Protein AF-A0A8H7BJ37-F1 (afdb_monomer_lite)

Sequence (1275 aa):
MDYSQSKDTKDAKVHDKENDGGEDIAIGSQEEVIDYDFLRSWKWSTLYRSVLFQMVMFGALSLVGPAMGDAISNLGGGGLSTPWLANLANSLSYAMGFISTILGGPIINRIGIKWACFIAALTMPLQGSAYYVNAKFGIDWYLIASNVINGLAGGFLYVSETTAMLCYPRPEEKGLYLGIWSAMRSSGSLIGGAINFSTNSDRASAGGIAWSTYLVFVAFECTGVLWALLLSPTPRVRRRDGSKVAMSGRITWKQEFVALWSYLQSNKVWLIFLPSFYSFFYGGTMGTYLSLHFSVRARALSSFLIPAITIPSVVVFGKLLDSQRWSQRPKAWAAFLLWILPQTGCFIWVAFEYHYLGDKAALDYGSEPGRWARAYVPYLIVFVSGYWTQLTLYWILGTFSNDMGDSSRVGGLFRAFETAGQAVSYGLSSASGIAPVVPIYVNCGLLVLTVPSMVIFNLTRTESEGSGGHLKPDPLSRAASVLETHGRAVAEHVATFEARQVDAIKDLVRREHCDCDFEETRVTDVCFYEAGRDRIRADIAKIAKADISTAKGIKFTSGSEAEEVSGVWGAKSCHTYSAARLWPYRLVAHLLEKVVSMGVNLQTNTPVSSVSAADESTKDRWVVNTSRGSVETSTLIYATNGYTSALVPEMKEKVVPVRGIVARLAGENAPKMTDSYMMRFSDYEYDYMIPRPDGSIVVGGGRRDYYKDLDEWFDVSDDSRLMDGARNYFDGYMQRHFRGWENSDVRTEDVWTGIICYSQFLNMVLPTANPTKSYWIEAANSPLRNFRSSEALPEETDVAIIGGGYAGASTAYWINKYTENASRQPHVTLLEAREICGAATGRNGGQLRPHAYSRYVKWSNRFGPNGAMELIEHEMAHLPAFKNLTEEEGIAEEVCLKFGETFDAAMTDEAWTRLKGALDAMRRDHGDHHEIVKVCRVIEDAHKAEEFTQMKGAFAAVVHPAGQIWPYKLVHALLRIVLQKGNLNLQAHTPVTDVSARDAEGWITVKTERGTIRARSVVHTTNRWASHLLPEFSNLILPDRGTIAALKAPPGFIKHTGAQHWDSVVNNYHLQLPPPYNTIIIGGARQLLVHKPEDCFPSDKNDQQIAGAAAFYESWGPSDVIGSPDAVPAELSKEANEGGCWTGIQTESADDFPFVGTVPQRPGHFIAAGFAGHGMPRVLGSAAHVTPLVLESLGVEYSQPLVAASFPPLPQPFRTTAERIERLQDTNLSALAEEYKQSCGESAKKPFCNTTRVMSVLANPCSWDGGDQQIMVQP

Organism: NCBI:txid1187904

Foldseek 3Di:
DDDDDDDDDDDDDDDDDDDDDDDDFDDDDDDQDFDVVLVVDDPVLVLLQELVNLLVLLLLLLLLAVLLVVLLLLLFLSLALANQLSLLLLLLLLVLLLVQLLCQLLVCLPPPLLVLLLQLLVLRLLQLVQSLCCRPPVDRVSSNVSSNSNSNSVNSSQLSSLLSLLARDDLLQSLLSLLQSQLSSLVSLQVLLVLQLVQCVPFLARGGGDSVSSVVSSVSSNCSNVSSVSNDGQQSHAYPSRTHGAAGDDDDSVVLVVVLVVVVVDPLLVLCLLLLLLQCLCSQLLSNVCNFAAASSLSSNSSNVLSVVLNVLSNVLSVLCSDPPDFNLVSLVVLCCQLLVLLLVLLVQLLVVCVVRDGGHHDDCVPCVPNSCSNVVSSSSNSSSSSSSVSSSSSLLSVVDNYSSVSSSSSSSSSSSNSNSSSVSSVLSNDPPDRSSVSSVVSNVSSVVSVVSSVCSSVQDDDDADDQFWLDQDLWDQLLVCCVVPNLVVSLCRNVVSVCVQVVVVVVCVVLVQPWQKDKFKEKEFEQDDVVLVVRVVRLVRCVVSPRPQSVFKDKDADPVQCVVVQWPRTRIIMMGITIGTRPCSSVSSVVVVVVVVVDDDDPPWDFQEKDQPDPVPSQKIWTQTPVGIDIDSDDDDPPALCVCRHPVVCVQFKKKWKWKKFKKDAPPADDDRHKYWYHHDPPFIKTWDQGPVRIIMIIGQCVQQVVVCVQTISDPDFSDDRPSCPCVCACVCLNIGHPCVPTRMGTNDMGMYIHIDGPPLPLLAADAFFFAACLVLVDDAPQFQDFLDPADDQEFAEEEEALFPQSLLLLLLLCAFCVVFPDRTQYEYEHQATRNPAQLSHAFQWLDAPLFLCQVVQCVVPNNVLSVLRNQQLVLLVVLVVVVCVVLVCCVVFLKDKDKEKEFELDPQSVCSRVVRLVVNCVVPNCPPPSSVQKDKDQAQVVSCVQQLWPNRRMMIMHIIMGTSRRSVSSSSVVVSVVVPSYGYHHNWDFQEWAFQDPVQWIWTDTPSGIYTYNFYEYEPALSSCRHVVLCVLFKFKFKWKKFKFAFDACPRVHWYKYDHHPQAMKTWDAGHPPRRIIIIIGPLLQCLVVLVPTPRDSRRSDFDQLVLVLQLCCQVPIGPPPPPGTHSDFPDPCSNNRMGMHIHIAGLVQEAEAEAAPPGQRYTYTYRNNSNCSSNSNLSSSQRNVVNCVSSVTRTDRDPSNVSRRDDRPRRYNDPVNSVVSSPRDRVVVSVVSSVVSVVSCPDVSSVDPSSVVSVVCSPPPPPDDDDDDDDD

Structure (mmCIF, N/CA/C/O backbone):
data_AF-A0A8H7BJ37-F1
#
_entry.id   AF-A0A8H7BJ37-F1
#
loop_
_atom_site.group_PDB
_atom_site.id
_atom_site.type_symbol
_atom_site.label_atom_id
_atom_site.label_alt_id
_atom_site.label_comp_id
_atom_site.label_asym_id
_atom_site.label_entity_id
_atom_site.label_seq_id
_atom_site.pdbx_PDB_ins_code
_atom_site.Cartn_x
_atom_site.Cartn_y
_atom_site.Cartn_z
_atom_site.occupancy
_atom_site.B_iso_or_equiv
_atom_site.auth_seq_id
_atom_site.auth_comp_id
_atom_site.auth_asym_id
_atom_site.auth_atom_id
_atom_site.pdbx_PDB_model_num
ATOM 1 N N . MET A 1 1 ? -11.839 -57.962 -9.006 1.00 33.66 1 MET A N 1
ATOM 2 C CA . MET A 1 1 ? -13.245 -58.404 -8.975 1.00 33.66 1 MET A CA 1
ATOM 3 C C . MET A 1 1 ? -14.044 -57.210 -9.461 1.00 33.66 1 MET A C 1
ATOM 5 O O . MET A 1 1 ? -14.022 -56.194 -8.788 1.00 33.66 1 MET A O 1
ATOM 9 N N . ASP A 1 2 ? -14.309 -57.159 -10.766 1.00 25.23 2 ASP A N 1
ATOM 10 C CA . ASP A 1 2 ? -15.567 -57.638 -11.385 1.00 25.23 2 ASP A CA 1
ATOM 11 C C . ASP A 1 2 ? -16.682 -56.597 -11.155 1.00 25.23 2 ASP A C 1
ATOM 13 O O . ASP A 1 2 ? -16.888 -56.189 -10.024 1.00 25.23 2 ASP A O 1
ATOM 17 N N . TYR A 1 3 ? -17.439 -56.089 -12.130 1.00 25.72 3 TYR A N 1
ATOM 18 C CA . TYR A 1 3 ? -17.741 -56.573 -13.476 1.00 25.72 3 TYR A CA 1
ATOM 19 C C . TYR A 1 3 ? -18.471 -55.468 -14.281 1.00 25.72 3 TYR A C 1
ATOM 21 O O . TYR A 1 3 ? -19.135 -54.616 -13.699 1.00 25.72 3 TYR A O 1
ATOM 29 N N . SER A 1 4 ? -18.389 -55.588 -15.616 1.00 25.05 4 SER A N 1
ATOM 30 C CA . SER A 1 4 ? -19.385 -55.272 -16.679 1.00 25.05 4 SER A CA 1
ATOM 31 C C . SER A 1 4 ? -20.042 -53.885 -16.754 1.00 25.05 4 SER A C 1
ATOM 33 O O . SER A 1 4 ? -20.732 -53.465 -15.838 1.00 25.05 4 SER A O 1
ATOM 35 N N . GLN A 1 5 ? -19.901 -53.119 -17.845 1.00 32.72 5 GLN A N 1
ATOM 36 C CA . GLN A 1 5 ? -20.402 -53.335 -19.228 1.00 32.72 5 GLN A CA 1
ATOM 37 C C . GLN A 1 5 ? -21.928 -53.504 -19.389 1.00 32.72 5 GLN A C 1
ATOM 39 O O . GLN A 1 5 ? -22.477 -54.535 -19.024 1.00 32.72 5 GLN A O 1
ATOM 44 N N . SER A 1 6 ? -22.567 -52.564 -20.097 1.00 24.59 6 SER A N 1
ATOM 45 C CA . SER A 1 6 ? -23.421 -52.753 -21.305 1.00 24.59 6 SER A CA 1
ATOM 46 C C . SER A 1 6 ? -24.062 -51.388 -21.668 1.00 24.59 6 SER A C 1
ATOM 48 O O . SER A 1 6 ? -24.361 -50.619 -20.763 1.00 24.59 6 SER A O 1
ATOM 50 N N . LYS A 1 7 ? -24.043 -50.868 -22.915 1.00 26.69 7 LYS A N 1
ATOM 51 C CA . LYS A 1 7 ? -24.770 -51.283 -24.150 1.00 26.69 7 LYS A CA 1
ATOM 52 C C . LYS A 1 7 ? -26.271 -51.431 -23.885 1.00 26.69 7 LYS A C 1
ATOM 54 O O . LYS A 1 7 ? -26.622 -52.126 -22.952 1.00 26.69 7 LYS A O 1
ATOM 59 N N . ASP A 1 8 ? -27.238 -50.880 -24.605 1.00 26.38 8 ASP A N 1
ATOM 60 C CA . ASP A 1 8 ? -27.422 -50.154 -25.870 1.00 26.38 8 ASP A CA 1
ATOM 61 C C . ASP A 1 8 ? -28.586 -49.145 -25.590 1.00 26.38 8 ASP A C 1
ATOM 63 O O . ASP A 1 8 ? -29.138 -49.158 -24.496 1.00 26.38 8 ASP A O 1
ATOM 67 N N . THR A 1 9 ? -28.995 -48.149 -26.381 1.00 24.84 9 THR A N 1
ATOM 68 C CA . THR A 1 9 ? -29.673 -48.141 -27.697 1.00 24.84 9 THR A CA 1
ATOM 69 C C . THR A 1 9 ? -30.097 -46.671 -27.911 1.00 24.84 9 THR A C 1
ATOM 71 O O . THR A 1 9 ? -30.590 -46.047 -26.979 1.00 24.84 9 THR A O 1
ATOM 74 N N . LYS A 1 10 ? -29.724 -46.024 -29.019 1.00 24.17 10 LYS A N 1
ATOM 75 C CA . LYS A 1 10 ? -30.546 -45.754 -30.220 1.00 24.17 10 LYS A CA 1
ATOM 76 C C . LYS A 1 10 ? -31.772 -44.832 -30.061 1.00 24.17 10 LYS A C 1
ATOM 78 O O . LYS A 1 10 ? -32.746 -45.176 -29.410 1.00 24.17 10 LYS A O 1
ATOM 83 N N . ASP A 1 11 ? -31.700 -43.773 -30.873 1.00 27.36 11 ASP A N 1
ATOM 84 C CA . ASP A 1 11 ? -32.762 -43.103 -31.633 1.00 27.36 11 ASP A CA 1
ATOM 85 C C . ASP A 1 11 ? -33.813 -42.255 -30.897 1.00 27.36 11 ASP A C 1
ATOM 87 O O . ASP A 1 11 ? -34.812 -42.761 -30.404 1.00 27.36 11 ASP A O 1
ATOM 91 N N . ALA A 1 12 ? -33.692 -40.929 -31.047 1.00 23.98 12 ALA A N 1
ATOM 92 C CA . ALA A 1 12 ? -34.815 -40.096 -31.486 1.00 23.98 12 ALA A CA 1
ATOM 93 C C . ALA A 1 12 ? -34.319 -38.785 -32.119 1.00 23.98 12 ALA A C 1
ATOM 95 O O . ALA A 1 12 ? -33.579 -38.009 -31.517 1.00 23.98 12 ALA A O 1
ATOM 96 N N . LYS A 1 13 ? -34.730 -38.569 -33.372 1.00 21.95 13 LYS A N 1
ATOM 97 C CA . LYS A 1 13 ? -34.500 -37.364 -34.169 1.00 21.95 13 LYS A CA 1
ATOM 98 C C . LYS A 1 13 ? -35.399 -36.208 -33.717 1.00 21.95 13 LYS A C 1
ATOM 100 O O . LYS A 1 13 ? -36.590 -36.385 -33.495 1.00 21.95 13 LYS A O 1
ATOM 105 N N . VAL A 1 14 ? -34.759 -35.045 -33.714 1.00 30.72 14 VAL A N 1
ATOM 106 C CA . VAL A 1 14 ? -35.217 -33.651 -33.808 1.00 30.72 14 VAL A CA 1
ATOM 107 C C . VAL A 1 14 ? -36.574 -33.429 -34.491 1.00 30.72 14 VAL A C 1
ATOM 109 O O . VAL A 1 14 ? -36.816 -33.951 -35.580 1.00 30.72 14 VAL A O 1
ATOM 112 N N . HIS A 1 15 ? -37.361 -32.507 -33.926 1.00 21.56 15 HIS A N 1
ATOM 113 C CA . HIS A 1 15 ? -38.122 -31.541 -34.718 1.00 21.56 15 HIS A CA 1
ATOM 114 C C . HIS A 1 15 ? -38.040 -30.141 -34.090 1.00 21.56 15 HIS A C 1
ATOM 116 O O . HIS A 1 15 ? -38.580 -29.901 -33.013 1.00 21.56 15 HIS A O 1
ATOM 122 N N . ASP A 1 16 ? -37.350 -29.248 -34.802 1.00 30.09 16 ASP A N 1
ATOM 123 C CA . ASP A 1 16 ? -37.298 -27.801 -34.595 1.00 30.09 16 ASP A CA 1
ATOM 124 C C . ASP A 1 16 ? -38.666 -27.144 -34.810 1.00 30.09 16 ASP A C 1
ATOM 126 O O . ASP A 1 16 ? -39.404 -27.522 -35.728 1.00 30.09 16 ASP A O 1
ATOM 130 N N . LYS A 1 17 ? -38.925 -26.070 -34.056 1.00 22.39 17 LYS A N 1
ATOM 131 C CA . LYS A 1 17 ? -39.581 -24.866 -34.579 1.00 22.39 17 LYS A CA 1
ATOM 132 C C . LYS A 1 17 ? -38.996 -23.615 -33.922 1.00 22.39 17 LYS A C 1
ATOM 134 O O . LYS A 1 17 ? -39.071 -23.447 -32.710 1.00 22.39 17 LYS A O 1
ATOM 139 N N . GLU A 1 18 ? -38.430 -22.777 -34.783 1.00 28.83 18 GLU A N 1
ATOM 140 C CA . GLU A 1 18 ? -37.929 -21.425 -34.547 1.00 28.83 18 GLU A CA 1
ATOM 141 C C . GLU A 1 18 ? -39.016 -20.501 -33.976 1.00 28.83 18 GLU A C 1
ATOM 143 O O . GLU A 1 18 ? -40.165 -20.540 -34.426 1.00 28.83 18 GLU A O 1
ATOM 148 N N . ASN A 1 19 ? -38.629 -19.598 -33.069 1.00 22.67 19 ASN A N 1
ATOM 149 C CA . ASN A 1 19 ? -38.967 -18.192 -33.263 1.00 22.67 19 ASN A CA 1
ATOM 150 C C . ASN A 1 19 ? -37.951 -17.258 -32.589 1.00 22.67 19 ASN A C 1
ATOM 152 O O . ASN A 1 19 ? -37.599 -17.427 -31.425 1.00 22.67 19 ASN A O 1
ATOM 156 N N . ASP A 1 20 ? -37.520 -16.305 -33.408 1.00 28.14 20 ASP A N 1
ATOM 157 C CA . ASP A 1 20 ? -36.682 -15.128 -33.205 1.00 28.14 20 ASP A CA 1
ATOM 158 C C . ASP A 1 20 ? -36.657 -14.471 -31.815 1.00 28.14 20 ASP A C 1
ATOM 160 O O . ASP A 1 20 ? -37.696 -14.197 -31.214 1.00 28.14 20 ASP A O 1
ATOM 164 N N . GLY A 1 21 ? -35.458 -13.995 -31.454 1.00 25.95 21 GLY A N 1
ATOM 165 C CA . GLY A 1 21 ? -35.311 -12.645 -30.904 1.00 25.95 21 GLY A CA 1
ATOM 166 C C . GLY A 1 21 ? -34.392 -12.495 -29.692 1.00 25.95 21 GLY A C 1
ATOM 167 O O . GLY A 1 21 ? -34.866 -12.540 -28.566 1.00 25.95 21 GLY A O 1
ATOM 168 N N . GLY A 1 22 ? -33.119 -12.162 -29.945 1.00 25.64 22 GLY A N 1
ATOM 169 C CA . GLY A 1 22 ? -32.245 -11.462 -28.990 1.00 25.64 22 GLY A CA 1
ATOM 170 C C . GLY A 1 22 ? -31.221 -12.344 -28.279 1.00 25.64 22 GLY A C 1
ATOM 171 O O . GLY A 1 22 ? -31.396 -12.665 -27.113 1.00 25.64 22 GLY A O 1
ATOM 172 N N . GLU A 1 23 ? -30.140 -12.716 -28.970 1.00 25.70 23 GLU A N 1
ATOM 173 C CA . GLU A 1 23 ? -29.032 -13.461 -28.359 1.00 25.70 23 GLU A CA 1
ATOM 174 C C . GLU A 1 23 ? -28.083 -12.536 -27.582 1.00 25.70 23 GLU A C 1
ATOM 176 O O . GLU A 1 23 ? -27.374 -11.697 -28.153 1.00 25.70 23 GLU A O 1
ATOM 181 N N . ASP A 1 24 ? -28.077 -12.755 -26.267 1.00 25.27 24 ASP A N 1
ATOM 182 C CA . ASP A 1 24 ? -26.986 -12.485 -25.337 1.00 25.27 24 ASP A CA 1
ATOM 183 C C . ASP A 1 24 ? -25.675 -13.108 -25.839 1.00 25.27 24 ASP A C 1
ATOM 185 O O . ASP A 1 24 ? -25.631 -14.267 -26.254 1.00 25.27 24 ASP A O 1
ATOM 189 N N . ILE A 1 25 ? -24.575 -12.353 -25.781 1.00 26.23 25 ILE A N 1
ATOM 190 C CA . ILE A 1 25 ? -23.247 -12.870 -26.125 1.00 26.23 25 ILE A CA 1
ATOM 191 C C . ILE A 1 25 ? -22.457 -13.069 -24.839 1.00 26.23 25 ILE A C 1
ATOM 193 O O . ILE A 1 25 ? -21.869 -12.139 -24.286 1.00 26.23 25 ILE A O 1
ATOM 197 N N . ALA A 1 26 ? -22.440 -14.326 -24.408 1.00 24.34 26 ALA A N 1
ATOM 198 C CA . ALA A 1 26 ? -21.468 -14.885 -23.488 1.00 24.34 26 ALA A CA 1
ATOM 199 C C . ALA A 1 26 ? -20.043 -14.759 -24.063 1.00 24.34 26 ALA A C 1
ATOM 201 O O . ALA A 1 26 ? -19.781 -15.172 -25.195 1.00 24.34 26 ALA A O 1
ATOM 202 N N . ILE A 1 27 ? -19.109 -14.237 -23.265 1.00 25.58 27 ILE A N 1
ATOM 203 C CA . ILE A 1 27 ? -17.664 -14.401 -23.479 1.00 25.58 27 ILE A CA 1
ATOM 204 C C . ILE A 1 27 ? -17.120 -15.062 -22.210 1.00 25.58 27 ILE A C 1
ATOM 206 O O . ILE A 1 27 ? -16.717 -14.398 -21.261 1.00 25.58 27 ILE A O 1
ATOM 210 N N . GLY A 1 28 ? -17.202 -16.391 -22.189 1.00 26.69 28 GLY A N 1
ATOM 211 C CA . GLY A 1 28 ? -16.664 -17.279 -21.164 1.00 26.69 28 GLY A CA 1
ATOM 212 C C . GLY A 1 28 ? -16.033 -18.494 -21.842 1.00 26.69 28 GLY A C 1
ATOM 213 O O . GLY A 1 28 ? -16.511 -18.955 -22.881 1.00 26.69 28 GLY A O 1
ATOM 214 N N . SER A 1 29 ? -14.917 -18.963 -21.291 1.00 32.00 29 SER A N 1
ATOM 215 C CA . SER A 1 29 ? -14.150 -20.119 -21.754 1.00 32.00 29 SER A CA 1
ATOM 216 C C . SER A 1 29 ? -15.035 -21.358 -21.909 1.00 32.00 29 SER A C 1
ATOM 218 O O . SER A 1 29 ? -15.531 -21.886 -20.918 1.00 32.00 29 SER A O 1
ATOM 220 N N . GLN A 1 30 ? -15.205 -21.842 -23.140 1.00 35.31 30 GLN A N 1
ATOM 221 C CA . GLN A 1 30 ? -15.869 -23.120 -23.394 1.00 35.31 30 GLN A CA 1
ATOM 222 C C . GLN A 1 30 ? -15.085 -24.269 -22.748 1.00 35.31 30 GLN A C 1
ATOM 224 O O . GLN A 1 30 ? -13.896 -24.434 -23.026 1.00 35.31 30 GLN A O 1
ATOM 229 N N . GLU A 1 31 ? -15.769 -25.073 -21.930 1.00 37.41 31 GLU A N 1
ATOM 230 C CA . GLU A 1 31 ? -15.297 -26.378 -21.458 1.00 37.41 31 GLU A CA 1
ATOM 231 C C . GLU A 1 31 ? -14.783 -27.230 -22.634 1.00 37.41 31 GLU A C 1
ATOM 233 O O . GLU A 1 31 ? -15.384 -27.266 -23.716 1.00 37.41 31 GLU A O 1
ATOM 238 N N . GLU A 1 32 ? -13.679 -27.959 -22.435 1.00 46.53 32 GLU A N 1
ATOM 239 C CA . GLU A 1 32 ? -13.182 -28.934 -23.411 1.00 46.53 32 GLU A CA 1
ATOM 240 C C . GLU A 1 32 ? -14.129 -30.143 -23.483 1.00 46.53 32 GLU A C 1
ATOM 242 O O . GLU A 1 32 ? -13.902 -31.196 -22.893 1.00 46.53 32 GLU A O 1
ATOM 247 N N . VAL A 1 33 ? -15.219 -30.010 -24.239 1.00 54.22 33 VAL A N 1
ATOM 248 C CA . VAL A 1 33 ? -16.157 -31.109 -24.488 1.00 54.22 33 VAL A CA 1
ATOM 249 C C . VAL A 1 33 ? -15.453 -32.202 -25.300 1.00 54.22 33 VAL A C 1
ATOM 251 O O . VAL A 1 33 ? -15.178 -32.024 -26.493 1.00 54.22 33 VAL A O 1
ATOM 254 N N . ILE A 1 34 ? -15.182 -33.347 -24.669 1.00 68.56 34 ILE A N 1
ATOM 255 C CA . ILE A 1 34 ? -14.573 -34.520 -25.312 1.00 68.56 34 ILE A CA 1
ATOM 256 C C . ILE A 1 34 ? -15.614 -35.233 -26.186 1.00 68.56 34 ILE A C 1
ATOM 258 O O . ILE A 1 34 ? -16.654 -35.698 -25.718 1.00 68.56 34 ILE A O 1
ATOM 262 N N . ASP A 1 35 ? -15.330 -35.342 -27.483 1.00 73.75 35 ASP A N 1
ATOM 263 C CA . ASP A 1 35 ? -16.161 -36.050 -28.455 1.00 73.75 35 ASP A CA 1
ATOM 264 C C . ASP A 1 35 ? -15.832 -37.555 -28.434 1.00 73.75 35 ASP A C 1
ATOM 266 O O . ASP A 1 35 ? -14.995 -38.059 -29.188 1.00 73.75 35 ASP A O 1
ATOM 270 N N . TYR A 1 36 ? -16.480 -38.290 -27.526 1.00 73.56 36 TYR A N 1
ATOM 271 C CA . TYR A 1 36 ? -16.284 -39.737 -27.385 1.00 73.56 36 TYR A CA 1
ATOM 272 C C . TYR A 1 36 ? -16.694 -40.532 -28.637 1.00 73.56 36 TYR A C 1
ATOM 274 O O . TYR A 1 36 ? -16.149 -41.611 -28.879 1.00 73.56 36 TYR A O 1
ATOM 282 N N . ASP A 1 37 ? -17.601 -40.004 -29.464 1.00 71.06 37 ASP A N 1
ATOM 283 C CA . ASP A 1 37 ? -18.001 -40.632 -30.728 1.00 71.06 37 ASP A CA 1
ATOM 284 C C . ASP A 1 37 ? -16.892 -40.528 -31.780 1.00 71.06 37 ASP A C 1
ATOM 286 O O . ASP A 1 37 ? -16.632 -41.484 -32.516 1.00 71.06 37 ASP A O 1
ATOM 290 N N . PHE A 1 38 ? -16.165 -39.407 -31.813 1.00 76.62 38 PHE A N 1
ATOM 291 C CA . PHE A 1 38 ? -14.961 -39.259 -32.629 1.00 76.62 38 PHE A CA 1
ATOM 292 C C . PHE A 1 38 ? -13.885 -40.295 -32.266 1.00 76.62 38 PHE A C 1
ATOM 294 O O . PHE A 1 38 ? -13.327 -40.928 -33.172 1.00 76.62 38 PHE A O 1
ATOM 301 N N . LEU A 1 39 ? -13.647 -40.531 -30.969 1.00 77.50 39 LEU A N 1
ATOM 302 C CA . LEU A 1 39 ? -12.686 -41.533 -30.480 1.00 77.50 39 LEU A CA 1
ATOM 303 C C . LEU A 1 39 ? -13.091 -42.978 -30.824 1.00 77.50 39 LEU A C 1
ATOM 305 O O . LEU A 1 39 ? -12.229 -43.847 -30.944 1.00 77.50 39 LEU A O 1
ATOM 309 N N . ARG A 1 40 ? -14.391 -43.237 -31.015 1.00 74.88 40 ARG A N 1
ATOM 310 C CA . ARG A 1 40 ? -14.949 -44.551 -31.390 1.00 74.88 40 ARG A CA 1
ATOM 311 C C . ARG A 1 40 ? -15.095 -44.752 -32.907 1.00 74.88 40 ARG A C 1
ATOM 313 O O . ARG A 1 40 ? -15.435 -45.852 -33.341 1.00 74.88 40 ARG A O 1
ATOM 320 N N . SER A 1 41 ? -14.869 -43.711 -33.713 1.00 73.75 41 SER A N 1
ATOM 321 C CA . SER A 1 41 ? -15.086 -43.727 -35.167 1.00 73.75 41 SER A CA 1
ATOM 322 C C . SER A 1 41 ? -13.976 -44.445 -35.960 1.00 73.75 41 SER A C 1
ATOM 324 O O . SER A 1 41 ? -12.912 -44.780 -35.441 1.00 73.75 41 SER A O 1
ATOM 326 N N . TRP A 1 42 ? -14.231 -44.731 -37.244 1.00 69.88 42 TRP A N 1
ATOM 327 C CA . TRP A 1 42 ? -13.289 -45.431 -38.127 1.00 69.88 42 TRP A CA 1
ATOM 328 C C . TRP A 1 42 ? -12.004 -44.614 -38.357 1.00 69.88 42 TRP A C 1
ATOM 330 O O . TRP A 1 42 ? -12.049 -43.394 -38.492 1.00 69.88 42 TRP A O 1
ATOM 340 N N . LYS A 1 43 ? -10.848 -45.285 -38.479 1.00 74.88 43 LYS A N 1
ATOM 341 C CA . LYS A 1 43 ? -9.512 -44.646 -38.506 1.00 74.88 43 LYS A CA 1
ATOM 342 C C . LYS A 1 43 ? -9.388 -43.472 -39.490 1.00 74.88 43 LYS A C 1
ATOM 344 O O . LYS A 1 43 ? -8.707 -42.496 -39.186 1.00 74.88 43 LYS A O 1
ATOM 349 N N . TRP A 1 44 ? -10.060 -43.538 -40.643 1.00 80.69 44 TRP A N 1
ATOM 350 C CA . TRP A 1 44 ? -10.042 -42.465 -41.641 1.00 80.69 44 TRP A CA 1
ATOM 351 C C . TRP A 1 44 ? -10.799 -41.203 -41.215 1.00 80.69 44 TRP A C 1
ATOM 353 O O . TRP A 1 44 ? -10.299 -40.107 -41.458 1.00 80.69 44 TRP A O 1
ATOM 363 N N . SER A 1 45 ? -11.962 -41.312 -40.560 1.00 78.00 45 SER A N 1
ATOM 364 C CA . SER A 1 45 ? -12.687 -40.130 -40.064 1.00 78.00 45 SER A CA 1
ATOM 365 C C . SER A 1 45 ? -11.947 -39.456 -38.914 1.00 78.00 45 SER A C 1
ATOM 367 O O . SER A 1 45 ? -11.940 -38.225 -38.835 1.00 78.00 45 SER A O 1
ATOM 369 N N . THR A 1 46 ? -11.281 -40.253 -38.073 1.00 81.31 46 THR A N 1
ATOM 370 C CA . THR A 1 46 ? -10.433 -39.764 -36.982 1.00 81.31 46 THR A CA 1
ATOM 371 C C . THR A 1 46 ? -9.211 -39.020 -37.520 1.00 81.31 46 THR A C 1
ATOM 373 O O . THR A 1 46 ? -8.923 -37.912 -37.076 1.00 81.31 46 THR A O 1
ATOM 376 N N . LEU A 1 47 ? -8.536 -39.579 -38.534 1.00 84.19 47 LEU A N 1
ATOM 377 C CA . LEU A 1 47 ? -7.401 -38.928 -39.190 1.00 84.19 47 LEU A CA 1
ATOM 378 C C . LEU A 1 47 ? -7.830 -37.637 -39.893 1.00 84.19 47 LEU A C 1
ATOM 380 O O . LEU A 1 47 ? -7.252 -36.589 -39.629 1.00 84.19 47 LEU A O 1
ATOM 384 N N . TYR A 1 48 ? -8.870 -37.694 -40.730 1.00 87.94 48 TYR A N 1
ATOM 385 C CA . TYR A 1 48 ? -9.340 -36.556 -41.523 1.00 87.94 48 TYR A CA 1
ATOM 386 C C . TYR A 1 48 ? -9.700 -35.341 -40.660 1.00 87.94 48 TYR A C 1
ATOM 388 O O . TYR A 1 48 ? -9.372 -34.214 -41.012 1.00 87.94 48 TYR A O 1
ATOM 396 N N . ARG A 1 49 ? -10.348 -35.549 -39.508 1.00 89.62 49 ARG A N 1
ATOM 397 C CA . ARG A 1 49 ? -10.760 -34.458 -38.607 1.00 89.62 49 ARG A CA 1
ATOM 398 C C . ARG A 1 49 ? -9.699 -34.073 -37.568 1.00 89.62 49 ARG A C 1
ATOM 400 O O . ARG A 1 49 ? -9.943 -33.150 -36.795 1.00 89.62 49 ARG A O 1
ATOM 407 N N . SER A 1 50 ? -8.549 -34.747 -37.541 1.00 88.69 50 SER A N 1
ATOM 408 C CA . SER A 1 50 ? -7.477 -34.453 -36.585 1.00 88.69 50 SER A CA 1
ATOM 409 C C . SER A 1 50 ? -6.799 -33.110 -36.867 1.00 88.69 50 SER A C 1
ATOM 411 O O . SER A 1 50 ? -6.607 -32.739 -38.026 1.00 88.69 50 SER A O 1
ATOM 413 N N . VAL A 1 51 ? -6.364 -32.416 -35.810 1.00 88.50 51 VAL A N 1
ATOM 414 C CA . VAL A 1 51 ? -5.554 -31.187 -35.921 1.00 88.50 51 VAL A CA 1
ATOM 415 C C . VAL A 1 51 ? -4.334 -31.397 -36.818 1.00 88.50 51 VAL A C 1
ATOM 417 O O . VAL A 1 51 ? -4.101 -30.590 -37.710 1.00 88.50 51 VAL A O 1
ATOM 420 N N . LEU A 1 52 ? -3.607 -32.508 -36.657 1.00 85.81 52 LEU A N 1
ATOM 421 C CA . LEU A 1 52 ? -2.428 -32.812 -37.470 1.00 85.81 52 LEU A CA 1
ATOM 422 C C . LEU A 1 52 ? -2.752 -32.867 -38.969 1.00 85.81 52 LEU A C 1
ATOM 424 O O . LEU A 1 52 ? -2.058 -32.239 -39.762 1.00 85.81 52 LEU A O 1
ATOM 428 N N . PHE A 1 53 ? -3.816 -33.573 -39.367 1.00 88.44 53 PHE A N 1
ATOM 429 C CA . PHE A 1 53 ? -4.209 -33.639 -40.776 1.00 88.44 53 PHE A CA 1
ATOM 430 C C . PHE A 1 53 ? -4.627 -32.266 -41.309 1.00 88.44 53 PHE A C 1
ATOM 432 O O . PHE A 1 53 ? -4.235 -31.899 -42.413 1.00 88.44 53 PHE A O 1
ATOM 439 N N . GLN A 1 54 ? -5.366 -31.480 -40.519 1.00 90.62 54 GLN A N 1
ATOM 440 C CA . GLN A 1 54 ? -5.733 -30.118 -40.910 1.00 90.62 54 GLN A CA 1
ATOM 441 C C . GLN A 1 54 ? -4.496 -29.228 -41.088 1.00 90.62 54 GLN A C 1
ATOM 443 O O . GLN A 1 54 ? -4.398 -28.544 -42.100 1.00 90.62 54 GLN A O 1
ATOM 448 N N . MET A 1 55 ? -3.515 -29.294 -40.181 1.00 87.12 55 MET A N 1
ATOM 449 C CA . MET A 1 55 ? -2.248 -28.557 -40.304 1.00 87.12 55 MET A CA 1
ATOM 450 C C . MET A 1 55 ? -1.456 -28.969 -41.547 1.00 87.12 55 MET A C 1
ATOM 452 O O . MET A 1 55 ? -0.911 -28.111 -42.237 1.00 87.12 55 MET A O 1
ATOM 456 N N . VAL A 1 56 ? -1.447 -30.261 -41.889 1.00 85.94 56 VAL A N 1
ATOM 457 C CA . VAL A 1 56 ? -0.835 -30.756 -43.132 1.00 85.94 56 VAL A CA 1
ATOM 458 C C . VAL A 1 56 ? -1.568 -30.215 -44.366 1.00 85.94 56 VAL A C 1
ATOM 460 O O . VAL A 1 56 ? -0.923 -29.827 -45.336 1.00 85.94 56 VAL A O 1
ATOM 463 N N . MET A 1 57 ? -2.901 -30.127 -44.345 1.00 89.44 57 MET A N 1
ATOM 464 C CA . MET A 1 57 ? -3.671 -29.534 -45.450 1.00 89.44 57 MET A CA 1
ATOM 465 C C . MET A 1 57 ? -3.444 -28.021 -45.583 1.00 89.44 57 MET A C 1
ATOM 467 O O . MET A 1 57 ? -3.291 -27.541 -46.705 1.00 89.44 57 MET A O 1
ATOM 471 N N . PHE A 1 58 ? -3.347 -27.276 -44.474 1.00 88.19 58 PHE A N 1
ATOM 472 C CA . PHE A 1 58 ? -2.918 -25.872 -44.511 1.00 88.19 58 PHE A CA 1
ATOM 473 C C . PHE A 1 58 ? -1.507 -25.743 -45.077 1.00 88.19 58 PHE A C 1
ATOM 475 O O . PHE A 1 58 ? -1.294 -24.943 -45.976 1.00 88.19 58 PHE A O 1
ATOM 482 N N . GLY A 1 59 ? -0.565 -26.585 -44.645 1.00 85.75 59 GLY A N 1
ATOM 483 C CA . GLY A 1 59 ? 0.784 -26.610 -45.206 1.00 85.75 59 GLY A CA 1
ATOM 484 C C . GLY A 1 59 ? 0.810 -26.924 -46.708 1.00 85.75 59 GLY A C 1
ATOM 485 O O . GLY A 1 59 ? 1.581 -26.310 -47.437 1.00 85.75 59 GLY A O 1
ATOM 486 N N . ALA A 1 60 ? -0.052 -27.824 -47.195 1.00 86.56 60 ALA A N 1
ATOM 487 C CA . ALA A 1 60 ? -0.188 -28.126 -48.623 1.00 86.56 60 ALA A CA 1
ATOM 488 C C . ALA A 1 60 ? -0.762 -26.942 -49.423 1.00 86.56 60 ALA A C 1
ATOM 490 O O . ALA A 1 60 ? -0.294 -26.665 -50.525 1.00 86.56 60 ALA A O 1
ATOM 491 N N . LEU A 1 61 ? -1.724 -26.204 -48.859 1.00 89.12 61 LEU A N 1
ATOM 492 C CA . LEU A 1 61 ? -2.216 -24.948 -49.435 1.00 89.12 61 LEU A CA 1
ATOM 493 C C . LEU A 1 61 ? -1.137 -23.863 -49.457 1.00 89.12 61 LEU A C 1
ATOM 495 O O . LEU A 1 61 ? -0.930 -23.226 -50.491 1.00 89.12 61 LEU A O 1
ATOM 499 N N . SER A 1 62 ? -0.414 -23.690 -48.346 1.00 88.75 62 SER A N 1
ATOM 500 C CA . SER A 1 62 ? 0.712 -22.761 -48.263 1.00 88.75 62 SER A CA 1
ATOM 501 C C . SER A 1 6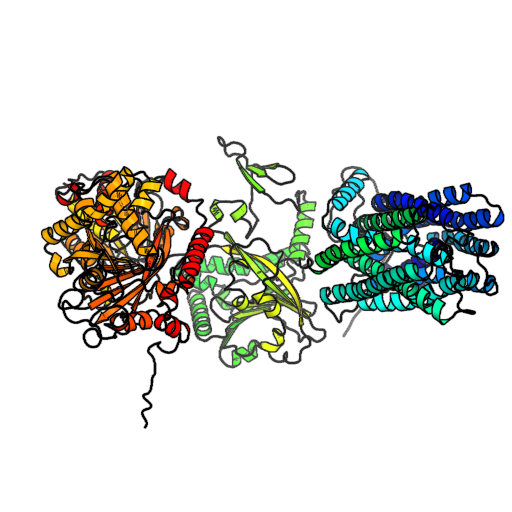2 ? 1.800 -23.111 -49.288 1.00 88.75 62 SER A C 1
ATOM 503 O O . SER A 1 62 ? 2.410 -22.209 -49.855 1.00 88.75 62 SER A O 1
ATOM 505 N N . LEU A 1 63 ? 2.026 -24.407 -49.544 1.00 86.38 63 LEU A N 1
ATOM 506 C CA . LEU A 1 63 ? 3.016 -24.924 -50.494 1.00 86.38 63 LEU A CA 1
ATOM 507 C C . LEU A 1 63 ? 2.702 -24.534 -51.942 1.00 86.38 63 LEU A C 1
ATOM 509 O O . LEU A 1 63 ? 3.622 -24.216 -52.691 1.00 86.38 63 LEU A O 1
ATOM 513 N N . VAL A 1 64 ? 1.434 -24.570 -52.353 1.00 87.88 64 VAL A N 1
ATOM 514 C CA . VAL A 1 64 ? 1.055 -24.324 -53.756 1.00 87.88 64 VAL A CA 1
ATOM 515 C C . VAL A 1 64 ? 0.658 -22.882 -54.053 1.00 87.88 64 VAL A C 1
ATOM 517 O O . VAL A 1 64 ? 0.594 -22.518 -55.219 1.00 87.88 64 VAL A O 1
ATOM 520 N N . GLY A 1 65 ? 0.406 -22.062 -53.030 1.00 87.50 65 GLY A N 1
ATOM 521 C CA . GLY A 1 65 ? 0.150 -20.630 -53.189 1.00 87.50 65 GLY A CA 1
ATOM 522 C C . GLY A 1 65 ? 1.319 -19.787 -52.673 1.00 87.50 65 GLY A C 1
ATOM 523 O O . GLY A 1 65 ? 2.262 -19.532 -53.422 1.00 87.50 65 GLY A O 1
ATOM 524 N N . PRO A 1 66 ? 1.302 -19.365 -51.394 1.00 87.31 66 PRO A N 1
ATOM 525 C CA . PRO A 1 66 ? 2.312 -18.470 -50.833 1.00 87.31 66 PRO A CA 1
ATOM 526 C C . PRO A 1 66 ? 3.767 -18.893 -51.071 1.00 87.31 66 PRO A C 1
ATOM 528 O O . PRO A 1 66 ? 4.595 -18.045 -51.383 1.00 87.31 66 PRO A O 1
ATOM 531 N N . ALA A 1 67 ? 4.086 -20.185 -50.985 1.00 85.69 67 ALA A N 1
ATOM 532 C CA . ALA A 1 67 ? 5.441 -20.673 -51.217 1.00 85.69 67 ALA A CA 1
ATOM 533 C C . ALA A 1 67 ? 5.877 -20.605 -52.687 1.00 85.69 67 ALA A C 1
ATOM 535 O O . ALA A 1 67 ? 7.057 -20.410 -52.957 1.00 85.69 67 ALA A O 1
ATOM 536 N N . MET A 1 68 ? 4.952 -20.720 -53.646 1.00 85.31 68 MET A N 1
ATOM 537 C CA . MET A 1 68 ? 5.258 -20.455 -55.059 1.00 85.31 68 MET A CA 1
ATOM 538 C C . MET A 1 68 ? 5.553 -18.965 -55.266 1.00 85.31 68 MET A C 1
ATOM 540 O O . MET A 1 68 ? 6.520 -18.613 -55.941 1.00 85.31 68 MET A O 1
ATOM 544 N N . GLY A 1 69 ? 4.802 -18.086 -54.598 1.00 83.50 69 GLY A N 1
ATOM 545 C CA . GLY A 1 69 ? 5.098 -16.653 -54.551 1.00 83.50 69 GLY A CA 1
ATOM 546 C C . GLY A 1 69 ? 6.461 -16.332 -53.922 1.00 83.50 69 GLY A C 1
ATOM 547 O O . GLY A 1 69 ? 7.217 -15.519 -54.463 1.00 83.50 69 GLY A O 1
ATOM 548 N N . ASP A 1 70 ? 6.811 -17.006 -52.824 1.00 81.62 70 ASP A N 1
ATOM 549 C CA . ASP A 1 70 ? 8.120 -16.893 -52.173 1.00 81.62 70 ASP A CA 1
ATOM 550 C C . ASP A 1 70 ? 9.231 -17.424 -53.100 1.00 81.62 70 ASP A C 1
ATOM 552 O O . ASP A 1 70 ? 10.278 -16.791 -53.236 1.00 81.62 70 ASP A O 1
ATOM 556 N N . ALA A 1 71 ? 8.995 -18.539 -53.803 1.00 80.44 71 ALA A N 1
ATOM 557 C CA . ALA A 1 71 ? 9.921 -19.101 -54.786 1.00 80.44 71 ALA A CA 1
ATOM 558 C C . ALA A 1 71 ? 10.206 -18.113 -55.922 1.00 80.44 71 ALA A C 1
ATOM 560 O O . ALA A 1 71 ? 11.371 -17.889 -56.237 1.00 80.44 71 ALA A O 1
ATOM 561 N N . ILE A 1 72 ? 9.163 -17.490 -56.488 1.00 81.88 72 ILE A N 1
ATOM 562 C CA . ILE A 1 72 ? 9.272 -16.457 -57.528 1.00 81.88 72 ILE A CA 1
ATOM 563 C C . ILE A 1 72 ? 10.029 -15.234 -56.998 1.00 81.88 72 ILE A C 1
ATOM 565 O O . ILE A 1 72 ? 10.899 -14.696 -57.681 1.00 81.88 72 ILE A O 1
ATOM 569 N N . SER A 1 73 ? 9.743 -14.802 -55.771 1.00 80.38 73 SER A N 1
ATOM 570 C CA . SER A 1 73 ? 10.398 -13.636 -55.165 1.00 80.38 73 SER A CA 1
ATOM 571 C C . SER A 1 73 ? 11.887 -13.889 -54.892 1.00 80.38 73 SER A C 1
ATOM 573 O O . SER A 1 73 ? 12.724 -13.031 -55.189 1.00 80.38 73 SER A O 1
ATOM 575 N N . ASN A 1 74 ? 12.241 -15.095 -54.434 1.00 76.12 74 ASN A N 1
ATOM 576 C CA . ASN A 1 74 ? 13.620 -15.529 -54.170 1.00 76.12 74 ASN A CA 1
ATOM 577 C C . ASN A 1 74 ? 14.481 -15.670 -55.435 1.00 76.12 74 ASN A C 1
ATOM 579 O O . ASN A 1 74 ? 15.696 -15.826 -55.342 1.00 76.12 74 ASN A O 1
ATOM 583 N N . LEU A 1 75 ? 13.887 -15.559 -56.624 1.00 75.12 75 LEU A N 1
ATOM 584 C CA . LEU A 1 75 ? 14.629 -15.427 -57.877 1.00 75.12 75 LEU A CA 1
ATOM 585 C C . LEU A 1 75 ? 15.364 -14.079 -57.997 1.00 75.12 75 LEU A C 1
ATOM 587 O O . LEU A 1 75 ? 16.223 -13.918 -58.867 1.00 75.12 75 LEU A O 1
ATOM 591 N N . GLY A 1 76 ? 15.026 -13.102 -57.149 1.00 70.00 76 GLY A N 1
ATOM 592 C CA . GLY A 1 76 ? 15.470 -11.714 -57.253 1.00 70.00 76 GLY A CA 1
ATOM 593 C C . GLY A 1 76 ? 14.700 -10.986 -58.355 1.00 70.00 76 GLY A C 1
ATOM 594 O O . GLY A 1 76 ? 14.752 -11.377 -59.523 1.00 70.00 76 GLY A O 1
ATOM 595 N N . GLY A 1 77 ? 13.940 -9.951 -57.986 1.00 72.19 77 GLY A N 1
ATOM 596 C CA . GLY A 1 77 ? 13.115 -9.204 -58.940 1.00 72.19 77 GLY A CA 1
ATOM 597 C C . GLY A 1 77 ? 12.056 -10.053 -59.655 1.00 72.19 77 GLY A C 1
ATOM 598 O O . GLY A 1 77 ? 11.761 -9.808 -60.821 1.00 72.19 77 GLY A O 1
ATOM 599 N N . GLY A 1 78 ? 11.553 -11.113 -59.010 1.00 74.56 78 GLY A N 1
ATOM 600 C CA . GLY A 1 78 ? 10.594 -12.044 -59.615 1.00 74.56 78 GLY A CA 1
ATOM 601 C C . GLY A 1 78 ? 11.164 -12.906 -60.748 1.00 74.56 78 GLY A C 1
ATOM 602 O O . GLY A 1 78 ? 10.399 -13.558 -61.454 1.00 74.56 78 GLY A O 1
ATOM 603 N N . GLY A 1 79 ? 12.485 -12.890 -60.971 1.00 73.19 79 GLY A N 1
ATOM 604 C CA . GLY A 1 79 ? 13.141 -13.535 -62.114 1.00 73.19 79 GLY A CA 1
ATOM 605 C C . GLY A 1 79 ? 13.122 -12.705 -63.404 1.00 73.19 79 GLY A C 1
ATOM 606 O O . GLY A 1 79 ? 13.599 -13.177 -64.439 1.00 73.19 79 GLY A O 1
ATOM 607 N N . LEU A 1 80 ? 12.621 -11.466 -63.344 1.00 80.88 80 LEU A N 1
ATOM 608 C CA . LEU A 1 80 ? 12.654 -10.510 -64.449 1.00 80.88 80 LEU A CA 1
ATOM 609 C C . LEU A 1 80 ? 14.060 -9.911 -64.628 1.00 80.88 80 LEU A C 1
ATOM 611 O O . LEU A 1 80 ? 14.959 -10.090 -63.804 1.00 80.88 80 LEU A O 1
ATOM 615 N N . SER A 1 81 ? 14.267 -9.186 -65.730 1.00 70.12 81 SER A N 1
ATOM 616 C CA . SER A 1 81 ? 15.550 -8.537 -66.032 1.00 70.12 81 SER A CA 1
ATOM 617 C C . SER A 1 81 ? 15.897 -7.383 -65.085 1.00 70.12 81 SER A C 1
ATOM 619 O O . SER A 1 81 ? 17.070 -7.044 -64.946 1.00 70.12 81 SER A O 1
ATOM 621 N N . THR A 1 82 ? 14.899 -6.762 -64.453 1.00 80.12 82 THR A N 1
ATOM 622 C CA . THR A 1 82 ? 15.072 -5.714 -63.439 1.00 80.12 82 THR A CA 1
ATOM 623 C C . THR A 1 82 ? 14.083 -5.928 -62.287 1.00 80.12 82 THR A C 1
ATOM 625 O O . THR A 1 82 ? 13.001 -6.474 -62.508 1.00 80.12 82 THR A O 1
ATOM 628 N N . PRO A 1 83 ? 14.417 -5.502 -61.053 1.00 82.56 83 PRO A N 1
ATOM 629 C CA . PRO A 1 83 ? 13.584 -5.793 -59.886 1.00 82.56 83 PRO A CA 1
ATOM 630 C C . PRO A 1 83 ? 12.371 -4.865 -59.726 1.00 82.56 83 PRO A C 1
ATOM 632 O O . PRO A 1 83 ? 11.441 -5.195 -58.997 1.00 82.56 83 PRO A O 1
ATOM 635 N N . TRP A 1 84 ? 12.353 -3.722 -60.411 1.00 89.19 84 TRP A N 1
ATOM 636 C CA . TRP A 1 84 ? 11.431 -2.613 -60.139 1.00 89.19 84 TRP A CA 1
ATOM 637 C C . TRP A 1 84 ? 9.957 -2.963 -60.360 1.00 89.19 84 TRP A C 1
ATOM 639 O O . TRP A 1 84 ? 9.133 -2.736 -59.476 1.00 89.19 84 TRP A O 1
ATOM 649 N N . LEU A 1 85 ? 9.628 -3.560 -61.511 1.00 89.00 85 LEU A N 1
ATOM 650 C CA . LEU A 1 85 ? 8.248 -3.922 -61.848 1.00 89.00 85 LEU A CA 1
ATOM 651 C C . LEU A 1 85 ? 7.713 -5.027 -60.925 1.00 89.00 85 LEU A C 1
ATOM 653 O O . LEU A 1 85 ? 6.574 -4.951 -60.469 1.00 89.00 85 LEU A O 1
ATOM 657 N N . ALA A 1 86 ? 8.544 -6.023 -60.604 1.00 87.19 86 ALA A N 1
ATOM 658 C CA . ALA A 1 86 ? 8.181 -7.090 -59.673 1.00 87.19 86 ALA A CA 1
ATOM 659 C C . ALA A 1 86 ? 7.981 -6.557 -58.245 1.00 87.19 86 ALA A C 1
ATOM 661 O O . ALA A 1 86 ? 7.018 -6.928 -57.579 1.00 87.19 86 ALA A O 1
ATOM 662 N N . ASN A 1 87 ? 8.838 -5.636 -57.793 1.00 90.50 87 ASN A N 1
ATOM 663 C CA . ASN A 1 87 ? 8.691 -4.973 -56.498 1.00 90.50 87 ASN A CA 1
ATOM 664 C C . ASN A 1 87 ? 7.415 -4.119 -56.439 1.00 90.50 87 ASN A C 1
ATOM 666 O O . ASN A 1 87 ? 6.701 -4.171 -55.442 1.00 90.50 87 ASN A O 1
ATOM 670 N N . LEU A 1 88 ? 7.073 -3.396 -57.512 1.00 90.88 88 LEU A N 1
ATOM 671 C CA . LEU A 1 88 ? 5.809 -2.658 -57.596 1.00 90.88 88 LEU A CA 1
ATOM 672 C C . LEU A 1 88 ? 4.602 -3.603 -57.518 1.00 90.88 88 LEU A C 1
ATOM 674 O O . LEU A 1 88 ? 3.676 -3.364 -56.744 1.00 90.88 88 LEU A O 1
ATOM 678 N N . ALA A 1 89 ? 4.624 -4.695 -58.285 1.00 91.00 89 ALA A N 1
ATOM 679 C CA . ALA A 1 89 ? 3.554 -5.686 -58.282 1.00 91.00 89 ALA A CA 1
ATOM 680 C C . ALA A 1 89 ? 3.377 -6.334 -56.894 1.00 91.00 89 ALA A C 1
ATOM 682 O O . ALA A 1 89 ? 2.257 -6.411 -56.390 1.00 91.00 89 ALA A O 1
ATOM 683 N N . ASN A 1 90 ? 4.475 -6.715 -56.232 1.00 90.75 90 ASN A N 1
ATOM 684 C CA . ASN A 1 90 ? 4.449 -7.257 -54.872 1.00 90.75 90 ASN A CA 1
ATOM 685 C C . ASN A 1 90 ? 3.964 -6.221 -53.845 1.00 90.75 90 ASN A C 1
ATOM 687 O O . ASN A 1 90 ? 3.150 -6.555 -52.989 1.00 90.75 90 ASN A O 1
ATOM 691 N N . SER A 1 91 ? 4.400 -4.960 -53.943 1.00 93.00 91 SER A N 1
ATOM 692 C CA . SER A 1 91 ? 3.940 -3.877 -53.061 1.00 93.00 91 SER A CA 1
ATOM 693 C C . SER A 1 91 ? 2.420 -3.702 -53.130 1.00 93.00 91 SER A C 1
ATOM 695 O O . SER A 1 91 ? 1.758 -3.665 -52.093 1.00 93.00 91 SER A O 1
ATOM 697 N N . LEU A 1 92 ? 1.852 -3.697 -54.343 1.00 92.50 92 LEU A N 1
ATOM 698 C CA . LEU A 1 92 ? 0.404 -3.634 -54.551 1.00 92.50 92 LEU A CA 1
ATOM 699 C C . LEU A 1 92 ? -0.314 -4.874 -54.007 1.00 92.50 92 LEU A C 1
ATOM 701 O O . LEU A 1 92 ? -1.355 -4.737 -53.368 1.00 92.50 92 LEU A O 1
ATOM 705 N N . SER A 1 93 ? 0.250 -6.069 -54.203 1.00 92.56 93 SER A N 1
ATOM 706 C CA . SER A 1 93 ? -0.292 -7.310 -53.634 1.00 92.56 93 SER A CA 1
ATOM 707 C C . SER A 1 93 ? -0.391 -7.235 -52.109 1.00 92.56 93 SER A C 1
ATOM 709 O O . SER A 1 93 ? -1.458 -7.469 -51.542 1.00 92.56 93 SER A O 1
ATOM 711 N N . TYR A 1 94 ? 0.680 -6.822 -51.427 1.00 93.94 94 TYR A N 1
ATOM 712 C CA . TYR A 1 94 ? 0.680 -6.695 -49.969 1.00 93.94 94 TYR A CA 1
ATOM 713 C C . TYR A 1 94 ? -0.205 -5.547 -49.462 1.00 93.94 94 TYR A C 1
ATOM 715 O O . TYR A 1 94 ? -0.849 -5.704 -48.428 1.00 93.94 94 TYR A O 1
ATOM 723 N N . ALA A 1 95 ? -0.320 -4.436 -50.199 1.00 94.38 95 ALA A N 1
ATOM 724 C CA . ALA A 1 95 ? -1.242 -3.348 -49.861 1.00 94.38 95 ALA A CA 1
ATOM 725 C C . ALA A 1 95 ? -2.711 -3.802 -49.924 1.00 94.38 95 ALA A C 1
ATOM 727 O O . ALA A 1 95 ? -3.507 -3.490 -49.037 1.00 94.38 95 ALA A O 1
ATOM 728 N N . MET A 1 96 ? -3.069 -4.597 -50.935 1.00 94.19 96 MET A N 1
ATOM 729 C CA . MET A 1 96 ? -4.388 -5.227 -50.998 1.00 94.19 96 MET A CA 1
ATOM 730 C C . MET A 1 96 ? -4.563 -6.317 -49.933 1.00 94.19 96 MET A C 1
ATOM 732 O O . MET A 1 96 ? -5.651 -6.467 -49.374 1.00 94.19 96 MET A O 1
ATOM 736 N N . GLY A 1 97 ? -3.481 -7.032 -49.616 1.00 92.88 97 GLY A N 1
ATOM 737 C CA . GLY A 1 97 ? -3.402 -7.979 -48.509 1.00 92.88 97 GLY A CA 1
ATOM 738 C C . GLY A 1 97 ? -3.776 -7.330 -47.182 1.00 92.88 97 GLY A C 1
ATOM 739 O O . GLY A 1 97 ? -4.653 -7.854 -46.508 1.00 92.88 97 GLY A O 1
ATOM 740 N N . PHE A 1 98 ? -3.219 -6.155 -46.870 1.00 94.00 98 PHE A N 1
ATOM 741 C CA . PHE A 1 98 ? -3.542 -5.380 -45.668 1.00 94.00 98 PHE A CA 1
ATOM 742 C C . PHE A 1 98 ? -5.049 -5.135 -45.518 1.00 94.00 98 PHE A C 1
ATOM 744 O O . PHE A 1 98 ? -5.620 -5.431 -44.465 1.00 94.00 98 PHE A O 1
ATOM 751 N N . ILE A 1 99 ? -5.705 -4.666 -46.588 1.00 91.31 99 ILE A N 1
ATOM 752 C CA . ILE A 1 99 ? -7.154 -4.396 -46.610 1.00 91.31 99 ILE A CA 1
ATOM 753 C C . ILE A 1 99 ? -7.954 -5.679 -46.354 1.00 91.31 99 ILE A C 1
ATOM 755 O O . ILE A 1 99 ? -8.951 -5.670 -45.633 1.00 91.31 99 ILE A O 1
ATOM 759 N N . SER A 1 100 ? -7.520 -6.796 -46.931 1.00 91.50 100 SER A N 1
ATOM 760 C CA . SER A 1 100 ? -8.186 -8.085 -46.754 1.00 91.50 100 SER A CA 1
ATOM 761 C C . SER A 1 100 ? -7.967 -8.659 -45.349 1.00 91.50 100 SER A C 1
ATOM 763 O O . SER A 1 100 ? -8.910 -9.127 -44.715 1.00 91.50 100 SER A O 1
ATOM 765 N N . THR A 1 101 ? -6.751 -8.567 -44.806 1.00 92.94 101 THR A N 1
ATOM 766 C CA . THR A 1 101 ? -6.398 -9.130 -43.496 1.00 92.94 101 THR A CA 1
ATOM 767 C C . THR A 1 101 ? -6.965 -8.332 -42.327 1.00 92.94 101 THR A C 1
ATOM 769 O O . THR A 1 101 ? -7.402 -8.941 -41.352 1.00 92.94 101 THR A O 1
ATOM 772 N N . ILE A 1 102 ? -7.048 -6.996 -42.430 1.00 90.81 102 ILE A N 1
ATOM 773 C CA . ILE A 1 102 ? -7.644 -6.162 -41.372 1.00 90.81 102 ILE A CA 1
ATOM 774 C C . ILE A 1 102 ? -9.143 -6.454 -41.215 1.00 90.81 102 ILE A C 1
ATOM 776 O O . ILE A 1 102 ? -9.658 -6.482 -40.102 1.00 90.81 102 ILE A O 1
ATOM 780 N N . LEU A 1 103 ? -9.832 -6.760 -42.319 1.00 88.94 103 LEU A N 1
ATOM 781 C CA . LEU A 1 103 ? -11.236 -7.184 -42.338 1.00 88.94 103 LEU A CA 1
ATOM 782 C C . LEU A 1 103 ? -11.402 -8.707 -42.188 1.00 88.94 103 LEU A C 1
ATOM 784 O O . LEU A 1 103 ? -12.525 -9.212 -42.123 1.00 88.94 103 LEU A O 1
ATOM 788 N N . GLY A 1 104 ? -10.293 -9.449 -42.139 1.00 83.31 104 GLY A N 1
ATOM 789 C CA . GLY A 1 104 ? -10.277 -10.901 -42.258 1.00 83.31 104 GLY A CA 1
ATOM 790 C C . GLY A 1 104 ? -10.943 -11.609 -41.085 1.00 83.31 104 GLY A C 1
ATOM 791 O O . GLY A 1 104 ? -11.662 -12.576 -41.316 1.00 83.31 104 GLY A O 1
ATOM 792 N N . GLY A 1 105 ? -10.779 -11.102 -39.858 1.00 85.69 105 GLY A N 1
ATOM 793 C CA . GLY A 1 105 ? -11.430 -11.648 -38.658 1.00 85.69 105 GLY A CA 1
ATOM 794 C C . GLY A 1 105 ? -12.960 -11.680 -38.786 1.00 85.69 105 GLY A C 1
ATOM 795 O O . GLY A 1 105 ? -13.532 -12.772 -38.853 1.00 85.69 105 GLY A O 1
ATOM 796 N N . PRO A 1 106 ? -13.627 -10.514 -38.939 1.00 87.81 106 PRO A N 1
ATOM 797 C CA . PRO A 1 106 ? -15.071 -10.438 -39.176 1.00 87.81 106 PRO A CA 1
ATOM 798 C C . PRO A 1 106 ? -15.568 -11.326 -40.324 1.00 87.81 106 PRO A C 1
ATOM 800 O O . PRO A 1 106 ? -16.587 -12.007 -40.197 1.00 87.81 106 PRO A O 1
ATOM 803 N N . ILE A 1 107 ? -14.847 -11.351 -41.452 1.00 87.12 107 ILE A N 1
ATOM 804 C CA . ILE A 1 107 ? -15.278 -12.114 -42.627 1.00 87.12 107 ILE A CA 1
ATOM 805 C C . ILE A 1 107 ? -15.149 -13.624 -42.385 1.00 87.12 107 ILE A C 1
ATOM 807 O O . ILE A 1 107 ? -16.095 -14.368 -42.656 1.00 87.12 107 ILE A O 1
ATOM 811 N N . ILE A 1 108 ? -14.022 -14.092 -41.842 1.00 87.88 108 ILE A N 1
ATOM 812 C CA . ILE A 1 108 ? -13.759 -15.519 -41.596 1.00 87.88 108 ILE A CA 1
ATOM 813 C C . ILE A 1 108 ? -14.657 -16.079 -40.501 1.00 87.88 108 ILE A C 1
ATOM 815 O O . ILE A 1 108 ? -15.120 -17.214 -40.639 1.00 87.88 108 ILE A O 1
ATOM 819 N N . ASN A 1 109 ? -14.974 -15.293 -39.472 1.00 86.31 109 ASN A N 1
ATOM 820 C CA . ASN A 1 109 ? -15.941 -15.694 -38.449 1.00 86.31 109 ASN A CA 1
ATOM 821 C C . ASN A 1 109 ? -17.325 -15.980 -39.057 1.00 86.31 109 ASN A C 1
ATOM 823 O O . ASN A 1 109 ? -18.064 -16.828 -38.551 1.00 86.31 109 ASN A O 1
ATOM 827 N N . ARG A 1 110 ? -17.661 -15.340 -40.189 1.00 84.06 110 ARG A N 1
ATOM 828 C CA . ARG A 1 110 ? -18.932 -15.546 -40.892 1.00 84.06 110 ARG A CA 1
ATOM 829 C C . ARG A 1 110 ? -18.899 -16.669 -41.927 1.00 84.06 110 ARG A C 1
ATOM 831 O O . ARG A 1 110 ? -19.799 -17.508 -41.927 1.00 84.06 110 ARG A O 1
ATOM 838 N N . ILE A 1 111 ? -17.914 -16.673 -42.829 1.00 87.31 111 ILE A N 1
ATOM 839 C CA . ILE A 1 111 ? -17.855 -17.632 -43.953 1.00 87.31 111 ILE A CA 1
ATOM 840 C C . ILE A 1 111 ? -17.161 -18.949 -43.580 1.00 87.31 111 ILE A C 1
ATOM 842 O O . ILE A 1 111 ? -17.385 -19.974 -44.223 1.00 87.31 111 ILE A O 1
ATOM 846 N N . GLY A 1 112 ? -16.349 -18.941 -42.521 1.00 87.56 112 GLY A N 1
ATOM 847 C CA . GLY A 1 112 ? -15.564 -20.073 -42.047 1.00 87.56 112 GLY A CA 1
ATOM 848 C C . GLY A 1 112 ? -14.236 -20.265 -42.787 1.00 87.56 112 GLY A C 1
ATOM 849 O O . GLY A 1 112 ? -14.114 -20.021 -43.988 1.00 87.56 112 GLY A O 1
ATOM 850 N N . ILE A 1 113 ? -13.249 -20.794 -42.056 1.00 91.50 113 ILE A N 1
ATOM 851 C CA . ILE A 1 113 ? -11.859 -21.006 -42.501 1.00 91.50 113 ILE A CA 1
ATOM 852 C C . ILE A 1 113 ? -11.779 -21.790 -43.827 1.00 91.50 113 ILE A C 1
ATOM 854 O O . ILE A 1 113 ? -11.090 -21.382 -44.755 1.00 91.50 113 ILE A O 1
ATOM 858 N N . LYS A 1 114 ? -12.548 -22.881 -43.970 1.00 92.50 114 LYS A N 1
ATOM 859 C CA . LYS A 1 114 ? -12.561 -23.708 -45.193 1.00 92.50 114 LYS A CA 1
ATOM 860 C C . LYS A 1 114 ? -12.885 -22.899 -46.456 1.00 92.50 114 LYS A C 1
ATOM 862 O O . LYS A 1 114 ? -12.203 -23.031 -47.471 1.00 92.50 114 LYS A O 1
ATOM 867 N N . TRP A 1 115 ? -13.953 -22.106 -46.414 1.00 92.44 115 TRP A N 1
ATOM 868 C CA . TRP A 1 115 ? -14.440 -21.382 -47.589 1.00 92.44 115 TRP A CA 1
ATOM 869 C C . TRP A 1 115 ? -13.587 -20.152 -47.892 1.00 92.44 115 TRP A C 1
ATOM 871 O O . TRP A 1 115 ? -13.369 -19.843 -49.060 1.00 92.44 115 TRP A O 1
ATOM 881 N N . ALA A 1 116 ? -13.024 -19.520 -46.863 1.00 92.50 116 ALA A N 1
ATOM 882 C CA . ALA A 1 116 ? -12.010 -18.484 -47.019 1.00 92.50 116 ALA A CA 1
ATOM 883 C C . ALA A 1 116 ? -10.766 -19.013 -47.769 1.00 92.50 116 ALA A C 1
ATOM 885 O O . ALA A 1 116 ? -10.332 -18.407 -48.749 1.00 92.50 116 ALA A O 1
ATOM 886 N N . CYS A 1 117 ? -10.255 -20.195 -47.398 1.00 93.56 117 CYS A N 1
ATOM 887 C CA . CYS A 1 117 ? -9.164 -20.856 -48.125 1.00 93.56 117 CYS A CA 1
ATOM 888 C C . CYS A 1 117 ? -9.533 -21.220 -49.570 1.00 93.56 117 CYS A C 1
ATOM 890 O O . CYS A 1 117 ? -8.689 -21.126 -50.457 1.00 93.56 117 CYS A O 1
ATOM 892 N N . PHE A 1 118 ? -10.782 -21.618 -49.828 1.00 94.12 118 PHE A N 1
ATOM 893 C CA . PHE A 1 118 ? -11.254 -21.915 -51.184 1.00 94.12 118 PHE A CA 1
ATOM 894 C C . PHE A 1 118 ? -11.246 -20.670 -52.082 1.00 94.12 118 PHE A C 1
ATOM 896 O O . PHE A 1 118 ? -10.779 -20.746 -53.215 1.00 94.12 118 PHE A O 1
ATOM 903 N N . ILE A 1 119 ? -11.706 -19.521 -51.571 1.00 91.94 119 ILE A N 1
ATOM 904 C CA . ILE A 1 119 ? -11.681 -18.245 -52.305 1.00 91.94 119 ILE A CA 1
ATOM 905 C C . ILE A 1 119 ? -10.242 -17.867 -52.673 1.00 91.94 119 ILE A C 1
ATOM 907 O O . ILE A 1 119 ? -9.980 -17.532 -53.825 1.00 91.94 119 ILE A O 1
ATOM 911 N N . ALA A 1 120 ? -9.308 -17.981 -51.726 1.00 92.50 120 ALA A N 1
ATOM 912 C CA . ALA A 1 120 ? -7.894 -17.720 -51.986 1.00 92.50 120 ALA A CA 1
ATOM 913 C C . ALA A 1 120 ? -7.299 -18.684 -53.027 1.00 92.50 120 ALA A C 1
ATOM 915 O O . ALA A 1 120 ? -6.547 -18.276 -53.906 1.00 92.50 120 ALA A O 1
ATOM 916 N N . ALA A 1 121 ? -7.664 -19.967 -52.967 1.00 93.50 121 ALA A N 1
ATOM 917 C CA . ALA A 1 121 ? -7.163 -20.979 -53.891 1.00 93.50 121 ALA A CA 1
ATOM 918 C C . ALA A 1 121 ? -7.574 -20.739 -55.356 1.00 93.50 121 ALA A C 1
ATOM 920 O O . ALA A 1 121 ? -6.829 -21.107 -56.262 1.00 93.50 121 ALA A O 1
ATOM 921 N N . LEU A 1 122 ? -8.724 -20.100 -55.606 1.00 93.50 122 LEU A N 1
ATOM 922 C CA . LEU A 1 122 ? -9.184 -19.777 -56.965 1.00 93.50 122 LEU A CA 1
ATOM 923 C C . LEU A 1 122 ? -8.280 -18.767 -57.682 1.00 93.50 122 LEU A C 1
ATOM 925 O O . LEU A 1 122 ? -8.224 -18.770 -58.911 1.00 93.50 122 LEU A O 1
ATOM 929 N N . THR A 1 123 ? -7.585 -17.903 -56.939 1.00 93.31 123 THR A N 1
ATOM 930 C CA . THR A 1 123 ? -6.749 -16.844 -57.519 1.00 93.31 123 THR A CA 1
ATOM 931 C C . THR A 1 123 ? -5.276 -17.219 -57.617 1.00 93.31 123 THR A C 1
ATOM 933 O O . THR A 1 123 ? -4.548 -16.538 -58.334 1.00 93.31 123 THR A O 1
ATOM 936 N N . MET A 1 124 ? -4.831 -18.298 -56.956 1.00 92.19 124 MET A N 1
ATOM 937 C CA . MET A 1 124 ? -3.420 -18.718 -56.942 1.00 92.19 124 MET A CA 1
ATOM 938 C C . MET A 1 124 ? -2.802 -18.840 -58.349 1.00 92.19 124 MET A C 1
ATOM 940 O O . MET A 1 124 ? -1.733 -18.266 -58.544 1.00 92.19 124 MET A O 1
ATOM 944 N N . PRO A 1 125 ? -3.457 -19.456 -59.363 1.00 93.38 125 PRO A N 1
ATOM 945 C CA . PRO A 1 125 ? -2.864 -19.624 -60.702 1.00 93.38 125 PRO A CA 1
ATOM 946 C C . PRO A 1 125 ? -2.585 -18.316 -61.454 1.00 93.38 125 PRO A C 1
ATOM 948 O O . PRO A 1 125 ? -1.875 -18.292 -62.468 1.00 93.38 125 PRO A O 1
ATOM 951 N N . LEU A 1 126 ? -3.183 -17.209 -61.006 1.00 92.50 126 LEU A N 1
ATOM 952 C CA . LEU A 1 126 ? -2.954 -15.900 -61.605 1.00 92.50 126 LEU A CA 1
ATOM 953 C C . LEU A 1 126 ? -1.520 -15.422 -61.340 1.00 92.50 126 LEU A C 1
ATOM 955 O O . LEU A 1 126 ? -0.971 -14.686 -62.162 1.00 92.50 126 LEU A O 1
ATOM 959 N N . GLN A 1 127 ? -0.890 -15.846 -60.241 1.00 87.75 127 GLN A N 1
ATOM 960 C CA . GLN A 1 127 ? 0.437 -15.375 -59.852 1.00 87.75 127 GLN A CA 1
ATOM 961 C C . GLN A 1 127 ? 1.518 -15.873 -60.818 1.00 87.75 127 GLN A C 1
ATOM 963 O O . GLN A 1 127 ? 2.148 -15.057 -61.498 1.00 87.75 127 GLN A O 1
ATOM 968 N N . GLY A 1 128 ? 1.700 -17.189 -60.957 1.00 88.56 128 GLY A N 1
ATOM 969 C CA . GLY A 1 128 ? 2.681 -17.760 -61.877 1.00 88.56 128 GLY A CA 1
ATOM 970 C C . GLY A 1 128 ? 2.399 -17.405 -63.339 1.00 88.56 128 GLY A C 1
ATOM 971 O O . GLY A 1 128 ? 3.322 -17.103 -64.102 1.00 88.56 128 GLY A O 1
ATOM 972 N N . SER A 1 129 ? 1.122 -17.364 -63.738 1.00 92.69 129 SER A N 1
ATOM 973 C CA . SER A 1 129 ? 0.753 -17.066 -65.128 1.00 92.69 129 SER A CA 1
ATOM 974 C C . SER A 1 129 ? 1.064 -15.621 -65.506 1.00 92.69 129 SER A C 1
ATOM 976 O O . SER A 1 129 ? 1.429 -15.359 -66.653 1.00 92.69 129 SER A O 1
ATOM 978 N N . ALA A 1 130 ? 0.985 -14.684 -64.559 1.00 91.69 130 ALA A N 1
ATOM 979 C CA . ALA A 1 130 ? 1.289 -13.288 -64.828 1.00 91.69 130 ALA A CA 1
ATOM 980 C C . ALA A 1 130 ? 2.785 -13.024 -64.998 1.00 91.69 130 ALA A C 1
ATOM 982 O O . ALA A 1 130 ? 3.172 -12.313 -65.927 1.00 91.69 130 ALA A O 1
ATOM 983 N N . TYR A 1 131 ? 3.632 -13.680 -64.201 1.00 89.94 131 TYR A N 1
ATOM 984 C CA . TYR A 1 131 ? 5.078 -13.657 -64.425 1.00 89.94 131 TYR A CA 1
ATOM 985 C C . TYR A 1 131 ? 5.478 -14.370 -65.725 1.00 89.94 131 TYR A C 1
ATOM 987 O O . TYR A 1 131 ? 6.323 -13.860 -66.458 1.00 89.94 131 TYR A O 1
ATOM 995 N N . TYR A 1 132 ? 4.830 -15.486 -66.080 1.00 90.56 132 TYR A N 1
ATOM 996 C CA . TYR A 1 132 ? 5.032 -16.149 -67.376 1.00 90.56 132 TYR A CA 1
ATOM 997 C C . TYR A 1 132 ? 4.712 -15.222 -68.555 1.00 90.56 132 TYR A C 1
ATOM 999 O O . TYR A 1 132 ? 5.516 -15.077 -69.479 1.00 90.56 132 TYR A O 1
ATOM 1007 N N . VAL A 1 133 ? 3.534 -14.593 -68.529 1.00 91.38 133 VAL A N 1
ATOM 1008 C CA . VAL A 1 133 ? 3.067 -13.712 -69.603 1.00 91.38 133 VAL A CA 1
ATOM 1009 C C . VAL A 1 133 ? 3.960 -12.476 -69.723 1.00 91.38 133 VAL A C 1
ATOM 1011 O O . VAL A 1 133 ? 4.297 -12.082 -70.840 1.00 91.38 133 VAL A O 1
ATOM 1014 N N . ASN A 1 134 ? 4.413 -11.913 -68.601 1.00 91.25 134 ASN A N 1
ATOM 1015 C CA . ASN A 1 134 ? 5.374 -10.817 -68.610 1.00 91.25 134 ASN A CA 1
ATOM 1016 C C . ASN A 1 134 ? 6.731 -11.251 -69.190 1.00 91.25 134 ASN A C 1
ATOM 1018 O O . ASN A 1 134 ? 7.211 -10.650 -70.146 1.00 91.25 134 ASN A O 1
ATOM 1022 N N . ALA A 1 135 ? 7.306 -12.349 -68.696 1.00 85.31 135 ALA A N 1
ATOM 1023 C CA . ALA A 1 135 ? 8.622 -12.819 -69.123 1.00 85.31 135 ALA A CA 1
ATOM 1024 C C . ALA A 1 135 ? 8.667 -13.279 -70.592 1.00 85.31 135 ALA A C 1
ATOM 1026 O O . ALA A 1 135 ? 9.707 -13.165 -71.241 1.00 85.31 135 ALA A O 1
ATOM 1027 N N . LYS A 1 136 ? 7.563 -13.819 -71.127 1.00 87.06 136 LYS A N 1
ATOM 1028 C CA . LYS A 1 136 ? 7.493 -14.322 -72.509 1.00 87.06 136 LYS A CA 1
ATOM 1029 C C . LYS A 1 136 ? 7.003 -13.285 -73.518 1.00 87.06 136 LYS A C 1
ATOM 1031 O O . LYS A 1 136 ? 7.492 -13.277 -74.645 1.00 87.06 136 LYS A O 1
ATOM 1036 N N . PHE A 1 137 ? 6.021 -12.464 -73.145 1.00 88.00 137 PHE A N 1
ATOM 1037 C CA . PHE A 1 137 ? 5.324 -11.556 -74.064 1.00 88.00 137 PHE A CA 1
ATOM 1038 C C . PHE A 1 137 ? 5.490 -10.069 -73.715 1.00 88.00 137 PHE A C 1
ATOM 1040 O O . PHE A 1 137 ? 5.015 -9.231 -74.475 1.00 88.00 137 PHE A O 1
ATOM 1047 N N . GLY A 1 138 ? 6.142 -9.724 -72.599 1.00 85.38 138 GLY A N 1
ATOM 1048 C CA . GLY A 1 138 ? 6.388 -8.334 -72.194 1.00 85.38 138 GLY A CA 1
ATOM 1049 C C . GLY A 1 138 ? 5.132 -7.566 -71.769 1.00 85.38 138 GLY A C 1
ATOM 1050 O O . GLY A 1 138 ? 5.069 -6.354 -71.940 1.00 85.38 138 GLY A O 1
ATOM 1051 N N . ILE A 1 139 ? 4.094 -8.257 -71.284 1.00 90.31 139 ILE A N 1
ATOM 1052 C CA . ILE A 1 139 ? 2.819 -7.629 -70.902 1.00 90.31 139 ILE A CA 1
ATOM 1053 C C . ILE A 1 139 ? 2.836 -7.271 -69.408 1.00 90.31 139 ILE A C 1
ATOM 1055 O O . ILE A 1 139 ? 2.752 -8.150 -68.550 1.00 90.31 139 ILE A O 1
ATOM 1059 N N . ASP A 1 140 ? 2.906 -5.976 -69.095 1.00 91.31 140 ASP A N 1
ATOM 1060 C CA . ASP A 1 140 ? 3.033 -5.478 -67.713 1.00 91.31 140 ASP A CA 1
ATOM 1061 C C . ASP A 1 140 ? 1.693 -5.376 -66.966 1.00 91.31 140 ASP A C 1
ATOM 1063 O O . ASP A 1 140 ? 1.611 -5.690 -65.778 1.00 91.31 140 ASP A O 1
ATOM 1067 N N . TRP A 1 141 ? 0.612 -4.977 -67.649 1.00 92.00 141 TRP A N 1
ATOM 1068 C CA . TRP A 1 141 ? -0.680 -4.721 -66.993 1.00 92.00 141 TRP A CA 1
ATOM 1069 C C . TRP A 1 141 ? -1.262 -5.975 -66.328 1.00 92.00 141 TRP A C 1
ATOM 1071 O O . TRP A 1 141 ? -1.871 -5.879 -65.263 1.00 92.00 141 TRP A O 1
ATOM 1081 N N . TYR A 1 142 ? -1.054 -7.152 -66.931 1.00 94.06 142 TYR A N 1
ATOM 1082 C CA . TYR A 1 142 ? -1.550 -8.416 -66.392 1.00 94.06 142 TYR A CA 1
ATOM 1083 C C . TYR A 1 142 ? -0.820 -8.792 -65.098 1.00 94.06 142 TYR A C 1
ATOM 1085 O O . TYR A 1 142 ? -1.459 -9.256 -64.156 1.00 94.06 142 TYR A O 1
ATOM 1093 N N . LEU A 1 143 ? 0.486 -8.508 -65.006 1.00 91.69 143 LEU A N 1
ATOM 1094 C CA . LEU A 1 143 ? 1.272 -8.687 -63.783 1.00 91.69 143 LEU A CA 1
ATOM 1095 C C . LEU A 1 143 ? 0.741 -7.825 -62.638 1.00 91.69 143 LEU A C 1
ATOM 1097 O O . LEU A 1 143 ? 0.553 -8.331 -61.532 1.00 91.69 143 LEU A O 1
ATOM 1101 N N . ILE A 1 144 ? 0.433 -6.559 -62.910 1.00 93.06 144 ILE A N 1
ATOM 1102 C CA . ILE A 1 144 ? -0.119 -5.635 -61.913 1.00 93.06 144 ILE A CA 1
ATOM 1103 C C . ILE A 1 144 ? -1.529 -6.069 -61.485 1.00 93.06 144 ILE A C 1
ATOM 1105 O O . ILE A 1 144 ? -1.787 -6.238 -60.294 1.00 93.06 144 ILE A O 1
ATOM 1109 N N . ALA A 1 145 ? -2.433 -6.297 -62.444 1.00 93.50 145 ALA A N 1
ATOM 1110 C CA . ALA A 1 145 ? -3.821 -6.664 -62.164 1.00 93.50 145 ALA A CA 1
ATOM 1111 C C . ALA A 1 145 ? -3.932 -7.998 -61.408 1.00 93.50 145 ALA A C 1
ATOM 1113 O O . ALA A 1 145 ? -4.680 -8.099 -60.436 1.00 93.50 145 ALA A O 1
ATOM 1114 N N . SER A 1 146 ? -3.151 -9.004 -61.814 1.00 93.19 146 SER A N 1
ATOM 1115 C CA . SER A 1 146 ? -3.092 -10.303 -61.139 1.00 93.19 146 SER A CA 1
ATOM 1116 C C . SER A 1 146 ? -2.647 -10.169 -59.680 1.00 93.19 146 SER A C 1
ATOM 1118 O O . SER A 1 146 ? -3.291 -10.718 -58.789 1.00 93.19 146 SER A O 1
ATOM 1120 N N . ASN A 1 147 ? -1.602 -9.380 -59.408 1.00 91.50 147 ASN A N 1
ATOM 1121 C CA . ASN A 1 147 ? -1.100 -9.185 -58.047 1.00 91.50 147 ASN A CA 1
ATOM 1122 C C . ASN A 1 147 ? -2.094 -8.442 -57.141 1.00 91.50 147 ASN A C 1
ATOM 1124 O O . ASN A 1 147 ? -2.216 -8.793 -55.972 1.00 91.50 147 ASN A O 1
ATOM 1128 N N . VAL A 1 148 ? -2.861 -7.481 -57.667 1.00 93.69 148 VAL A N 1
ATOM 1129 C CA . VAL A 1 148 ? -3.948 -6.815 -56.920 1.00 93.69 148 VAL A CA 1
ATOM 1130 C C . VAL A 1 148 ? -5.038 -7.817 -56.521 1.00 93.69 148 VAL A C 1
ATOM 1132 O O . VAL A 1 148 ? -5.451 -7.858 -55.360 1.00 93.69 148 VAL A O 1
ATOM 1135 N N . ILE A 1 149 ? -5.480 -8.656 -57.465 1.00 93.56 149 ILE A N 1
ATOM 1136 C CA . ILE A 1 149 ? -6.511 -9.680 -57.222 1.00 93.56 149 ILE A CA 1
ATOM 1137 C C . ILE A 1 149 ? -6.003 -10.726 -56.225 1.00 93.56 149 ILE A C 1
ATOM 1139 O O . ILE A 1 149 ? -6.704 -11.071 -55.272 1.00 93.56 149 ILE A O 1
ATOM 1143 N N . ASN A 1 150 ? -4.773 -11.205 -56.415 1.00 89.94 150 ASN A N 1
ATOM 1144 C CA . ASN A 1 150 ? -4.166 -12.203 -55.544 1.00 89.94 150 ASN A CA 1
ATOM 1145 C C . ASN A 1 150 ? -3.900 -11.653 -54.135 1.00 89.94 150 ASN A C 1
ATOM 1147 O O . ASN A 1 150 ? -4.065 -12.381 -53.165 1.00 89.94 150 ASN A O 1
ATOM 1151 N N . GLY A 1 151 ? -3.562 -10.369 -53.996 1.00 90.31 151 GLY A N 1
ATOM 1152 C CA . GLY A 1 151 ? -3.412 -9.711 -52.698 1.00 90.31 151 GLY A CA 1
ATOM 1153 C C . GLY A 1 151 ? -4.716 -9.684 -51.899 1.00 90.31 151 GLY A C 1
ATOM 1154 O O . GLY A 1 151 ? -4.747 -10.097 -50.739 1.00 90.31 151 GLY A O 1
ATOM 1155 N N . LEU A 1 152 ? -5.820 -9.283 -52.544 1.00 90.62 152 LEU A N 1
ATOM 1156 C CA . LEU A 1 152 ? -7.155 -9.296 -51.931 1.00 90.62 152 LEU A CA 1
ATOM 1157 C C . LEU A 1 152 ? -7.570 -10.703 -51.487 1.00 90.62 152 LEU A C 1
ATOM 1159 O O . LEU A 1 152 ? -8.036 -10.894 -50.364 1.00 90.62 152 LEU A O 1
ATOM 1163 N N . ALA A 1 153 ? -7.412 -11.691 -52.365 1.00 91.00 153 ALA A N 1
ATOM 1164 C CA . ALA A 1 153 ? -7.838 -13.057 -52.087 1.00 91.00 153 ALA A CA 1
ATOM 1165 C C . ALA A 1 153 ? -6.891 -13.783 -51.112 1.00 91.00 153 ALA A C 1
ATOM 1167 O O . ALA A 1 153 ? -7.343 -14.534 -50.249 1.00 91.00 153 ALA A O 1
ATOM 1168 N N . GLY A 1 154 ? -5.587 -13.516 -51.186 1.00 88.25 154 GLY A N 1
ATOM 1169 C CA . GLY A 1 154 ? -4.557 -14.110 -50.335 1.00 88.25 154 GLY A CA 1
ATOM 1170 C C . GLY A 1 154 ? -4.695 -13.739 -48.859 1.00 88.25 154 GLY A C 1
ATOM 1171 O O . GLY A 1 154 ? -4.377 -14.557 -47.995 1.00 88.25 154 GLY A O 1
ATOM 1172 N N . GLY A 1 155 ? -5.255 -12.564 -48.548 1.00 89.12 155 GLY A N 1
ATOM 1173 C CA . GLY A 1 155 ? -5.576 -12.184 -47.170 1.00 89.12 155 GLY A CA 1
ATOM 1174 C C . GLY A 1 155 ? -6.520 -13.171 -46.471 1.00 89.12 155 GLY A C 1
ATOM 1175 O O . GLY A 1 155 ? -6.324 -13.465 -45.291 1.00 89.12 155 GLY A O 1
ATOM 1176 N N . PHE A 1 156 ? -7.459 -13.788 -47.202 1.00 91.38 156 PHE A N 1
ATOM 1177 C CA . PHE A 1 156 ? -8.331 -14.829 -46.649 1.00 91.38 156 PHE A CA 1
ATOM 1178 C C . PHE A 1 156 ? -7.557 -16.069 -46.219 1.00 91.38 156 PHE A C 1
ATOM 1180 O O . PHE A 1 156 ? -7.845 -16.621 -45.156 1.00 91.38 156 PHE A O 1
ATOM 1187 N N . LEU A 1 157 ? -6.573 -16.500 -47.014 1.00 90.94 157 LEU A N 1
ATOM 1188 C CA . LEU A 1 157 ? -5.714 -17.627 -46.657 1.00 90.94 157 LEU A CA 1
ATOM 1189 C C . LEU A 1 157 ? -4.861 -17.284 -45.440 1.00 90.94 157 LEU A C 1
ATOM 1191 O O . LEU A 1 157 ? -4.816 -18.066 -44.500 1.00 90.94 157 LEU A O 1
ATOM 1195 N N . TYR A 1 158 ? -4.256 -16.098 -45.423 1.00 90.12 158 TYR A N 1
ATOM 1196 C CA . TYR A 1 158 ? -3.397 -15.656 -44.330 1.00 90.12 158 TYR A CA 1
ATOM 1197 C C . TYR A 1 158 ? -4.112 -15.609 -42.986 1.00 90.12 158 TYR A C 1
ATOM 1199 O O . TYR A 1 158 ? -3.626 -16.189 -42.020 1.00 90.12 158 TYR A O 1
ATOM 1207 N N . VAL A 1 159 ? -5.285 -14.979 -42.916 1.00 91.25 159 VAL A N 1
ATOM 1208 C CA . VAL A 1 159 ? -6.028 -14.936 -41.652 1.00 91.25 159 VAL A CA 1
ATOM 1209 C C . VAL A 1 159 ? -6.564 -16.322 -41.288 1.00 91.25 159 VAL A C 1
ATOM 1211 O O . VAL A 1 159 ? -6.554 -16.681 -40.115 1.00 91.25 159 VAL A O 1
ATOM 1214 N N . SER A 1 160 ? -6.955 -17.145 -42.266 1.00 91.31 160 SER A N 1
ATOM 1215 C CA . SER A 1 160 ? -7.412 -18.524 -42.032 1.00 91.31 160 SER A CA 1
ATOM 1216 C C . SER A 1 160 ? -6.320 -19.416 -41.442 1.00 91.31 160 SER A C 1
ATOM 1218 O O . SER A 1 160 ? -6.562 -20.116 -40.458 1.00 91.31 160 SER A O 1
ATOM 1220 N N . GLU A 1 161 ? -5.119 -19.360 -42.016 1.00 88.62 161 GLU A N 1
ATOM 1221 C CA . GLU A 1 161 ? -3.927 -20.076 -41.560 1.00 88.62 161 GLU A CA 1
ATOM 1222 C C . GLU A 1 161 ? -3.544 -19.640 -40.146 1.00 88.62 161 GLU A C 1
ATOM 1224 O O . GLU A 1 161 ? -3.465 -20.479 -39.248 1.00 88.62 161 GLU A O 1
ATOM 1229 N N . THR A 1 162 ? -3.396 -18.330 -39.922 1.00 87.94 162 THR A N 1
ATOM 1230 C CA . THR A 1 162 ? -3.078 -17.790 -38.597 1.00 87.94 162 THR A CA 1
ATOM 1231 C C . THR A 1 162 ? -4.131 -18.194 -37.567 1.00 87.94 162 THR A C 1
ATOM 1233 O O . THR A 1 162 ? -3.780 -18.708 -36.510 1.00 87.94 162 THR A O 1
ATOM 1236 N N . THR A 1 163 ? -5.423 -18.051 -37.876 1.00 89.00 163 THR A N 1
ATOM 1237 C CA . THR A 1 163 ? -6.507 -18.433 -36.955 1.00 89.00 163 THR A CA 1
ATOM 1238 C C . THR A 1 163 ? -6.405 -19.906 -36.571 1.00 89.00 163 THR A C 1
ATOM 1240 O O . THR A 1 163 ? -6.441 -20.235 -35.388 1.00 89.00 163 THR A O 1
ATOM 1243 N N . ALA A 1 164 ? -6.249 -20.797 -37.556 1.00 88.38 164 ALA A N 1
ATOM 1244 C CA . ALA A 1 164 ? -6.169 -22.232 -37.312 1.00 88.38 164 ALA A CA 1
ATOM 1245 C C . ALA A 1 164 ? -4.951 -22.605 -36.452 1.00 88.38 164 ALA A C 1
ATOM 1247 O O . ALA A 1 164 ? -5.073 -23.437 -35.557 1.00 88.38 164 ALA A O 1
ATOM 1248 N N . MET A 1 165 ? -3.793 -21.977 -36.673 1.00 85.38 165 MET A N 1
ATOM 1249 C CA . MET A 1 165 ? -2.575 -22.239 -35.891 1.00 85.38 165 MET A CA 1
ATOM 1250 C C . MET A 1 165 ? -2.687 -21.804 -34.436 1.00 85.38 165 MET A C 1
ATOM 1252 O O . MET A 1 165 ? -2.110 -22.446 -33.561 1.00 85.38 165 MET A O 1
ATOM 1256 N N . LEU A 1 166 ? -3.419 -20.721 -34.174 1.00 83.06 166 LEU A N 1
ATOM 1257 C CA . LEU A 1 166 ? -3.573 -20.183 -32.827 1.00 83.06 166 LEU A CA 1
ATOM 1258 C C . LEU A 1 166 ? -4.585 -20.980 -31.995 1.00 83.06 166 LEU A C 1
ATOM 1260 O O . LEU A 1 166 ? -4.380 -21.102 -30.787 1.00 83.06 166 LEU A O 1
ATOM 1264 N N . CYS A 1 167 ? -5.635 -21.540 -32.615 1.00 83.62 167 CYS A N 1
ATOM 1265 C CA . CYS A 1 167 ? -6.737 -22.180 -31.883 1.00 83.62 167 CYS A CA 1
ATOM 1266 C C . CYS A 1 167 ? -6.823 -23.714 -32.010 1.00 83.62 167 CYS A C 1
ATOM 1268 O O . CYS A 1 167 ? -7.349 -24.369 -31.103 1.00 83.62 167 CYS A O 1
ATOM 1270 N N . TYR A 1 168 ? -6.322 -24.330 -33.091 1.00 87.50 168 TYR A N 1
ATOM 1271 C CA . TYR A 1 168 ? -6.463 -25.784 -33.273 1.00 87.50 168 TYR A CA 1
ATOM 1272 C C . TYR A 1 168 ? -5.545 -26.577 -32.326 1.00 87.50 168 TYR A C 1
ATOM 1274 O O . TYR A 1 168 ? -6.061 -27.469 -31.638 1.00 87.50 168 TYR A O 1
ATOM 1282 N N . PRO A 1 169 ? -4.224 -26.301 -32.252 1.00 85.69 169 PRO A N 1
ATOM 1283 C CA . PRO A 1 169 ? -3.329 -26.989 -31.328 1.00 85.69 169 PRO A CA 1
ATOM 1284 C C . PRO A 1 169 ? -3.543 -26.540 -29.882 1.00 85.69 169 PRO A C 1
ATOM 1286 O O . PRO A 1 169 ? -4.032 -25.440 -29.616 1.00 85.69 169 PRO A O 1
ATOM 1289 N N . ARG A 1 170 ? -3.138 -27.386 -28.936 1.00 77.50 170 ARG A N 1
ATOM 1290 C CA . ARG A 1 170 ? -3.106 -27.017 -27.518 1.00 77.50 170 ARG A CA 1
ATOM 1291 C C . ARG A 1 170 ? -1.934 -26.078 -27.216 1.00 77.50 170 ARG A C 1
ATOM 1293 O O . ARG A 1 170 ? -0.926 -26.181 -27.917 1.00 77.50 170 ARG A O 1
ATOM 1300 N N . PRO A 1 171 ? -2.032 -25.207 -26.190 1.00 71.75 171 PRO A N 1
ATOM 1301 C CA . PRO A 1 171 ? -0.972 -24.270 -25.802 1.00 71.75 171 PRO A CA 1
ATOM 1302 C C . PRO A 1 171 ? 0.431 -24.883 -25.711 1.00 71.75 171 PRO A C 1
ATOM 1304 O O . PRO A 1 171 ? 1.383 -24.264 -26.179 1.00 71.75 171 PRO A O 1
ATOM 1307 N N . GLU A 1 172 ? 0.553 -26.099 -25.181 1.00 74.94 172 GLU A N 1
ATOM 1308 C CA . GLU A 1 172 ? 1.823 -26.802 -24.979 1.00 74.94 172 GLU A CA 1
ATOM 1309 C C . GLU A 1 172 ? 2.449 -27.410 -26.249 1.00 74.94 172 GLU A C 1
ATOM 1311 O O . GLU A 1 172 ? 3.618 -27.788 -26.222 1.00 74.94 172 GLU A O 1
ATOM 1316 N N . GLU A 1 173 ? 1.704 -27.483 -27.358 1.00 80.44 173 GLU A N 1
ATOM 1317 C CA . GLU A 1 173 ? 2.175 -28.027 -28.644 1.00 80.44 173 GLU A CA 1
ATOM 1318 C C . GLU A 1 173 ? 2.237 -26.955 -29.758 1.00 80.44 173 GLU A C 1
ATOM 1320 O O . GLU A 1 173 ? 2.549 -27.269 -30.914 1.00 80.44 173 GLU A O 1
ATOM 1325 N N . LYS A 1 174 ? 1.890 -25.689 -29.460 1.00 83.25 174 LYS A N 1
ATOM 1326 C CA . LYS A 1 174 ? 1.726 -24.637 -30.485 1.00 83.25 174 LYS A CA 1
ATOM 1327 C C . LYS A 1 174 ? 3.017 -24.381 -31.268 1.00 83.25 174 LYS A C 1
ATOM 1329 O O . LYS A 1 174 ? 2.957 -24.245 -32.488 1.00 83.25 174 LYS A O 1
ATOM 1334 N N . GLY A 1 175 ? 4.174 -24.328 -30.614 1.00 84.31 175 GLY A N 1
ATOM 1335 C CA . GLY A 1 175 ? 5.470 -24.064 -31.241 1.00 84.31 175 GLY A CA 1
ATOM 1336 C C . GLY A 1 175 ? 5.876 -25.124 -32.268 1.00 84.31 175 GLY A C 1
ATOM 1337 O O . GLY A 1 175 ? 6.353 -24.783 -33.351 1.00 84.31 175 GLY A O 1
ATOM 1338 N N . LEU A 1 176 ? 5.634 -26.404 -31.992 1.00 85.12 176 LEU A N 1
ATOM 1339 C CA . LEU A 1 176 ? 5.909 -27.522 -32.887 1.00 85.12 176 LEU A CA 1
ATOM 1340 C C . LEU A 1 176 ? 4.994 -27.478 -34.111 1.00 85.12 176 LEU A C 1
ATOM 1342 O O . LEU A 1 176 ? 5.486 -27.629 -35.229 1.00 85.12 176 LEU A O 1
ATOM 1346 N N . TYR A 1 177 ? 3.689 -27.242 -33.933 1.00 85.38 177 TYR A N 1
ATOM 1347 C CA . TYR A 1 177 ? 2.763 -27.121 -35.066 1.00 85.38 177 TYR A CA 1
ATOM 1348 C C . TYR A 1 177 ? 3.047 -25.876 -35.920 1.00 85.38 177 TYR A C 1
ATOM 1350 O O . TYR A 1 177 ? 3.012 -25.976 -37.148 1.00 85.38 177 TYR A O 1
ATOM 1358 N N . LEU A 1 178 ? 3.420 -24.745 -35.306 1.00 86.12 178 LEU A N 1
ATOM 1359 C CA . LEU A 1 178 ? 3.905 -23.554 -36.018 1.00 86.12 178 LEU A CA 1
ATOM 1360 C C . LEU A 1 178 ? 5.181 -23.857 -36.822 1.00 86.12 178 LEU A C 1
ATOM 1362 O O . LEU A 1 178 ? 5.295 -23.466 -37.986 1.00 86.12 178 LEU A O 1
ATOM 1366 N N . GLY A 1 179 ? 6.121 -24.604 -36.236 1.00 86.75 179 GLY A N 1
ATOM 1367 C CA . GLY A 1 179 ? 7.337 -25.060 -36.912 1.00 86.75 179 GLY A CA 1
ATOM 1368 C C . GLY A 1 179 ? 7.057 -25.997 -38.090 1.00 86.75 179 GLY A C 1
ATOM 1369 O O . GLY A 1 179 ? 7.627 -25.813 -39.164 1.00 86.75 179 GLY A O 1
ATOM 1370 N N . ILE A 1 180 ? 6.147 -26.964 -37.926 1.00 84.56 180 ILE A N 1
ATOM 1371 C CA . ILE A 1 180 ? 5.720 -27.879 -38.998 1.00 84.56 180 ILE A CA 1
ATOM 1372 C C . ILE A 1 180 ? 5.087 -27.095 -40.147 1.00 84.56 180 ILE A C 1
ATOM 1374 O O . ILE A 1 180 ? 5.456 -27.307 -41.301 1.00 84.56 180 ILE A O 1
ATOM 1378 N N . TRP A 1 181 ? 4.174 -26.169 -39.853 1.00 84.75 181 TRP A N 1
ATOM 1379 C CA . TRP A 1 181 ? 3.563 -25.336 -40.883 1.00 84.75 181 TRP A CA 1
ATOM 1380 C C . TRP A 1 181 ? 4.610 -24.527 -41.660 1.00 84.75 181 TRP A C 1
ATOM 1382 O O . TRP A 1 181 ? 4.633 -24.567 -42.890 1.00 84.75 181 TRP A O 1
ATOM 1392 N N . SER A 1 182 ? 5.511 -23.843 -40.953 1.00 86.44 182 SER A N 1
ATOM 1393 C CA . SER A 1 182 ? 6.553 -23.022 -41.579 1.00 86.44 182 SER A CA 1
ATOM 1394 C C . SER A 1 182 ? 7.506 -23.858 -42.445 1.00 86.44 182 SER A C 1
ATOM 1396 O O . SER A 1 182 ? 7.872 -23.459 -43.557 1.00 86.44 182 SER A O 1
ATOM 1398 N N . ALA A 1 183 ? 7.834 -25.076 -42.003 1.00 87.38 183 ALA A N 1
ATOM 1399 C CA . ALA A 1 183 ? 8.589 -26.048 -42.788 1.00 87.38 183 ALA A CA 1
ATOM 1400 C C . ALA A 1 183 ? 7.832 -26.496 -44.051 1.00 87.38 183 ALA A C 1
ATOM 1402 O O . ALA A 1 183 ? 8.415 -26.568 -45.137 1.00 87.38 183 ALA A O 1
ATOM 1403 N N . MET A 1 184 ? 6.529 -26.763 -43.946 1.00 82.81 184 MET A N 1
ATOM 1404 C CA . MET A 1 184 ? 5.702 -27.155 -45.091 1.00 82.81 184 MET A CA 1
ATOM 1405 C C . MET A 1 184 ? 5.562 -26.029 -46.114 1.00 82.81 184 MET A C 1
ATOM 1407 O O . MET A 1 184 ? 5.750 -26.272 -47.306 1.00 82.81 184 MET A O 1
ATOM 1411 N N . ARG A 1 185 ? 5.335 -24.790 -45.660 1.00 82.44 185 ARG A N 1
ATOM 1412 C CA . ARG A 1 185 ? 5.380 -23.605 -46.523 1.00 82.44 185 ARG A CA 1
ATOM 1413 C C . ARG A 1 185 ? 6.734 -23.515 -47.230 1.00 82.44 185 ARG A C 1
ATOM 1415 O O . ARG A 1 185 ? 6.792 -23.442 -48.449 1.00 82.44 185 ARG A O 1
ATOM 1422 N N . SER A 1 186 ? 7.835 -23.627 -46.495 1.00 85.25 186 SER A N 1
ATOM 1423 C CA . SER A 1 186 ? 9.185 -23.535 -47.072 1.00 85.25 186 SER A CA 1
ATOM 1424 C C . SER A 1 186 ? 9.513 -24.662 -48.067 1.00 85.25 186 SER A C 1
ATOM 1426 O O . SER A 1 186 ? 10.363 -24.490 -48.941 1.00 85.25 186 SER A O 1
ATOM 1428 N N . SER A 1 187 ? 8.828 -25.806 -47.986 1.00 84.06 187 SER A N 1
ATOM 1429 C CA . SER A 1 187 ? 9.044 -26.950 -48.884 1.00 84.06 187 SER A CA 1
ATOM 1430 C C . SER A 1 187 ? 8.634 -26.654 -50.332 1.00 84.06 187 SER A C 1
ATOM 1432 O O . SER A 1 187 ? 9.291 -27.131 -51.257 1.00 84.06 187 SER A O 1
ATOM 1434 N N . GLY A 1 188 ? 7.609 -25.820 -50.549 1.00 76.81 188 GLY A N 1
ATOM 1435 C CA . GLY A 1 188 ? 7.243 -25.357 -51.894 1.00 76.81 188 GLY A CA 1
ATOM 1436 C C . GLY A 1 188 ? 8.355 -24.532 -52.534 1.00 76.81 188 GLY A C 1
ATOM 1437 O O . GLY A 1 188 ? 8.747 -24.788 -53.674 1.00 76.81 188 GLY A O 1
ATOM 1438 N N . SER A 1 189 ? 8.947 -23.628 -51.754 1.00 82.31 189 SER A N 1
ATOM 1439 C CA . SER A 1 189 ? 10.102 -22.833 -52.170 1.00 82.31 189 SER A CA 1
ATOM 1440 C C . SER A 1 189 ? 11.326 -23.698 -52.473 1.00 82.31 189 SER A C 1
ATOM 1442 O O . SER A 1 189 ? 12.050 -23.396 -53.415 1.00 82.31 189 SER A O 1
ATOM 1444 N N . LEU A 1 190 ? 11.541 -24.799 -51.739 1.00 86.38 190 LEU A N 1
ATOM 1445 C CA . LEU A 1 190 ? 12.630 -25.747 -52.014 1.00 86.38 190 LEU A CA 1
ATOM 1446 C C . LEU A 1 190 ? 12.462 -26.439 -53.372 1.00 86.38 190 LEU A C 1
ATOM 1448 O O . LEU A 1 190 ? 13.417 -26.513 -54.144 1.00 86.38 190 LEU A O 1
ATOM 1452 N N . ILE A 1 191 ? 11.253 -26.927 -53.669 1.00 82.69 191 ILE A N 1
ATOM 1453 C CA . ILE A 1 191 ? 10.935 -27.570 -54.952 1.00 82.69 191 ILE A CA 1
ATOM 1454 C C . ILE A 1 191 ? 11.093 -26.556 -56.087 1.00 82.69 191 ILE A C 1
ATOM 1456 O O . ILE A 1 191 ? 11.782 -26.833 -57.069 1.00 82.69 191 ILE A O 1
ATOM 1460 N N . GLY A 1 192 ? 10.518 -25.360 -55.937 1.00 77.31 192 GLY A N 1
ATOM 1461 C CA . GLY A 1 192 ? 10.639 -24.301 -56.936 1.00 77.31 192 GLY A CA 1
ATOM 1462 C C . GLY A 1 192 ? 12.084 -23.850 -57.157 1.00 77.31 192 GLY A C 1
ATOM 1463 O O . GLY A 1 192 ? 12.512 -23.683 -58.300 1.00 77.31 192 GLY A O 1
ATOM 1464 N N . GLY A 1 193 ? 12.865 -23.744 -56.081 1.00 82.25 193 GLY A N 1
ATOM 1465 C CA . GLY A 1 193 ? 14.290 -23.433 -56.122 1.00 82.25 193 GLY A CA 1
ATOM 1466 C C . GLY A 1 193 ? 15.125 -24.513 -56.806 1.00 82.25 193 GLY A C 1
ATOM 1467 O O . GLY A 1 193 ? 15.976 -24.190 -57.630 1.00 82.25 193 GLY A O 1
ATOM 1468 N N . ALA A 1 194 ? 14.850 -25.796 -56.545 1.00 84.88 194 ALA A N 1
ATOM 1469 C CA . ALA A 1 194 ? 15.526 -26.915 -57.206 1.00 84.88 194 ALA A CA 1
ATOM 1470 C C . ALA A 1 194 ? 15.268 -26.929 -58.723 1.00 84.88 194 ALA A C 1
ATOM 1472 O O . ALA A 1 194 ? 16.193 -27.111 -59.517 1.00 84.88 194 ALA A O 1
ATOM 1473 N N . ILE A 1 195 ? 14.021 -26.679 -59.135 1.00 78.38 195 ILE A N 1
ATOM 1474 C CA . ILE A 1 195 ? 13.624 -26.603 -60.549 1.00 78.38 195 ILE A CA 1
ATOM 1475 C C . ILE A 1 195 ? 14.285 -25.403 -61.229 1.00 78.38 195 ILE A C 1
ATOM 1477 O O . ILE A 1 195 ? 14.829 -25.516 -62.332 1.00 78.38 195 ILE A O 1
ATOM 1481 N N . ASN A 1 196 ? 14.285 -24.250 -60.562 1.00 77.88 196 ASN A N 1
ATOM 1482 C CA . ASN A 1 196 ? 14.935 -23.052 -61.066 1.00 77.88 196 ASN A CA 1
ATOM 1483 C C . ASN A 1 196 ? 16.458 -23.228 -61.203 1.00 77.88 196 ASN A C 1
ATOM 1485 O O . ASN A 1 196 ? 17.029 -22.879 -62.238 1.00 77.88 196 ASN A O 1
ATOM 1489 N N . PHE A 1 197 ? 17.107 -23.823 -60.200 1.00 82.50 197 PHE A N 1
ATOM 1490 C CA . PHE A 1 197 ? 18.528 -24.156 -60.237 1.00 82.50 197 PHE A CA 1
ATOM 1491 C C . PHE A 1 197 ? 18.855 -25.113 -61.387 1.00 82.50 197 PHE A C 1
ATOM 1493 O O . PHE A 1 197 ? 19.770 -24.841 -62.160 1.00 82.50 197 PHE A O 1
ATOM 1500 N N . SER A 1 198 ? 18.053 -26.164 -61.580 1.00 80.81 198 SER A N 1
ATOM 1501 C CA . SER A 1 198 ? 18.237 -27.125 -62.675 1.00 80.81 198 SER A CA 1
ATOM 1502 C C . SER A 1 198 ? 18.080 -26.513 -64.070 1.00 80.81 198 SER A C 1
ATOM 1504 O O . SER A 1 198 ? 18.689 -27.007 -65.012 1.00 80.81 198 SER A O 1
ATOM 1506 N N . THR A 1 199 ? 17.242 -25.489 -64.237 1.00 79.12 199 THR A N 1
ATOM 1507 C CA . THR A 1 199 ? 16.964 -24.876 -65.550 1.00 79.12 199 THR A CA 1
ATOM 1508 C C . THR A 1 199 ? 17.889 -23.702 -65.879 1.00 79.12 199 THR A C 1
ATOM 1510 O O . THR A 1 199 ? 17.933 -23.262 -67.029 1.00 79.12 199 THR A O 1
ATOM 1513 N N . ASN A 1 200 ? 18.640 -23.193 -64.893 1.00 78.88 200 ASN A N 1
ATOM 1514 C CA . ASN A 1 200 ? 19.489 -22.004 -65.031 1.00 78.88 200 ASN A CA 1
ATOM 1515 C C . ASN A 1 200 ? 20.934 -22.206 -64.534 1.00 78.88 200 ASN A C 1
ATOM 1517 O O . ASN A 1 200 ? 21.677 -21.227 -64.447 1.00 78.88 200 ASN A O 1
ATOM 1521 N N . SER A 1 201 ? 21.359 -23.444 -64.253 1.00 75.94 201 SER A N 1
ATOM 1522 C CA . SER A 1 201 ? 22.713 -23.774 -63.769 1.00 75.94 201 SER A CA 1
ATOM 1523 C C . SER A 1 201 ? 23.834 -23.278 -64.690 1.00 75.94 201 SER A C 1
ATOM 1525 O O . SER A 1 201 ? 24.907 -22.900 -64.218 1.00 75.94 201 SER A O 1
ATOM 1527 N N . ASP A 1 202 ? 23.565 -23.216 -65.996 1.00 73.62 202 ASP A N 1
ATOM 1528 C CA . ASP A 1 202 ? 24.580 -22.967 -67.026 1.00 73.62 202 ASP A CA 1
ATOM 1529 C C . ASP A 1 202 ? 24.691 -21.481 -67.428 1.00 73.62 202 ASP A C 1
ATOM 1531 O O . ASP A 1 202 ? 25.516 -21.113 -68.266 1.00 73.62 202 ASP A O 1
ATOM 1535 N N . ARG A 1 203 ? 23.879 -20.588 -66.837 1.00 69.25 203 ARG A N 1
ATOM 1536 C CA . ARG A 1 203 ? 23.835 -19.152 -67.179 1.00 69.25 203 ARG A CA 1
ATOM 1537 C C . ARG A 1 203 ? 24.616 -18.302 -66.171 1.00 69.25 203 ARG A C 1
ATOM 1539 O O . ARG A 1 203 ? 24.107 -17.944 -65.111 1.00 69.25 203 ARG A O 1
ATOM 1546 N N . ALA A 1 204 ? 25.848 -17.938 -66.531 1.00 61.03 204 ALA A N 1
ATOM 1547 C CA . ALA A 1 204 ? 26.759 -17.155 -65.683 1.00 61.03 204 ALA A CA 1
ATOM 1548 C C . ALA A 1 204 ? 26.663 -15.618 -65.856 1.00 61.03 204 ALA A C 1
ATOM 1550 O O . ALA A 1 204 ? 27.372 -14.885 -65.174 1.00 61.03 204 ALA A O 1
ATOM 1551 N N . SER A 1 205 ? 25.816 -15.108 -66.758 1.00 56.53 205 SER A N 1
ATOM 1552 C CA . SER A 1 205 ? 25.650 -13.668 -67.030 1.00 56.53 205 SER A CA 1
ATOM 1553 C C . SER A 1 205 ? 24.431 -13.056 -66.319 1.00 56.53 205 SER A C 1
ATOM 1555 O O . SER A 1 205 ? 23.545 -13.769 -65.848 1.00 56.53 205 SER A O 1
ATOM 1557 N N . ALA A 1 206 ? 24.376 -11.721 -66.227 1.00 55.22 206 ALA A N 1
ATOM 1558 C CA . ALA A 1 206 ? 23.211 -10.989 -65.719 1.00 55.22 206 ALA A CA 1
ATOM 1559 C C . ALA A 1 206 ? 22.045 -11.017 -66.734 1.00 55.22 206 ALA A C 1
ATOM 1561 O O . ALA A 1 206 ? 22.266 -10.839 -67.932 1.00 55.22 206 ALA A O 1
ATOM 1562 N N . GLY A 1 207 ? 20.805 -11.231 -66.272 1.00 60.56 207 GLY A N 1
ATOM 1563 C CA . GLY A 1 207 ? 19.613 -11.333 -67.129 1.00 60.56 207 GLY A CA 1
ATOM 1564 C C . GLY A 1 207 ? 18.398 -11.965 -66.431 1.00 60.56 207 GLY A C 1
ATOM 1565 O O . GLY A 1 207 ? 18.466 -12.306 -65.251 1.00 60.56 207 GLY A O 1
ATOM 1566 N N . GLY A 1 208 ? 17.279 -12.099 -67.151 1.00 65.88 208 GLY A N 1
ATOM 1567 C CA . GLY A 1 208 ? 16.064 -12.770 -66.663 1.00 65.88 208 GLY A CA 1
ATOM 1568 C C . GLY A 1 208 ? 16.149 -14.304 -66.715 1.00 65.88 208 GLY A C 1
ATOM 1569 O O . GLY A 1 208 ? 16.973 -14.879 -67.432 1.00 65.88 208 GLY A O 1
ATOM 1570 N N . ILE A 1 209 ? 15.285 -14.970 -65.954 1.00 76.19 209 ILE A N 1
ATOM 1571 C CA . ILE A 1 209 ? 15.195 -16.435 -65.861 1.00 76.19 209 ILE A CA 1
ATOM 1572 C C . ILE A 1 209 ? 14.385 -17.013 -67.032 1.00 76.19 209 ILE A C 1
ATOM 1574 O O . ILE A 1 209 ? 13.626 -16.311 -67.698 1.00 76.19 209 ILE A O 1
ATOM 1578 N N . ALA A 1 210 ? 14.570 -18.302 -67.336 1.00 78.50 210 ALA A N 1
ATOM 1579 C CA . ALA A 1 210 ? 13.790 -18.993 -68.363 1.00 78.50 210 ALA A CA 1
ATOM 1580 C C . ALA A 1 210 ? 12.270 -18.932 -68.089 1.00 78.50 210 ALA A C 1
ATOM 1582 O O . ALA A 1 210 ? 11.800 -19.346 -67.032 1.00 78.50 210 ALA A O 1
ATOM 1583 N N . TRP A 1 211 ? 11.477 -18.492 -69.077 1.00 81.12 211 TRP A N 1
ATOM 1584 C CA . TRP A 1 211 ? 10.016 -18.375 -68.937 1.00 81.12 211 TRP A CA 1
ATOM 1585 C C . TRP A 1 211 ? 9.319 -19.716 -68.653 1.00 81.12 211 TRP A C 1
ATOM 1587 O O . TRP A 1 211 ? 8.224 -19.739 -68.094 1.00 81.12 211 TRP A O 1
ATOM 1597 N N . SER A 1 212 ? 9.940 -20.842 -69.023 1.00 78.50 212 SER A N 1
ATOM 1598 C CA . SER A 1 212 ? 9.428 -22.195 -68.772 1.00 78.50 212 SER A CA 1
ATOM 1599 C C . SER A 1 212 ? 9.322 -22.519 -67.282 1.00 78.50 212 SER A C 1
ATOM 1601 O O . SER A 1 212 ? 8.471 -23.318 -66.901 1.00 78.50 212 SER A O 1
ATOM 1603 N N . THR A 1 213 ? 10.131 -21.871 -66.439 1.00 80.56 213 THR A N 1
ATOM 1604 C CA . THR A 1 213 ? 10.106 -22.039 -64.981 1.00 80.56 213 THR A CA 1
ATOM 1605 C C . THR A 1 213 ? 8.747 -21.639 -64.394 1.00 80.56 213 THR A C 1
ATOM 1607 O O . THR A 1 213 ? 8.225 -22.336 -63.529 1.00 80.56 213 THR A O 1
ATOM 1610 N N . TYR A 1 214 ? 8.103 -20.595 -64.928 1.00 86.31 214 TYR A N 1
ATOM 1611 C CA . TYR A 1 214 ? 6.799 -20.128 -64.442 1.00 86.31 214 TYR A CA 1
ATOM 1612 C C . TYR A 1 214 ? 5.635 -21.072 -64.779 1.00 86.31 214 TYR A C 1
ATOM 1614 O O . TYR A 1 214 ? 4.680 -21.155 -64.013 1.00 86.31 214 TYR A O 1
ATOM 1622 N N . LEU A 1 215 ? 5.707 -21.825 -65.886 1.00 85.19 215 LEU A N 1
ATOM 1623 C CA . LEU A 1 215 ? 4.661 -22.799 -66.243 1.00 85.19 215 LEU A CA 1
ATOM 1624 C C . LEU A 1 215 ? 4.552 -23.929 -65.215 1.00 85.19 215 LEU A C 1
ATOM 1626 O O . LEU A 1 215 ? 3.466 -24.461 -64.990 1.00 85.19 215 LEU A O 1
ATOM 1630 N N . VAL A 1 216 ? 5.669 -24.274 -64.576 1.00 82.31 216 VAL A N 1
ATOM 1631 C CA . VAL A 1 216 ? 5.693 -25.272 -63.507 1.00 82.31 216 VAL A CA 1
ATOM 1632 C C . VAL A 1 216 ? 5.001 -24.737 -62.253 1.00 82.31 216 VAL A C 1
ATOM 1634 O O . VAL A 1 216 ? 4.206 -25.458 -61.656 1.00 82.31 216 VAL A O 1
ATOM 1637 N N . PHE A 1 217 ? 5.225 -23.468 -61.894 1.00 85.12 217 PHE A N 1
ATOM 1638 C CA . PHE A 1 217 ? 4.533 -22.830 -60.766 1.00 85.12 217 PHE A CA 1
ATOM 1639 C C . PHE A 1 217 ? 3.018 -22.788 -60.982 1.00 85.12 217 PHE A C 1
ATOM 1641 O O . PHE A 1 217 ? 2.275 -23.211 -60.101 1.00 85.12 217 PHE A O 1
ATOM 1648 N N . VAL A 1 218 ? 2.565 -22.429 -62.189 1.00 90.88 218 VAL A N 1
ATOM 1649 C CA . VAL A 1 218 ? 1.134 -22.443 -62.546 1.00 90.88 218 VAL A CA 1
ATOM 1650 C C . VAL A 1 218 ? 0.512 -23.830 -62.363 1.00 90.88 218 VAL A C 1
ATOM 1652 O O . VAL A 1 218 ? -0.607 -23.948 -61.868 1.00 90.88 218 VAL A O 1
ATOM 1655 N N . ALA A 1 219 ? 1.225 -24.898 -62.736 1.00 88.81 219 ALA A N 1
ATOM 1656 C CA . ALA A 1 219 ? 0.721 -26.260 -62.572 1.00 88.81 219 ALA A CA 1
ATOM 1657 C C . ALA A 1 219 ? 0.493 -26.623 -61.093 1.00 88.81 219 ALA A C 1
ATOM 1659 O O . ALA A 1 219 ? -0.525 -27.236 -60.771 1.00 88.81 219 ALA A O 1
ATOM 1660 N N . PHE A 1 220 ? 1.399 -26.215 -60.197 1.00 87.81 220 PHE A N 1
ATOM 1661 C CA . PHE A 1 220 ? 1.225 -26.400 -58.754 1.00 87.81 220 PHE A CA 1
ATOM 1662 C C . PHE A 1 220 ? 0.087 -25.536 -58.205 1.00 87.81 220 PHE A C 1
ATOM 1664 O O . PHE A 1 220 ? -0.791 -26.071 -57.525 1.00 87.81 220 PHE A O 1
ATOM 1671 N N . GLU A 1 221 ? 0.052 -24.248 -58.552 1.00 91.00 221 GLU A N 1
ATOM 1672 C CA . GLU A 1 221 ? -0.976 -23.289 -58.121 1.00 91.00 221 GLU A CA 1
ATOM 1673 C C . GLU A 1 221 ? -2.399 -23.778 -58.459 1.00 91.00 221 GLU A C 1
ATOM 1675 O O . GLU A 1 221 ? -3.306 -23.683 -57.631 1.00 91.00 221 GLU A O 1
ATOM 1680 N N . CYS A 1 222 ? -2.596 -24.408 -59.626 1.00 92.44 222 CYS A N 1
ATOM 1681 C CA . CYS A 1 222 ? -3.880 -24.995 -60.038 1.00 92.44 222 CYS A CA 1
ATOM 1682 C C . CYS A 1 222 ? -4.397 -26.103 -59.104 1.00 92.44 222 CYS A C 1
ATOM 1684 O O . CYS A 1 222 ? -5.599 -26.371 -59.072 1.00 92.44 222 CYS A O 1
ATOM 1686 N N . THR A 1 223 ? -3.525 -26.752 -58.328 1.00 92.25 223 THR A N 1
ATOM 1687 C CA . THR A 1 223 ? -3.941 -27.794 -57.376 1.00 92.25 223 THR A CA 1
ATOM 1688 C C . THR A 1 223 ? -4.493 -27.228 -56.065 1.00 92.25 223 THR A C 1
ATOM 1690 O O . THR A 1 223 ? -5.124 -27.971 -55.314 1.00 92.25 223 THR A O 1
ATOM 1693 N N . GLY A 1 224 ? -4.342 -25.921 -55.799 1.00 90.38 224 GLY A N 1
ATOM 1694 C CA . GLY A 1 224 ? -4.792 -25.262 -54.564 1.00 90.38 224 GLY A CA 1
ATOM 1695 C C . GLY A 1 224 ? -6.252 -25.536 -54.209 1.00 90.38 224 GLY A C 1
ATOM 1696 O O . GLY A 1 224 ? -6.577 -25.822 -53.056 1.00 90.38 224 GLY A O 1
ATOM 1697 N N . VAL A 1 225 ? -7.138 -25.537 -55.208 1.00 92.56 225 VAL A N 1
ATOM 1698 C CA . VAL A 1 225 ? -8.575 -25.778 -55.007 1.00 92.56 225 VAL A CA 1
ATOM 1699 C C . VAL A 1 225 ? -8.838 -27.177 -54.438 1.00 92.56 225 VAL A C 1
ATOM 1701 O O . VAL A 1 225 ? -9.704 -27.341 -53.577 1.00 92.56 225 VAL A O 1
ATOM 1704 N N . LEU A 1 226 ? -8.064 -28.181 -54.865 1.00 92.38 226 LEU A N 1
ATOM 1705 C CA . LEU A 1 226 ? -8.187 -29.553 -54.367 1.00 92.38 226 LEU A CA 1
ATOM 1706 C C . LEU A 1 226 ? -7.851 -29.620 -52.874 1.00 92.38 226 LEU A C 1
ATOM 1708 O O . LEU A 1 226 ? -8.604 -30.208 -52.098 1.00 92.38 226 LEU A O 1
ATOM 1712 N N . TRP A 1 227 ? -6.768 -28.961 -52.457 1.00 90.62 227 TRP A N 1
ATOM 1713 C CA . TRP A 1 227 ? -6.335 -28.938 -51.059 1.00 90.62 227 TRP A CA 1
ATOM 1714 C C . TRP A 1 227 ? -7.314 -28.166 -50.161 1.00 90.62 227 TRP A C 1
ATOM 1716 O O . TRP A 1 227 ? -7.636 -28.628 -49.067 1.00 90.62 227 TRP A O 1
ATOM 1726 N N . ALA A 1 228 ? -7.884 -27.055 -50.642 1.00 91.56 228 ALA A N 1
ATOM 1727 C CA . ALA A 1 228 ? -8.891 -26.287 -49.901 1.00 91.56 228 ALA A CA 1
ATOM 1728 C C . ALA A 1 228 ? -10.178 -27.087 -49.654 1.00 91.56 228 ALA A C 1
ATOM 1730 O O . ALA A 1 228 ? -10.774 -27.011 -48.577 1.00 91.56 228 ALA A O 1
ATOM 1731 N N . LEU A 1 229 ? -10.600 -27.905 -50.622 1.00 91.94 229 LEU A N 1
ATOM 1732 C CA . LEU A 1 229 ? -11.781 -28.757 -50.472 1.00 91.94 229 LEU A CA 1
ATOM 1733 C C . LEU A 1 229 ? -11.580 -29.883 -49.448 1.00 91.94 229 LEU A C 1
ATOM 1735 O O . LEU A 1 229 ? -12.560 -30.307 -48.821 1.00 91.94 229 LEU A O 1
ATOM 1739 N N . LEU A 1 230 ? -10.335 -30.319 -49.234 1.00 92.06 230 LEU A N 1
ATOM 1740 C CA . LEU A 1 230 ? -9.973 -31.331 -48.242 1.00 92.06 230 LEU A CA 1
ATOM 1741 C C . LEU A 1 230 ? -9.958 -30.795 -46.803 1.00 92.06 230 LEU A C 1
ATOM 1743 O O . LEU A 1 230 ? -10.019 -31.598 -45.874 1.00 92.06 230 LEU A O 1
ATOM 1747 N N . LEU A 1 231 ? -9.986 -29.478 -46.578 1.00 92.38 231 LEU A N 1
ATOM 1748 C CA . LEU A 1 231 ? -10.136 -28.928 -45.228 1.00 92.38 231 LEU A CA 1
ATOM 1749 C C . LEU A 1 231 ? -11.493 -29.304 -44.617 1.00 92.38 231 LEU A C 1
ATOM 1751 O O . LEU A 1 231 ? -12.544 -29.279 -45.272 1.00 92.38 231 LEU A O 1
ATOM 1755 N N . SER A 1 232 ? -11.479 -29.640 -43.331 1.00 91.19 232 SER A N 1
ATOM 1756 C CA . SER A 1 232 ? -12.690 -29.871 -42.552 1.00 91.19 232 SER A CA 1
ATOM 1757 C C . SER A 1 232 ? -13.234 -28.532 -42.040 1.00 91.19 232 SER A C 1
ATOM 1759 O O . SER A 1 232 ? -12.457 -27.663 -41.654 1.00 91.19 232 SER A O 1
ATOM 1761 N N . PRO A 1 233 ? -14.564 -28.340 -41.966 1.00 89.50 233 PRO A N 1
ATOM 1762 C CA . PRO A 1 233 ? -15.130 -27.216 -41.226 1.00 89.50 233 PRO A CA 1
ATOM 1763 C C . PRO A 1 233 ? -14.631 -27.214 -39.772 1.00 89.50 233 PRO A C 1
ATOM 1765 O O . PRO A 1 233 ? -14.686 -28.261 -39.120 1.00 89.50 233 PRO A O 1
ATOM 1768 N N . THR A 1 234 ? -14.208 -26.051 -39.257 1.00 87.19 234 THR A N 1
ATOM 1769 C CA . THR A 1 234 ? -13.632 -25.889 -37.906 1.00 87.19 234 THR A CA 1
ATOM 1770 C C . THR A 1 234 ? -14.429 -26.580 -36.791 1.00 87.19 234 THR A C 1
ATOM 1772 O O . THR A 1 234 ? -13.821 -27.320 -36.021 1.00 87.19 234 THR A O 1
ATOM 1775 N N . PRO A 1 235 ? -15.777 -26.488 -36.733 1.00 85.00 235 PRO A N 1
ATOM 1776 C CA . PRO A 1 235 ? -16.552 -27.133 -35.665 1.00 85.00 235 PRO A CA 1
ATOM 1777 C C . PRO A 1 235 ? -16.453 -28.666 -35.637 1.00 85.00 235 PRO A C 1
ATOM 1779 O O . PRO A 1 235 ? -16.870 -29.307 -34.672 1.00 85.00 235 PRO A O 1
ATOM 1782 N N . ARG A 1 236 ? -15.944 -29.286 -36.709 1.00 86.38 236 ARG A N 1
ATOM 1783 C CA . ARG A 1 236 ? -15.740 -30.738 -36.827 1.00 86.38 236 ARG A CA 1
ATOM 1784 C C . ARG A 1 236 ? -14.298 -31.166 -36.565 1.00 86.38 236 ARG A C 1
ATOM 1786 O O . ARG A 1 236 ? -14.053 -32.367 -36.536 1.00 86.38 236 ARG A O 1
ATOM 1793 N N . VAL A 1 237 ? -13.372 -30.223 -36.402 1.00 89.31 237 VAL A N 1
ATOM 1794 C CA . VAL A 1 237 ? -11.969 -30.512 -36.092 1.00 89.31 237 VAL A CA 1
ATOM 1795 C C . VAL A 1 237 ? -11.860 -30.958 -34.635 1.00 89.31 237 VAL A C 1
ATOM 1797 O O . VAL A 1 237 ? -12.575 -30.453 -33.763 1.00 89.31 237 VAL A O 1
ATOM 1800 N N . ARG A 1 238 ? -11.015 -31.957 -34.385 1.00 88.00 238 ARG A N 1
ATOM 1801 C CA . ARG A 1 238 ? -10.804 -32.560 -33.066 1.00 88.00 238 ARG A CA 1
ATOM 1802 C C . ARG A 1 238 ? -9.319 -32.697 -32.772 1.00 88.00 238 ARG A C 1
ATOM 1804 O O . ARG A 1 238 ? -8.529 -33.042 -33.657 1.00 88.00 238 ARG A O 1
ATOM 1811 N N . ARG A 1 239 ? -8.954 -32.440 -31.519 1.00 87.50 239 ARG A N 1
ATOM 1812 C CA . ARG A 1 239 ? -7.619 -32.694 -30.972 1.00 87.50 239 ARG A CA 1
ATOM 1813 C C . ARG A 1 239 ? -7.425 -34.196 -30.728 1.00 87.50 239 ARG A C 1
ATOM 1815 O O . ARG A 1 239 ? -8.347 -34.997 -30.892 1.00 87.50 239 ARG A O 1
ATOM 1822 N N . ARG A 1 240 ? -6.189 -34.604 -30.423 1.00 79.06 240 ARG A N 1
ATOM 1823 C CA . ARG A 1 240 ? -5.781 -36.023 -30.343 1.00 79.06 240 ARG A CA 1
ATOM 1824 C C . ARG A 1 240 ? -6.527 -36.812 -29.258 1.00 79.06 240 ARG A C 1
ATOM 1826 O O . ARG A 1 240 ? -6.775 -38.000 -29.424 1.00 79.06 240 ARG A O 1
ATOM 1833 N N . ASP A 1 241 ? -6.872 -36.137 -28.179 1.00 75.75 241 ASP A N 1
ATOM 1834 C CA . ASP A 1 241 ? -7.681 -36.581 -27.041 1.00 75.75 241 ASP A CA 1
ATOM 1835 C C . ASP A 1 241 ? -9.198 -36.571 -27.313 1.00 75.75 241 ASP A C 1
ATOM 1837 O O . ASP A 1 241 ? -9.971 -37.019 -26.475 1.00 75.75 241 ASP A O 1
ATOM 1841 N N . GLY A 1 242 ? -9.637 -36.063 -28.469 1.00 75.31 242 GLY A N 1
ATOM 1842 C CA . GLY A 1 242 ? -11.047 -35.920 -28.822 1.00 75.31 242 GLY A CA 1
ATOM 1843 C C . GLY A 1 242 ? -11.689 -34.601 -28.387 1.00 75.31 242 GLY A C 1
ATOM 1844 O O . GLY A 1 242 ? -12.872 -34.411 -28.676 1.00 75.31 242 GLY A O 1
ATOM 1845 N N . SER A 1 243 ? -10.954 -33.672 -27.763 1.00 80.06 243 SER A N 1
ATOM 1846 C CA . SER A 1 243 ? -11.498 -32.350 -27.428 1.00 80.06 243 SER A CA 1
ATOM 1847 C C . SER A 1 243 ? -11.774 -31.516 -28.686 1.00 80.06 243 SER A C 1
ATOM 1849 O O . SER A 1 243 ? -11.137 -31.663 -29.743 1.00 80.06 243 SER A O 1
ATOM 1851 N N . LYS A 1 244 ? -12.798 -30.665 -28.597 1.00 81.06 244 LYS A N 1
ATOM 1852 C CA . LYS A 1 244 ? -13.197 -29.742 -29.667 1.00 81.06 244 LYS A CA 1
ATOM 1853 C C . LYS A 1 244 ? -12.319 -28.491 -29.657 1.00 81.06 244 LYS A C 1
ATOM 1855 O O . LYS A 1 244 ? -11.824 -28.072 -28.619 1.00 81.06 244 LYS A O 1
ATOM 1860 N N . VAL A 1 245 ? -12.162 -27.877 -30.827 1.00 80.12 245 VAL A N 1
ATOM 1861 C CA . VAL A 1 245 ? -11.614 -26.517 -30.927 1.00 80.12 245 VAL A CA 1
ATOM 1862 C C . VAL A 1 245 ? -12.649 -25.543 -30.361 1.00 80.12 245 VAL A C 1
ATOM 1864 O O . VAL A 1 245 ? -13.816 -25.621 -30.750 1.00 80.12 245 VAL A O 1
ATOM 1867 N N . ALA A 1 246 ? -12.230 -24.651 -29.463 1.00 68.56 246 ALA A N 1
ATOM 1868 C CA . ALA A 1 246 ? -13.104 -23.656 -28.849 1.00 68.56 246 ALA A CA 1
ATOM 1869 C C . ALA A 1 246 ? -13.661 -22.684 -29.905 1.00 68.56 246 ALA A C 1
ATOM 1871 O O . ALA A 1 246 ? -12.919 -22.124 -30.719 1.00 68.56 246 ALA A O 1
ATOM 1872 N N . MET A 1 247 ? -14.979 -22.495 -29.898 1.00 73.56 247 MET A N 1
ATOM 1873 C CA . MET A 1 247 ? -15.709 -21.665 -30.856 1.00 73.56 247 MET A CA 1
ATOM 1874 C C . MET A 1 247 ? -16.368 -20.496 -30.127 1.00 73.56 247 MET A C 1
ATOM 1876 O O . MET A 1 247 ? -17.133 -20.713 -29.195 1.00 73.56 247 MET A O 1
ATOM 1880 N N . SER A 1 248 ? -16.157 -19.263 -30.578 1.00 65.38 248 SER A N 1
ATOM 1881 C CA . SER A 1 248 ? -16.935 -18.126 -30.078 1.00 65.38 248 SER A CA 1
ATOM 1882 C C . SER A 1 248 ? -18.402 -18.222 -30.527 1.00 65.38 248 SER A C 1
ATOM 1884 O O . SER A 1 248 ? -18.708 -18.805 -31.575 1.00 65.38 248 SER A O 1
ATOM 1886 N N . GLY A 1 249 ? -19.319 -17.624 -29.759 1.00 62.69 249 GLY A N 1
ATOM 1887 C CA . GLY A 1 249 ? -20.715 -17.449 -30.177 1.00 62.69 249 GLY A CA 1
ATOM 1888 C C . GLY A 1 249 ? -20.821 -16.666 -31.494 1.00 62.69 249 GLY A C 1
ATOM 1889 O O . GLY A 1 249 ? -19.931 -15.884 -31.842 1.00 62.69 249 GLY A O 1
ATOM 1890 N N . ARG A 1 250 ? -21.895 -16.888 -32.265 1.00 67.31 250 ARG A N 1
ATOM 1891 C CA . ARG A 1 250 ? -22.138 -16.134 -33.505 1.00 67.31 250 ARG A CA 1
ATOM 1892 C C . ARG A 1 250 ? -22.636 -14.737 -33.151 1.00 67.31 250 ARG A C 1
ATOM 1894 O O . ARG A 1 250 ? -23.717 -14.601 -32.603 1.00 67.31 250 ARG A O 1
ATOM 1901 N N . ILE A 1 251 ? -21.878 -13.710 -33.520 1.00 79.50 251 ILE A N 1
ATOM 1902 C CA . ILE A 1 251 ? -22.252 -12.309 -33.287 1.00 79.50 251 ILE A CA 1
ATOM 1903 C C . ILE A 1 251 ? -22.633 -11.620 -34.607 1.00 79.50 251 ILE A C 1
ATOM 1905 O O . ILE A 1 251 ? -22.321 -12.103 -35.701 1.00 79.50 251 ILE A O 1
ATOM 1909 N N . THR A 1 252 ? -23.343 -10.493 -34.531 1.00 84.38 252 THR A N 1
ATOM 1910 C CA . THR A 1 252 ? -23.759 -9.728 -35.721 1.00 84.38 252 THR A CA 1
ATOM 1911 C C . THR A 1 252 ? -22.575 -9.023 -36.396 1.00 84.38 252 THR A C 1
ATOM 1913 O O . THR A 1 252 ? -21.569 -8.722 -35.758 1.00 84.38 252 THR A O 1
ATOM 1916 N N . TRP A 1 253 ? -22.708 -8.661 -37.681 1.00 82.38 253 TRP A N 1
ATOM 1917 C CA . TRP A 1 253 ? -21.678 -7.894 -38.406 1.00 82.38 253 TRP A CA 1
ATOM 1918 C C . TRP A 1 253 ? -21.295 -6.589 -37.703 1.00 82.38 253 TRP A C 1
ATOM 1920 O O . TRP A 1 253 ? -20.118 -6.257 -37.615 1.00 82.38 253 TRP A O 1
ATOM 1930 N N . LYS A 1 254 ? -22.281 -5.859 -37.167 1.00 79.19 254 LYS A N 1
ATOM 1931 C CA . LYS A 1 254 ? -22.025 -4.625 -36.415 1.00 79.19 254 LYS A CA 1
ATOM 1932 C C . LYS A 1 254 ? -21.170 -4.908 -35.177 1.00 79.19 254 LYS A C 1
ATOM 1934 O O . LYS A 1 254 ? -20.237 -4.161 -34.909 1.00 79.19 254 LYS A O 1
ATOM 1939 N N . GLN A 1 255 ? -21.463 -5.989 -34.456 1.00 81.31 255 GLN A N 1
ATOM 1940 C CA . GLN A 1 255 ? -20.699 -6.395 -33.276 1.00 81.31 255 GLN A CA 1
ATOM 1941 C C . GLN A 1 255 ? -19.290 -6.883 -33.635 1.00 81.31 255 GLN A C 1
ATOM 1943 O O . GLN A 1 255 ? -18.362 -6.544 -32.915 1.00 81.31 255 GLN A O 1
ATOM 1948 N N . GLU A 1 256 ? -19.098 -7.583 -34.759 1.00 82.81 256 GLU A N 1
ATOM 1949 C CA . GLU A 1 256 ? -17.759 -7.949 -35.255 1.00 82.81 256 GLU A CA 1
ATOM 1950 C C . GLU A 1 256 ? -16.884 -6.715 -35.517 1.00 82.81 256 GLU A C 1
ATOM 1952 O O . GLU A 1 256 ? -15.728 -6.672 -35.100 1.00 82.81 256 GLU A O 1
ATOM 1957 N N . PHE A 1 257 ? -17.431 -5.680 -36.164 1.00 84.81 257 PHE A N 1
ATOM 1958 C CA . PHE A 1 257 ? -16.689 -4.441 -36.416 1.00 84.81 257 PHE A CA 1
ATOM 1959 C C . PHE A 1 257 ? -16.398 -3.651 -35.139 1.00 84.81 257 PHE A C 1
ATOM 1961 O O . PHE A 1 257 ? -15.306 -3.104 -34.999 1.00 84.81 257 PHE A O 1
ATOM 1968 N N . VAL A 1 258 ? -17.344 -3.614 -34.196 1.00 83.94 258 VAL A N 1
ATOM 1969 C CA . VAL A 1 258 ? -17.123 -2.996 -32.881 1.00 83.94 258 VAL A CA 1
ATOM 1970 C C . VAL A 1 258 ? -16.045 -3.756 -32.107 1.00 83.94 258 VAL A C 1
ATOM 1972 O O . VAL A 1 258 ? -15.130 -3.125 -31.591 1.00 83.94 258 VAL A O 1
ATOM 1975 N N . ALA A 1 259 ? -16.090 -5.090 -32.090 1.00 79.12 259 ALA A N 1
ATOM 1976 C CA . ALA A 1 259 ? -15.078 -5.918 -31.441 1.00 79.12 259 ALA A CA 1
ATOM 1977 C C . ALA A 1 259 ? -13.694 -5.694 -32.064 1.00 79.12 259 ALA A C 1
ATOM 1979 O O . ALA A 1 259 ? -12.728 -5.450 -31.345 1.00 79.12 259 ALA A O 1
ATOM 1980 N N . LEU A 1 260 ? -13.596 -5.694 -33.399 1.00 84.06 260 LEU A N 1
ATOM 1981 C CA . LEU A 1 260 ? -12.355 -5.387 -34.113 1.00 84.06 260 LEU A CA 1
ATOM 1982 C C . LEU A 1 260 ? -11.813 -3.992 -33.751 1.00 84.06 260 LEU A C 1
ATOM 1984 O O . LEU A 1 260 ? -10.613 -3.845 -33.520 1.00 84.06 260 LEU A O 1
ATOM 1988 N N . TRP A 1 261 ? -12.683 -2.981 -33.664 1.00 83.31 261 TRP A N 1
ATOM 1989 C CA . TRP A 1 261 ? -12.301 -1.628 -33.254 1.00 83.31 261 TRP A CA 1
ATOM 1990 C C . TRP A 1 261 ? -11.791 -1.583 -31.810 1.00 83.31 261 TRP A C 1
ATOM 1992 O O . TRP A 1 261 ? -10.753 -0.983 -31.541 1.00 83.31 261 TRP A O 1
ATOM 2002 N N . SER A 1 262 ? -12.456 -2.277 -30.888 1.00 77.00 262 SER A N 1
ATOM 2003 C CA . SER A 1 262 ? -11.998 -2.397 -29.503 1.00 77.00 262 SER A CA 1
ATOM 2004 C C . SER A 1 262 ? -10.633 -3.088 -29.401 1.00 77.00 262 SER A C 1
ATOM 2006 O O . SER A 1 262 ? -9.781 -2.639 -28.637 1.00 77.00 262 SER A O 1
ATOM 2008 N N . TYR A 1 263 ? -10.370 -4.123 -30.210 1.00 77.56 263 TYR A N 1
ATOM 2009 C CA . TYR A 1 263 ? -9.044 -4.748 -30.282 1.00 77.56 263 TYR A CA 1
ATOM 2010 C C . TYR A 1 263 ? -7.977 -3.790 -30.824 1.00 77.56 263 TYR A C 1
ATOM 2012 O O . TYR A 1 263 ? -6.880 -3.735 -30.272 1.00 77.56 263 TYR A O 1
ATOM 2020 N N . LEU A 1 264 ? -8.294 -2.990 -31.847 1.00 81.31 264 LEU A N 1
ATOM 2021 C CA . LEU A 1 264 ? -7.394 -1.951 -32.366 1.00 81.31 264 LEU A CA 1
ATOM 2022 C C . LEU A 1 264 ? -7.052 -0.872 -31.329 1.00 81.31 264 LEU A C 1
ATOM 2024 O O . LEU A 1 264 ? -5.992 -0.260 -31.418 1.00 81.31 264 LEU A O 1
ATOM 2028 N N . GLN A 1 265 ? -7.917 -0.636 -30.344 1.00 78.62 265 GLN A N 1
ATOM 2029 C CA . GLN A 1 265 ? -7.663 0.299 -29.243 1.00 78.62 265 GLN A CA 1
ATOM 2030 C C . GLN A 1 265 ? -6.853 -0.326 -28.093 1.00 78.62 265 GLN A C 1
ATOM 2032 O O . GLN A 1 265 ? -6.468 0.377 -27.162 1.00 78.62 265 GLN A O 1
ATOM 2037 N N . SER A 1 266 ? -6.571 -1.632 -28.137 1.00 75.12 266 SER A N 1
ATOM 2038 C CA . SER A 1 266 ? -5.856 -2.327 -27.068 1.00 75.12 266 SER A CA 1
ATOM 2039 C C . SER A 1 266 ? -4.356 -2.032 -27.082 1.00 75.12 266 SER A C 1
ATOM 2041 O O . SER A 1 266 ? -3.670 -2.235 -28.087 1.00 75.12 266 SER A O 1
ATOM 2043 N N . ASN A 1 267 ? -3.810 -1.685 -25.914 1.00 74.69 267 ASN A N 1
ATOM 2044 C CA . ASN A 1 267 ? -2.367 -1.518 -25.717 1.00 74.69 267 ASN A CA 1
ATOM 2045 C C . ASN A 1 267 ? -1.578 -2.788 -26.097 1.00 74.69 267 ASN A C 1
ATOM 2047 O O . ASN A 1 267 ? -0.481 -2.689 -26.640 1.00 74.69 267 ASN A O 1
ATOM 2051 N N . LYS A 1 268 ? -2.152 -3.987 -25.889 1.00 70.25 268 LYS A N 1
ATOM 2052 C CA . LYS A 1 268 ? -1.514 -5.275 -26.232 1.00 70.25 268 LYS A CA 1
ATOM 2053 C C . LYS A 1 268 ? -1.297 -5.428 -27.747 1.00 70.25 268 LYS A C 1
ATOM 2055 O O . LYS A 1 268 ? -0.277 -5.967 -28.168 1.00 70.25 268 LYS A O 1
ATOM 2060 N N . VAL A 1 269 ? -2.217 -4.909 -28.565 1.00 79.62 269 VAL A N 1
ATOM 2061 C CA . VAL A 1 269 ? -2.119 -4.925 -30.036 1.00 79.62 269 VAL A CA 1
ATOM 2062 C C . VAL A 1 269 ? -1.077 -3.919 -30.530 1.00 79.62 269 VAL A C 1
ATOM 2064 O O . VAL A 1 269 ? -0.284 -4.235 -31.415 1.00 79.62 269 VAL A O 1
ATOM 2067 N N . TRP A 1 270 ? -1.001 -2.736 -29.922 1.00 83.38 270 TRP A N 1
ATOM 2068 C CA . TRP A 1 270 ? 0.020 -1.745 -30.277 1.00 83.38 270 TRP A CA 1
ATOM 2069 C C . TRP A 1 270 ? 1.436 -2.145 -29.847 1.00 83.38 270 TRP A C 1
ATOM 2071 O O . TRP A 1 270 ? 2.399 -1.793 -30.524 1.00 83.38 270 TRP A O 1
ATOM 2081 N N . LEU A 1 271 ? 1.582 -2.951 -28.791 1.00 79.56 271 LEU A N 1
ATOM 2082 C CA . LEU A 1 271 ? 2.877 -3.528 -28.416 1.00 79.56 271 LEU A CA 1
ATOM 2083 C C . LEU A 1 271 ? 3.416 -4.503 -29.474 1.00 79.56 271 LEU A C 1
ATOM 2085 O O . LEU A 1 271 ? 4.623 -4.530 -29.703 1.00 79.56 271 LEU A O 1
ATOM 2089 N N . ILE A 1 272 ? 2.548 -5.265 -30.152 1.00 83.62 272 ILE A N 1
ATOM 2090 C CA . ILE A 1 272 ? 2.967 -6.194 -31.213 1.00 83.62 272 ILE A CA 1
ATOM 2091 C C . ILE A 1 272 ? 3.009 -5.540 -32.604 1.00 83.62 272 ILE A C 1
ATOM 2093 O O . ILE A 1 272 ? 3.558 -6.136 -33.530 1.00 83.62 272 ILE A O 1
ATOM 2097 N N . PHE A 1 273 ? 2.505 -4.310 -32.762 1.00 90.19 273 PHE A N 1
ATOM 2098 C CA . PHE A 1 273 ? 2.490 -3.580 -34.035 1.00 90.19 273 PHE A CA 1
ATOM 2099 C C . PHE A 1 273 ? 3.881 -3.467 -34.669 1.00 90.19 273 PHE A C 1
ATOM 2101 O O . PHE A 1 273 ? 4.073 -3.953 -35.780 1.00 90.19 273 PHE A O 1
ATOM 2108 N N . LEU A 1 274 ? 4.857 -2.879 -33.966 1.00 91.12 274 LEU A N 1
ATOM 2109 C CA . LEU A 1 274 ? 6.207 -2.660 -34.504 1.00 91.12 274 LEU A CA 1
ATOM 2110 C C . LEU A 1 274 ? 6.928 -3.976 -34.858 1.00 91.12 274 LEU A C 1
ATOM 2112 O O . LEU A 1 274 ? 7.398 -4.086 -35.990 1.00 91.12 274 LEU A O 1
ATOM 2116 N N . PRO A 1 275 ? 6.958 -5.004 -33.982 1.00 91.19 275 PRO A N 1
ATOM 2117 C CA . PRO A 1 275 ? 7.520 -6.305 -34.344 1.00 91.19 275 PRO A CA 1
ATOM 2118 C C . PRO A 1 275 ? 6.826 -6.978 -35.536 1.00 91.19 275 PRO A C 1
ATOM 2120 O O . PRO A 1 275 ? 7.496 -7.554 -36.391 1.00 91.19 275 PRO A O 1
ATOM 2123 N N . SER A 1 276 ? 5.496 -6.885 -35.628 1.00 91.19 276 SER A N 1
ATOM 2124 C CA . SER A 1 276 ? 4.732 -7.462 -36.744 1.00 91.19 276 SER A CA 1
ATOM 2125 C C . SER A 1 276 ? 4.984 -6.710 -38.046 1.00 91.19 276 SER A C 1
ATOM 2127 O O . SER A 1 276 ? 5.179 -7.334 -39.079 1.00 91.19 276 SER A O 1
ATOM 2129 N N . PHE A 1 277 ? 5.043 -5.379 -37.995 1.00 93.25 277 PHE A N 1
ATOM 2130 C CA . PHE A 1 277 ? 5.370 -4.525 -39.137 1.00 93.25 277 PHE A CA 1
ATOM 2131 C C . PHE A 1 277 ? 6.802 -4.752 -39.633 1.00 93.25 277 PHE A C 1
ATOM 2133 O O . PHE A 1 277 ? 7.078 -4.665 -40.828 1.00 93.25 277 PHE A O 1
ATOM 2140 N N . TYR A 1 278 ? 7.720 -5.067 -38.719 1.00 91.94 278 TYR A N 1
ATOM 2141 C CA . TYR A 1 278 ? 9.089 -5.447 -39.045 1.00 91.94 278 TYR A CA 1
ATOM 2142 C C . TYR A 1 278 ? 9.196 -6.866 -39.638 1.00 91.94 278 TYR A C 1
ATOM 2144 O O . TYR A 1 278 ? 10.071 -7.110 -40.475 1.00 91.94 278 TYR A O 1
ATOM 2152 N N . SER A 1 279 ? 8.314 -7.796 -39.250 1.00 88.44 279 SER A N 1
ATOM 2153 C CA . SER A 1 279 ? 8.288 -9.165 -39.786 1.00 88.44 279 SER A CA 1
ATOM 2154 C C . SER A 1 279 ? 8.267 -9.155 -41.320 1.00 88.44 279 SER A C 1
ATOM 2156 O O . SER A 1 279 ? 7.367 -8.609 -41.949 1.00 88.44 279 SER A O 1
ATOM 2158 N N . PHE A 1 280 ? 9.303 -9.727 -41.941 1.00 86.06 280 PHE A N 1
ATOM 2159 C CA . PHE A 1 280 ? 9.519 -9.736 -43.397 1.00 86.06 280 PHE A CA 1
ATOM 2160 C C . PHE A 1 280 ? 9.633 -8.365 -44.095 1.00 86.06 280 PHE A C 1
ATOM 2162 O O . PHE A 1 280 ? 9.676 -8.315 -45.329 1.00 86.06 280 PHE A O 1
ATOM 2169 N N . PHE A 1 281 ? 9.808 -7.261 -43.361 1.00 89.50 281 PHE A N 1
ATOM 2170 C CA . PHE A 1 281 ? 10.108 -5.945 -43.943 1.00 89.50 281 PHE A CA 1
ATOM 2171 C C . PHE A 1 281 ? 11.425 -5.946 -44.739 1.00 89.50 281 PHE A C 1
ATOM 2173 O O . PHE A 1 281 ? 11.627 -5.146 -45.647 1.00 89.50 281 PHE A O 1
ATOM 2180 N N . TYR A 1 282 ? 12.335 -6.878 -44.480 1.00 87.88 282 TYR A N 1
ATOM 2181 C CA . TYR A 1 282 ? 13.585 -6.994 -45.233 1.00 87.88 282 TYR A CA 1
ATOM 2182 C C . TYR A 1 282 ? 13.417 -7.600 -46.637 1.00 87.88 282 TYR A C 1
ATOM 2184 O O . TYR A 1 282 ? 14.360 -7.545 -47.428 1.00 87.88 282 TYR A O 1
ATOM 2192 N N . GLY A 1 283 ? 12.246 -8.159 -46.971 1.00 85.44 283 GLY A N 1
ATOM 2193 C CA . GLY A 1 283 ? 12.019 -8.918 -48.206 1.00 85.44 283 GLY A CA 1
ATOM 2194 C C . GLY A 1 283 ? 12.318 -8.137 -49.490 1.00 85.44 283 GLY A C 1
ATOM 2195 O O . GLY A 1 283 ? 13.107 -8.601 -50.313 1.00 85.44 283 GLY A O 1
ATOM 2196 N N . GLY A 1 284 ? 11.761 -6.929 -49.644 1.00 84.81 284 GLY A N 1
ATOM 2197 C CA . GLY A 1 284 ? 11.984 -6.092 -50.832 1.00 84.81 284 GLY A CA 1
ATOM 2198 C C . GLY A 1 284 ? 13.437 -5.639 -50.979 1.00 84.81 284 GLY A C 1
ATOM 2199 O O . GLY A 1 284 ? 14.033 -5.752 -52.055 1.00 84.81 284 GLY A O 1
ATOM 2200 N N . THR A 1 285 ? 14.038 -5.212 -49.869 1.00 87.38 285 THR A N 1
ATOM 2201 C CA . THR A 1 285 ? 15.435 -4.769 -49.807 1.00 87.38 285 THR A CA 1
ATOM 2202 C C . THR A 1 285 ? 16.398 -5.891 -50.184 1.00 87.38 285 THR A C 1
ATOM 2204 O O . THR A 1 285 ? 17.252 -5.728 -51.057 1.00 87.38 285 THR A O 1
ATOM 2207 N N . MET A 1 286 ? 16.251 -7.056 -49.551 1.00 87.25 286 MET A N 1
ATOM 2208 C CA . MET A 1 286 ? 17.153 -8.182 -49.762 1.00 87.25 286 MET A CA 1
ATOM 2209 C C . MET A 1 286 ? 16.921 -8.846 -51.124 1.00 87.25 286 MET A C 1
ATOM 2211 O O . MET A 1 286 ? 17.882 -9.243 -51.778 1.00 87.25 286 MET A O 1
ATOM 2215 N N . GLY A 1 287 ? 15.679 -8.907 -51.615 1.00 86.00 287 GLY A N 1
ATOM 2216 C CA . GLY A 1 287 ? 15.387 -9.366 -52.977 1.00 86.00 287 GLY A CA 1
ATOM 2217 C C . GLY A 1 287 ? 16.036 -8.482 -54.050 1.00 86.00 287 GLY A C 1
ATOM 2218 O O . GLY A 1 287 ? 16.546 -8.987 -55.054 1.00 86.00 287 GLY A O 1
ATOM 2219 N N . THR A 1 288 ? 16.085 -7.169 -53.813 1.00 86.75 288 THR A N 1
ATOM 2220 C CA . THR A 1 288 ? 16.771 -6.205 -54.687 1.00 86.75 288 THR A CA 1
ATOM 2221 C C . THR A 1 288 ? 18.289 -6.357 -54.604 1.00 86.75 288 THR A C 1
ATOM 2223 O O . THR A 1 288 ? 18.940 -6.428 -55.645 1.00 86.75 288 THR A O 1
ATOM 2226 N N . TYR A 1 289 ? 18.844 -6.513 -53.395 1.00 87.19 289 TYR A N 1
ATOM 2227 C CA . TYR A 1 289 ? 20.265 -6.820 -53.185 1.00 87.19 289 TYR A CA 1
ATOM 2228 C C . TYR A 1 289 ? 20.695 -8.070 -53.961 1.00 87.19 289 TYR A C 1
ATOM 2230 O O . TYR A 1 289 ? 21.659 -8.041 -54.728 1.00 87.19 289 TYR A O 1
ATOM 2238 N N . LEU A 1 290 ? 19.920 -9.151 -53.838 1.00 86.94 290 LEU A N 1
ATOM 2239 C CA . LEU A 1 290 ? 20.175 -10.389 -54.560 1.00 86.94 290 LEU A CA 1
ATOM 2240 C C . LEU A 1 290 ? 20.117 -10.170 -56.086 1.00 86.94 290 LEU A C 1
ATOM 2242 O O . LEU A 1 290 ? 20.970 -10.674 -56.810 1.00 86.94 290 LEU A O 1
ATOM 2246 N N . SER A 1 291 ? 19.151 -9.388 -56.583 1.00 85.44 291 SER A N 1
ATOM 2247 C CA . SER A 1 291 ? 18.982 -9.110 -58.018 1.00 85.44 291 SER A CA 1
ATOM 2248 C C . SER A 1 291 ? 20.073 -8.228 -58.635 1.00 85.44 291 SER A C 1
ATOM 2250 O O . SER A 1 291 ? 20.336 -8.374 -59.829 1.00 85.44 291 SER A O 1
ATOM 2252 N N . LEU A 1 292 ? 20.646 -7.281 -57.885 1.00 84.62 292 LEU A N 1
ATOM 2253 C CA . LEU A 1 292 ? 21.612 -6.301 -58.404 1.00 84.62 292 LEU A CA 1
ATOM 2254 C C . LEU A 1 292 ? 23.068 -6.776 -58.333 1.00 84.62 292 LEU A C 1
ATOM 2256 O O . LEU A 1 292 ? 23.880 -6.334 -59.149 1.00 84.62 292 LEU A O 1
ATOM 2260 N N . HIS A 1 293 ? 23.394 -7.644 -57.368 1.00 86.69 293 HIS A N 1
ATOM 2261 C CA . HIS A 1 293 ? 24.783 -7.989 -57.046 1.00 86.69 293 HIS A CA 1
ATOM 2262 C C . HIS A 1 293 ? 25.176 -9.447 -57.336 1.00 86.69 293 HIS A C 1
ATOM 2264 O O . HIS A 1 293 ? 26.353 -9.780 -57.202 1.00 86.69 293 HIS A O 1
ATOM 2270 N N . PHE A 1 294 ? 24.250 -10.310 -57.772 1.00 88.19 294 PHE A N 1
ATOM 2271 C CA . PHE A 1 294 ? 24.519 -11.736 -58.002 1.00 88.19 294 PHE A CA 1
ATOM 2272 C C . PHE A 1 294 ? 24.133 -12.212 -59.410 1.00 88.19 294 PHE A C 1
ATOM 2274 O O . PHE A 1 294 ? 23.154 -11.756 -60.007 1.00 88.19 294 PHE A O 1
ATOM 2281 N N . SER A 1 295 ? 24.898 -13.173 -59.940 1.00 86.44 295 SER A N 1
ATOM 2282 C CA . SER A 1 295 ? 24.640 -13.808 -61.240 1.00 86.44 295 SER A CA 1
ATOM 2283 C C . SER A 1 295 ? 23.332 -14.616 -61.251 1.00 86.44 295 SER A C 1
ATOM 2285 O O . SER A 1 295 ? 22.814 -15.013 -60.206 1.00 86.44 295 SER A O 1
ATOM 2287 N N . VAL A 1 296 ? 22.788 -14.914 -62.439 1.00 82.12 296 VAL A N 1
ATOM 2288 C CA . VAL A 1 296 ? 21.556 -15.721 -62.576 1.00 82.12 296 VAL A CA 1
ATOM 2289 C C . VAL A 1 296 ? 21.699 -17.090 -61.901 1.00 82.12 296 VAL A C 1
ATOM 2291 O O . VAL A 1 296 ? 20.821 -17.472 -61.125 1.00 82.12 296 VAL A O 1
ATOM 2294 N N . ARG A 1 297 ? 22.818 -17.797 -62.114 1.00 84.12 297 ARG A N 1
ATOM 2295 C CA . ARG A 1 297 ? 23.064 -19.084 -61.445 1.00 84.12 297 ARG A CA 1
ATOM 2296 C C . ARG A 1 297 ? 23.225 -18.956 -59.925 1.00 84.12 297 ARG A C 1
ATOM 2298 O O . ARG A 1 297 ? 22.735 -19.816 -59.197 1.00 84.12 297 ARG A O 1
ATOM 2305 N N . ALA A 1 298 ? 23.830 -17.876 -59.420 1.00 86.12 298 ALA A N 1
ATOM 2306 C CA . ALA A 1 298 ? 23.952 -17.625 -57.980 1.00 86.12 298 ALA A CA 1
ATOM 2307 C C . ALA A 1 298 ? 22.593 -17.356 -57.311 1.00 86.12 298 ALA A C 1
ATOM 2309 O O . ALA A 1 298 ? 22.316 -17.897 -56.239 1.00 86.12 298 ALA A O 1
ATOM 2310 N N . ARG A 1 299 ? 21.711 -16.589 -57.964 1.00 86.50 299 ARG A N 1
ATOM 2311 C CA . ARG A 1 299 ? 20.325 -16.386 -57.504 1.00 86.50 299 ARG A CA 1
ATOM 2312 C C . ARG A 1 299 ? 19.527 -17.686 -57.522 1.00 86.50 299 ARG A C 1
ATOM 2314 O O . ARG A 1 299 ? 18.788 -17.976 -56.586 1.00 86.50 299 ARG A O 1
ATOM 2321 N N . ALA A 1 300 ? 19.732 -18.511 -58.547 1.00 82.75 300 ALA A N 1
ATOM 2322 C CA . ALA A 1 300 ? 19.090 -19.813 -58.627 1.00 82.75 300 ALA A CA 1
ATOM 2323 C C . ALA A 1 300 ? 19.540 -20.760 -57.502 1.00 82.75 300 ALA A C 1
ATOM 2325 O O . ALA A 1 300 ? 18.699 -21.390 -56.862 1.00 82.75 300 ALA A O 1
ATOM 2326 N N . LEU A 1 301 ? 20.836 -20.783 -57.176 1.00 87.06 301 LEU A N 1
ATOM 2327 C CA . LEU A 1 301 ? 21.350 -21.515 -56.016 1.00 87.06 301 LEU A CA 1
ATOM 2328 C C . LEU A 1 301 ? 20.744 -20.993 -54.703 1.00 87.06 301 LEU A C 1
ATOM 2330 O O . LEU A 1 301 ? 20.377 -21.780 -53.830 1.00 87.06 301 LEU A O 1
ATOM 2334 N N . SER A 1 302 ? 20.589 -19.675 -54.572 1.00 87.25 302 SER A N 1
ATOM 2335 C CA . SER A 1 302 ? 19.990 -19.068 -53.385 1.00 87.25 302 SER A CA 1
ATOM 2336 C C . SER A 1 302 ? 18.553 -19.525 -53.137 1.00 87.25 302 SER A C 1
ATOM 2338 O O . SER A 1 302 ? 18.216 -19.916 -52.015 1.00 87.25 302 SER A O 1
ATOM 2340 N N . SER A 1 303 ? 17.746 -19.577 -54.203 1.00 83.69 303 SER A N 1
ATOM 2341 C CA . SER A 1 303 ? 16.359 -20.050 -54.145 1.00 83.69 303 SER A CA 1
ATOM 2342 C C . SER A 1 303 ? 16.223 -21.498 -53.649 1.00 83.69 303 SER A C 1
ATOM 2344 O O . SER A 1 303 ? 15.171 -21.866 -53.134 1.00 83.69 303 SER A O 1
ATOM 2346 N N . PHE A 1 304 ? 17.291 -22.301 -53.733 1.00 87.12 304 PHE A N 1
ATOM 2347 C CA . PHE A 1 304 ? 17.368 -23.649 -53.166 1.00 87.12 304 PHE A CA 1
ATOM 2348 C C . PHE A 1 304 ? 17.931 -23.670 -51.731 1.00 87.12 304 PHE A C 1
ATOM 2350 O O . PHE A 1 304 ? 17.382 -24.343 -50.858 1.00 87.12 304 PHE A O 1
ATOM 2357 N N . LEU A 1 305 ? 19.016 -22.931 -51.464 1.00 89.19 305 LEU A N 1
ATOM 2358 C CA . LEU A 1 305 ? 19.734 -22.990 -50.183 1.00 89.19 305 LEU A CA 1
ATOM 2359 C C . LEU A 1 305 ? 18.938 -22.438 -48.996 1.00 89.19 305 LEU A C 1
ATOM 2361 O O . LEU A 1 305 ? 18.994 -23.029 -47.918 1.00 89.19 305 LEU A O 1
ATOM 2365 N N . ILE A 1 306 ? 18.207 -21.329 -49.173 1.00 88.44 306 ILE A N 1
ATOM 2366 C CA . ILE A 1 306 ? 17.400 -20.741 -48.090 1.00 88.44 306 ILE A CA 1
ATOM 2367 C C . ILE A 1 306 ? 16.409 -21.770 -47.525 1.00 88.44 306 ILE A C 1
ATOM 2369 O O . ILE A 1 306 ? 16.519 -22.104 -46.344 1.00 88.44 306 ILE A O 1
ATOM 2373 N N . PRO A 1 307 ? 15.472 -22.330 -48.317 1.00 88.44 307 PRO A N 1
ATOM 2374 C CA . PRO A 1 307 ? 14.484 -23.250 -47.768 1.00 88.44 307 PRO A CA 1
ATOM 2375 C C . PRO A 1 307 ? 15.105 -24.557 -47.252 1.00 88.44 307 PRO A C 1
ATOM 2377 O O . PRO A 1 307 ? 14.619 -25.088 -46.254 1.00 88.44 307 PRO A O 1
ATOM 2380 N N . ALA A 1 308 ? 16.207 -25.042 -47.841 1.00 90.19 308 ALA A N 1
ATOM 2381 C CA . ALA A 1 308 ? 16.909 -26.238 -47.362 1.00 90.19 308 ALA A CA 1
ATOM 2382 C C . ALA A 1 308 ? 17.410 -26.100 -45.909 1.00 90.19 308 ALA A C 1
ATOM 2384 O O . ALA A 1 308 ? 17.416 -27.080 -45.164 1.00 90.19 308 ALA A O 1
ATOM 2385 N N . ILE A 1 309 ? 17.795 -24.887 -45.497 1.00 91.94 309 ILE A N 1
ATOM 2386 C CA . ILE A 1 309 ? 18.253 -24.578 -44.133 1.00 91.94 309 ILE A CA 1
ATOM 2387 C C . ILE A 1 309 ? 17.083 -24.150 -43.236 1.00 91.94 309 ILE A C 1
ATOM 2389 O O . ILE A 1 309 ? 17.022 -24.524 -42.060 1.00 91.94 309 ILE A O 1
ATOM 2393 N N . THR A 1 310 ? 16.120 -23.400 -43.775 1.00 90.75 310 THR A N 1
ATOM 2394 C CA . THR A 1 310 ? 14.949 -22.941 -43.018 1.00 90.75 310 THR A CA 1
ATOM 2395 C C . THR A 1 310 ? 14.118 -24.115 -42.502 1.00 90.75 310 THR A C 1
ATOM 2397 O O . THR A 1 310 ? 13.804 -24.137 -41.317 1.00 90.75 310 THR A O 1
ATOM 2400 N N . ILE A 1 311 ? 13.829 -25.125 -43.331 1.00 91.12 311 ILE A N 1
ATOM 2401 C CA . ILE A 1 311 ? 12.965 -26.269 -42.977 1.00 91.12 311 ILE A CA 1
ATOM 2402 C C . ILE A 1 311 ? 13.387 -26.973 -41.672 1.00 91.12 311 ILE A C 1
ATOM 2404 O O . ILE A 1 311 ? 12.567 -27.052 -40.755 1.00 91.12 311 ILE A O 1
ATOM 2408 N N . PRO A 1 312 ? 14.630 -27.475 -41.520 1.00 92.88 312 PRO A N 1
ATOM 2409 C CA . PRO A 1 312 ? 15.037 -28.107 -40.269 1.00 92.88 312 PRO A CA 1
ATOM 2410 C C . PRO A 1 312 ? 15.135 -27.100 -39.115 1.00 92.88 312 PRO A C 1
ATOM 2412 O O . PRO A 1 312 ? 14.816 -27.447 -37.977 1.00 92.88 312 PRO A O 1
ATOM 2415 N N . SER A 1 313 ? 15.538 -25.853 -39.386 1.00 93.19 313 SER A N 1
ATOM 2416 C CA . SER A 1 313 ? 15.760 -24.867 -38.324 1.00 93.19 313 SER A CA 1
ATOM 2417 C C . SER A 1 313 ? 14.464 -24.415 -37.646 1.00 93.19 313 SER A C 1
ATOM 2419 O O . SER A 1 313 ? 14.430 -24.342 -36.421 1.00 93.19 313 SER A O 1
ATOM 2421 N N . VAL A 1 314 ? 13.376 -24.193 -38.393 1.00 92.38 314 VAL A N 1
ATOM 2422 C CA . VAL A 1 314 ? 12.084 -23.769 -37.818 1.00 92.38 314 VAL A CA 1
ATOM 2423 C C . VAL A 1 314 ? 11.412 -24.874 -37.002 1.00 92.38 314 VAL A C 1
ATOM 2425 O O . VAL A 1 314 ? 10.742 -24.580 -36.017 1.00 92.38 314 VAL A O 1
ATOM 2428 N N . VAL A 1 315 ? 11.638 -26.149 -37.337 1.00 91.00 315 VAL A N 1
ATOM 2429 C CA . VAL A 1 315 ? 11.146 -27.283 -36.535 1.00 91.00 315 VAL A CA 1
ATOM 2430 C C . VAL A 1 315 ? 11.911 -27.388 -35.214 1.00 91.00 315 VAL A C 1
ATOM 2432 O O . VAL A 1 315 ? 11.305 -27.605 -34.165 1.00 91.00 315 VAL A O 1
ATOM 2435 N N . VAL A 1 316 ? 13.237 -27.214 -35.242 1.00 92.25 316 VAL A N 1
ATOM 2436 C CA . VAL A 1 316 ? 14.064 -27.186 -34.022 1.00 92.25 316 VAL A CA 1
ATOM 2437 C C . VAL A 1 316 ? 13.701 -25.983 -33.150 1.00 92.25 316 VAL A C 1
ATOM 2439 O O . VAL A 1 316 ? 13.523 -26.137 -31.944 1.00 92.25 316 VAL A O 1
ATOM 2442 N N . PHE A 1 317 ? 13.527 -24.809 -33.756 1.00 92.12 317 PHE A N 1
ATOM 2443 C CA . PHE A 1 317 ? 13.127 -23.592 -33.053 1.00 92.12 317 PHE A CA 1
ATOM 2444 C C . PHE A 1 317 ? 11.713 -23.711 -32.462 1.00 92.12 317 PHE A C 1
ATOM 2446 O O . PHE A 1 317 ? 11.497 -23.354 -31.310 1.00 92.12 317 PHE A O 1
ATOM 2453 N N . GLY A 1 318 ? 10.764 -24.312 -33.185 1.00 88.81 318 GLY A N 1
ATOM 2454 C CA . GLY A 1 318 ? 9.429 -24.618 -32.664 1.00 88.81 318 GLY A CA 1
ATOM 2455 C C . GLY A 1 318 ? 9.460 -25.532 -31.434 1.00 88.81 318 GLY A C 1
ATOM 2456 O O . GLY A 1 318 ? 8.800 -25.252 -30.438 1.00 88.81 318 GLY A O 1
ATOM 2457 N N . LYS A 1 319 ? 10.306 -26.574 -31.444 1.00 88.25 319 LYS A N 1
ATOM 2458 C CA . LYS A 1 319 ? 10.530 -27.432 -30.264 1.00 88.25 319 LYS A CA 1
ATOM 2459 C C . LYS A 1 319 ? 11.169 -26.689 -29.091 1.00 88.25 319 LYS A C 1
ATOM 2461 O O . LYS A 1 319 ? 10.897 -27.033 -27.946 1.00 88.25 319 LYS A O 1
ATOM 2466 N N . LEU A 1 320 ? 12.023 -25.699 -29.358 1.00 87.88 320 LEU A N 1
ATOM 2467 C CA . LEU A 1 320 ? 12.575 -24.835 -28.314 1.00 87.88 320 LEU A CA 1
ATOM 2468 C C . LEU A 1 320 ? 11.463 -24.005 -27.651 1.00 87.88 320 LEU A C 1
ATOM 2470 O O . LEU A 1 320 ? 11.435 -23.911 -26.426 1.00 87.88 320 LEU A O 1
ATOM 2474 N N . LEU A 1 321 ? 10.532 -23.458 -28.439 1.00 85.62 321 LEU A N 1
ATOM 2475 C CA . LEU A 1 321 ? 9.385 -22.685 -27.943 1.00 85.62 321 LEU A CA 1
ATOM 2476 C C . LEU A 1 321 ? 8.384 -23.537 -27.135 1.00 85.62 321 LEU A C 1
ATOM 2478 O O . LEU A 1 321 ? 7.789 -23.044 -26.173 1.00 85.62 321 LEU A O 1
ATOM 2482 N N . ASP A 1 322 ? 8.273 -24.827 -27.447 1.00 84.88 322 ASP A N 1
ATOM 2483 C CA . ASP A 1 322 ? 7.461 -25.795 -26.689 1.00 84.88 322 ASP A CA 1
ATOM 2484 C C . ASP A 1 322 ? 8.225 -26.497 -25.560 1.00 84.88 322 ASP A C 1
ATOM 2486 O O . ASP A 1 322 ? 7.670 -27.335 -24.847 1.00 84.88 322 ASP A O 1
ATOM 2490 N N . SER A 1 323 ? 9.504 -26.167 -25.365 1.00 79.06 323 SER A N 1
ATOM 2491 C CA . SER A 1 323 ? 10.299 -26.755 -24.293 1.00 79.06 323 SER A CA 1
ATOM 2492 C C . SER A 1 323 ? 9.680 -26.418 -22.938 1.00 79.06 323 SER A C 1
ATOM 2494 O O . SER A 1 323 ? 9.598 -25.249 -22.554 1.00 79.06 323 SER A O 1
ATOM 2496 N N . GLN A 1 324 ? 9.297 -27.464 -22.207 1.00 72.19 324 GLN A N 1
ATOM 2497 C CA . GLN A 1 324 ? 8.817 -27.385 -20.824 1.00 72.19 324 GLN A CA 1
ATOM 2498 C C . GLN A 1 324 ? 9.975 -27.303 -19.816 1.00 72.19 324 GLN A C 1
ATOM 2500 O O . GLN A 1 324 ? 9.765 -27.116 -18.627 1.00 72.19 324 GLN A O 1
ATOM 2505 N N . ARG A 1 325 ? 11.230 -27.425 -20.281 1.00 70.12 325 ARG A N 1
ATOM 2506 C CA . ARG A 1 325 ? 12.410 -27.362 -19.403 1.00 70.12 325 ARG A CA 1
ATOM 2507 C C . ARG A 1 325 ? 12.656 -25.965 -18.838 1.00 70.12 325 ARG A C 1
ATOM 2509 O O . ARG A 1 325 ? 13.340 -25.848 -17.825 1.00 70.12 325 ARG A O 1
ATOM 2516 N N . TRP A 1 326 ? 12.198 -24.922 -19.532 1.00 63.16 326 TRP A N 1
ATOM 2517 C CA . TRP A 1 326 ? 12.410 -23.520 -19.171 1.00 63.16 326 TRP A CA 1
ATOM 2518 C C . TRP A 1 326 ? 11.063 -22.840 -18.946 1.00 63.16 326 TRP A C 1
ATOM 2520 O O . TRP A 1 326 ? 10.140 -23.023 -19.741 1.00 63.16 326 TRP A O 1
ATOM 2530 N N . SER A 1 327 ? 10.982 -22.001 -17.913 1.00 58.78 327 SER A N 1
ATOM 2531 C CA . SER A 1 327 ? 9.827 -21.131 -17.702 1.00 58.78 327 SER A CA 1
ATOM 2532 C C . SER A 1 327 ? 9.651 -20.155 -18.875 1.00 58.78 327 SER A C 1
ATOM 2534 O O . SER A 1 327 ? 10.566 -19.903 -19.672 1.00 58.78 327 SER A O 1
ATOM 2536 N N . GLN A 1 328 ? 8.442 -19.610 -19.021 1.00 61.44 328 GLN A N 1
ATOM 2537 C CA . GLN A 1 328 ? 8.036 -18.853 -20.212 1.00 61.44 328 GLN A CA 1
ATOM 2538 C C . GLN A 1 328 ? 8.924 -17.628 -20.493 1.00 61.44 328 GLN A C 1
ATOM 2540 O O . GLN A 1 328 ? 9.232 -17.340 -21.650 1.00 61.44 328 GLN A O 1
ATOM 2545 N N . ARG A 1 329 ? 9.393 -16.931 -19.451 1.00 69.38 329 ARG A N 1
ATOM 2546 C CA . ARG A 1 329 ? 10.154 -15.678 -19.584 1.00 69.38 329 ARG A CA 1
ATOM 2547 C C . ARG A 1 329 ? 11.597 -15.878 -20.085 1.00 69.38 329 ARG A C 1
ATOM 2549 O O . ARG A 1 329 ? 11.936 -15.253 -21.089 1.00 69.38 329 ARG A O 1
ATOM 2556 N N . PRO A 1 330 ? 12.446 -16.750 -19.500 1.00 77.69 330 PRO A N 1
ATOM 2557 C CA . PRO A 1 330 ? 13.757 -17.080 -20.074 1.00 77.69 330 PRO A CA 1
ATOM 2558 C C . PRO A 1 330 ? 13.667 -17.611 -21.506 1.00 77.69 330 PRO A C 1
ATOM 2560 O O . PRO A 1 330 ? 14.506 -17.287 -22.342 1.00 77.69 330 PRO A O 1
ATOM 2563 N N . LYS A 1 331 ? 12.619 -18.382 -21.809 1.00 80.62 331 LYS A N 1
ATOM 2564 C CA . LYS A 1 331 ? 12.352 -18.905 -23.150 1.00 80.62 331 LYS A CA 1
ATOM 2565 C C . LYS A 1 331 ? 12.018 -17.802 -24.157 1.00 80.62 331 LYS A C 1
ATOM 2567 O O . LYS A 1 331 ? 12.596 -17.792 -25.240 1.00 80.62 331 LYS A O 1
ATOM 2572 N N . ALA A 1 332 ? 11.162 -16.846 -23.790 1.00 82.12 332 ALA A N 1
ATOM 2573 C CA . ALA A 1 332 ? 10.848 -15.682 -24.620 1.00 82.12 332 ALA A CA 1
ATOM 2574 C C . ALA A 1 332 ? 12.083 -14.794 -24.865 1.00 82.12 332 ALA A C 1
ATOM 2576 O O . ALA A 1 332 ? 12.325 -14.363 -25.993 1.00 82.12 332 ALA A O 1
ATOM 2577 N N . TRP A 1 333 ? 12.919 -14.588 -23.840 1.00 86.94 333 TRP A N 1
ATOM 2578 C CA . TRP A 1 333 ? 14.194 -13.875 -23.977 1.00 86.94 333 TRP A CA 1
ATOM 2579 C C . TRP A 1 333 ? 15.191 -14.611 -24.866 1.00 86.94 333 TRP A C 1
ATOM 2581 O O . TRP A 1 333 ? 15.804 -13.994 -25.733 1.00 86.94 333 TRP A O 1
ATOM 2591 N N . ALA A 1 334 ? 15.337 -15.924 -24.695 1.00 87.44 334 ALA A N 1
ATOM 2592 C CA . ALA A 1 334 ? 16.209 -16.728 -25.538 1.00 87.44 334 ALA A CA 1
ATOM 2593 C C . ALA A 1 334 ? 15.743 -16.715 -26.999 1.00 87.44 334 ALA A C 1
ATOM 2595 O O . ALA A 1 334 ? 16.556 -16.478 -27.889 1.00 87.44 334 ALA A O 1
ATOM 2596 N N . ALA A 1 335 ? 14.442 -16.893 -27.248 1.00 89.00 335 ALA A N 1
ATOM 2597 C CA . ALA A 1 335 ? 13.864 -16.794 -28.584 1.00 89.00 335 ALA A CA 1
ATOM 2598 C C . ALA A 1 335 ? 14.142 -15.421 -29.212 1.00 89.00 335 ALA A C 1
ATOM 2600 O O . ALA A 1 335 ? 14.612 -15.362 -30.345 1.00 89.00 335 ALA A O 1
ATOM 2601 N N . PHE A 1 336 ? 13.937 -14.333 -28.459 1.00 91.88 336 PHE A N 1
ATOM 2602 C CA . PHE A 1 336 ? 14.229 -12.973 -28.910 1.00 91.88 336 PHE A CA 1
ATOM 2603 C C . PHE A 1 336 ? 15.710 -12.776 -29.264 1.00 91.88 336 PHE A C 1
ATOM 2605 O O . PHE A 1 336 ? 16.022 -12.343 -30.373 1.00 91.88 336 PHE A O 1
ATOM 2612 N N . LEU A 1 337 ? 16.626 -13.152 -28.364 1.00 92.06 337 LEU A N 1
ATOM 2613 C CA . LEU A 1 337 ? 18.073 -13.015 -28.562 1.00 92.06 337 LEU A CA 1
ATOM 2614 C C . LEU A 1 337 ? 18.585 -13.820 -29.765 1.00 92.06 337 LEU A C 1
ATOM 2616 O O . LEU A 1 337 ? 19.455 -13.343 -30.499 1.00 92.06 337 LEU A O 1
ATOM 2620 N N . LEU A 1 338 ? 18.024 -15.012 -29.992 1.00 92.00 338 LEU A N 1
ATOM 2621 C CA . LEU A 1 338 ? 18.423 -15.909 -31.077 1.00 92.00 338 LEU A CA 1
ATOM 2622 C C . LEU A 1 338 ? 18.157 -15.342 -32.474 1.00 92.00 338 LEU A C 1
ATOM 2624 O O . LEU A 1 338 ? 18.885 -15.702 -33.396 1.00 92.00 338 LEU A O 1
ATOM 2628 N N . TRP A 1 339 ? 17.163 -14.467 -32.655 1.00 91.88 339 TRP A N 1
ATOM 2629 C CA . TRP A 1 339 ? 16.913 -13.839 -33.957 1.00 91.88 339 TRP A CA 1
ATOM 2630 C C . TRP A 1 339 ? 17.393 -12.383 -34.034 1.00 91.88 339 TRP A C 1
ATOM 2632 O O . TRP A 1 339 ? 17.883 -11.977 -35.088 1.00 91.88 339 TRP A O 1
ATOM 2642 N N . ILE A 1 340 ? 17.345 -11.607 -32.944 1.00 92.69 340 ILE A N 1
ATOM 2643 C CA . ILE A 1 340 ? 17.723 -10.182 -32.975 1.00 92.69 340 ILE A CA 1
ATOM 2644 C C . ILE A 1 340 ? 19.234 -9.970 -33.146 1.00 92.69 340 ILE A C 1
ATOM 2646 O O . ILE A 1 340 ? 19.651 -9.088 -33.902 1.00 92.69 340 ILE A O 1
ATOM 2650 N N . LEU A 1 341 ? 20.069 -10.785 -32.484 1.00 92.69 341 LEU A N 1
ATOM 2651 C CA . LEU A 1 341 ? 21.527 -10.633 -32.538 1.00 92.69 341 LEU A CA 1
ATOM 2652 C C . LEU A 1 341 ? 22.081 -10.966 -33.934 1.00 92.69 341 LEU A C 1
ATOM 2654 O O . LEU A 1 341 ? 22.810 -10.130 -34.482 1.00 92.69 341 LEU A O 1
ATOM 2658 N N . PRO A 1 342 ? 21.718 -12.106 -34.569 1.00 92.38 342 PRO A N 1
ATOM 2659 C CA . PRO A 1 342 ? 22.192 -12.402 -35.917 1.00 92.38 342 PRO A CA 1
ATOM 2660 C C . PRO A 1 342 ? 21.694 -11.394 -36.955 1.00 92.38 342 PRO A C 1
ATOM 2662 O O . PRO A 1 342 ? 22.473 -10.996 -37.819 1.00 92.38 342 PRO A O 1
ATOM 2665 N N . GLN A 1 343 ? 20.438 -10.936 -36.862 1.00 90.88 343 GLN A N 1
ATOM 2666 C CA . GLN A 1 343 ? 19.906 -9.938 -37.798 1.00 90.88 343 GLN A CA 1
ATOM 2667 C C . GLN A 1 343 ? 20.645 -8.611 -37.692 1.00 90.88 343 GLN A C 1
ATOM 2669 O O . GLN A 1 343 ? 21.098 -8.095 -38.711 1.00 90.88 343 GLN A O 1
ATOM 2674 N N . THR A 1 344 ? 20.832 -8.090 -36.477 1.00 90.88 344 THR A N 1
ATOM 2675 C CA . THR A 1 344 ? 21.540 -6.819 -36.259 1.00 90.88 344 THR A CA 1
ATOM 2676 C C . THR A 1 344 ? 22.951 -6.871 -36.847 1.00 90.88 344 THR A C 1
ATOM 2678 O O . THR A 1 344 ? 23.335 -5.989 -37.615 1.00 90.88 344 THR A O 1
ATOM 2681 N N . GLY A 1 345 ? 23.701 -7.944 -36.567 1.00 91.00 345 GLY A N 1
ATOM 2682 C CA . GLY A 1 345 ? 25.040 -8.137 -37.126 1.00 91.00 345 GLY A CA 1
ATOM 2683 C C . GLY A 1 345 ? 25.047 -8.238 -38.656 1.00 91.00 345 GLY A C 1
ATOM 2684 O O . GLY A 1 345 ? 25.896 -7.635 -39.312 1.00 91.00 345 GLY A O 1
ATOM 2685 N N . CYS A 1 346 ? 24.078 -8.945 -39.244 1.00 91.94 346 CYS A N 1
ATOM 2686 C CA . CYS A 1 346 ? 24.006 -9.128 -40.694 1.00 91.94 346 CYS A CA 1
ATOM 2687 C C . CYS A 1 346 ? 23.555 -7.869 -41.442 1.00 91.94 346 CYS A C 1
ATOM 2689 O O . CYS A 1 346 ? 24.074 -7.615 -42.524 1.00 91.94 346 CYS A O 1
ATOM 2691 N N . PHE A 1 347 ? 22.654 -7.048 -40.893 1.00 88.62 347 PHE A N 1
ATOM 2692 C CA . PHE A 1 347 ? 22.300 -5.767 -41.519 1.00 88.62 347 PHE A CA 1
ATOM 2693 C C . PHE A 1 347 ? 23.484 -4.803 -41.551 1.00 88.62 347 PHE A C 1
ATOM 2695 O O . PHE A 1 347 ? 23.718 -4.166 -42.578 1.00 88.62 347 PHE A O 1
ATOM 2702 N N . ILE A 1 348 ? 24.263 -4.744 -40.465 1.00 87.25 348 ILE A N 1
ATOM 2703 C CA . ILE A 1 348 ? 25.509 -3.968 -40.423 1.00 87.25 348 ILE A CA 1
ATOM 2704 C C . ILE A 1 348 ? 26.475 -4.487 -41.493 1.00 87.25 348 ILE A C 1
ATOM 2706 O O . ILE A 1 348 ? 27.018 -3.702 -42.267 1.00 87.25 348 ILE A O 1
ATOM 2710 N N . TRP A 1 349 ? 26.643 -5.808 -41.589 1.00 90.44 349 TRP A N 1
ATOM 2711 C CA . TRP A 1 349 ? 27.500 -6.422 -42.602 1.00 90.44 349 TRP A CA 1
ATOM 2712 C C . TRP A 1 349 ? 27.041 -6.077 -44.029 1.00 90.44 349 TRP A C 1
ATOM 2714 O O . TRP A 1 349 ? 27.832 -5.556 -44.812 1.00 90.44 349 TRP A O 1
ATOM 2724 N N . VAL A 1 350 ? 25.767 -6.279 -44.374 1.00 87.25 350 VAL A N 1
ATOM 2725 C CA . VAL A 1 350 ? 25.246 -5.974 -45.721 1.00 87.25 350 VAL A CA 1
ATOM 2726 C C . VAL A 1 350 ? 25.384 -4.485 -46.054 1.00 87.25 350 VAL A C 1
ATOM 2728 O O . VAL A 1 350 ? 25.726 -4.152 -47.188 1.00 87.25 350 VAL A O 1
ATOM 2731 N N . ALA A 1 351 ? 25.188 -3.585 -45.084 1.00 83.81 351 ALA A N 1
ATOM 2732 C CA . ALA A 1 351 ? 25.408 -2.153 -45.287 1.00 83.81 351 ALA A CA 1
ATOM 2733 C C . ALA A 1 351 ? 26.866 -1.840 -45.679 1.00 83.81 351 ALA A C 1
ATOM 2735 O O . ALA A 1 351 ? 27.096 -1.045 -46.591 1.00 83.81 351 ALA A O 1
ATOM 2736 N N . PHE A 1 352 ? 27.848 -2.508 -45.060 1.00 85.00 352 PHE A N 1
ATOM 2737 C CA . PHE A 1 352 ? 29.249 -2.408 -45.476 1.00 85.00 352 PHE A CA 1
ATOM 2738 C C . PHE A 1 352 ? 29.490 -3.011 -46.864 1.00 85.00 352 PHE A C 1
ATOM 2740 O O . PHE A 1 352 ? 30.193 -2.405 -47.668 1.00 85.00 352 PHE A O 1
ATOM 2747 N N . GLU A 1 353 ? 28.904 -4.166 -47.189 1.00 84.75 353 GLU A N 1
ATOM 2748 C CA . GLU A 1 353 ? 29.073 -4.777 -48.517 1.00 84.75 353 GLU A CA 1
ATOM 2749 C C . GLU A 1 353 ? 28.556 -3.875 -49.647 1.00 84.75 353 GLU A C 1
ATOM 2751 O O . GLU A 1 353 ? 29.206 -3.776 -50.685 1.00 84.75 353 GLU A O 1
ATOM 2756 N N . TYR A 1 354 ? 27.459 -3.140 -49.440 1.00 80.00 354 TYR A N 1
ATOM 2757 C CA . TYR A 1 354 ? 26.972 -2.153 -50.414 1.00 80.00 354 TYR A CA 1
ATOM 2758 C C . TYR A 1 354 ? 27.987 -1.043 -50.715 1.00 80.00 354 TYR A C 1
ATOM 2760 O O . TYR A 1 354 ? 28.072 -0.583 -51.852 1.00 80.00 354 TYR A O 1
ATOM 2768 N N . HIS A 1 355 ? 28.787 -0.638 -49.725 1.00 75.94 355 HIS A N 1
ATOM 2769 C CA . HIS A 1 355 ? 29.861 0.332 -49.933 1.00 75.94 355 HIS A CA 1
ATOM 2770 C C . HIS A 1 355 ? 30.996 -0.238 -50.802 1.00 75.94 355 HIS A C 1
ATOM 2772 O O . HIS A 1 355 ? 31.582 0.485 -51.604 1.00 75.94 355 HIS A O 1
ATOM 2778 N N . TYR A 1 356 ? 31.292 -1.537 -50.674 1.00 76.75 356 TYR A N 1
ATOM 2779 C CA . TYR A 1 356 ? 32.389 -2.193 -51.395 1.00 76.75 356 TYR A CA 1
ATOM 2780 C C . TYR A 1 356 ? 32.012 -2.710 -52.795 1.00 76.75 356 TYR A C 1
ATOM 2782 O O . TYR A 1 356 ? 32.896 -2.836 -53.642 1.00 76.75 356 TYR A O 1
ATOM 2790 N N . LEU A 1 357 ? 30.739 -3.039 -53.044 1.00 74.69 357 LEU A N 1
ATOM 2791 C CA . LEU A 1 357 ? 30.284 -3.700 -54.278 1.00 74.69 357 LEU A CA 1
ATOM 2792 C C . LEU A 1 357 ? 29.869 -2.741 -55.413 1.00 74.69 357 LEU A C 1
ATOM 2794 O O . LEU A 1 357 ? 29.828 -3.175 -56.565 1.00 74.69 357 LEU A O 1
ATOM 2798 N N . GLY A 1 358 ? 29.603 -1.459 -55.130 1.00 65.38 358 GLY A N 1
ATOM 2799 C CA . GLY A 1 358 ? 29.129 -0.484 -56.131 1.00 65.38 358 GLY A CA 1
ATOM 2800 C C . GLY A 1 358 ? 27.721 -0.795 -56.671 1.00 65.38 358 GLY A C 1
ATOM 2801 O O . GLY A 1 358 ? 27.021 -1.626 -56.109 1.00 65.38 358 GLY A O 1
ATOM 2802 N N . ASP A 1 359 ? 27.284 -0.144 -57.761 1.00 59.00 359 ASP A N 1
ATOM 2803 C CA . ASP A 1 359 ? 25.870 -0.173 -58.203 1.00 59.00 359 ASP A CA 1
ATOM 2804 C C . ASP A 1 359 ? 25.396 -1.489 -58.855 1.00 59.00 359 ASP A C 1
ATOM 2806 O O . ASP A 1 359 ? 24.199 -1.780 -58.827 1.00 59.00 359 ASP A O 1
ATOM 2810 N N . LYS A 1 360 ? 26.289 -2.293 -59.455 1.00 61.91 360 LYS A N 1
ATOM 2811 C CA . LYS A 1 360 ? 25.965 -3.606 -60.055 1.00 61.91 360 LYS A CA 1
ATOM 2812 C C . LYS A 1 360 ? 27.184 -4.527 -60.047 1.00 61.91 360 LYS A C 1
ATOM 2814 O O . LYS A 1 360 ? 28.204 -4.199 -60.647 1.00 61.91 360 LYS A O 1
ATOM 2819 N N . ALA A 1 361 ? 27.047 -5.706 -59.448 1.00 65.12 361 ALA A N 1
ATOM 2820 C CA . ALA A 1 361 ? 28.034 -6.782 -59.528 1.00 65.12 361 ALA A CA 1
ATOM 2821 C C . ALA A 1 361 ? 27.330 -8.057 -60.016 1.00 65.12 361 ALA A C 1
ATOM 2823 O O . ALA A 1 361 ? 26.171 -8.279 -59.703 1.00 65.12 361 ALA A O 1
ATOM 2824 N N . ALA A 1 362 ? 27.981 -8.899 -60.813 1.00 77.75 362 ALA A N 1
ATOM 2825 C CA . ALA A 1 362 ? 27.435 -10.211 -61.175 1.00 77.75 362 ALA A CA 1
ATOM 2826 C C . ALA A 1 362 ? 28.180 -11.294 -60.387 1.00 77.75 362 ALA A C 1
ATOM 2828 O O . ALA A 1 362 ? 28.798 -12.171 -60.985 1.00 77.75 362 ALA A O 1
ATOM 2829 N N . LEU A 1 363 ? 28.183 -11.185 -59.049 1.00 84.31 363 LEU A N 1
ATOM 2830 C CA . LEU A 1 363 ? 28.957 -12.080 -58.187 1.00 84.31 363 LEU A CA 1
ATOM 2831 C C . LEU A 1 363 ? 28.516 -13.522 -58.370 1.00 84.31 363 LEU A C 1
ATOM 2833 O O . LEU A 1 363 ? 27.321 -13.839 -58.384 1.00 84.31 363 LEU A O 1
ATOM 2837 N N . ASP A 1 364 ? 29.506 -14.397 -58.456 1.00 83.62 364 ASP A N 1
ATOM 2838 C CA . ASP A 1 364 ? 29.290 -15.762 -58.873 1.00 83.62 364 ASP A CA 1
ATOM 2839 C C . ASP A 1 364 ? 30.185 -16.747 -58.112 1.00 83.62 364 ASP A C 1
ATOM 2841 O O . ASP A 1 364 ? 31.392 -16.542 -57.973 1.00 83.62 364 ASP A O 1
ATOM 2845 N N . TYR A 1 365 ? 29.583 -17.839 -57.633 1.00 84.31 365 TYR A N 1
ATOM 2846 C CA . TYR A 1 365 ? 30.259 -18.846 -56.813 1.00 84.31 365 TYR A CA 1
ATOM 2847 C C . TYR A 1 365 ? 31.294 -19.683 -57.581 1.00 84.31 365 TYR A C 1
ATOM 2849 O O . TYR A 1 365 ? 32.164 -20.287 -56.960 1.00 84.31 365 TYR A O 1
ATOM 2857 N N . GLY A 1 366 ? 31.206 -19.747 -58.911 1.00 81.12 366 GLY A N 1
ATOM 2858 C CA . GLY A 1 366 ? 32.137 -20.490 -59.757 1.00 81.12 366 GLY A CA 1
ATOM 2859 C C . GLY A 1 366 ? 33.382 -19.692 -60.147 1.00 81.12 366 GLY A C 1
ATOM 2860 O O . GLY A 1 366 ? 34.439 -20.287 -60.330 1.00 81.12 366 GLY A O 1
ATOM 2861 N N . SER A 1 367 ? 33.278 -18.364 -60.273 1.00 80.19 367 SER A N 1
ATOM 2862 C CA . SER A 1 367 ? 34.412 -17.502 -60.649 1.00 80.19 367 SER A CA 1
ATOM 2863 C C . SER A 1 367 ? 35.048 -16.772 -59.466 1.00 80.19 367 SER A C 1
ATOM 2865 O O . SER A 1 367 ? 36.261 -16.592 -59.453 1.00 80.19 367 SER A O 1
ATOM 2867 N N . GLU A 1 368 ? 34.263 -16.366 -58.463 1.00 83.12 368 GLU A N 1
ATOM 2868 C CA . GLU A 1 368 ? 34.736 -15.595 -57.304 1.00 83.12 368 GLU A CA 1
ATOM 2869 C C . GLU A 1 368 ? 34.181 -16.159 -55.972 1.00 83.12 368 GLU A C 1
ATOM 2871 O O . GLU A 1 368 ? 33.485 -15.449 -55.238 1.00 83.12 368 GLU A O 1
ATOM 2876 N N . PRO A 1 369 ? 34.497 -17.418 -55.596 1.00 83.94 369 PRO A N 1
ATOM 2877 C CA . PRO A 1 369 ? 33.853 -18.113 -54.473 1.00 83.94 369 PRO A CA 1
ATOM 2878 C C . PRO A 1 369 ? 33.978 -17.377 -53.130 1.00 83.94 369 PRO A C 1
ATOM 2880 O O . PRO A 1 369 ? 33.016 -17.318 -52.367 1.00 83.94 369 PRO A O 1
ATOM 2883 N N . GLY A 1 370 ? 35.136 -16.769 -52.845 1.00 84.50 370 GLY A N 1
ATOM 2884 C CA . GLY A 1 370 ? 35.364 -16.037 -51.594 1.00 84.50 370 GLY A CA 1
ATOM 2885 C C . GLY A 1 370 ? 34.556 -14.740 -51.486 1.00 84.50 370 GLY A C 1
ATOM 2886 O O . GLY A 1 370 ? 33.963 -14.467 -50.443 1.00 84.50 370 GLY A O 1
ATOM 2887 N N . ARG A 1 371 ? 34.486 -13.953 -52.570 1.00 84.94 371 ARG A N 1
ATOM 2888 C CA . ARG A 1 371 ? 33.694 -12.708 -52.610 1.00 84.94 371 ARG A CA 1
ATOM 2889 C C . ARG A 1 371 ? 32.199 -12.999 -52.617 1.00 84.94 371 ARG A C 1
ATOM 2891 O O . ARG A 1 371 ? 31.454 -12.334 -51.905 1.00 84.94 371 ARG A O 1
ATOM 2898 N N . TRP A 1 372 ? 31.782 -14.025 -53.358 1.00 88.19 372 TRP A N 1
ATOM 2899 C CA . TRP A 1 372 ? 30.404 -14.497 -53.354 1.00 88.19 372 TRP A CA 1
ATOM 2900 C C . TRP A 1 372 ? 29.963 -14.923 -51.949 1.00 88.19 372 TRP A C 1
ATOM 2902 O O . TRP A 1 372 ? 28.953 -14.426 -51.460 1.00 88.19 372 TRP A O 1
ATOM 2912 N N . ALA A 1 373 ? 30.736 -15.776 -51.265 1.00 88.31 373 ALA A N 1
ATOM 2913 C CA . ALA A 1 373 ? 30.380 -16.255 -49.929 1.00 88.31 373 ALA A CA 1
ATOM 2914 C C . ALA A 1 373 ? 30.292 -15.106 -48.912 1.00 88.31 373 ALA A C 1
ATOM 2916 O O . ALA A 1 373 ? 29.337 -15.038 -48.140 1.00 88.31 373 ALA A O 1
ATOM 2917 N N . ARG A 1 374 ? 31.245 -14.165 -48.956 1.00 89.44 374 ARG A N 1
ATOM 2918 C CA . ARG A 1 374 ? 31.264 -12.977 -48.090 1.00 89.44 374 ARG A CA 1
ATOM 2919 C C . ARG A 1 374 ? 30.008 -12.109 -48.245 1.00 89.44 374 ARG A C 1
ATOM 2921 O O . ARG A 1 374 ? 29.486 -11.639 -47.241 1.00 89.44 374 ARG A O 1
ATOM 2928 N N . ALA A 1 375 ? 29.519 -11.923 -49.470 1.00 88.44 375 ALA A N 1
ATOM 2929 C CA . ALA A 1 375 ? 28.307 -11.151 -49.742 1.00 88.44 375 ALA A CA 1
ATOM 2930 C C . ALA A 1 375 ? 27.013 -11.952 -49.475 1.00 88.44 375 ALA A C 1
ATOM 2932 O O . ALA A 1 375 ? 25.991 -11.392 -49.084 1.00 88.44 375 ALA A O 1
ATOM 2933 N N . TYR A 1 376 ? 27.038 -13.273 -49.673 1.00 90.00 376 TYR A N 1
ATOM 2934 C CA . TYR A 1 376 ? 25.847 -14.125 -49.628 1.00 90.00 376 TYR A CA 1
ATOM 2935 C C . TYR A 1 376 ? 25.469 -14.625 -48.222 1.00 90.00 376 TYR A C 1
ATOM 2937 O O . TYR A 1 376 ? 24.287 -14.735 -47.897 1.00 90.00 376 TYR A O 1
ATOM 2945 N N . VAL A 1 377 ? 26.447 -14.930 -47.363 1.00 92.12 377 VAL A N 1
ATOM 2946 C CA . VAL A 1 377 ? 26.197 -15.453 -46.005 1.00 92.12 377 VAL A CA 1
ATOM 2947 C C . VAL A 1 377 ? 25.297 -14.547 -45.149 1.00 92.12 377 VAL A C 1
ATOM 2949 O O . VAL A 1 377 ? 24.342 -15.073 -44.572 1.00 92.12 377 VAL A O 1
ATOM 2952 N N . PRO A 1 378 ? 25.511 -13.218 -45.053 1.00 91.69 378 PRO A N 1
ATOM 2953 C CA . PRO A 1 378 ? 24.628 -12.381 -44.244 1.00 91.69 378 PRO A CA 1
ATOM 2954 C C . PRO A 1 378 ? 23.202 -12.306 -44.815 1.00 91.69 378 PRO A C 1
ATOM 2956 O O . PRO A 1 378 ? 22.242 -12.278 -44.047 1.00 91.69 378 PRO A O 1
ATOM 2959 N N . TYR A 1 379 ? 23.040 -12.371 -46.143 1.00 89.75 379 TYR A N 1
ATOM 2960 C CA . TYR A 1 379 ? 21.727 -12.498 -46.787 1.00 89.75 379 TYR A CA 1
ATOM 2961 C C . TYR A 1 379 ? 21.014 -13.789 -46.347 1.00 89.75 379 TYR A C 1
ATOM 2963 O O . TYR A 1 379 ? 19.862 -13.744 -45.917 1.00 89.75 379 TYR A O 1
ATOM 2971 N N . LEU A 1 380 ? 21.712 -14.930 -46.360 1.00 90.81 380 LEU A N 1
ATOM 2972 C CA . LEU A 1 380 ? 21.166 -16.215 -45.914 1.00 90.81 380 LEU A CA 1
ATOM 2973 C C . LEU A 1 380 ? 20.704 -16.177 -44.445 1.00 90.81 380 LEU A C 1
ATOM 2975 O O . LEU A 1 380 ? 19.611 -16.650 -44.129 1.00 90.81 380 LEU A O 1
ATOM 2979 N N . ILE A 1 381 ? 21.512 -15.598 -43.550 1.00 92.44 381 ILE A N 1
ATOM 2980 C CA . ILE A 1 381 ? 21.202 -15.523 -42.114 1.00 92.44 381 ILE A CA 1
ATOM 2981 C C . ILE A 1 381 ? 19.971 -14.647 -41.854 1.00 92.44 381 ILE A C 1
ATOM 2983 O O . ILE A 1 381 ? 19.127 -15.029 -41.040 1.00 92.44 381 ILE A O 1
ATOM 2987 N N . VAL A 1 382 ? 19.827 -13.509 -42.545 1.00 91.06 382 VAL A N 1
ATOM 2988 C CA . VAL A 1 382 ? 18.655 -12.621 -42.401 1.00 91.06 382 VAL A CA 1
ATOM 2989 C C . VAL A 1 382 ? 17.358 -13.355 -42.746 1.00 91.06 382 VAL A C 1
ATOM 2991 O O . VAL A 1 382 ? 16.398 -13.269 -41.984 1.00 91.06 382 VAL A O 1
ATOM 2994 N N . PHE A 1 383 ? 17.337 -14.143 -43.826 1.00 88.00 383 PHE A N 1
ATOM 2995 C CA . PHE A 1 383 ? 16.150 -14.929 -44.179 1.00 88.00 383 PHE A CA 1
ATOM 2996 C C . PHE A 1 383 ? 15.845 -16.019 -43.148 1.00 88.00 383 PHE A C 1
ATOM 2998 O O . PHE A 1 383 ? 14.712 -16.103 -42.684 1.00 88.00 383 PHE A O 1
ATOM 3005 N N . VAL A 1 384 ? 16.834 -16.827 -42.746 1.00 90.25 384 VAL A N 1
ATOM 3006 C CA . VAL A 1 384 ? 16.617 -17.921 -41.777 1.00 90.25 384 VAL A CA 1
ATOM 3007 C C . VAL A 1 384 ? 16.134 -17.380 -40.427 1.00 90.25 384 VAL A C 1
ATOM 3009 O O . VAL A 1 384 ? 15.123 -17.838 -39.899 1.00 90.25 384 VAL A O 1
ATOM 3012 N N . SER A 1 385 ? 16.813 -16.361 -39.895 1.00 92.00 385 SER A N 1
ATOM 3013 C CA . SER A 1 385 ? 16.426 -15.718 -38.633 1.00 92.00 385 SER A CA 1
ATOM 3014 C C . SER A 1 385 ? 15.086 -14.987 -38.730 1.00 92.00 385 SER A C 1
ATOM 3016 O O . SER A 1 385 ? 14.362 -14.925 -37.744 1.00 92.00 385 SER A O 1
ATOM 3018 N N . GLY A 1 386 ? 14.707 -14.476 -39.904 1.00 90.38 386 GLY A N 1
ATOM 3019 C CA . GLY A 1 386 ? 13.405 -13.847 -40.106 1.00 90.38 386 GLY A CA 1
ATOM 3020 C C . GLY A 1 386 ? 12.232 -14.822 -39.984 1.00 90.38 386 GLY A C 1
ATOM 3021 O O . GLY A 1 386 ? 11.190 -14.453 -39.444 1.00 90.38 386 GLY A O 1
ATOM 3022 N N . TYR A 1 387 ? 12.411 -16.090 -40.372 1.00 89.94 387 TYR A N 1
ATOM 3023 C CA . TYR A 1 387 ? 11.427 -17.131 -40.052 1.00 89.94 387 TYR A CA 1
ATOM 3024 C C . TYR A 1 387 ? 11.341 -17.391 -38.540 1.00 89.94 387 TYR A C 1
ATOM 3026 O O . TYR A 1 387 ? 10.250 -17.636 -38.029 1.00 89.94 387 TYR A O 1
ATOM 3034 N N . TRP A 1 388 ? 12.448 -17.290 -37.794 1.00 92.88 388 TRP A N 1
ATOM 3035 C CA . TRP A 1 388 ? 12.420 -17.388 -36.326 1.00 92.88 388 TRP A CA 1
ATOM 3036 C C . TRP A 1 388 ? 11.726 -16.189 -35.675 1.00 92.88 388 TRP A C 1
ATOM 3038 O O . TRP A 1 388 ? 10.970 -16.381 -34.720 1.00 92.88 388 TRP A O 1
ATOM 3048 N N . THR A 1 389 ? 11.915 -14.975 -36.208 1.00 91.62 389 THR A N 1
ATOM 3049 C CA . THR A 1 389 ? 11.152 -13.784 -35.804 1.00 91.62 389 THR A CA 1
ATOM 3050 C C . THR A 1 389 ? 9.657 -14.062 -35.938 1.00 91.62 389 THR A C 1
ATOM 3052 O O . THR A 1 389 ? 8.921 -13.940 -34.963 1.00 91.62 389 THR A O 1
ATOM 3055 N N . GLN A 1 390 ? 9.216 -14.536 -37.106 1.00 88.25 390 GLN A N 1
ATOM 3056 C CA . GLN A 1 390 ? 7.807 -14.826 -37.360 1.00 88.25 390 GLN A CA 1
ATOM 3057 C C . GLN A 1 390 ? 7.251 -15.922 -36.433 1.00 88.25 390 GLN A C 1
ATOM 3059 O O . GLN A 1 390 ? 6.176 -15.750 -35.857 1.00 88.25 390 GLN A O 1
ATOM 3064 N N . LEU A 1 391 ? 7.983 -17.026 -36.232 1.00 89.94 391 LEU A N 1
ATOM 3065 C CA . LEU A 1 391 ? 7.588 -18.087 -35.294 1.00 89.94 391 LEU A CA 1
ATOM 3066 C C . LEU A 1 391 ? 7.440 -17.559 -33.865 1.00 89.94 391 LEU A C 1
ATOM 3068 O O . LEU A 1 391 ? 6.477 -17.903 -33.184 1.00 89.94 391 LEU A O 1
ATOM 3072 N N . THR A 1 392 ? 8.373 -16.712 -33.424 1.00 90.25 392 THR A N 1
ATOM 3073 C CA . THR A 1 392 ? 8.333 -16.094 -32.091 1.00 90.25 392 THR A CA 1
ATOM 3074 C C . THR A 1 392 ? 7.084 -15.229 -31.936 1.00 90.25 392 THR A C 1
ATOM 3076 O O . THR A 1 392 ? 6.401 -15.321 -30.920 1.00 90.25 392 THR A O 1
ATOM 3079 N N . LEU A 1 393 ? 6.746 -14.429 -32.952 1.00 89.06 393 LEU A N 1
ATOM 3080 C CA . LEU A 1 393 ? 5.573 -13.556 -32.920 1.00 89.06 393 LEU A CA 1
ATOM 3081 C C . LEU A 1 393 ? 4.255 -14.338 -32.933 1.00 89.06 393 LEU A C 1
ATOM 3083 O O . LEU A 1 393 ? 3.367 -14.020 -32.147 1.00 89.06 393 LEU A O 1
ATOM 3087 N N . TYR A 1 394 ? 4.132 -15.395 -33.742 1.00 86.81 394 TYR A N 1
ATOM 3088 C CA . TYR A 1 394 ? 2.948 -16.264 -33.702 1.00 86.81 394 TYR A CA 1
ATOM 3089 C C . TYR A 1 394 ? 2.812 -17.013 -32.381 1.00 86.81 394 TYR A C 1
ATOM 3091 O O . TYR A 1 394 ? 1.705 -17.167 -31.870 1.00 86.81 394 TYR A O 1
ATOM 3099 N N . TRP A 1 395 ? 3.927 -17.467 -31.815 1.00 85.62 395 TRP A N 1
ATOM 3100 C CA . TRP A 1 395 ? 3.932 -18.128 -30.518 1.00 85.62 395 TRP A CA 1
ATOM 3101 C C . TRP A 1 395 ? 3.477 -17.177 -29.402 1.00 85.62 395 TRP A C 1
ATOM 3103 O O . TRP A 1 395 ? 2.626 -17.543 -28.595 1.00 85.62 395 TRP A O 1
ATOM 3113 N N . ILE A 1 396 ? 3.943 -15.923 -29.430 1.00 82.25 396 ILE A N 1
ATOM 3114 C CA . ILE A 1 396 ? 3.461 -14.841 -28.560 1.00 82.25 396 ILE A CA 1
ATOM 3115 C C . ILE A 1 396 ? 1.960 -14.600 -28.759 1.00 82.25 396 ILE A C 1
ATOM 3117 O O . ILE A 1 396 ? 1.206 -14.548 -27.786 1.00 82.25 396 ILE A O 1
ATOM 3121 N N . LEU A 1 397 ? 1.507 -14.498 -30.008 1.00 79.81 397 LEU A N 1
ATOM 3122 C CA . LEU A 1 397 ? 0.104 -14.262 -30.350 1.00 79.81 397 LEU A CA 1
ATOM 3123 C C . LEU A 1 397 ? -0.806 -15.396 -29.866 1.00 79.81 397 LEU A C 1
ATOM 3125 O O . LEU A 1 397 ? -1.931 -15.157 -29.432 1.00 79.81 397 LEU A O 1
ATOM 3129 N N . GLY A 1 398 ? -0.283 -16.625 -29.855 1.00 71.44 398 GLY A N 1
ATOM 3130 C CA . GLY A 1 398 ? -0.943 -17.816 -29.323 1.00 71.44 398 GLY A CA 1
ATOM 3131 C C . GLY A 1 398 ? -1.232 -17.747 -27.828 1.00 71.44 398 GLY A C 1
ATOM 3132 O O . GLY A 1 398 ? -1.919 -18.624 -27.310 1.00 71.44 398 GLY A O 1
ATOM 3133 N N . THR A 1 399 ? -0.740 -16.717 -27.142 1.00 67.25 399 THR A N 1
ATOM 3134 C CA . THR A 1 399 ? -1.046 -16.451 -25.740 1.00 67.25 399 THR A CA 1
ATOM 3135 C C . THR A 1 399 ? -2.163 -15.425 -25.527 1.00 67.25 399 THR A C 1
ATOM 3137 O O . THR A 1 399 ? -2.567 -15.233 -24.383 1.00 67.25 399 THR A O 1
ATOM 3140 N N . PHE A 1 400 ? -2.648 -14.754 -26.583 1.00 65.69 400 PHE A N 1
ATOM 3141 C CA . PHE A 1 400 ? -3.667 -13.695 -26.485 1.00 65.69 400 PHE A CA 1
ATOM 3142 C C . PHE A 1 400 ? -5.105 -14.222 -26.564 1.00 65.69 400 PHE A C 1
ATOM 3144 O O . PHE A 1 400 ? -6.005 -13.585 -26.027 1.00 65.69 400 PHE A O 1
ATOM 3151 N N . SER A 1 401 ? -5.332 -15.363 -27.221 1.00 61.97 401 SER A N 1
ATOM 3152 C CA . SER A 1 401 ? -6.634 -16.040 -27.299 1.00 61.97 401 SER A CA 1
ATOM 3153 C C . SER A 1 401 ? -6.439 -17.535 -27.581 1.00 61.97 401 SER A C 1
ATOM 3155 O O . SER A 1 401 ? -5.423 -17.951 -28.146 1.00 61.97 401 SER A O 1
ATOM 3157 N N . ASN A 1 402 ? -7.419 -18.342 -27.165 1.00 57.00 402 ASN A N 1
ATOM 3158 C CA . ASN A 1 402 ? -7.506 -19.775 -27.453 1.00 57.00 402 ASN A CA 1
ATOM 3159 C C . ASN A 1 402 ? -8.804 -20.172 -28.187 1.00 57.00 402 ASN A C 1
ATOM 3161 O O . ASN A 1 402 ? -8.936 -21.330 -28.584 1.00 57.00 402 ASN A O 1
ATOM 3165 N N . ASP A 1 403 ? -9.749 -19.249 -28.384 1.00 69.75 403 ASP A N 1
ATOM 3166 C CA . ASP A 1 403 ? -10.992 -19.465 -29.127 1.00 69.75 403 ASP A CA 1
ATOM 3167 C C . ASP A 1 403 ? -10.886 -18.935 -30.565 1.00 69.75 403 ASP A C 1
ATOM 3169 O O . ASP A 1 403 ? -10.097 -18.043 -30.879 1.00 69.75 403 ASP A O 1
ATOM 3173 N N . MET A 1 404 ? -11.684 -19.502 -31.469 1.00 74.94 404 MET A N 1
ATOM 3174 C CA . MET A 1 404 ? -11.604 -19.196 -32.897 1.00 74.94 404 MET A CA 1
ATOM 3175 C C . MET A 1 404 ? -11.941 -17.736 -33.253 1.00 74.94 404 MET A C 1
ATOM 3177 O O . MET A 1 404 ? -11.325 -17.199 -34.176 1.00 74.94 404 MET A O 1
ATOM 3181 N N . GLY A 1 405 ? -12.882 -17.099 -32.548 1.00 74.06 405 GLY A N 1
ATOM 3182 C CA . GLY A 1 405 ? -13.372 -15.763 -32.895 1.00 74.06 405 GLY A CA 1
ATOM 3183 C C . GLY A 1 405 ? -12.393 -14.660 -32.533 1.00 74.06 405 GLY A C 1
ATOM 3184 O O . GLY A 1 405 ? -12.136 -13.773 -33.347 1.00 74.06 405 GLY A O 1
ATOM 3185 N N . ASP A 1 406 ? -11.804 -14.735 -31.343 1.00 77.31 406 ASP A N 1
ATOM 3186 C CA . ASP A 1 406 ? -10.793 -13.770 -30.919 1.00 77.31 406 ASP A CA 1
ATOM 3187 C C . ASP A 1 406 ? -9.450 -14.042 -31.609 1.00 77.31 406 ASP A C 1
ATOM 3189 O O . ASP A 1 406 ? -8.783 -13.102 -32.054 1.00 77.31 406 ASP A O 1
ATOM 3193 N N . SER A 1 407 ? -9.096 -15.317 -31.827 1.00 82.25 407 SER A N 1
ATOM 3194 C CA . SER A 1 407 ? -7.896 -15.698 -32.588 1.00 82.25 407 SER A CA 1
ATOM 3195 C C . SER A 1 407 ? -7.919 -15.170 -34.026 1.00 82.25 407 SER A C 1
ATOM 3197 O O . SER A 1 407 ? -6.865 -14.816 -34.554 1.00 82.25 407 SER A O 1
ATOM 3199 N N . SER A 1 408 ? -9.090 -15.082 -34.671 1.00 86.69 408 SER A N 1
ATOM 3200 C CA . SER A 1 408 ? -9.197 -14.566 -36.043 1.00 86.69 408 SER A CA 1
ATOM 3201 C C . SER A 1 408 ? -9.068 -13.047 -36.133 1.00 86.69 408 SER A C 1
ATOM 3203 O O . SER A 1 408 ? -8.459 -12.542 -37.078 1.00 86.69 408 SER A O 1
ATOM 3205 N N . ARG A 1 409 ? -9.574 -12.303 -35.142 1.00 88.44 409 ARG A N 1
ATOM 3206 C CA . ARG A 1 409 ? -9.425 -10.840 -35.063 1.00 88.44 409 ARG A CA 1
ATOM 3207 C C . ARG A 1 409 ? -7.980 -10.464 -34.764 1.00 88.44 409 ARG A C 1
ATOM 3209 O O . ARG A 1 409 ? -7.382 -9.673 -35.488 1.00 88.44 409 ARG A O 1
ATOM 3216 N N . VAL A 1 410 ? -7.400 -11.089 -33.744 1.00 85.38 410 VAL A N 1
ATOM 3217 C CA . VAL A 1 410 ? -6.017 -10.858 -33.319 1.00 85.38 410 VAL A CA 1
ATOM 3218 C C . VAL A 1 410 ? -5.024 -11.332 -34.391 1.00 85.38 410 VAL A C 1
ATOM 3220 O O . VAL A 1 410 ? -4.108 -10.596 -34.760 1.00 85.38 410 VAL A O 1
ATOM 3223 N N . GLY A 1 411 ? -5.252 -12.516 -34.967 1.00 86.44 411 GLY A N 1
ATOM 3224 C CA . GLY A 1 411 ? -4.498 -13.036 -36.109 1.00 86.44 411 GLY A CA 1
ATOM 3225 C C . GLY A 1 411 ? -4.610 -12.166 -37.361 1.00 86.44 411 GLY A C 1
ATOM 3226 O O . GLY A 1 411 ? -3.612 -11.923 -38.038 1.00 86.44 411 GLY A O 1
ATOM 3227 N N . GLY A 1 412 ? -5.807 -11.647 -37.648 1.00 90.31 412 GLY A N 1
ATOM 3228 C CA . GLY A 1 412 ? -6.058 -10.737 -38.764 1.00 90.31 412 GLY A CA 1
ATOM 3229 C C . GLY A 1 412 ? -5.307 -9.414 -38.638 1.00 90.31 412 GLY A C 1
ATOM 3230 O O . GLY A 1 412 ? -4.651 -8.992 -39.590 1.00 90.31 412 GLY A O 1
ATOM 3231 N N . LEU A 1 413 ? -5.321 -8.803 -37.450 1.00 90.38 413 LEU A N 1
ATOM 3232 C CA . LEU A 1 413 ? -4.571 -7.577 -37.162 1.00 90.38 413 LEU A CA 1
ATOM 3233 C C . LEU A 1 413 ? -3.056 -7.784 -37.261 1.00 90.38 413 LEU A C 1
ATOM 3235 O O . LEU A 1 413 ? -2.371 -6.972 -37.880 1.00 90.38 413 LEU A O 1
ATOM 3239 N N . PHE A 1 414 ? -2.537 -8.897 -36.734 1.00 90.06 414 PHE A N 1
ATOM 3240 C CA . PHE A 1 414 ? -1.127 -9.265 -36.886 1.00 90.06 414 PHE A CA 1
ATOM 3241 C C . PHE A 1 414 ? -0.714 -9.334 -38.367 1.00 90.06 414 PHE A C 1
ATOM 3243 O O . PHE A 1 414 ? 0.245 -8.681 -38.785 1.00 90.06 414 PHE A O 1
ATOM 3250 N N . ARG A 1 415 ? -1.484 -10.066 -39.185 1.00 91.31 415 ARG A N 1
ATOM 3251 C CA . ARG A 1 415 ? -1.234 -10.184 -40.631 1.00 91.31 415 ARG A CA 1
ATOM 3252 C C . ARG A 1 415 ? -1.395 -8.854 -41.361 1.00 91.31 415 ARG A C 1
ATOM 3254 O O . ARG A 1 415 ? -0.680 -8.614 -42.332 1.00 91.31 415 ARG A O 1
ATOM 3261 N N . ALA A 1 416 ? -2.288 -7.981 -40.902 1.00 93.12 416 ALA A N 1
ATOM 3262 C CA . ALA A 1 416 ? -2.420 -6.636 -41.445 1.00 93.12 416 ALA A CA 1
ATOM 3263 C C . ALA A 1 416 ? -1.133 -5.832 -41.225 1.00 93.12 416 ALA A C 1
ATOM 3265 O O . ALA A 1 416 ? -0.586 -5.278 -42.172 1.00 93.12 416 ALA A O 1
ATOM 3266 N N . PHE A 1 417 ? -0.580 -5.827 -40.015 1.00 93.94 417 PHE A N 1
ATOM 3267 C CA . PHE A 1 417 ? 0.663 -5.102 -39.747 1.00 93.94 417 PHE A CA 1
ATOM 3268 C C . PHE A 1 417 ? 1.848 -5.651 -40.549 1.00 93.94 417 PHE A C 1
ATOM 3270 O O . PHE A 1 417 ? 2.593 -4.872 -41.139 1.00 93.94 417 PHE A O 1
ATOM 3277 N N . GLU A 1 418 ? 1.969 -6.974 -40.651 1.00 92.31 418 GLU A N 1
ATOM 3278 C CA . GLU A 1 418 ? 3.006 -7.632 -41.452 1.00 92.31 418 GLU A CA 1
ATOM 3279 C C . GLU A 1 418 ? 2.888 -7.301 -42.949 1.00 92.31 418 GLU A C 1
ATOM 3281 O O . GLU A 1 418 ? 3.857 -6.876 -43.579 1.00 92.31 418 GLU A O 1
ATOM 3286 N N . THR A 1 419 ? 1.687 -7.411 -43.523 1.00 93.00 419 THR A N 1
ATOM 3287 C CA . THR A 1 419 ? 1.457 -7.071 -44.938 1.00 93.00 419 THR A CA 1
ATOM 3288 C C . THR A 1 419 ? 1.634 -5.577 -45.211 1.00 93.00 419 THR A C 1
ATOM 3290 O O . THR A 1 419 ? 2.172 -5.218 -46.257 1.00 93.00 419 THR A O 1
ATOM 3293 N N . ALA A 1 420 ? 1.291 -4.694 -44.269 1.00 94.75 420 ALA A N 1
ATOM 3294 C CA . ALA A 1 420 ? 1.596 -3.268 -44.372 1.00 94.75 420 ALA A CA 1
ATOM 3295 C C . ALA A 1 420 ? 3.113 -3.014 -44.415 1.00 94.75 420 ALA A C 1
ATOM 3297 O O . ALA A 1 420 ? 3.590 -2.261 -45.267 1.00 94.75 420 ALA A O 1
ATOM 3298 N N . GLY A 1 421 ? 3.883 -3.692 -43.558 1.00 93.38 421 GLY A N 1
ATOM 3299 C CA . GLY A 1 421 ? 5.344 -3.633 -43.567 1.00 93.38 421 GLY A CA 1
ATOM 3300 C C . GLY A 1 421 ? 5.942 -4.100 -44.896 1.00 93.38 421 GLY A C 1
ATOM 3301 O O . GLY A 1 421 ? 6.752 -3.399 -45.508 1.00 93.38 421 GLY A O 1
ATOM 3302 N N . GLN A 1 422 ? 5.489 -5.248 -45.404 1.00 92.25 422 GLN A N 1
ATOM 3303 C CA . GLN A 1 422 ? 5.921 -5.775 -46.700 1.00 92.25 422 GLN A CA 1
ATOM 3304 C C . GLN A 1 422 ? 5.547 -4.835 -47.859 1.00 92.25 422 GLN A C 1
ATOM 3306 O O . GLN A 1 422 ? 6.379 -4.585 -48.732 1.00 92.25 422 GLN A O 1
ATOM 3311 N N . ALA A 1 423 ? 4.344 -4.252 -47.854 1.00 93.44 423 ALA A N 1
ATOM 3312 C CA . ALA A 1 423 ? 3.915 -3.294 -48.873 1.00 93.44 423 ALA A CA 1
ATOM 3313 C C . ALA A 1 423 ? 4.858 -2.085 -48.949 1.00 93.44 423 ALA A C 1
ATOM 3315 O O . ALA A 1 423 ? 5.293 -1.711 -50.043 1.00 93.44 423 ALA A O 1
ATOM 3316 N N . VAL A 1 424 ? 5.229 -1.526 -47.792 1.00 93.00 424 VAL A N 1
ATOM 3317 C CA . VAL A 1 424 ? 6.183 -0.412 -47.692 1.00 93.00 424 VAL A CA 1
ATOM 3318 C C . VAL A 1 424 ? 7.579 -0.838 -48.148 1.00 93.00 424 VAL A C 1
ATOM 3320 O O . VAL A 1 424 ? 8.201 -0.132 -48.939 1.00 93.00 424 VAL A O 1
ATOM 3323 N N . SER A 1 425 ? 8.060 -2.006 -47.720 1.00 91.81 425 SER A N 1
ATOM 3324 C CA . SER A 1 425 ? 9.373 -2.541 -48.105 1.00 91.81 425 SER A CA 1
ATOM 3325 C C . SER A 1 425 ? 9.546 -2.690 -49.619 1.00 91.81 425 SER A C 1
ATOM 3327 O O . SER A 1 425 ? 10.490 -2.156 -50.216 1.00 91.81 425 SER A O 1
ATOM 3329 N N . TYR A 1 426 ? 8.610 -3.390 -50.264 1.00 90.06 426 TYR A N 1
ATOM 3330 C CA . TYR A 1 426 ? 8.626 -3.580 -51.711 1.00 90.06 426 TYR A CA 1
ATOM 3331 C C . TYR A 1 426 ? 8.358 -2.263 -52.451 1.00 90.06 426 TYR A C 1
ATOM 3333 O O . TYR A 1 426 ? 8.952 -2.031 -53.501 1.00 90.06 426 TYR A O 1
ATOM 3341 N N . GLY A 1 427 ? 7.550 -1.363 -51.881 1.00 90.50 427 GLY A N 1
ATOM 3342 C CA . GLY A 1 427 ? 7.294 -0.030 -52.429 1.00 90.50 427 GLY A CA 1
ATOM 3343 C C . GLY A 1 427 ? 8.562 0.825 -52.492 1.00 90.50 427 GLY A C 1
ATOM 3344 O O . GLY A 1 427 ? 8.920 1.310 -53.566 1.00 90.50 427 GLY A O 1
ATOM 3345 N N . LEU A 1 428 ? 9.304 0.922 -51.383 1.00 89.50 428 LEU A N 1
ATOM 3346 C CA . LEU A 1 428 ? 10.605 1.603 -51.323 1.00 89.50 428 LEU A CA 1
ATOM 3347 C C . LEU A 1 428 ? 11.610 1.009 -52.317 1.00 89.50 428 LEU A C 1
ATOM 3349 O O . LEU A 1 428 ? 12.384 1.737 -52.931 1.00 89.50 428 LEU A O 1
ATOM 3353 N N . SER A 1 429 ? 11.559 -0.309 -52.507 1.00 87.00 429 SER A N 1
ATOM 3354 C CA . SER A 1 429 ? 12.447 -1.043 -53.412 1.00 87.00 429 SER A CA 1
ATOM 3355 C C . SER A 1 429 ? 11.986 -1.027 -54.879 1.00 87.00 429 SER A C 1
ATOM 3357 O O . SER A 1 429 ? 12.675 -1.561 -55.746 1.00 87.00 429 SER A O 1
ATOM 3359 N N . SER A 1 430 ? 10.822 -0.448 -55.190 1.00 86.25 430 SER A N 1
ATOM 3360 C CA . SER A 1 430 ? 10.286 -0.357 -56.559 1.00 86.25 430 SER A CA 1
ATOM 3361 C C . SER A 1 430 ? 10.705 0.923 -57.289 1.00 86.25 430 SER A C 1
ATOM 3363 O O . SER A 1 430 ? 10.728 0.956 -58.520 1.00 86.25 430 SER A O 1
ATOM 3365 N N . ALA A 1 431 ? 11.080 1.967 -56.546 1.00 80.44 431 ALA A N 1
ATOM 3366 C CA . ALA A 1 431 ? 11.454 3.258 -57.101 1.00 80.44 431 ALA A CA 1
ATOM 3367 C C . ALA A 1 431 ? 12.917 3.254 -57.571 1.00 80.44 431 ALA A C 1
ATOM 3369 O O . ALA A 1 431 ? 13.841 3.360 -56.768 1.00 80.44 431 ALA A O 1
ATOM 3370 N N . SER A 1 432 ? 13.133 3.225 -58.888 1.00 70.69 432 SER A N 1
ATOM 3371 C CA . SER A 1 432 ? 14.477 3.216 -59.491 1.00 70.69 432 SER A CA 1
ATOM 3372 C C . SER A 1 432 ? 15.323 4.466 -59.200 1.00 70.69 432 SER A C 1
ATOM 3374 O O . SER A 1 432 ? 16.515 4.469 -59.491 1.00 70.69 432 SER A O 1
ATOM 3376 N N . GLY A 1 433 ? 14.715 5.538 -58.678 1.00 72.69 433 GLY A N 1
ATOM 3377 C CA . GLY A 1 433 ? 15.392 6.779 -58.284 1.00 72.69 433 GLY A CA 1
ATOM 3378 C C . GLY A 1 433 ? 15.903 6.803 -56.838 1.00 72.69 433 GLY A C 1
ATOM 3379 O O . GLY A 1 433 ? 16.588 7.749 -56.462 1.00 72.69 433 GLY A O 1
ATOM 3380 N N . ILE A 1 434 ? 15.576 5.797 -56.020 1.00 80.75 434 ILE A N 1
ATOM 3381 C CA . ILE A 1 434 ? 16.077 5.675 -54.647 1.00 80.75 434 ILE A CA 1
ATOM 3382 C C . ILE A 1 434 ? 17.353 4.831 -54.669 1.00 80.75 434 ILE A C 1
ATOM 3384 O O . ILE A 1 434 ? 17.378 3.747 -55.250 1.00 80.75 434 ILE A O 1
ATOM 3388 N N . ALA A 1 435 ? 18.415 5.310 -54.014 1.00 82.38 435 ALA A N 1
ATOM 3389 C CA . ALA A 1 435 ? 19.651 4.544 -53.894 1.00 82.38 435 ALA A CA 1
ATOM 3390 C C . ALA A 1 435 ? 19.378 3.205 -53.166 1.00 82.38 435 ALA A C 1
ATOM 3392 O O . ALA A 1 435 ? 18.812 3.237 -52.069 1.00 82.38 435 ALA A O 1
ATOM 3393 N N . PRO A 1 436 ? 19.804 2.042 -53.703 1.00 78.50 436 PRO A N 1
ATOM 3394 C CA . PRO A 1 436 ? 19.488 0.717 -53.143 1.00 78.50 436 PRO A CA 1
ATOM 3395 C C . PRO A 1 436 ? 19.905 0.483 -51.679 1.00 78.50 436 PRO A C 1
ATOM 3397 O O . PRO A 1 436 ? 19.384 -0.416 -51.023 1.00 78.50 436 PRO A O 1
ATOM 3400 N N . VAL A 1 437 ? 20.808 1.311 -51.141 1.00 81.75 437 VAL A N 1
ATOM 3401 C CA . VAL A 1 437 ? 21.218 1.286 -49.728 1.00 81.75 437 VAL A CA 1
ATOM 3402 C C . VAL A 1 437 ? 20.183 1.917 -48.781 1.00 81.75 437 VAL A C 1
ATOM 3404 O O . VAL A 1 437 ? 20.105 1.547 -47.612 1.00 81.75 437 VAL A O 1
ATOM 3407 N N . VAL A 1 438 ? 19.343 2.844 -49.256 1.00 85.25 438 VAL A N 1
ATOM 3408 C CA . VAL A 1 438 ? 18.372 3.570 -48.413 1.00 85.25 438 VAL A CA 1
ATOM 3409 C C . VAL A 1 438 ? 17.350 2.626 -47.760 1.00 85.25 438 VAL A C 1
ATOM 3411 O O . VAL A 1 438 ? 17.166 2.726 -46.544 1.00 85.25 438 VAL A O 1
ATOM 3414 N N . PRO A 1 439 ? 16.737 1.659 -48.476 1.00 86.94 439 PRO A N 1
ATOM 3415 C CA . PRO A 1 439 ? 15.866 0.663 -47.849 1.00 86.94 439 PRO A CA 1
ATOM 3416 C C . PRO A 1 439 ? 16.540 -0.164 -46.737 1.00 86.94 439 PRO A C 1
ATOM 3418 O O . PRO A 1 439 ? 15.852 -0.627 -45.825 1.00 86.94 439 PRO A O 1
ATOM 3421 N N . ILE A 1 440 ? 17.870 -0.329 -46.751 1.00 85.38 440 ILE A N 1
ATOM 3422 C CA . ILE A 1 440 ? 18.614 -1.010 -45.673 1.00 85.38 440 ILE A CA 1
ATOM 3423 C C . ILE A 1 440 ? 18.656 -0.146 -44.416 1.00 85.38 440 ILE A C 1
ATOM 3425 O O . ILE A 1 440 ? 18.397 -0.648 -43.326 1.00 85.38 440 ILE A O 1
ATOM 3429 N N . TYR A 1 441 ? 18.912 1.156 -44.548 1.00 86.62 441 TYR A N 1
ATOM 3430 C CA . TYR A 1 441 ? 18.890 2.062 -43.397 1.00 86.62 441 TYR A CA 1
ATOM 3431 C C . TYR A 1 441 ? 17.507 2.136 -42.750 1.00 86.62 441 TYR A C 1
ATOM 3433 O O . TYR A 1 441 ? 17.405 2.140 -41.523 1.00 86.62 441 TYR A O 1
ATOM 3441 N N . VAL A 1 442 ? 16.441 2.103 -43.557 1.00 88.81 442 VAL A N 1
ATOM 3442 C CA . VAL A 1 442 ? 15.064 2.019 -43.047 1.00 88.81 442 VAL A CA 1
ATOM 3443 C C . VAL A 1 442 ? 14.838 0.710 -42.278 1.00 88.81 442 VAL A C 1
ATOM 3445 O O . VAL A 1 442 ? 14.259 0.738 -41.194 1.00 88.81 442 VAL A O 1
ATOM 3448 N N . ASN A 1 443 ? 15.356 -0.421 -42.776 1.00 88.62 443 ASN A N 1
ATOM 3449 C CA . ASN A 1 443 ? 15.320 -1.704 -42.060 1.00 88.62 443 ASN A CA 1
ATOM 3450 C C . ASN A 1 443 ? 16.035 -1.628 -40.700 1.00 88.62 443 ASN A C 1
ATOM 3452 O O . ASN A 1 443 ? 15.476 -2.066 -39.697 1.00 88.62 443 ASN A O 1
ATOM 3456 N N . CYS A 1 444 ? 17.236 -1.042 -40.648 1.00 87.62 444 CYS A N 1
ATOM 3457 C CA . CYS A 1 444 ? 17.982 -0.860 -39.400 1.00 87.62 444 CYS A CA 1
ATOM 3458 C C . CYS A 1 444 ? 17.229 0.032 -38.402 1.00 87.62 444 CYS A C 1
ATOM 3460 O O . CYS A 1 444 ? 17.161 -0.294 -37.219 1.00 87.62 444 CYS A O 1
ATOM 3462 N N . GLY A 1 445 ? 16.633 1.133 -38.870 1.00 89.00 445 GLY A N 1
ATOM 3463 C CA . GLY A 1 445 ? 15.828 2.022 -38.030 1.00 89.00 445 GLY A CA 1
ATOM 3464 C C . GLY A 1 445 ? 14.606 1.318 -37.434 1.00 89.00 445 GLY A C 1
ATOM 3465 O O . GLY A 1 445 ? 14.366 1.409 -36.232 1.00 89.00 445 GLY A O 1
ATOM 3466 N N . LEU A 1 446 ? 13.871 0.551 -38.245 1.00 90.12 446 LEU A N 1
ATOM 3467 C CA . LEU A 1 446 ? 12.727 -0.239 -37.775 1.00 90.12 446 LEU A CA 1
ATOM 3468 C C . LEU A 1 446 ? 13.134 -1.351 -36.799 1.00 90.12 446 LEU A C 1
ATOM 3470 O O . LEU A 1 446 ? 12.414 -1.611 -35.834 1.00 90.12 446 LEU A O 1
ATOM 3474 N N . LEU A 1 447 ? 14.299 -1.972 -37.004 1.00 89.38 447 LEU A N 1
ATOM 3475 C CA . LEU A 1 447 ? 14.838 -2.973 -36.084 1.00 89.38 447 LEU A CA 1
ATOM 3476 C C . LEU A 1 447 ? 15.097 -2.376 -34.694 1.00 89.38 447 LEU A C 1
ATOM 3478 O O . LEU A 1 447 ? 14.700 -2.968 -33.693 1.00 89.38 447 LEU A O 1
ATOM 3482 N N . VAL A 1 448 ? 15.678 -1.172 -34.624 1.00 89.44 448 VAL A N 1
ATOM 3483 C CA . VAL A 1 448 ? 15.896 -0.449 -33.356 1.00 89.44 448 VAL A CA 1
ATOM 3484 C C . VAL A 1 448 ? 14.573 -0.147 -32.654 1.00 89.44 448 VAL A C 1
ATOM 3486 O O . VAL A 1 448 ? 14.468 -0.345 -31.447 1.00 89.44 448 VAL A O 1
ATOM 3489 N N . LEU A 1 449 ? 13.544 0.268 -33.397 1.00 88.62 449 LEU A N 1
ATOM 3490 C CA . LEU A 1 449 ? 12.213 0.540 -32.839 1.00 88.62 449 LEU A CA 1
ATOM 3491 C C . LEU A 1 449 ? 11.489 -0.730 -32.364 1.00 88.62 449 LEU A C 1
ATOM 3493 O O . LEU A 1 449 ? 10.661 -0.665 -31.460 1.00 88.62 449 LEU A O 1
ATOM 3497 N N . THR A 1 450 ? 11.823 -1.890 -32.929 1.00 89.50 450 THR A N 1
ATOM 3498 C CA . THR A 1 450 ? 11.245 -3.185 -32.541 1.00 89.50 450 THR A CA 1
ATOM 3499 C C . THR A 1 450 ? 11.765 -3.670 -31.182 1.00 89.50 450 THR A C 1
ATOM 3501 O O . THR A 1 450 ? 11.047 -4.366 -30.459 1.00 89.50 450 THR A O 1
ATOM 3504 N N . VAL A 1 451 ? 12.990 -3.288 -30.797 1.00 89.00 451 VAL A N 1
ATOM 3505 C CA . VAL A 1 451 ? 13.622 -3.744 -29.547 1.00 89.00 451 VAL A CA 1
ATOM 3506 C C . VAL A 1 451 ? 12.831 -3.309 -28.303 1.00 89.00 451 VAL A C 1
ATOM 3508 O O . VAL A 1 451 ? 12.474 -4.196 -27.529 1.00 89.00 451 VAL A O 1
ATOM 3511 N N . PRO A 1 452 ? 12.476 -2.022 -28.097 1.00 87.44 452 PRO A N 1
ATOM 3512 C CA . PRO A 1 452 ? 11.670 -1.604 -26.949 1.00 87.44 452 PRO A CA 1
ATOM 3513 C C . PRO A 1 452 ? 10.345 -2.359 -26.826 1.00 87.44 452 PRO A C 1
ATOM 3515 O O . PRO A 1 452 ? 10.007 -2.803 -25.733 1.00 87.44 452 PRO A O 1
ATOM 3518 N N . SER A 1 453 ? 9.626 -2.569 -27.933 1.00 83.81 453 SER A N 1
ATOM 3519 C CA . SER A 1 453 ? 8.368 -3.324 -27.941 1.00 83.81 453 SER A CA 1
ATOM 3520 C C . SER A 1 453 ? 8.550 -4.759 -27.445 1.00 83.81 453 SER A C 1
ATOM 3522 O O . SER A 1 453 ? 7.801 -5.208 -26.579 1.00 83.81 453 SER A O 1
ATOM 3524 N N . MET A 1 454 ? 9.577 -5.464 -27.935 1.00 84.94 454 MET A N 1
ATOM 3525 C CA . MET A 1 454 ? 9.883 -6.835 -27.506 1.00 84.94 454 MET A CA 1
ATOM 3526 C C . MET A 1 454 ? 10.392 -6.897 -26.058 1.00 84.94 454 MET A C 1
ATOM 3528 O O . MET A 1 454 ? 10.060 -7.831 -25.331 1.00 84.94 454 MET A O 1
ATOM 3532 N N . VAL A 1 455 ? 11.157 -5.896 -25.610 1.00 83.19 455 VAL A N 1
ATOM 3533 C CA . VAL A 1 455 ? 11.629 -5.787 -24.221 1.00 83.19 455 VAL A CA 1
ATOM 3534 C C . VAL A 1 455 ? 10.452 -5.556 -23.275 1.00 83.19 455 VAL A C 1
ATOM 3536 O O . VAL A 1 455 ? 10.293 -6.314 -22.325 1.00 83.19 455 VAL A O 1
ATOM 3539 N N . ILE A 1 456 ? 9.594 -4.569 -23.552 1.00 76.19 456 ILE A N 1
ATOM 3540 C CA . ILE A 1 456 ? 8.396 -4.279 -22.750 1.00 76.19 456 ILE A CA 1
ATOM 3541 C C . ILE A 1 456 ? 7.491 -5.511 -22.701 1.00 76.19 456 ILE A C 1
ATOM 3543 O O . ILE A 1 456 ? 7.040 -5.891 -21.622 1.00 76.19 456 ILE A O 1
ATOM 3547 N N . PHE A 1 457 ? 7.284 -6.189 -23.831 1.00 69.50 457 PHE A N 1
ATOM 3548 C CA . PHE A 1 457 ? 6.503 -7.423 -23.881 1.00 69.50 457 PHE A CA 1
ATOM 3549 C C . PHE A 1 457 ? 7.080 -8.520 -22.969 1.00 69.50 457 PHE A C 1
ATOM 3551 O O . PHE A 1 457 ? 6.360 -9.119 -22.172 1.00 69.50 457 PHE A O 1
ATOM 3558 N N . ASN A 1 458 ? 8.398 -8.732 -23.008 1.00 67.00 458 ASN A N 1
ATOM 3559 C CA . ASN A 1 458 ? 9.081 -9.715 -22.163 1.00 67.00 458 ASN A CA 1
ATOM 3560 C C . ASN A 1 458 ? 9.155 -9.317 -20.669 1.00 67.00 458 ASN A C 1
ATOM 3562 O O . ASN A 1 458 ? 9.574 -10.132 -19.837 1.00 67.00 458 ASN A O 1
ATOM 3566 N N . LEU A 1 459 ? 8.790 -8.076 -20.323 1.00 59.62 459 LEU A N 1
ATOM 3567 C CA . LEU A 1 459 ? 8.737 -7.554 -18.953 1.00 59.62 459 LEU A CA 1
ATOM 3568 C C . LEU A 1 459 ? 7.314 -7.523 -18.361 1.00 59.62 459 LEU A C 1
ATOM 3570 O O . LEU A 1 459 ? 7.188 -7.592 -17.145 1.00 59.62 459 LEU A O 1
ATOM 3574 N N . THR A 1 460 ? 6.262 -7.445 -19.183 1.00 49.72 460 THR A N 1
ATOM 3575 C CA . THR A 1 460 ? 4.878 -7.110 -18.768 1.00 49.72 460 THR A CA 1
ATOM 3576 C C . THR A 1 460 ? 3.956 -8.307 -18.488 1.00 49.72 460 THR A C 1
ATOM 3578 O O . THR A 1 460 ? 2.745 -8.133 -18.387 1.00 49.72 460 THR A O 1
ATOM 3581 N N . ARG A 1 461 ? 4.476 -9.534 -18.344 1.00 42.94 461 ARG A N 1
ATOM 3582 C CA . ARG A 1 461 ? 3.637 -10.731 -18.148 1.00 42.94 461 ARG A CA 1
ATOM 3583 C C . ARG A 1 461 ? 3.776 -11.340 -16.747 1.00 42.94 461 ARG A C 1
ATOM 3585 O O . ARG A 1 461 ? 4.619 -12.209 -16.557 1.00 42.94 461 ARG A O 1
ATOM 3592 N N . THR A 1 462 ? 2.889 -10.933 -15.840 1.00 30.19 462 THR A N 1
ATOM 3593 C CA . THR A 1 462 ? 2.426 -11.670 -14.644 1.00 30.19 462 THR A CA 1
ATOM 3594 C C . THR A 1 462 ? 1.080 -11.075 -14.212 1.00 30.19 462 THR A C 1
ATOM 3596 O O . THR A 1 462 ? 1.038 -10.190 -13.371 1.00 30.19 462 THR A O 1
ATOM 3599 N N . GLU A 1 463 ? -0.016 -11.535 -14.812 1.00 28.31 463 GLU A N 1
ATOM 3600 C CA . GLU A 1 463 ? -1.355 -11.438 -14.213 1.00 28.31 463 GLU A CA 1
ATOM 3601 C C . GLU A 1 463 ? -1.876 -12.875 -14.116 1.00 28.31 463 GLU A C 1
ATOM 3603 O O . GLU A 1 463 ? -2.464 -13.414 -15.054 1.00 28.31 463 GLU A O 1
ATOM 3608 N N . SER A 1 464 ? -1.553 -13.541 -13.011 1.00 29.84 464 SER A N 1
ATOM 3609 C CA . SER A 1 464 ? -2.317 -14.686 -12.521 1.00 29.84 464 SER A CA 1
ATOM 3610 C C . SER A 1 464 ? -2.979 -14.242 -11.227 1.00 29.84 464 SER A C 1
ATOM 3612 O O . SER A 1 464 ? -2.339 -13.631 -10.379 1.00 29.84 464 SER A O 1
ATOM 3614 N N . GLU A 1 465 ? -4.280 -14.473 -11.135 1.00 32.34 465 GLU A N 1
ATOM 3615 C CA . GLU A 1 465 ? -5.162 -13.824 -10.171 1.00 32.34 465 GLU A CA 1
ATOM 3616 C C . GLU A 1 465 ? -4.944 -14.296 -8.719 1.00 32.34 465 GLU A C 1
ATOM 3618 O O . GLU A 1 465 ? -4.676 -15.463 -8.417 1.00 32.34 465 GLU A O 1
ATOM 3623 N N . GLY A 1 466 ? -5.076 -13.340 -7.801 1.00 36.25 466 GLY A N 1
ATOM 3624 C CA . GLY A 1 466 ? -4.658 -13.390 -6.403 1.00 36.25 466 GLY A CA 1
ATOM 3625 C C . GLY A 1 466 ? -5.572 -14.097 -5.397 1.00 36.25 466 GLY A C 1
ATOM 3626 O O . GLY A 1 466 ? -5.972 -13.482 -4.412 1.00 36.25 466 GLY A O 1
ATOM 3627 N N . SER A 1 467 ? -5.866 -15.391 -5.559 1.00 43.03 467 SER A N 1
ATOM 3628 C CA . SER A 1 467 ? -6.413 -16.195 -4.448 1.00 43.03 467 SER A CA 1
ATOM 3629 C C . SER A 1 467 ? -5.944 -17.648 -4.485 1.00 43.03 467 SER A C 1
ATOM 3631 O O . SER A 1 467 ? -6.090 -18.334 -5.493 1.00 43.03 467 SER A O 1
ATOM 3633 N N . GLY A 1 468 ? -5.403 -18.140 -3.364 1.00 53.88 468 GLY A N 1
ATOM 3634 C CA . GLY A 1 468 ? -4.840 -19.490 -3.267 1.00 53.88 468 GLY A CA 1
ATOM 3635 C C . GLY A 1 468 ? -5.864 -20.635 -3.251 1.00 53.88 468 GLY A C 1
ATOM 3636 O O . GLY A 1 468 ? -5.484 -21.776 -3.493 1.00 53.88 468 GLY A O 1
ATOM 3637 N N . GLY A 1 469 ? -7.154 -20.362 -2.997 1.00 66.50 469 GLY A N 1
ATOM 3638 C CA . GLY A 1 469 ? -8.212 -21.391 -2.989 1.00 66.50 469 GLY A CA 1
ATOM 3639 C C . GLY A 1 469 ? -8.397 -22.157 -1.670 1.00 66.50 469 GLY A C 1
ATOM 3640 O O . GLY A 1 469 ? -8.970 -23.248 -1.660 1.00 66.50 469 GLY A O 1
ATOM 3641 N N . HIS A 1 470 ? -7.913 -21.608 -0.550 1.00 80.81 470 HIS A N 1
ATOM 3642 C CA . HIS A 1 470 ? -8.045 -22.226 0.773 1.00 80.81 470 HIS A CA 1
ATOM 3643 C C . HIS A 1 470 ? -9.450 -21.983 1.344 1.00 80.81 470 HIS A C 1
ATOM 3645 O O . HIS A 1 470 ? -9.807 -20.831 1.584 1.00 80.81 470 HIS A O 1
ATOM 3651 N N . LEU A 1 471 ? -10.226 -23.035 1.633 1.00 85.75 471 LEU A N 1
ATOM 3652 C CA . LEU A 1 471 ? -11.491 -22.925 2.370 1.00 85.75 471 LEU A CA 1
ATOM 3653 C C . LEU A 1 471 ? -11.303 -23.448 3.797 1.00 85.75 471 LEU A C 1
ATOM 3655 O O . LEU A 1 471 ? -11.661 -24.576 4.142 1.00 85.75 471 LEU A O 1
ATOM 3659 N N . LYS A 1 472 ? -10.677 -22.608 4.618 1.00 85.12 472 LYS A N 1
ATOM 3660 C CA . LYS A 1 472 ? -10.262 -22.929 5.979 1.00 85.12 472 LYS A CA 1
ATOM 3661 C C . LYS A 1 472 ? -11.045 -22.078 6.991 1.00 85.12 472 LYS A C 1
ATOM 3663 O O . LYS A 1 472 ? -10.826 -20.869 7.014 1.00 85.12 472 LYS A O 1
ATOM 3668 N N . PRO A 1 473 ? -11.888 -22.674 7.851 1.00 83.19 473 PRO A N 1
ATOM 3669 C CA . PRO A 1 473 ? -12.433 -21.961 9.005 1.00 83.19 473 PRO A CA 1
ATOM 3670 C C . PRO A 1 473 ? -11.333 -21.716 10.053 1.00 83.19 473 PRO A C 1
ATOM 3672 O O . PRO A 1 473 ? -10.366 -22.480 10.108 1.00 83.19 473 PRO A O 1
ATOM 3675 N N . ASP A 1 474 ? -11.475 -20.706 10.914 1.00 79.56 474 ASP A N 1
ATOM 3676 C CA . ASP A 1 474 ? -10.668 -20.548 12.130 1.00 79.56 474 ASP A CA 1
ATOM 3677 C C . ASP A 1 474 ? -11.456 -21.033 13.363 1.00 79.56 474 ASP A C 1
ATOM 3679 O O . ASP A 1 474 ? -12.067 -20.247 14.095 1.00 79.56 474 ASP A O 1
ATOM 3683 N N . PRO A 1 475 ? -11.445 -22.351 13.649 1.00 76.25 475 PRO A N 1
ATOM 3684 C CA . PRO A 1 475 ? -12.187 -22.909 14.771 1.00 76.25 475 PRO A CA 1
ATOM 3685 C C . PRO A 1 475 ? -11.555 -22.597 16.133 1.00 76.25 475 PRO A C 1
ATOM 3687 O O . PRO A 1 475 ? -12.126 -23.007 17.146 1.00 76.25 475 PRO A O 1
ATOM 3690 N N . LEU A 1 476 ? -10.376 -21.958 16.168 1.00 82.25 476 LEU A N 1
ATOM 3691 C CA . LEU A 1 476 ? -9.530 -21.861 17.351 1.00 82.25 476 LEU A CA 1
ATOM 3692 C C . LEU A 1 476 ? -9.219 -20.421 17.746 1.00 82.25 476 LEU A C 1
ATOM 3694 O O . LEU A 1 476 ? -9.717 -19.947 18.765 1.00 82.25 476 LEU A O 1
ATOM 3698 N N . SER A 1 477 ? -8.341 -19.753 16.999 1.00 74.62 477 SER A N 1
ATOM 3699 C CA . SER A 1 477 ? -7.670 -18.536 17.458 1.00 74.62 477 SER A CA 1
ATOM 3700 C C . SER A 1 477 ? -8.659 -17.381 17.513 1.00 74.62 477 SER A C 1
ATOM 3702 O O . SER A 1 477 ? -8.733 -16.665 18.516 1.00 74.62 477 SER A O 1
ATOM 3704 N N . ARG A 1 478 ? -9.495 -17.246 16.478 1.00 79.31 478 ARG A N 1
ATOM 3705 C CA . ARG A 1 478 ? -10.578 -16.266 16.474 1.00 79.31 478 ARG A CA 1
ATOM 3706 C C . ARG A 1 478 ? -11.647 -16.584 17.512 1.00 79.31 478 ARG A C 1
ATOM 3708 O O . ARG A 1 478 ? -12.050 -15.683 18.241 1.00 79.31 478 ARG A O 1
ATOM 3715 N N . ALA A 1 479 ? -12.051 -17.847 17.640 1.00 83.44 479 ALA A N 1
ATOM 3716 C CA . ALA A 1 479 ? -13.041 -18.271 18.629 1.00 83.44 479 ALA A CA 1
ATOM 3717 C C . ALA A 1 479 ? -12.583 -17.984 20.070 1.00 83.44 479 ALA A C 1
ATOM 3719 O O . ALA A 1 479 ? -13.353 -17.446 20.863 1.00 83.44 479 ALA A O 1
ATOM 3720 N N . ALA A 1 480 ? -11.321 -18.275 20.401 1.00 84.31 480 ALA A N 1
ATOM 3721 C CA . ALA A 1 480 ? -10.737 -17.996 21.710 1.00 84.31 480 ALA A CA 1
ATOM 3722 C C . ALA A 1 480 ? -10.668 -16.489 22.004 1.00 84.31 480 ALA A C 1
ATOM 3724 O O . ALA A 1 480 ? -11.045 -16.063 23.094 1.00 84.31 480 ALA A O 1
ATOM 3725 N N . SER A 1 481 ? -10.258 -15.678 21.025 1.00 77.19 481 SER A N 1
ATOM 3726 C CA . SER A 1 481 ? -10.205 -14.216 21.164 1.00 77.19 481 SER A CA 1
ATOM 3727 C C . SER A 1 481 ? -11.598 -13.587 21.316 1.00 77.19 481 SER A C 1
ATOM 3729 O O . SER A 1 481 ? -11.810 -12.721 22.167 1.00 77.19 481 SER A O 1
ATOM 3731 N N . VAL A 1 482 ? -12.580 -14.039 20.530 1.00 79.44 482 VAL A N 1
ATOM 3732 C CA . VAL A 1 482 ? -13.972 -13.569 20.623 1.00 79.44 482 VAL A CA 1
ATOM 3733 C C . VAL A 1 482 ? -14.615 -14.024 21.934 1.00 79.44 482 VAL A C 1
ATOM 3735 O O . VAL A 1 482 ? -15.389 -13.277 22.523 1.00 79.44 482 VAL A O 1
ATOM 3738 N N . LEU A 1 483 ? -14.268 -15.210 22.434 1.00 84.19 483 LEU A N 1
ATOM 3739 C CA . LEU A 1 483 ? -14.749 -15.711 23.721 1.00 84.19 483 LEU A CA 1
ATOM 3740 C C . LEU A 1 483 ? -14.325 -14.805 24.879 1.00 84.19 483 LEU A C 1
ATOM 3742 O O . LEU A 1 483 ? -15.133 -14.554 25.770 1.00 84.19 483 LEU A O 1
ATOM 3746 N N . GLU A 1 484 ? -13.093 -14.300 24.853 1.00 75.81 484 GLU A N 1
ATOM 3747 C CA . GLU A 1 484 ? -12.602 -13.359 25.864 1.00 75.81 484 GLU A CA 1
ATOM 3748 C C . GLU A 1 484 ? -13.281 -11.995 25.769 1.00 75.81 484 GLU A C 1
ATOM 3750 O O . GLU A 1 484 ? -13.655 -11.419 26.785 1.00 75.81 484 GLU A O 1
ATOM 3755 N N . THR A 1 485 ? -13.455 -11.488 24.551 1.00 63.59 485 THR A N 1
ATOM 3756 C CA . THR A 1 485 ? -13.879 -10.099 24.322 1.00 63.59 485 THR A CA 1
ATOM 3757 C C . THR A 1 485 ? -15.398 -9.918 24.265 1.00 63.59 485 THR A C 1
ATOM 3759 O O . THR A 1 485 ? -15.905 -8.868 24.645 1.00 63.59 485 THR A O 1
ATOM 3762 N N . HIS A 1 486 ? -16.140 -10.929 23.808 1.00 76.25 486 HIS A N 1
ATOM 3763 C CA . HIS A 1 486 ? -17.581 -10.854 23.523 1.00 76.25 486 HIS A CA 1
ATOM 3764 C C . HIS A 1 486 ? -18.388 -12.001 24.159 1.00 76.25 486 HIS A C 1
ATOM 3766 O O . HIS A 1 486 ? -19.609 -12.078 24.001 1.00 76.25 486 HIS A O 1
ATOM 3772 N N . GLY A 1 487 ? -17.725 -12.897 24.895 1.00 83.62 487 GLY A N 1
ATOM 3773 C CA . GLY A 1 487 ? -18.359 -13.998 25.610 1.00 83.62 487 GLY A CA 1
ATOM 3774 C C . GLY A 1 487 ? -18.732 -15.200 24.735 1.00 83.62 487 GLY A C 1
ATOM 3775 O O . GLY A 1 487 ? -18.607 -15.215 23.508 1.00 83.62 487 GLY A O 1
ATOM 3776 N N . ARG A 1 488 ? -19.213 -16.256 25.403 1.00 89.56 488 ARG A N 1
ATOM 3777 C CA . ARG A 1 488 ? -19.433 -17.585 24.804 1.00 89.56 488 ARG A CA 1
ATOM 3778 C C . ARG A 1 488 ? -20.385 -17.580 23.612 1.00 89.56 488 ARG A C 1
ATOM 3780 O O . ARG A 1 488 ? -20.096 -18.230 22.617 1.00 89.56 488 ARG A O 1
ATOM 3787 N N . ALA A 1 489 ? -21.520 -16.891 23.717 1.00 86.56 489 ALA A N 1
ATOM 3788 C CA . ALA A 1 489 ? -22.554 -16.937 22.683 1.00 86.56 489 ALA A CA 1
ATOM 3789 C C . ALA A 1 489 ? -22.048 -16.395 21.336 1.00 86.56 489 ALA A C 1
ATOM 3791 O O . ALA A 1 489 ? -22.316 -16.986 20.292 1.00 86.56 489 ALA A O 1
ATOM 3792 N N . VAL A 1 490 ? -21.276 -15.305 21.367 1.00 84.94 490 VAL A N 1
ATOM 3793 C CA . VAL A 1 490 ? -20.691 -14.706 20.161 1.00 84.94 490 VAL A CA 1
ATOM 3794 C C . VAL A 1 490 ? -19.563 -15.581 19.625 1.00 84.94 490 VAL A C 1
ATOM 3796 O O . VAL A 1 490 ? -19.507 -15.822 18.423 1.00 84.94 490 VAL A O 1
ATOM 3799 N N . ALA A 1 491 ? -18.713 -16.121 20.503 1.00 85.00 491 ALA A N 1
ATOM 3800 C CA . ALA A 1 491 ? -17.644 -17.036 20.106 1.00 85.00 491 ALA A CA 1
ATOM 3801 C C . ALA A 1 491 ? -18.172 -18.296 19.410 1.00 85.00 491 ALA A C 1
ATOM 3803 O O . ALA A 1 491 ? -17.657 -18.677 18.363 1.00 85.00 491 ALA A O 1
ATOM 3804 N N . GLU A 1 492 ? -19.232 -18.900 19.953 1.00 90.50 492 GLU A N 1
ATOM 3805 C CA . GLU A 1 492 ? -19.916 -20.044 19.346 1.00 90.50 492 GLU A CA 1
ATOM 3806 C C . GLU A 1 492 ? -20.490 -19.674 17.977 1.00 90.50 492 GLU A C 1
ATOM 3808 O O . GLU A 1 492 ? -20.328 -20.419 17.011 1.00 90.50 492 GLU A O 1
ATOM 3813 N N . HIS A 1 493 ? -21.130 -18.507 17.863 1.00 86.75 493 HIS A N 1
ATOM 3814 C CA . HIS A 1 493 ? -21.695 -18.058 16.596 1.00 86.75 493 HIS A CA 1
ATOM 3815 C C . HIS A 1 493 ? -20.605 -17.846 15.538 1.00 86.75 493 HIS A C 1
ATOM 3817 O O . HIS A 1 493 ? -20.732 -18.373 14.440 1.00 86.75 493 HIS A O 1
ATOM 3823 N N . VAL A 1 494 ? -19.514 -17.149 15.862 1.00 83.81 494 VAL A N 1
ATOM 3824 C CA . VAL A 1 494 ? -18.403 -16.918 14.921 1.00 83.81 494 VAL A CA 1
ATOM 3825 C C . VAL A 1 494 ? -17.768 -18.242 14.493 1.00 83.81 494 VAL A C 1
ATOM 3827 O O . VAL A 1 494 ? -17.658 -18.512 13.298 1.00 83.81 494 VAL A O 1
ATOM 3830 N N . ALA A 1 495 ? -17.428 -19.103 15.456 1.00 85.62 495 ALA A N 1
ATOM 3831 C CA . ALA A 1 495 ? -16.784 -20.384 15.182 1.00 85.62 495 ALA A CA 1
ATOM 3832 C C . ALA A 1 495 ? -17.663 -21.300 14.312 1.00 85.62 495 ALA A C 1
ATOM 3834 O O . ALA A 1 495 ? -17.188 -21.904 13.348 1.00 85.62 495 ALA A O 1
ATOM 3835 N N . THR A 1 496 ? -18.961 -21.389 14.620 1.00 87.88 496 THR A N 1
ATOM 3836 C CA . THR A 1 496 ? -19.899 -22.208 13.837 1.00 87.88 496 THR A CA 1
ATOM 3837 C C . THR A 1 496 ? -20.235 -21.600 12.487 1.00 87.88 496 THR A C 1
ATOM 3839 O O . THR A 1 496 ? -20.419 -22.350 11.532 1.00 87.88 496 THR A O 1
ATOM 3842 N N . PHE A 1 497 ? -20.316 -20.273 12.380 1.00 87.06 497 PHE A N 1
ATOM 3843 C CA . PHE A 1 497 ? -20.574 -19.590 11.118 1.00 87.06 497 PHE A CA 1
ATOM 3844 C C . PHE A 1 497 ? -19.477 -19.902 10.103 1.00 87.06 497 PHE A C 1
ATOM 3846 O O . PHE A 1 497 ? -19.793 -20.345 9.001 1.00 87.06 497 PHE A O 1
ATOM 3853 N N . GLU A 1 498 ? -18.205 -19.758 10.487 1.00 84.00 498 GLU A N 1
ATOM 3854 C CA . GLU A 1 498 ? -17.076 -20.082 9.612 1.00 84.00 498 GLU A CA 1
ATOM 3855 C C . GLU A 1 498 ? -17.030 -21.572 9.266 1.00 84.00 498 GLU A C 1
ATOM 3857 O O . GLU A 1 498 ? -16.893 -21.930 8.096 1.00 84.00 498 GLU A O 1
ATOM 3862 N N . ALA A 1 499 ? -17.209 -22.457 10.254 1.00 85.69 499 ALA A N 1
ATOM 3863 C CA . ALA A 1 499 ? -17.212 -23.900 10.013 1.00 85.69 499 ALA A CA 1
ATOM 3864 C C . ALA A 1 499 ? -18.318 -24.326 9.027 1.00 85.69 499 ALA A C 1
ATOM 3866 O O . ALA A 1 499 ? -18.068 -25.129 8.130 1.00 85.69 499 ALA A O 1
ATOM 3867 N N . ARG A 1 500 ? -19.520 -23.742 9.136 1.00 88.94 500 ARG A N 1
ATOM 3868 C CA . ARG A 1 500 ? -20.652 -24.019 8.236 1.00 88.94 500 ARG A CA 1
ATOM 3869 C C . ARG A 1 500 ? -20.426 -23.538 6.805 1.00 88.94 500 ARG A C 1
ATOM 3871 O O . ARG A 1 500 ? -21.094 -24.051 5.914 1.00 88.94 500 ARG A O 1
ATOM 3878 N N . GLN A 1 501 ? -19.510 -22.597 6.554 1.00 88.56 501 GLN A N 1
ATOM 3879 C CA . GLN A 1 501 ? -19.203 -22.172 5.181 1.00 88.56 501 GLN A CA 1
ATOM 3880 C C . GLN A 1 501 ? -18.601 -23.309 4.354 1.00 88.56 501 GLN A C 1
ATOM 3882 O O . GLN A 1 501 ? -18.872 -23.399 3.160 1.00 88.56 501 GLN A O 1
ATOM 3887 N N . VAL A 1 502 ? -17.840 -24.214 4.980 1.00 89.06 502 VAL A N 1
ATOM 3888 C CA . VAL A 1 502 ? -17.298 -25.395 4.292 1.00 89.06 502 VAL A CA 1
ATOM 3889 C C . VAL A 1 502 ? -18.436 -26.264 3.752 1.00 89.06 502 VAL A C 1
ATOM 3891 O O . VAL A 1 502 ? -18.449 -26.597 2.567 1.00 89.06 502 VAL A O 1
ATOM 3894 N N . ASP A 1 503 ? -19.430 -26.557 4.593 1.00 89.12 503 ASP A N 1
ATOM 3895 C CA . ASP A 1 503 ? -20.611 -27.332 4.202 1.00 89.12 503 ASP A CA 1
ATOM 3896 C C . ASP A 1 503 ? -21.506 -26.566 3.215 1.00 89.12 503 ASP A C 1
ATOM 3898 O O . ASP A 1 503 ? -21.991 -27.143 2.246 1.00 89.12 503 ASP A O 1
ATOM 3902 N N . ALA A 1 504 ? -21.680 -25.254 3.394 1.00 91.81 504 ALA A N 1
ATOM 3903 C CA . ALA A 1 504 ? -22.491 -24.435 2.496 1.00 91.81 504 ALA A CA 1
ATOM 3904 C C . ALA A 1 504 ? -21.911 -24.381 1.075 1.00 91.81 504 ALA A C 1
ATOM 3906 O O . ALA A 1 504 ? -22.654 -24.504 0.100 1.00 91.81 504 ALA A O 1
ATOM 3907 N N . ILE A 1 505 ? -20.588 -24.237 0.941 1.00 91.88 505 ILE A N 1
ATOM 3908 C CA . ILE A 1 505 ? -19.912 -24.273 -0.360 1.00 91.88 505 ILE A CA 1
ATOM 3909 C C . ILE A 1 505 ? -19.954 -25.680 -0.950 1.00 91.88 505 ILE A C 1
ATOM 3911 O O . ILE A 1 505 ? -20.222 -25.823 -2.138 1.00 91.88 505 ILE A O 1
ATOM 3915 N N . LYS A 1 506 ? -19.765 -26.725 -0.144 1.00 92.19 506 LYS A N 1
ATOM 3916 C CA . LYS A 1 506 ? -19.923 -28.118 -0.583 1.00 92.19 506 LYS A CA 1
ATOM 3917 C C . LYS A 1 506 ? -21.315 -28.381 -1.158 1.00 92.19 506 LYS A C 1
ATOM 3919 O O . LYS A 1 506 ? -21.437 -28.958 -2.239 1.00 92.19 506 LYS A O 1
ATOM 3924 N N . ASP A 1 507 ? -22.357 -27.948 -0.459 1.00 93.62 507 ASP A N 1
ATOM 3925 C CA . ASP A 1 507 ? -23.741 -28.097 -0.901 1.00 93.62 507 ASP A CA 1
ATOM 3926 C C . ASP A 1 507 ? -24.024 -27.259 -2.147 1.00 93.62 507 ASP A C 1
ATOM 3928 O O . ASP A 1 507 ? -24.693 -27.740 -3.060 1.00 93.62 507 ASP A O 1
ATOM 3932 N N . LEU A 1 508 ? -23.474 -26.043 -2.228 1.00 92.31 508 LEU A N 1
ATOM 3933 C CA . LEU A 1 508 ? -23.549 -25.201 -3.420 1.00 92.31 508 LEU A CA 1
ATOM 3934 C C . LEU A 1 508 ? -22.892 -25.888 -4.621 1.00 92.31 508 LEU A C 1
ATOM 3936 O O . LEU A 1 508 ? -23.535 -26.041 -5.650 1.00 92.31 508 LEU A O 1
ATOM 3940 N N . VAL A 1 509 ? -21.653 -26.359 -4.484 1.00 91.81 509 VAL A N 1
ATOM 3941 C CA . VAL A 1 509 ? -20.911 -27.051 -5.548 1.00 91.81 509 VAL A CA 1
ATOM 3942 C C . VAL A 1 509 ? -21.666 -28.291 -6.021 1.00 91.81 509 VAL A C 1
ATOM 3944 O O . VAL A 1 509 ? -21.763 -28.530 -7.222 1.00 91.81 509 VAL A O 1
ATOM 3947 N N . ARG A 1 510 ? -22.257 -29.062 -5.101 1.00 91.94 510 ARG A N 1
ATOM 3948 C CA . ARG A 1 510 ? -23.058 -30.248 -5.438 1.00 91.94 510 ARG A CA 1
ATOM 3949 C C . ARG A 1 510 ? -24.370 -29.903 -6.125 1.00 91.94 510 ARG A C 1
ATOM 3951 O O . ARG A 1 510 ? -24.711 -30.551 -7.109 1.00 91.94 510 ARG A O 1
ATOM 3958 N N . ARG A 1 511 ? -25.107 -28.923 -5.597 1.00 91.94 511 ARG A N 1
ATOM 3959 C CA . ARG A 1 511 ? -26.410 -28.499 -6.126 1.00 91.94 511 ARG A CA 1
ATOM 3960 C C . ARG A 1 511 ? -26.265 -27.860 -7.497 1.00 91.94 511 ARG A C 1
ATOM 3962 O O . ARG A 1 511 ? -27.074 -28.110 -8.381 1.00 91.94 511 ARG A O 1
ATOM 3969 N N . GLU A 1 512 ? -25.243 -27.030 -7.652 1.00 87.81 512 GLU A N 1
ATOM 3970 C CA . GLU A 1 512 ? -25.006 -26.276 -8.872 1.00 87.81 512 GLU A CA 1
ATOM 3971 C C . GLU A 1 512 ? -24.118 -27.025 -9.870 1.00 87.81 512 GLU A C 1
ATOM 3973 O O . GLU A 1 512 ? -24.028 -26.587 -11.011 1.00 87.81 512 GLU A O 1
ATOM 3978 N N . HIS A 1 513 ? -23.532 -28.162 -9.486 1.00 85.75 513 HIS A N 1
ATOM 3979 C CA . HIS A 1 513 ? -22.589 -28.930 -10.302 1.00 85.75 513 HIS A CA 1
ATOM 3980 C C . HIS A 1 513 ? -21.366 -28.107 -10.748 1.00 85.75 513 HIS A C 1
ATOM 3982 O O . HIS A 1 513 ? -20.933 -28.194 -11.895 1.00 85.75 513 HIS A O 1
ATOM 3988 N N . CYS A 1 514 ? -20.798 -27.313 -9.834 1.00 82.44 514 CYS A N 1
ATOM 3989 C CA . CYS A 1 514 ? -19.633 -26.479 -10.128 1.00 82.44 514 CYS A CA 1
ATOM 3990 C C . CYS A 1 514 ? -18.365 -27.332 -10.316 1.00 82.44 514 CYS A C 1
ATOM 3992 O O . CYS A 1 514 ? -17.915 -27.992 -9.377 1.00 82.44 514 CYS A O 1
ATOM 3994 N N . ASP A 1 515 ? -17.728 -27.253 -11.485 1.00 83.31 515 ASP A N 1
ATOM 3995 C CA . ASP A 1 515 ? -16.411 -27.859 -11.732 1.00 83.31 515 ASP A CA 1
ATOM 3996 C C . ASP A 1 515 ? -15.280 -26.959 -11.205 1.00 83.31 515 ASP A C 1
ATOM 3998 O O . ASP A 1 515 ? -14.654 -26.199 -11.943 1.00 83.31 515 ASP A O 1
ATOM 4002 N N . CYS A 1 516 ? -15.055 -26.982 -9.890 1.00 83.31 516 CYS A N 1
ATOM 4003 C CA . CYS A 1 516 ? -14.089 -26.106 -9.225 1.00 83.31 516 CYS A CA 1
ATOM 4004 C C . CYS A 1 516 ? -13.062 -26.851 -8.365 1.00 83.31 516 CYS A C 1
ATOM 4006 O O . CYS A 1 516 ? -12.626 -26.305 -7.357 1.00 83.31 516 CYS A O 1
ATOM 4008 N N . ASP A 1 517 ? -12.690 -28.086 -8.712 1.00 87.94 517 ASP A N 1
ATOM 4009 C CA . ASP A 1 517 ? -11.728 -28.906 -7.949 1.00 87.94 517 ASP A CA 1
ATOM 4010 C C . ASP A 1 517 ? -12.030 -28.974 -6.440 1.00 87.94 517 ASP A C 1
ATOM 4012 O O . ASP A 1 517 ? -11.119 -28.946 -5.610 1.00 87.94 517 ASP A O 1
ATOM 4016 N N . PHE A 1 518 ? -13.311 -28.982 -6.063 1.00 89.69 518 PHE A N 1
ATOM 4017 C CA . PHE A 1 518 ? -13.684 -28.986 -4.654 1.00 89.69 518 PHE A CA 1
ATOM 4018 C C . PHE A 1 518 ? -13.289 -30.314 -4.004 1.00 89.69 518 PHE A C 1
ATOM 4020 O O . PHE A 1 518 ? -13.774 -31.378 -4.394 1.00 89.69 518 PHE A O 1
ATOM 4027 N N . GLU A 1 519 ? -12.457 -30.242 -2.972 1.00 89.94 519 GLU A N 1
ATOM 4028 C CA . GLU A 1 519 ? -12.017 -31.397 -2.201 1.00 89.94 519 GLU A CA 1
ATOM 4029 C C . GLU A 1 519 ? -12.090 -31.089 -0.705 1.00 89.94 519 GLU A C 1
ATOM 4031 O O . GLU A 1 519 ? -11.519 -30.111 -0.213 1.00 89.94 519 GLU A O 1
ATOM 4036 N N . GLU A 1 520 ? -12.794 -31.944 0.032 1.00 90.56 520 GLU A N 1
ATOM 4037 C CA . GLU A 1 520 ? -12.772 -31.922 1.492 1.00 90.56 520 GLU A CA 1
ATOM 4038 C C . GLU A 1 520 ? -11.426 -32.459 1.973 1.00 90.56 520 GLU A C 1
ATOM 4040 O O . GLU A 1 520 ? -10.974 -33.518 1.543 1.00 90.56 520 GLU A O 1
ATOM 4045 N N . THR A 1 521 ? -10.785 -31.736 2.882 1.00 91.06 521 THR A N 1
ATOM 4046 C CA . THR A 1 521 ? -9.461 -32.093 3.388 1.00 91.06 521 THR A CA 1
ATOM 4047 C C . THR A 1 521 ? -9.341 -31.739 4.871 1.00 91.06 521 THR A C 1
ATOM 4049 O O . THR A 1 521 ? -10.305 -31.357 5.543 1.00 91.06 521 THR A O 1
ATOM 4052 N N . ARG A 1 522 ? -8.145 -31.900 5.424 1.00 90.94 522 ARG A N 1
ATOM 4053 C CA . ARG A 1 522 ? -7.767 -31.363 6.724 1.00 90.94 522 ARG A CA 1
ATOM 4054 C C . ARG A 1 522 ? -6.717 -30.287 6.532 1.00 90.94 522 ARG A C 1
ATOM 4056 O O . ARG A 1 522 ? -5.945 -30.312 5.578 1.00 90.94 522 ARG A O 1
ATOM 4063 N N . VAL A 1 523 ? -6.696 -29.340 7.457 1.00 91.56 523 VAL A N 1
ATOM 4064 C CA . VAL A 1 523 ? -5.565 -28.430 7.606 1.00 91.56 523 VAL A CA 1
ATOM 4065 C C . VAL A 1 523 ? -4.671 -28.957 8.707 1.00 91.56 523 VAL A C 1
ATOM 4067 O O . VAL A 1 523 ? -5.167 -29.258 9.790 1.00 91.56 523 VAL A O 1
ATOM 4070 N N . THR A 1 524 ? -3.371 -29.011 8.441 1.00 93.62 524 THR A N 1
ATOM 4071 C CA . THR A 1 524 ? -2.318 -29.202 9.433 1.00 93.62 524 THR A CA 1
ATOM 4072 C C . THR A 1 524 ? -1.627 -27.864 9.689 1.00 93.62 524 THR A C 1
ATOM 4074 O O . THR A 1 524 ? -0.889 -27.343 8.857 1.00 93.62 524 THR A O 1
ATOM 4077 N N . ASP A 1 525 ? -1.909 -27.270 10.846 1.00 92.94 525 ASP A N 1
ATOM 4078 C CA . ASP A 1 525 ? -1.395 -25.963 11.255 1.00 92.94 525 ASP A CA 1
ATOM 4079 C C . ASP A 1 525 ? -0.211 -26.165 12.218 1.00 92.94 525 ASP A C 1
ATOM 4081 O O . ASP A 1 525 ? -0.372 -26.677 13.330 1.00 92.94 525 ASP A O 1
ATOM 4085 N N . VAL A 1 526 ? 0.991 -25.844 11.738 1.00 95.06 526 VAL A N 1
ATOM 4086 C CA . VAL A 1 526 ? 2.296 -26.146 12.337 1.00 95.06 526 VAL A CA 1
ATOM 4087 C C . VAL A 1 526 ? 2.887 -24.888 12.965 1.00 95.06 526 VAL A C 1
ATOM 4089 O O . VAL A 1 526 ? 2.957 -23.841 12.329 1.00 95.06 526 VAL A O 1
ATOM 4092 N N . CYS A 1 527 ? 3.365 -24.994 14.202 1.00 94.19 527 CYS A N 1
ATOM 4093 C CA . CYS A 1 527 ? 3.981 -23.898 14.946 1.00 94.19 527 CYS A CA 1
ATOM 4094 C C . CYS A 1 527 ? 5.462 -24.186 15.235 1.00 94.19 527 CYS A C 1
ATOM 4096 O O . CYS A 1 527 ? 5.799 -25.248 15.769 1.00 94.19 527 CYS A O 1
ATOM 4098 N N . PHE A 1 528 ? 6.336 -23.224 14.920 1.00 93.69 528 PHE A N 1
ATOM 4099 C CA . PHE A 1 528 ? 7.797 -23.353 15.044 1.00 93.69 528 PHE A CA 1
ATOM 4100 C C . PHE A 1 528 ? 8.394 -22.751 16.325 1.00 93.69 528 PHE A C 1
ATOM 4102 O O . PHE A 1 528 ? 9.589 -22.910 16.575 1.00 93.69 528 PHE A O 1
ATOM 4109 N N . TYR A 1 529 ? 7.591 -22.089 17.162 1.00 92.06 529 TYR A N 1
ATOM 4110 C CA . TYR A 1 529 ? 8.064 -21.360 18.343 1.00 92.06 529 TYR A CA 1
ATOM 4111 C C . TYR A 1 529 ? 7.294 -21.745 19.611 1.00 92.06 529 TYR A C 1
ATOM 4113 O O . TYR A 1 529 ? 6.122 -22.118 19.588 1.00 92.06 529 TYR A O 1
ATOM 4121 N N . GLU A 1 530 ? 7.986 -21.683 20.747 1.00 90.75 530 GLU A N 1
ATOM 4122 C CA . GLU A 1 530 ? 7.502 -22.218 22.023 1.00 90.75 530 GLU A CA 1
ATOM 4123 C C . GLU A 1 530 ? 6.318 -21.441 22.596 1.00 90.75 530 GLU A C 1
ATOM 4125 O O . GLU A 1 530 ? 5.312 -22.043 22.967 1.00 90.75 530 GLU A O 1
ATOM 4130 N N . ALA A 1 531 ? 6.401 -20.108 22.584 1.00 84.75 531 ALA A N 1
ATOM 4131 C CA . ALA A 1 531 ? 5.315 -19.253 23.053 1.00 84.75 531 ALA A CA 1
ATOM 4132 C C . ALA A 1 531 ? 4.010 -19.503 22.271 1.00 84.75 531 ALA A C 1
ATOM 4134 O O . ALA A 1 531 ? 2.934 -19.561 22.863 1.00 84.75 531 ALA A O 1
ATOM 4135 N N . GLY A 1 532 ? 4.108 -19.727 20.956 1.00 85.00 532 GLY A N 1
ATOM 4136 C CA . GLY A 1 532 ? 2.968 -20.039 20.094 1.00 85.00 532 GLY A CA 1
ATOM 4137 C C . GLY A 1 532 ? 2.342 -21.388 20.423 1.00 85.00 532 GLY A C 1
ATOM 4138 O O . GLY A 1 532 ? 1.126 -21.472 20.572 1.00 85.00 532 GLY A O 1
ATOM 4139 N N . ARG A 1 533 ? 3.159 -22.431 20.624 1.00 91.06 533 ARG A N 1
ATOM 4140 C CA . ARG A 1 533 ? 2.696 -23.751 21.096 1.00 91.06 533 ARG A CA 1
ATOM 4141 C C . ARG A 1 533 ? 1.884 -23.620 22.382 1.00 91.06 533 ARG A C 1
ATOM 4143 O O . ARG A 1 533 ? 0.800 -24.196 22.485 1.00 91.06 533 ARG A O 1
ATOM 4150 N N . ASP A 1 534 ? 2.427 -22.908 23.364 1.00 90.62 534 ASP A N 1
ATOM 4151 C CA . ASP A 1 534 ? 1.823 -22.818 24.693 1.00 90.62 534 ASP A CA 1
ATOM 4152 C C . ASP A 1 534 ? 0.522 -22.002 24.648 1.00 90.62 534 ASP A C 1
ATOM 4154 O O . ASP A 1 534 ? -0.478 -22.403 25.248 1.00 90.62 534 ASP A O 1
ATOM 4158 N N . ARG A 1 535 ? 0.488 -20.944 23.829 1.00 88.25 535 ARG A N 1
ATOM 4159 C CA . ARG A 1 535 ? -0.721 -20.169 23.526 1.00 88.25 535 ARG A CA 1
ATOM 4160 C C . ARG A 1 535 ? -1.794 -21.001 22.822 1.00 88.25 535 ARG A C 1
ATOM 4162 O O . ARG A 1 535 ? -2.917 -21.055 23.307 1.00 88.25 535 ARG A O 1
ATOM 4169 N N . ILE A 1 536 ? -1.460 -21.691 21.729 1.00 90.00 536 ILE A N 1
ATOM 4170 C CA . ILE A 1 536 ? -2.393 -22.546 20.970 1.00 90.00 536 ILE A CA 1
ATOM 4171 C C . ILE A 1 536 ? -2.996 -23.614 21.886 1.00 90.00 536 ILE A C 1
ATOM 4173 O O . ILE A 1 536 ? -4.206 -23.833 21.882 1.00 90.00 536 ILE A O 1
ATOM 4177 N N . ARG A 1 537 ? -2.171 -24.251 22.726 1.00 91.56 537 ARG A N 1
ATOM 4178 C CA . ARG A 1 537 ? -2.642 -25.225 23.717 1.00 91.56 537 ARG A CA 1
ATOM 4179 C C . ARG A 1 537 ? -3.623 -24.595 24.709 1.00 91.56 537 ARG A C 1
ATOM 4181 O O . ARG A 1 537 ? -4.654 -25.199 25.009 1.00 91.56 537 ARG A O 1
ATOM 4188 N N . ALA A 1 538 ? -3.310 -23.403 25.216 1.00 90.06 538 ALA A N 1
ATOM 4189 C CA . ALA A 1 538 ? -4.181 -22.677 26.133 1.00 90.06 538 ALA A CA 1
ATOM 4190 C C . ALA A 1 538 ? -5.509 -22.280 25.471 1.00 90.06 538 ALA A C 1
ATOM 4192 O O . ALA A 1 538 ? -6.564 -22.442 26.084 1.00 90.06 538 ALA A O 1
ATOM 4193 N N . ASP A 1 539 ? -5.479 -21.831 24.217 1.00 90.50 539 ASP A N 1
ATOM 4194 C CA . ASP A 1 539 ? -6.671 -21.446 23.465 1.00 90.50 539 ASP A CA 1
ATOM 4195 C C . ASP A 1 539 ? -7.579 -22.650 23.195 1.00 90.50 539 ASP A C 1
ATOM 4197 O O . ASP A 1 539 ? -8.784 -22.554 23.426 1.00 90.50 539 ASP A O 1
ATOM 4201 N N . ILE A 1 540 ? -7.016 -23.814 22.837 1.00 90.56 540 ILE A N 1
ATOM 4202 C CA . ILE A 1 540 ? -7.783 -25.062 22.668 1.00 90.56 540 ILE A CA 1
ATOM 4203 C C . ILE A 1 540 ? -8.454 -25.446 23.988 1.00 90.56 540 ILE A C 1
ATOM 4205 O O . ILE A 1 540 ? -9.651 -25.740 24.022 1.00 90.56 540 ILE A O 1
ATOM 4209 N N . ALA A 1 541 ? -7.705 -25.412 25.095 1.00 91.06 541 ALA A N 1
ATOM 4210 C CA . ALA A 1 541 ? -8.245 -25.714 26.416 1.00 91.06 541 ALA A CA 1
ATOM 4211 C C . ALA A 1 541 ? -9.358 -24.732 26.818 1.00 91.06 541 ALA A C 1
ATOM 4213 O O . ALA A 1 541 ? -10.355 -25.137 27.419 1.00 91.06 541 ALA A O 1
ATOM 4214 N N . LYS A 1 542 ? -9.216 -23.452 26.461 1.00 90.19 542 LYS A N 1
ATOM 4215 C CA . LYS A 1 542 ? -10.189 -22.394 26.749 1.00 90.19 542 LYS A CA 1
ATOM 4216 C C . LYS A 1 542 ? -11.505 -22.622 26.007 1.00 90.19 542 LYS A C 1
ATOM 4218 O O . LYS A 1 542 ? -12.554 -22.650 26.650 1.00 90.19 542 LYS A O 1
ATOM 4223 N N . ILE A 1 543 ? -11.461 -22.842 24.692 1.00 91.69 543 ILE A N 1
ATOM 4224 C CA . ILE A 1 543 ? -12.679 -23.077 23.898 1.00 91.69 543 ILE A CA 1
ATOM 4225 C C . ILE A 1 543 ? -13.340 -24.417 24.245 1.00 91.69 543 ILE A C 1
ATOM 4227 O O . ILE A 1 543 ? -14.565 -24.504 24.267 1.00 91.69 543 ILE A O 1
ATOM 4231 N N . ALA A 1 544 ? -12.553 -25.438 24.605 1.00 90.88 544 ALA A N 1
ATOM 4232 C CA . ALA A 1 544 ? -13.082 -26.714 25.079 1.00 90.88 544 ALA A CA 1
ATOM 4233 C C . ALA A 1 544 ? -13.784 -26.563 26.437 1.00 90.88 544 ALA A C 1
ATOM 4235 O O . ALA A 1 544 ? -14.891 -27.063 26.621 1.00 90.88 544 ALA A O 1
ATOM 4236 N N . LYS A 1 545 ? -13.180 -25.823 27.378 1.00 91.88 545 LYS A N 1
ATOM 4237 C CA . LYS A 1 545 ? -13.782 -25.525 28.687 1.00 91.88 545 LYS A CA 1
ATOM 4238 C C . LYS A 1 545 ? -15.074 -24.717 28.558 1.00 91.88 545 LYS A C 1
ATOM 4240 O O . LYS A 1 545 ? -15.987 -24.902 29.356 1.00 91.88 545 LYS A O 1
ATOM 4245 N N . ALA A 1 546 ? -15.146 -23.829 27.571 1.00 89.50 546 ALA A N 1
ATOM 4246 C CA . ALA A 1 546 ? -16.340 -23.049 27.271 1.00 89.50 546 ALA A CA 1
ATOM 4247 C C . ALA A 1 546 ? -17.395 -23.819 26.454 1.00 89.50 546 ALA A C 1
ATOM 4249 O O . ALA A 1 546 ? -18.417 -23.228 26.117 1.00 89.50 546 ALA A O 1
ATOM 4250 N N . ASP A 1 547 ? -17.179 -25.105 26.145 1.00 90.44 547 ASP A N 1
ATOM 4251 C CA . ASP A 1 547 ? -18.072 -25.936 25.324 1.00 90.44 547 ASP A CA 1
ATOM 4252 C C . ASP A 1 547 ? -18.449 -25.248 24.001 1.00 90.44 547 ASP A C 1
ATOM 4254 O O . ASP A 1 547 ? -19.629 -25.106 23.668 1.00 90.44 547 ASP A O 1
ATOM 4258 N N . ILE A 1 548 ? -17.429 -24.746 23.293 1.00 90.50 548 ILE A N 1
ATOM 4259 C CA . ILE A 1 548 ? -17.553 -24.258 21.915 1.00 90.50 548 ILE A CA 1
ATOM 4260 C C . ILE A 1 548 ? -17.544 -25.467 20.977 1.00 90.50 548 ILE A C 1
ATOM 4262 O O . ILE A 1 548 ? -16.659 -26.324 21.056 1.00 90.50 548 ILE A O 1
ATOM 4266 N N . SER A 1 549 ? -18.523 -25.561 20.081 1.00 86.19 549 SER A N 1
ATOM 4267 C CA . SER A 1 549 ? -18.792 -26.784 19.312 1.00 86.19 549 SER A CA 1
ATOM 4268 C C . SER A 1 549 ? -17.642 -27.215 18.397 1.00 86.19 549 SER A C 1
ATOM 4270 O O . SER A 1 549 ? -17.392 -28.416 18.246 1.00 86.19 549 SER A O 1
ATOM 4272 N N . THR A 1 550 ? -16.892 -26.263 17.838 1.00 85.19 550 THR A N 1
ATOM 4273 C CA . THR A 1 550 ? -15.749 -26.526 16.950 1.00 85.19 550 THR A CA 1
ATOM 4274 C C . THR A 1 550 ? -14.551 -27.152 17.667 1.00 85.19 550 THR A C 1
ATOM 4276 O O . THR A 1 550 ? -13.738 -27.817 17.021 1.00 85.19 550 THR A O 1
ATOM 4279 N N . ALA A 1 551 ? -14.459 -27.028 18.998 1.00 85.94 551 ALA A N 1
ATOM 4280 C CA . ALA A 1 551 ? -13.336 -27.539 19.785 1.00 85.94 551 ALA A CA 1
ATOM 4281 C C . ALA A 1 551 ? -13.149 -29.061 19.636 1.00 85.94 551 ALA A C 1
ATOM 4283 O O . ALA A 1 551 ? -12.024 -29.555 19.627 1.00 85.94 551 ALA A O 1
ATOM 4284 N N . LYS A 1 552 ? -14.246 -29.812 19.452 1.00 82.62 552 LYS A N 1
ATOM 4285 C CA . LYS A 1 552 ? -14.231 -31.282 19.309 1.00 82.62 552 LYS A CA 1
ATOM 4286 C C . LYS A 1 552 ? -13.533 -31.765 18.032 1.00 82.62 552 LYS A C 1
ATOM 4288 O O . LYS A 1 552 ? -13.097 -32.912 17.977 1.00 82.62 552 LYS A O 1
ATOM 4293 N N . GLY A 1 553 ? -13.448 -30.918 17.004 1.00 82.69 553 GLY A N 1
ATOM 4294 C CA . GLY A 1 553 ? -12.838 -31.254 15.713 1.00 82.69 553 GLY A CA 1
ATOM 4295 C C . GLY A 1 553 ? -11.318 -31.070 15.660 1.00 82.69 553 GLY A C 1
ATOM 4296 O O . GLY A 1 553 ? -10.695 -31.490 14.679 1.00 82.69 553 GLY A O 1
ATOM 4297 N N . ILE A 1 554 ? -10.730 -30.458 16.694 1.00 90.75 554 ILE A N 1
ATOM 4298 C CA . ILE A 1 554 ? -9.317 -30.078 16.738 1.00 90.75 554 ILE A CA 1
ATOM 4299 C C . ILE A 1 554 ? -8.505 -31.182 17.413 1.00 90.75 554 ILE A C 1
ATOM 4301 O O . ILE A 1 554 ? -8.752 -31.549 18.561 1.00 90.75 554 ILE A O 1
ATOM 4305 N N . LYS A 1 555 ? -7.489 -31.689 16.714 1.00 91.62 555 LYS A N 1
ATOM 4306 C CA . LYS A 1 555 ? -6.489 -32.603 17.283 1.00 91.62 555 LYS A CA 1
ATOM 4307 C C . LYS A 1 555 ? -5.174 -31.863 17.442 1.00 91.62 555 LYS A C 1
ATOM 4309 O O . LYS A 1 555 ? -4.659 -31.381 16.442 1.00 91.62 555 LYS A O 1
ATOM 4314 N N . PHE A 1 556 ? -4.648 -31.777 18.659 1.00 93.75 556 PHE A N 1
ATOM 4315 C CA . PHE A 1 556 ? -3.389 -31.096 18.967 1.00 93.75 556 PHE A CA 1
ATOM 4316 C C . PHE A 1 556 ? -2.287 -32.104 19.294 1.00 93.75 556 PHE A C 1
ATOM 4318 O O . PHE A 1 556 ? -2.496 -32.999 20.111 1.00 93.75 556 PHE A O 1
ATOM 4325 N N . THR A 1 557 ? -1.109 -31.900 18.712 1.00 94.94 557 THR A N 1
ATOM 4326 C CA . THR A 1 557 ? 0.095 -32.711 18.911 1.00 94.94 557 THR A CA 1
ATOM 4327 C C . THR A 1 557 ? 1.275 -31.784 19.219 1.00 94.94 557 THR A C 1
ATOM 4329 O O . THR A 1 557 ? 1.385 -30.689 18.668 1.00 94.94 557 THR A O 1
ATOM 4332 N N . SER A 1 558 ? 2.177 -32.184 20.117 1.00 92.31 558 SER A N 1
ATOM 4333 C CA . SER A 1 558 ? 3.333 -31.363 20.513 1.00 92.31 558 SER A CA 1
ATOM 4334 C C . SER A 1 558 ? 4.570 -32.198 20.811 1.00 92.31 558 SER A C 1
ATOM 4336 O O . SER A 1 558 ? 4.456 -33.390 21.071 1.00 92.31 558 SER A O 1
ATOM 4338 N N . GLY A 1 559 ? 5.741 -31.558 20.833 1.00 85.06 559 GLY A N 1
ATOM 4339 C CA . GLY A 1 559 ? 7.012 -32.254 21.051 1.00 85.06 559 GLY A CA 1
ATOM 4340 C C . GLY A 1 559 ? 7.488 -32.970 19.787 1.00 85.06 559 GLY A C 1
ATOM 4341 O O . GLY A 1 559 ? 7.130 -32.568 18.684 1.00 85.06 559 GLY A O 1
ATOM 4342 N N . SER A 1 560 ? 8.284 -34.031 19.937 1.00 83.56 560 SER A N 1
ATOM 4343 C CA . SER A 1 560 ? 8.855 -34.777 18.801 1.00 83.56 560 SER A CA 1
ATOM 4344 C C . SER A 1 560 ? 7.796 -35.405 17.887 1.00 83.56 560 SER A C 1
ATOM 4346 O O . SER A 1 560 ? 8.018 -35.533 16.688 1.00 83.56 560 SER A O 1
ATOM 4348 N N . GLU A 1 561 ? 6.623 -35.738 18.434 1.00 90.94 561 GLU A N 1
ATOM 4349 C CA . GLU A 1 561 ? 5.488 -36.278 17.674 1.00 90.94 561 GLU A CA 1
ATOM 4350 C C . GLU A 1 561 ? 4.915 -35.249 16.680 1.00 90.94 561 GLU A C 1
ATOM 4352 O O . GLU A 1 561 ? 4.368 -35.620 15.646 1.00 90.94 561 GLU A O 1
ATOM 4357 N N . ALA A 1 562 ? 5.075 -33.944 16.937 1.00 92.75 562 ALA A N 1
ATOM 4358 C CA . ALA A 1 562 ? 4.556 -32.906 16.046 1.00 92.75 562 ALA A CA 1
ATOM 4359 C C . ALA A 1 562 ? 5.231 -32.932 14.669 1.00 92.75 562 ALA A C 1
ATOM 4361 O O . ALA A 1 562 ? 4.565 -32.709 13.659 1.00 92.75 562 ALA A O 1
ATOM 4362 N N . GLU A 1 563 ? 6.529 -33.231 14.607 1.00 92.69 563 GLU A N 1
ATOM 4363 C CA . GLU A 1 563 ? 7.259 -33.360 13.341 1.00 92.69 563 GLU A CA 1
ATOM 4364 C C . GLU A 1 563 ? 6.884 -34.642 12.587 1.00 92.69 563 GLU A C 1
ATOM 4366 O O . GLU A 1 563 ? 6.884 -34.656 11.359 1.00 92.69 563 GLU A O 1
ATOM 4371 N N . GLU A 1 564 ? 6.560 -35.721 13.305 1.00 89.81 564 GLU A N 1
ATOM 4372 C CA . GLU A 1 564 ? 6.103 -36.982 12.710 1.00 89.81 564 GLU A CA 1
ATOM 4373 C C . GLU A 1 564 ? 4.698 -36.835 12.116 1.00 89.81 564 GLU A C 1
ATOM 4375 O O . GLU A 1 564 ? 4.475 -37.207 10.967 1.00 89.81 564 GLU A O 1
ATOM 4380 N N . VAL A 1 565 ? 3.777 -36.213 12.859 1.00 90.31 565 VAL A N 1
ATOM 4381 C CA . VAL A 1 565 ? 2.393 -35.992 12.416 1.00 90.31 565 VAL A CA 1
ATOM 4382 C C . VAL A 1 565 ? 2.308 -34.956 11.298 1.00 90.31 565 VAL A C 1
ATOM 4384 O O . VAL A 1 565 ? 1.530 -35.133 10.366 1.00 90.31 565 VAL A O 1
ATOM 4387 N N . SER A 1 566 ? 3.083 -33.869 11.372 1.00 92.44 566 SER A N 1
ATOM 4388 C CA . SER A 1 566 ? 3.053 -32.834 10.329 1.00 92.44 566 SER A CA 1
ATOM 4389 C C . SER A 1 566 ? 3.901 -33.174 9.104 1.00 92.44 566 SER A C 1
ATOM 4391 O O . SER A 1 566 ? 3.603 -32.693 8.013 1.00 92.44 566 SER A O 1
ATOM 4393 N N . GLY A 1 567 ? 4.959 -33.973 9.264 1.00 91.50 567 GLY A N 1
ATOM 4394 C CA . GLY A 1 567 ? 5.975 -34.176 8.230 1.00 91.50 567 GLY A CA 1
ATOM 4395 C C . GLY A 1 567 ? 6.900 -32.968 8.031 1.00 91.50 567 GLY A C 1
ATOM 4396 O O . GLY A 1 567 ? 7.605 -32.907 7.026 1.00 91.50 567 GLY A O 1
ATOM 4397 N N . VAL A 1 568 ? 6.910 -32.009 8.963 1.00 93.62 568 VAL A N 1
ATOM 4398 C CA . VAL A 1 568 ? 7.632 -30.733 8.846 1.00 93.62 568 VAL A CA 1
ATOM 4399 C C . VAL A 1 568 ? 8.779 -30.658 9.858 1.00 93.62 568 VAL A C 1
ATOM 4401 O O . VAL A 1 568 ? 8.605 -30.955 11.042 1.00 93.62 568 VAL A O 1
ATOM 4404 N N . TRP A 1 569 ? 9.960 -30.239 9.399 1.00 90.88 569 TRP A N 1
ATOM 4405 C CA . TRP A 1 569 ? 11.155 -30.079 10.231 1.00 90.88 569 TRP A CA 1
ATOM 4406 C C . TRP A 1 569 ? 11.032 -28.901 11.202 1.00 90.88 569 TRP A C 1
ATOM 4408 O O . TRP A 1 569 ? 10.698 -27.794 10.799 1.00 90.88 569 TRP A O 1
ATOM 4418 N N . GLY A 1 570 ? 11.370 -29.105 12.477 1.00 90.94 570 GLY A N 1
ATOM 4419 C CA . GLY A 1 570 ? 11.404 -28.055 13.497 1.00 90.94 570 GLY A CA 1
ATOM 4420 C C . GLY A 1 570 ? 10.054 -27.745 14.149 1.00 90.94 570 GLY A C 1
ATOM 4421 O O . GLY A 1 570 ? 9.972 -26.800 14.940 1.00 90.94 570 GLY A O 1
ATOM 4422 N N . ALA A 1 571 ? 9.004 -28.520 13.855 1.00 94.62 571 ALA A N 1
ATOM 4423 C CA . ALA A 1 571 ? 7.677 -28.334 14.435 1.00 94.62 571 ALA A CA 1
ATOM 4424 C C . ALA A 1 571 ? 7.705 -28.499 15.967 1.00 94.62 571 ALA A C 1
ATOM 4426 O O . ALA A 1 571 ? 8.073 -29.545 16.498 1.00 94.62 571 ALA A O 1
ATOM 4427 N N . LYS A 1 572 ? 7.277 -27.466 16.702 1.00 94.19 572 LYS A N 1
ATOM 4428 C CA . LYS A 1 572 ? 7.122 -27.510 18.170 1.00 94.19 572 LYS A CA 1
ATOM 4429 C C . LYS A 1 572 ? 5.755 -28.049 18.576 1.00 94.19 572 LYS A C 1
ATOM 4431 O O . LYS A 1 572 ? 5.613 -28.707 19.611 1.00 94.19 572 LYS A O 1
ATOM 4436 N N . SER A 1 573 ? 4.749 -27.747 17.762 1.00 95.56 573 SER A N 1
ATOM 4437 C CA . SER A 1 573 ? 3.416 -28.337 17.821 1.00 95.56 573 SER A CA 1
ATOM 4438 C C . SER A 1 573 ? 2.740 -28.272 16.464 1.00 95.56 573 SER A C 1
ATOM 4440 O O . SER A 1 573 ? 3.114 -27.460 15.618 1.00 95.56 573 SER A O 1
ATOM 4442 N N . CYS A 1 574 ? 1.733 -29.110 16.272 1.00 94.44 574 CYS A N 1
ATOM 4443 C CA . CYS A 1 574 ? 0.804 -28.992 15.167 1.00 94.44 574 CYS A CA 1
ATOM 4444 C C . CYS A 1 574 ? -0.616 -29.278 15.654 1.00 94.44 574 CYS A C 1
ATOM 4446 O O . CYS A 1 574 ? -0.827 -29.947 16.669 1.00 94.44 574 CYS A O 1
ATOM 4448 N N . HIS A 1 575 ? -1.605 -28.750 14.947 1.00 93.19 575 HIS A N 1
ATOM 4449 C CA . HIS A 1 575 ? -2.993 -29.101 15.190 1.00 93.19 575 HIS A CA 1
ATOM 4450 C C . HIS A 1 575 ? -3.758 -29.256 13.885 1.00 93.19 575 HIS A C 1
ATOM 4452 O O . HIS A 1 575 ? -3.470 -28.578 12.901 1.00 93.19 575 HIS A O 1
ATOM 4458 N N . THR A 1 576 ? -4.724 -30.176 13.881 1.00 92.00 576 THR A N 1
ATOM 4459 C CA . THR A 1 576 ? -5.475 -30.529 12.677 1.00 92.00 576 THR A CA 1
ATOM 4460 C C . THR A 1 576 ? -6.978 -30.413 12.865 1.00 92.00 576 THR A C 1
ATOM 4462 O O . THR A 1 576 ? -7.511 -30.779 13.915 1.00 92.00 576 THR A O 1
ATOM 4465 N N . TYR A 1 577 ? -7.671 -29.952 11.827 1.00 90.50 577 TYR A N 1
ATOM 4466 C CA . TYR A 1 577 ? -9.132 -29.818 11.776 1.00 90.50 577 TYR A CA 1
ATOM 4467 C C . TYR A 1 577 ? -9.638 -29.874 10.333 1.00 90.50 577 TYR A C 1
ATOM 4469 O O . TYR A 1 577 ? -8.853 -29.820 9.387 1.00 90.50 577 TYR A O 1
ATOM 4477 N N . SER A 1 578 ? -10.950 -30.048 10.175 1.00 89.50 578 SER A N 1
ATOM 4478 C CA . SER A 1 578 ? -11.598 -30.159 8.866 1.00 89.50 578 SER A CA 1
ATOM 4479 C C . SER A 1 578 ? -11.569 -28.835 8.104 1.00 89.50 578 SER A C 1
ATOM 4481 O O . SER A 1 578 ? -11.764 -27.769 8.688 1.00 89.50 578 SER A O 1
ATOM 4483 N N . ALA A 1 579 ? -11.354 -28.925 6.798 1.00 90.88 579 ALA A N 1
ATOM 4484 C CA . ALA A 1 579 ? -11.349 -27.808 5.865 1.00 90.88 579 ALA A CA 1
ATOM 4485 C C . ALA A 1 579 ? -11.748 -28.309 4.468 1.00 90.88 579 ALA A C 1
ATOM 4487 O O . ALA A 1 579 ? -12.029 -29.491 4.265 1.00 90.88 579 ALA A O 1
ATOM 4488 N N . ALA A 1 580 ? -11.734 -27.422 3.483 1.00 91.31 580 ALA A N 1
ATOM 4489 C CA . ALA A 1 580 ? -11.769 -27.812 2.084 1.00 91.31 580 ALA A CA 1
ATOM 4490 C C . ALA A 1 580 ? -10.802 -26.957 1.261 1.00 91.31 580 ALA A C 1
ATOM 4492 O O . ALA A 1 580 ? -10.253 -25.950 1.720 1.00 91.31 580 ALA A O 1
ATOM 4493 N N . ARG A 1 581 ? -10.588 -27.375 0.022 1.00 90.00 581 ARG A N 1
ATOM 4494 C CA . ARG A 1 581 ? -9.838 -26.636 -0.991 1.00 90.00 581 ARG A CA 1
ATOM 4495 C C . ARG A 1 581 ? -10.603 -26.667 -2.301 1.00 90.00 581 ARG A C 1
ATOM 4497 O O . ARG A 1 581 ? -11.370 -27.595 -2.543 1.00 90.00 581 ARG A O 1
ATOM 4504 N N . LEU A 1 582 ? -10.419 -25.638 -3.115 1.00 90.56 582 LEU A N 1
ATOM 4505 C CA . LEU A 1 582 ? -11.072 -25.512 -4.414 1.00 90.56 582 LEU A CA 1
ATOM 4506 C C . LEU A 1 582 ? -10.283 -24.577 -5.334 1.00 90.56 582 LEU A C 1
ATOM 4508 O O . LEU A 1 582 ? -9.398 -23.847 -4.892 1.00 90.56 582 LEU A O 1
ATOM 4512 N N . TRP A 1 583 ? -10.633 -24.565 -6.617 1.00 88.00 583 TRP A N 1
ATOM 4513 C CA . TRP A 1 583 ? -10.211 -23.557 -7.579 1.00 88.00 583 TRP A CA 1
ATOM 4514 C C . TRP A 1 583 ? -11.154 -22.339 -7.494 1.00 88.00 583 TRP A C 1
ATOM 4516 O O . TRP A 1 583 ? -12.280 -22.403 -7.998 1.00 88.00 583 TRP A O 1
ATOM 4526 N N . PRO A 1 584 ? -10.718 -21.196 -6.925 1.00 85.56 584 PRO A N 1
ATOM 4527 C CA . PRO A 1 584 ? -11.613 -20.074 -6.627 1.00 85.56 584 PRO A CA 1
ATOM 4528 C C . PRO A 1 584 ? -12.174 -19.414 -7.889 1.00 85.56 584 PRO A C 1
ATOM 4530 O O . PRO A 1 584 ? -13.377 -19.186 -7.976 1.00 85.56 584 PRO A O 1
ATOM 4533 N N . TYR A 1 585 ? -11.335 -19.184 -8.903 1.00 84.50 585 TYR A N 1
ATOM 4534 C CA . TYR A 1 585 ? -11.778 -18.617 -10.179 1.00 84.50 585 TYR A CA 1
ATOM 4535 C C . TYR A 1 585 ? -12.850 -19.467 -10.872 1.00 84.50 585 TYR A C 1
ATOM 4537 O O . TYR A 1 585 ? -13.873 -18.933 -11.276 1.00 84.50 585 TYR A O 1
ATOM 4545 N N . ARG A 1 586 ? -12.668 -20.794 -10.957 1.00 85.25 586 ARG A N 1
ATOM 4546 C CA . ARG A 1 586 ? -13.657 -21.705 -11.552 1.00 85.25 586 ARG A CA 1
ATOM 4547 C C . ARG A 1 586 ? -14.988 -21.666 -10.807 1.00 85.25 586 ARG A C 1
ATOM 4549 O O . ARG A 1 586 ? -16.027 -21.620 -11.453 1.00 85.25 586 ARG A O 1
ATOM 4556 N N . LEU A 1 587 ? -14.964 -21.625 -9.470 1.00 87.75 587 LEU A N 1
ATOM 4557 C CA . LEU A 1 587 ? -16.184 -21.472 -8.674 1.00 87.75 587 LEU A CA 1
ATOM 4558 C C . LEU A 1 587 ? -16.913 -20.168 -9.029 1.00 87.75 587 LEU A C 1
ATOM 4560 O O . LEU A 1 587 ? -18.102 -20.195 -9.334 1.00 87.75 587 LEU A O 1
ATOM 4564 N N . VAL A 1 588 ? -16.206 -19.035 -9.011 1.00 88.56 588 VAL A N 1
ATOM 4565 C CA . VAL A 1 588 ? -16.806 -17.719 -9.283 1.00 88.56 588 VAL A CA 1
ATOM 4566 C C . VAL A 1 588 ? -17.282 -17.608 -10.730 1.00 88.56 588 VAL A C 1
ATOM 4568 O O . VAL A 1 588 ? -18.394 -17.145 -10.956 1.00 88.56 588 VAL A O 1
ATOM 4571 N N . ALA A 1 589 ? -16.489 -18.067 -11.699 1.00 88.75 589 ALA A N 1
ATOM 4572 C CA . ALA A 1 589 ? -16.849 -18.063 -13.113 1.00 88.75 589 ALA A CA 1
ATOM 4573 C C . ALA A 1 589 ? -18.127 -18.874 -13.367 1.00 88.75 589 ALA A C 1
ATOM 4575 O O . ALA A 1 589 ? -19.039 -18.377 -14.022 1.00 88.75 589 ALA A O 1
ATOM 4576 N N . HIS A 1 590 ? -18.234 -20.066 -12.772 1.00 87.75 590 HIS A N 1
ATOM 4577 C CA . HIS A 1 590 ? -19.422 -20.911 -12.891 1.00 87.75 590 HIS A CA 1
ATOM 4578 C C . HIS A 1 590 ? -20.660 -20.255 -12.253 1.00 87.75 590 HIS A C 1
ATOM 4580 O O . HIS A 1 590 ? -21.751 -20.278 -12.819 1.00 87.75 590 HIS A O 1
ATOM 4586 N N . LEU A 1 591 ? -20.511 -19.620 -11.084 1.00 88.38 591 LEU A N 1
ATOM 4587 C CA . LEU A 1 591 ? -21.612 -18.884 -10.454 1.00 88.38 591 LEU A CA 1
ATOM 4588 C C . LEU A 1 591 ? -22.031 -17.657 -11.277 1.00 88.38 591 LEU A C 1
ATOM 4590 O O . LEU A 1 591 ? -23.227 -17.402 -11.414 1.00 88.38 591 LEU A O 1
ATOM 4594 N N . LEU A 1 592 ? -21.069 -16.922 -11.844 1.00 90.38 592 LEU A N 1
ATOM 4595 C CA . LEU A 1 592 ? -21.323 -15.767 -12.706 1.00 90.38 592 LEU A CA 1
ATOM 4596 C C . LEU A 1 592 ? -22.058 -16.164 -13.985 1.00 90.38 592 LEU A C 1
ATOM 4598 O O . LEU A 1 592 ? -23.038 -15.514 -14.338 1.00 90.38 592 LEU A O 1
ATOM 4602 N N . GLU A 1 593 ? -21.639 -17.248 -14.638 1.00 90.12 593 GLU A N 1
ATOM 4603 C CA . GLU A 1 593 ? -22.322 -17.801 -15.810 1.00 90.12 593 GLU A CA 1
ATOM 4604 C C . GLU A 1 593 ? -23.805 -18.059 -15.514 1.00 90.12 593 GLU A C 1
ATOM 4606 O O . GLU A 1 593 ? -24.684 -17.613 -16.259 1.00 90.12 593 GLU A O 1
ATOM 4611 N N . LYS A 1 594 ? -24.102 -18.687 -14.369 1.00 87.88 594 LYS A N 1
ATOM 4612 C CA . LYS A 1 594 ? -25.483 -18.937 -13.949 1.00 87.88 594 LYS A CA 1
ATOM 4613 C C . LYS A 1 594 ? -26.266 -17.656 -13.719 1.00 87.88 594 LYS A C 1
ATOM 4615 O O . LYS A 1 594 ? -27.359 -17.519 -14.262 1.00 87.88 594 LYS A O 1
ATOM 4620 N N . VAL A 1 595 ? -25.750 -16.704 -12.946 1.00 90.38 595 VAL A N 1
ATOM 4621 C CA . VAL A 1 595 ? -26.524 -15.485 -12.652 1.00 90.38 595 VAL A CA 1
ATOM 4622 C C . VAL A 1 595 ? -26.683 -14.585 -13.879 1.00 90.38 595 VAL A C 1
ATOM 4624 O O . VAL A 1 595 ? -27.724 -13.947 -14.023 1.00 90.38 595 VAL A O 1
ATOM 4627 N N . VAL A 1 596 ? -25.720 -14.582 -14.807 1.00 93.25 596 VAL A N 1
ATOM 4628 C CA . VAL A 1 596 ? -25.867 -13.913 -16.110 1.00 93.25 596 VAL A CA 1
ATOM 4629 C C . VAL A 1 596 ? -26.996 -14.562 -16.910 1.00 93.25 596 VAL A C 1
ATOM 4631 O O . VAL A 1 596 ? -27.852 -13.846 -17.420 1.00 93.25 596 VAL A O 1
ATOM 4634 N N . SER A 1 597 ? -27.093 -15.899 -16.923 1.00 90.62 597 SER A N 1
ATOM 4635 C CA . SER A 1 597 ? -28.229 -16.599 -17.550 1.00 90.62 597 SER A CA 1
ATOM 4636 C C . SER A 1 597 ? -29.586 -16.289 -16.893 1.00 90.62 597 SER A C 1
ATOM 4638 O O . SER A 1 597 ? -30.631 -16.434 -17.522 1.00 90.62 597 SER A O 1
ATOM 4640 N N . MET A 1 598 ? -29.580 -15.817 -15.640 1.00 94.06 598 MET A N 1
ATOM 4641 C CA . MET A 1 598 ? -30.768 -15.346 -14.915 1.00 94.06 598 MET A CA 1
ATOM 4642 C C . MET A 1 598 ? -31.078 -13.856 -15.158 1.00 94.06 598 MET A C 1
ATOM 4644 O O . MET A 1 598 ? -32.003 -13.321 -14.549 1.00 94.06 598 MET A O 1
ATOM 4648 N N . GLY A 1 599 ? -30.326 -13.180 -16.033 1.00 91.25 599 GLY A N 1
ATOM 4649 C CA . GLY A 1 599 ? -30.543 -11.783 -16.411 1.00 91.25 599 GLY A CA 1
ATOM 4650 C C . GLY A 1 599 ? -29.699 -10.763 -15.643 1.00 91.25 599 GLY A C 1
ATOM 4651 O O . GLY A 1 599 ? -29.953 -9.562 -15.756 1.00 91.25 599 GLY A O 1
ATOM 4652 N N . VAL A 1 600 ? -28.694 -11.191 -14.866 1.00 92.62 600 VAL A N 1
ATOM 4653 C CA . VAL A 1 600 ? -27.730 -10.249 -14.276 1.00 92.62 600 VAL A CA 1
ATOM 4654 C C . VAL A 1 600 ? -26.892 -9.616 -15.382 1.00 92.62 600 VAL A C 1
ATOM 4656 O O . VAL A 1 600 ? -26.206 -10.293 -16.145 1.00 92.62 600 VAL A O 1
ATOM 4659 N N . ASN A 1 601 ? -26.905 -8.288 -15.431 1.00 91.00 601 ASN A N 1
ATOM 4660 C CA . ASN A 1 601 ? -26.076 -7.520 -16.345 1.00 91.00 601 ASN A CA 1
ATOM 4661 C C . ASN A 1 601 ? -24.650 -7.387 -15.783 1.00 91.00 601 ASN A C 1
ATOM 4663 O O . ASN A 1 601 ? -24.390 -6.558 -14.909 1.00 91.00 601 ASN A O 1
ATOM 4667 N N . LEU A 1 602 ? -23.730 -8.214 -16.283 1.00 89.44 602 LEU A N 1
ATOM 4668 C CA . LEU A 1 602 ? -22.321 -8.200 -15.896 1.00 89.44 602 LEU A CA 1
ATOM 4669 C C . LEU A 1 602 ? -21.523 -7.186 -16.731 1.00 89.44 602 LEU A C 1
ATOM 4671 O O . LEU A 1 602 ? -21.480 -7.267 -17.957 1.00 89.44 602 LEU A O 1
ATOM 4675 N N . GLN A 1 603 ? -20.825 -6.269 -16.058 1.00 87.50 603 GLN A N 1
ATOM 4676 C CA . GLN A 1 603 ? -19.917 -5.306 -16.688 1.00 87.50 603 GLN A CA 1
ATOM 4677 C C . GLN A 1 603 ? -18.480 -5.550 -16.218 1.00 87.50 603 GLN A C 1
ATOM 4679 O O . GLN A 1 603 ? -18.118 -5.217 -15.093 1.00 87.50 603 GLN A O 1
ATOM 4684 N N . THR A 1 604 ? -17.645 -6.122 -17.087 1.00 85.44 604 THR A N 1
ATOM 4685 C CA . THR A 1 604 ? -16.204 -6.299 -16.838 1.00 85.44 604 THR A CA 1
ATOM 4686 C C . THR A 1 604 ? -15.408 -5.109 -17.378 1.00 85.44 604 THR A C 1
ATOM 4688 O O . THR A 1 604 ? -15.932 -4.308 -18.158 1.00 85.44 604 THR A O 1
ATOM 4691 N N . ASN A 1 605 ? -14.151 -4.942 -16.944 1.00 83.81 605 ASN A N 1
ATOM 4692 C CA . ASN A 1 605 ? -13.272 -3.833 -17.363 1.00 83.81 605 ASN A CA 1
ATOM 4693 C C . ASN A 1 605 ? -13.916 -2.439 -17.218 1.00 83.81 605 ASN A C 1
ATOM 4695 O O . ASN A 1 605 ? -13.662 -1.529 -18.006 1.00 83.81 605 ASN A O 1
ATOM 4699 N N . THR A 1 606 ? -14.804 -2.290 -16.235 1.00 88.38 606 THR A N 1
ATOM 4700 C CA . THR A 1 606 ? -15.608 -1.084 -16.018 1.00 88.38 606 THR A CA 1
ATOM 4701 C C . THR A 1 606 ? -15.374 -0.604 -14.588 1.00 88.38 606 THR A C 1
ATOM 4703 O O . THR A 1 606 ? -16.229 -0.810 -13.727 1.00 88.38 606 THR A O 1
ATOM 4706 N N . PRO A 1 607 ? -14.186 -0.043 -14.292 1.00 88.50 607 PRO A N 1
ATOM 4707 C CA . PRO A 1 607 ? -13.883 0.434 -12.953 1.00 88.50 607 PRO A CA 1
ATOM 4708 C C . PRO A 1 607 ? -14.851 1.558 -12.579 1.00 88.50 607 PRO A C 1
ATOM 4710 O O . PRO A 1 607 ? -15.054 2.511 -13.340 1.00 88.50 607 PRO A O 1
ATOM 4713 N N . VAL A 1 608 ? -15.452 1.426 -11.400 1.00 90.62 608 VAL A N 1
ATOM 4714 C CA . VAL A 1 608 ? -16.228 2.501 -10.785 1.00 90.62 608 VAL A CA 1
ATOM 4715 C C . VAL A 1 608 ? -15.239 3.550 -10.291 1.00 90.62 608 VAL A C 1
ATOM 4717 O O . VAL A 1 608 ? -14.305 3.220 -9.567 1.00 90.62 608 VAL A O 1
ATOM 4720 N N . SER A 1 609 ? -15.417 4.800 -10.712 1.00 89.69 609 SER A N 1
ATOM 4721 C CA . SER A 1 609 ? -14.551 5.917 -10.324 1.00 89.69 609 SER A CA 1
ATOM 4722 C C . SER A 1 609 ? -15.096 6.697 -9.131 1.00 89.69 609 SER A C 1
ATOM 4724 O O . SER A 1 609 ? -14.321 7.277 -8.381 1.00 89.69 609 SER A O 1
ATOM 4726 N N . SER A 1 610 ? -16.420 6.753 -8.967 1.00 89.31 610 SER A N 1
ATOM 4727 C CA . SER A 1 610 ? -17.071 7.397 -7.822 1.00 89.31 610 SER A CA 1
ATOM 4728 C C . SER A 1 610 ? -18.533 6.974 -7.692 1.00 89.31 610 SER A C 1
ATOM 4730 O O . SER A 1 610 ? -19.152 6.523 -8.660 1.00 89.31 610 SER A O 1
ATOM 4732 N N . VAL A 1 611 ? -19.096 7.158 -6.498 1.00 90.00 611 VAL A N 1
ATOM 4733 C CA . VAL A 1 611 ? -20.524 6.987 -6.214 1.00 90.00 611 VAL A CA 1
ATOM 4734 C C . VAL A 1 611 ? -21.046 8.252 -5.537 1.00 90.00 611 VAL A C 1
ATOM 4736 O O . VAL A 1 611 ? -20.400 8.777 -4.635 1.00 90.00 611 VAL A O 1
ATOM 4739 N N . SER A 1 612 ? -22.213 8.741 -5.953 1.00 87.50 612 SER A N 1
ATOM 4740 C CA . SER A 1 612 ? -22.871 9.910 -5.358 1.00 87.50 612 SER A CA 1
ATOM 4741 C C . SER A 1 612 ? -24.382 9.703 -5.228 1.00 87.50 612 SER A C 1
ATOM 4743 O O . SER A 1 612 ? -24.956 8.832 -5.880 1.00 87.50 612 SER A O 1
ATOM 4745 N N . ALA A 1 613 ? -25.054 10.501 -4.397 1.00 82.31 613 ALA A N 1
ATOM 4746 C CA . ALA A 1 613 ? -26.516 10.570 -4.420 1.00 82.31 613 ALA A CA 1
ATOM 4747 C C . ALA A 1 613 ? -26.984 11.278 -5.707 1.00 82.31 613 ALA A C 1
ATOM 4749 O O . ALA A 1 613 ? -26.313 12.189 -6.188 1.00 82.31 613 ALA A O 1
ATOM 4750 N N . ALA A 1 614 ? -28.117 10.855 -6.273 1.00 73.25 614 ALA A N 1
ATOM 4751 C CA . ALA A 1 614 ? -28.690 11.471 -7.476 1.00 73.25 614 ALA A CA 1
ATOM 4752 C C . ALA A 1 614 ? -29.317 12.849 -7.198 1.00 73.25 614 ALA A C 1
ATOM 4754 O O . ALA A 1 614 ? -29.356 13.702 -8.080 1.00 73.25 614 ALA A O 1
ATOM 4755 N N . ASP A 1 615 ? -29.788 13.060 -5.969 1.00 71.75 615 ASP A N 1
ATOM 4756 C CA . ASP A 1 615 ? -30.369 14.308 -5.481 1.00 71.75 615 ASP A CA 1
ATOM 4757 C C . ASP A 1 615 ? -30.016 14.459 -3.993 1.00 71.75 615 ASP A C 1
ATOM 4759 O O . ASP A 1 615 ? -30.347 13.599 -3.168 1.00 71.75 615 ASP A O 1
ATOM 4763 N N . GLU A 1 616 ? -29.311 15.541 -3.653 1.00 58.78 616 GLU A N 1
ATOM 4764 C CA . GLU A 1 616 ? -28.861 15.829 -2.284 1.00 58.78 616 GLU A CA 1
ATOM 4765 C C . GLU A 1 616 ? -30.028 16.043 -1.309 1.00 58.78 616 GLU A C 1
ATOM 4767 O O . GLU A 1 616 ? -29.857 15.859 -0.103 1.00 58.78 616 GLU A O 1
ATOM 4772 N N . SER A 1 617 ? -31.216 16.393 -1.817 1.00 55.28 617 SER A N 1
ATOM 4773 C CA . SER A 1 617 ? -32.388 16.710 -0.998 1.00 55.28 617 SER A CA 1
ATOM 4774 C C . SER A 1 617 ? -33.231 15.491 -0.605 1.00 55.28 617 SER A C 1
ATOM 4776 O O . SER A 1 617 ? -33.883 15.523 0.439 1.00 55.28 617 SER A O 1
ATOM 4778 N N . THR A 1 618 ? -33.198 14.409 -1.394 1.00 59.16 618 THR A N 1
ATOM 4779 C CA . THR A 1 618 ? -34.052 13.220 -1.200 1.00 59.16 618 THR A CA 1
ATOM 4780 C C . THR A 1 618 ? -33.276 11.947 -0.849 1.00 59.16 618 THR A C 1
ATOM 4782 O O . THR A 1 618 ? -33.820 11.100 -0.154 1.00 59.16 618 THR A O 1
ATOM 4785 N N . LYS A 1 619 ? -31.997 11.802 -1.249 1.00 61.22 619 LYS A N 1
ATOM 4786 C CA . LYS A 1 619 ? -31.150 10.599 -1.016 1.00 61.22 619 LYS A CA 1
ATOM 4787 C C . LYS A 1 619 ? -31.770 9.247 -1.437 1.00 61.22 619 LYS A C 1
ATOM 4789 O O . LYS A 1 619 ? -31.272 8.197 -1.037 1.00 61.22 619 LYS A O 1
ATOM 4794 N N . ASP A 1 620 ? -32.795 9.238 -2.288 1.00 77.69 620 ASP A N 1
ATOM 4795 C CA . ASP A 1 620 ? -33.540 8.011 -2.626 1.00 77.69 620 ASP A CA 1
ATOM 4796 C C . ASP A 1 620 ? -32.895 7.169 -3.743 1.00 77.69 620 ASP A C 1
ATOM 4798 O O . ASP A 1 620 ? -33.305 6.033 -4.002 1.00 77.69 620 ASP A O 1
ATOM 4802 N N . ARG A 1 621 ? -31.896 7.715 -4.448 1.00 86.06 621 ARG A N 1
ATOM 4803 C CA . ARG A 1 621 ? -31.207 7.045 -5.562 1.00 86.06 621 ARG A CA 1
ATOM 4804 C C . ARG A 1 621 ? -29.713 7.359 -5.570 1.00 86.06 621 ARG A C 1
ATOM 4806 O O . ARG A 1 621 ? -29.289 8.452 -5.199 1.00 86.06 621 ARG A O 1
ATOM 4813 N N . TRP A 1 622 ? -28.931 6.398 -6.046 1.00 89.12 622 TRP A N 1
ATOM 4814 C CA . TRP A 1 622 ? -27.477 6.440 -6.171 1.00 89.12 622 TRP A CA 1
ATOM 4815 C C . TRP A 1 622 ? -27.067 6.518 -7.636 1.00 89.12 622 TRP A C 1
ATOM 4817 O O . TRP A 1 622 ? -27.662 5.848 -8.479 1.00 89.12 622 TRP A O 1
ATOM 4827 N N . VAL A 1 623 ? -26.020 7.283 -7.917 1.00 92.94 623 VAL A N 1
ATOM 4828 C CA . VAL A 1 623 ? -25.355 7.380 -9.216 1.00 92.94 623 VAL A CA 1
ATOM 4829 C C . VAL A 1 623 ? -23.973 6.753 -9.088 1.00 92.94 623 VAL A C 1
ATOM 4831 O O . VAL A 1 623 ? -23.163 7.175 -8.267 1.00 92.94 623 VAL A O 1
ATOM 4834 N N . VAL A 1 624 ? -23.704 5.740 -9.905 1.00 92.88 624 VAL A N 1
ATOM 4835 C CA . VAL A 1 624 ? -22.420 5.039 -9.984 1.00 92.88 624 VAL A CA 1
ATOM 4836 C C . VAL A 1 624 ? -21.710 5.501 -11.249 1.00 92.88 624 VAL A C 1
ATOM 4838 O O . VAL A 1 624 ? -22.191 5.242 -12.351 1.00 92.88 624 VAL A O 1
ATOM 4841 N N . ASN A 1 625 ? -20.581 6.191 -11.105 1.00 92.69 625 ASN A N 1
ATOM 4842 C CA . ASN A 1 625 ? -19.823 6.744 -12.223 1.00 92.69 625 ASN A CA 1
ATOM 4843 C C . ASN A 1 625 ? -18.717 5.785 -12.657 1.00 92.69 625 ASN A C 1
ATOM 4845 O O . ASN A 1 625 ? -17.988 5.238 -11.830 1.00 92.69 625 ASN A O 1
ATOM 4849 N N . THR A 1 626 ? -18.574 5.607 -13.966 1.00 92.12 626 THR A N 1
ATOM 4850 C CA . THR A 1 626 ? -17.535 4.774 -14.577 1.00 92.12 626 THR A CA 1
ATOM 4851 C C . THR A 1 626 ? -16.980 5.478 -15.813 1.00 92.12 626 THR A C 1
ATOM 4853 O O . THR A 1 626 ? -17.607 6.387 -16.363 1.00 92.12 626 THR A O 1
ATOM 4856 N N . SER A 1 627 ? -15.844 5.011 -16.330 1.00 86.38 627 SER A N 1
ATOM 4857 C CA . SER A 1 627 ? -15.288 5.507 -17.600 1.00 86.38 627 SER A CA 1
ATOM 4858 C C . SER A 1 627 ? -16.187 5.250 -18.821 1.00 86.38 627 SER A C 1
ATOM 4860 O O . SER A 1 627 ? -15.986 5.857 -19.872 1.00 86.38 627 SER A O 1
ATOM 4862 N N . ARG A 1 628 ? -17.184 4.362 -18.699 1.00 88.75 628 ARG A N 1
ATOM 4863 C CA . ARG A 1 628 ? -18.125 3.988 -19.766 1.00 88.75 628 ARG A CA 1
ATOM 4864 C C . ARG A 1 628 ? -19.494 4.664 -19.626 1.00 88.75 628 ARG A C 1
ATOM 4866 O O . ARG A 1 628 ? -20.387 4.380 -20.421 1.00 88.75 628 ARG A O 1
ATOM 4873 N N . GLY A 1 629 ? -19.649 5.553 -18.646 1.00 88.44 629 GLY A N 1
ATOM 4874 C CA . GLY A 1 629 ? -20.896 6.246 -18.328 1.00 88.44 629 GLY A CA 1
ATOM 4875 C C . GLY A 1 629 ? -21.371 5.975 -16.902 1.00 88.44 629 GLY A C 1
ATOM 4876 O O . GLY A 1 629 ? -20.745 5.218 -16.154 1.00 88.44 629 GLY A O 1
ATOM 4877 N N . SER A 1 630 ? -22.483 6.606 -16.532 1.00 91.62 630 SER A N 1
ATOM 4878 C CA . SER A 1 630 ? -23.055 6.520 -15.186 1.00 91.62 630 SER A CA 1
ATOM 4879 C C . SER A 1 630 ? -24.311 5.651 -15.162 1.00 91.62 630 SER A C 1
ATOM 4881 O O . SER A 1 630 ? -25.084 5.637 -16.121 1.00 91.62 630 SER A O 1
ATOM 4883 N N . VAL A 1 631 ? -24.518 4.929 -14.061 1.00 92.38 631 VAL A N 1
ATOM 4884 C CA . VAL A 1 631 ? -25.701 4.090 -13.824 1.00 92.38 631 VAL A CA 1
ATOM 4885 C C . VAL A 1 631 ? -26.419 4.578 -12.575 1.00 92.38 631 VAL A C 1
ATOM 4887 O O . VAL A 1 631 ? -25.792 4.770 -11.537 1.00 92.38 631 VAL A O 1
ATOM 4890 N N . GLU A 1 632 ? -27.736 4.748 -12.661 1.00 92.12 632 GLU A N 1
ATOM 4891 C CA . GLU A 1 632 ? -28.564 5.108 -11.511 1.00 92.12 632 GLU A CA 1
ATOM 4892 C C . GLU A 1 632 ? -29.275 3.887 -10.923 1.00 92.12 632 GLU A C 1
ATOM 4894 O O . GLU A 1 632 ? -29.885 3.104 -11.652 1.00 92.12 632 GLU A O 1
ATOM 4899 N N . THR A 1 633 ? -29.285 3.758 -9.598 1.00 90.81 633 THR A N 1
ATOM 4900 C CA . THR A 1 633 ? -29.952 2.655 -8.890 1.00 90.81 633 THR A CA 1
ATOM 4901 C C . THR A 1 633 ? -30.611 3.126 -7.595 1.00 90.81 633 THR A C 1
ATOM 4903 O O . THR A 1 633 ? -30.136 4.055 -6.952 1.00 90.81 633 THR A O 1
ATOM 4906 N N . SER A 1 634 ? -31.707 2.487 -7.184 1.00 90.94 634 SER A N 1
ATOM 4907 C CA . SER A 1 634 ? -32.298 2.686 -5.849 1.00 90.94 634 SER A CA 1
ATOM 4908 C C . SER A 1 634 ? -31.552 1.915 -4.756 1.00 90.94 634 SER A C 1
ATOM 4910 O O . SER A 1 634 ? -31.676 2.223 -3.576 1.00 90.94 634 SER A O 1
ATOM 4912 N N . THR A 1 635 ? -30.789 0.885 -5.127 1.00 90.00 635 THR A N 1
ATOM 4913 C CA . THR A 1 635 ? -30.091 0.011 -4.179 1.00 90.00 635 THR A CA 1
ATOM 4914 C C . THR A 1 635 ? -28.676 -0.245 -4.662 1.00 90.00 635 THR A C 1
ATOM 4916 O O . THR A 1 635 ? -28.464 -0.662 -5.801 1.00 90.00 635 THR A O 1
ATOM 4919 N N . LEU A 1 636 ? -27.709 -0.000 -3.781 1.00 89.00 636 LEU A N 1
ATOM 4920 C CA . LEU A 1 636 ? -26.292 -0.183 -4.048 1.00 89.00 636 LEU A CA 1
ATOM 4921 C C . LEU A 1 636 ? -25.704 -1.184 -3.052 1.00 89.00 636 LEU A C 1
ATOM 4923 O O . LEU A 1 636 ? -25.896 -1.047 -1.846 1.00 89.00 636 LEU A O 1
ATOM 4927 N N . ILE A 1 637 ? -24.992 -2.186 -3.567 1.00 90.69 637 ILE A N 1
ATOM 4928 C CA . ILE A 1 637 ? -24.302 -3.203 -2.770 1.00 90.69 637 ILE A CA 1
ATOM 4929 C C . ILE A 1 637 ? -22.814 -3.123 -3.108 1.00 90.69 637 ILE A C 1
ATOM 4931 O O . ILE A 1 637 ? -22.423 -3.360 -4.250 1.00 90.69 637 ILE A O 1
ATOM 4935 N N . TYR A 1 638 ? -21.984 -2.807 -2.115 1.00 88.94 638 TYR A N 1
ATOM 4936 C CA . TYR A 1 638 ? -20.530 -2.830 -2.256 1.00 88.94 638 TYR A CA 1
ATOM 4937 C C . TYR A 1 638 ? -20.009 -4.247 -1.998 1.00 88.94 638 TYR A C 1
ATOM 4939 O O . TYR A 1 638 ? -20.109 -4.758 -0.885 1.00 88.94 638 TYR A O 1
ATOM 4947 N N . ALA A 1 639 ? -19.442 -4.877 -3.027 1.00 89.50 639 ALA A N 1
ATOM 4948 C CA . ALA A 1 639 ? -18.813 -6.201 -2.960 1.00 89.50 639 ALA A CA 1
ATOM 4949 C C . ALA A 1 639 ? -17.339 -6.143 -3.413 1.00 89.50 639 ALA A C 1
ATOM 4951 O O . ALA A 1 639 ? -16.842 -7.025 -4.104 1.00 89.50 639 ALA A O 1
ATOM 4952 N N . THR A 1 640 ? -16.652 -5.054 -3.060 1.00 86.19 640 THR A N 1
ATOM 4953 C CA . THR A 1 640 ? -15.350 -4.644 -3.619 1.00 86.19 640 THR A CA 1
ATOM 4954 C C . THR A 1 640 ? -14.133 -5.052 -2.789 1.00 86.19 640 THR A C 1
ATOM 4956 O O . THR A 1 640 ? -13.009 -4.741 -3.172 1.00 86.19 640 THR A O 1
ATOM 4959 N N . ASN A 1 641 ? -14.329 -5.753 -1.667 1.00 86.69 641 ASN A N 1
ATOM 4960 C CA . ASN A 1 641 ? -13.255 -6.237 -0.790 1.00 86.69 641 ASN A CA 1
ATOM 4961 C C . ASN A 1 641 ? -12.224 -5.124 -0.474 1.00 86.69 641 ASN A C 1
ATOM 4963 O O . ASN A 1 641 ? -12.634 -4.049 -0.030 1.00 86.69 641 ASN A O 1
ATOM 4967 N N . GLY A 1 642 ? -10.927 -5.318 -0.745 1.00 81.38 642 GLY A N 1
ATOM 4968 C CA . GLY A 1 642 ? -9.888 -4.325 -0.447 1.00 81.38 642 GLY A CA 1
ATOM 4969 C C . GLY A 1 642 ? -9.959 -3.015 -1.223 1.00 81.38 642 GLY A C 1
ATOM 4970 O O . GLY A 1 642 ? -9.360 -2.038 -0.793 1.00 81.38 642 GLY A O 1
ATOM 4971 N N . TYR A 1 643 ? -10.760 -2.942 -2.283 1.00 86.88 643 TYR A N 1
ATOM 4972 C CA . TYR A 1 643 ? -10.973 -1.707 -3.042 1.00 86.88 643 TYR A CA 1
ATOM 4973 C C . TYR A 1 643 ? -12.107 -0.839 -2.477 1.00 86.88 643 TYR A C 1
ATOM 4975 O O . TYR A 1 643 ? -12.396 0.230 -3.008 1.00 86.88 643 TYR A O 1
ATOM 4983 N N . THR A 1 644 ? -12.779 -1.283 -1.408 1.00 88.12 644 THR A N 1
ATOM 4984 C CA . THR A 1 644 ? -13.951 -0.585 -0.850 1.00 88.12 644 THR A CA 1
ATOM 4985 C C . THR A 1 644 ? -13.618 0.828 -0.371 1.00 88.12 644 THR A C 1
ATOM 4987 O O . THR A 1 644 ? -14.416 1.738 -0.580 1.00 88.12 644 THR A O 1
ATOM 4990 N N . SER A 1 645 ? -12.433 1.035 0.204 1.00 83.88 645 SER A N 1
ATOM 4991 C CA . SER A 1 645 ? -11.945 2.345 0.657 1.00 83.88 645 SER A CA 1
ATOM 4992 C C . SER A 1 645 ? -11.830 3.387 -0.458 1.00 83.88 645 SER A C 1
ATOM 4994 O O . SER A 1 645 ? -11.930 4.580 -0.180 1.00 83.88 645 SER A O 1
ATOM 4996 N N . ALA A 1 646 ? -11.667 2.960 -1.714 1.00 83.44 646 ALA A N 1
ATOM 4997 C CA . ALA A 1 646 ? -11.607 3.860 -2.863 1.00 83.44 646 ALA A CA 1
ATOM 4998 C C . ALA A 1 646 ? -12.989 4.397 -3.280 1.00 83.44 646 ALA A C 1
ATOM 5000 O O . ALA A 1 646 ? -13.072 5.448 -3.909 1.00 83.44 646 ALA A O 1
ATOM 5001 N N . LEU A 1 647 ? -14.070 3.683 -2.942 1.00 86.62 647 LEU A N 1
ATOM 5002 C CA . LEU A 1 647 ? -15.442 4.045 -3.322 1.00 86.62 647 LEU A CA 1
ATOM 5003 C C . LEU A 1 647 ? -16.276 4.578 -2.157 1.00 86.62 647 LEU A C 1
ATOM 5005 O O . LEU A 1 647 ? -17.208 5.345 -2.381 1.00 86.62 647 LEU A O 1
ATOM 5009 N N . VAL A 1 648 ? -15.954 4.157 -0.933 1.00 86.88 648 VAL A N 1
ATOM 5010 C CA . VAL A 1 648 ? -16.667 4.513 0.296 1.00 86.88 648 VAL A CA 1
ATOM 5011 C C . VAL A 1 648 ? -15.680 5.225 1.220 1.00 86.88 648 VAL A C 1
ATOM 5013 O O . VAL A 1 648 ? -14.919 4.550 1.922 1.00 86.88 648 VAL A O 1
ATOM 5016 N N . PRO A 1 649 ? -15.650 6.572 1.225 1.00 75.88 649 PRO A N 1
ATOM 5017 C CA . PRO A 1 649 ? -14.702 7.349 2.023 1.00 75.88 649 PRO A CA 1
ATOM 5018 C C . PRO A 1 649 ? -14.699 6.971 3.510 1.00 75.88 649 PRO A C 1
ATOM 5020 O O . PRO A 1 649 ? -13.646 6.925 4.140 1.00 75.88 649 PRO A O 1
ATOM 5023 N N . GLU A 1 650 ? -15.853 6.590 4.064 1.00 76.38 650 GLU A N 1
ATOM 5024 C CA . GLU A 1 650 ? -16.018 6.156 5.457 1.00 76.38 650 GLU A CA 1
ATOM 5025 C C . GLU A 1 650 ? -15.292 4.840 5.790 1.00 76.38 650 GLU A C 1
ATOM 5027 O O . GLU A 1 650 ? -15.189 4.468 6.968 1.00 76.38 650 GLU A O 1
ATOM 5032 N N . MET A 1 651 ? -14.827 4.121 4.762 1.00 80.00 651 MET A N 1
ATOM 5033 C CA . MET A 1 651 ? -14.056 2.883 4.863 1.00 80.00 651 MET A CA 1
ATOM 5034 C C . MET A 1 651 ? -12.556 3.087 4.626 1.00 80.00 651 MET A C 1
ATOM 5036 O O . MET A 1 651 ? -11.806 2.130 4.812 1.00 80.00 651 MET A O 1
ATOM 5040 N N . LYS A 1 652 ? -12.097 4.299 4.272 1.00 71.12 652 LYS A N 1
ATOM 5041 C CA . LYS A 1 652 ? -10.682 4.597 3.978 1.00 71.12 652 LYS A CA 1
ATOM 5042 C C . LYS A 1 652 ? -9.730 4.216 5.117 1.00 71.12 652 LYS A C 1
ATOM 5044 O O . LYS A 1 652 ? -8.658 3.689 4.867 1.00 71.12 652 LYS A O 1
ATOM 5049 N N . GLU A 1 653 ? -10.183 4.373 6.359 1.00 66.25 653 GLU A N 1
ATOM 5050 C CA . GLU A 1 653 ? -9.447 4.009 7.585 1.00 66.25 653 GLU A CA 1
ATOM 5051 C C . GLU A 1 653 ? -9.965 2.723 8.249 1.00 66.25 653 GLU A C 1
ATOM 5053 O O . GLU A 1 653 ? -9.762 2.474 9.435 1.00 66.25 653 GLU A O 1
ATOM 5058 N N . LYS A 1 654 ? -10.751 1.924 7.526 1.00 75.44 654 LYS A N 1
ATOM 5059 C CA . LYS A 1 654 ? -11.336 0.674 8.045 1.00 75.44 654 LYS A CA 1
ATOM 5060 C C . LYS A 1 654 ? -10.991 -0.518 7.180 1.00 75.44 654 LYS A C 1
ATOM 5062 O O . LYS A 1 654 ? -10.968 -1.634 7.684 1.00 75.44 654 LYS A O 1
ATOM 5067 N N . VAL A 1 655 ? -10.725 -0.298 5.898 1.00 82.38 655 VAL A N 1
ATOM 5068 C CA . VAL A 1 655 ? -10.376 -1.317 4.913 1.00 82.38 655 VAL A CA 1
ATOM 5069 C C . VAL A 1 655 ? -9.118 -0.845 4.200 1.00 82.38 655 VAL A C 1
ATOM 5071 O O . VAL A 1 655 ? -9.180 0.026 3.337 1.00 82.38 655 VAL A O 1
ATOM 5074 N N . VAL A 1 656 ? -7.979 -1.421 4.575 1.00 82.12 656 VAL A N 1
ATOM 5075 C CA . VAL A 1 656 ? -6.686 -1.104 3.964 1.00 82.12 656 VAL A CA 1
ATOM 5076 C C . VAL A 1 656 ? -6.355 -2.198 2.948 1.00 82.12 656 VAL A C 1
ATOM 5078 O O . VAL A 1 656 ? -6.237 -3.365 3.354 1.00 82.12 656 VAL A O 1
ATOM 5081 N N . PRO A 1 657 ? -6.230 -1.876 1.647 1.00 86.25 657 PRO A N 1
ATOM 5082 C CA . PRO A 1 657 ? -5.795 -2.838 0.645 1.00 86.25 657 PRO A CA 1
ATOM 5083 C C . PRO A 1 657 ? -4.357 -3.269 0.929 1.00 86.25 657 PRO A C 1
ATOM 5085 O O . PRO A 1 657 ? -3.492 -2.461 1.262 1.00 86.25 657 PRO A O 1
ATOM 5088 N N . VAL A 1 658 ? -4.107 -4.567 0.823 1.00 85.88 658 VAL A N 1
ATOM 5089 C CA . VAL A 1 658 ? -2.800 -5.160 1.063 1.00 85.88 658 VAL A CA 1
ATOM 5090 C C . VAL A 1 658 ? -2.453 -6.121 -0.055 1.00 85.88 658 VAL A C 1
ATOM 5092 O O . VAL A 1 658 ? -3.203 -7.058 -0.332 1.00 85.88 658 VAL A O 1
ATOM 5095 N N . ARG A 1 659 ? -1.277 -5.924 -0.648 1.00 88.94 659 ARG A N 1
ATOM 5096 C CA . ARG A 1 659 ? -0.710 -6.844 -1.628 1.00 88.94 659 ARG A CA 1
ATOM 5097 C C . ARG A 1 659 ? -0.105 -8.047 -0.902 1.00 88.94 659 ARG A C 1
ATOM 5099 O O . ARG A 1 659 ? 0.801 -7.912 -0.084 1.00 88.94 659 ARG A O 1
ATOM 5106 N N . GLY A 1 660 ? -0.629 -9.232 -1.180 1.00 87.56 660 GLY A N 1
ATOM 5107 C CA . GLY A 1 660 ? -0.017 -10.506 -0.816 1.00 87.56 660 GLY A CA 1
ATOM 5108 C C . GLY A 1 660 ? 0.752 -11.098 -1.993 1.00 87.56 660 GLY A C 1
ATOM 5109 O O . GLY A 1 660 ? 0.477 -10.755 -3.143 1.00 87.56 660 GLY A O 1
ATOM 5110 N N . ILE A 1 661 ? 1.675 -12.017 -1.707 1.00 89.75 661 ILE A N 1
ATOM 5111 C CA . ILE A 1 661 ? 2.429 -12.770 -2.714 1.00 89.75 661 ILE A CA 1
ATOM 5112 C C . ILE A 1 661 ? 2.162 -14.272 -2.572 1.00 89.75 661 ILE A C 1
ATOM 5114 O O . ILE A 1 661 ? 2.061 -14.815 -1.466 1.00 89.75 661 ILE A O 1
ATOM 5118 N N . VAL A 1 662 ? 1.997 -14.934 -3.712 1.00 90.00 662 VAL A N 1
ATOM 5119 C CA . VAL A 1 662 ? 1.646 -16.349 -3.828 1.00 90.00 662 VAL A CA 1
ATOM 5120 C C . VAL A 1 662 ? 2.493 -16.973 -4.927 1.00 90.00 662 VAL A C 1
ATOM 5122 O O . VAL A 1 662 ? 2.820 -16.324 -5.916 1.00 90.00 662 VAL A O 1
ATOM 5125 N N . ALA A 1 663 ? 2.845 -18.239 -4.760 1.00 91.56 663 ALA A N 1
ATOM 5126 C CA . ALA A 1 663 ? 3.555 -19.024 -5.744 1.00 91.56 663 ALA A CA 1
ATOM 5127 C C . ALA A 1 663 ? 2.891 -20.374 -5.991 1.00 91.56 663 ALA A C 1
ATOM 5129 O O . ALA A 1 663 ? 2.245 -20.961 -5.121 1.00 91.56 663 ALA A O 1
ATOM 5130 N N . ARG A 1 664 ? 3.108 -20.894 -7.195 1.00 91.56 664 ARG A N 1
ATOM 5131 C CA . ARG A 1 664 ? 2.804 -22.267 -7.577 1.00 91.56 664 ARG A CA 1
ATOM 5132 C C . ARG A 1 664 ? 4.110 -23.046 -7.616 1.00 91.56 664 ARG A C 1
ATOM 5134 O O . ARG A 1 664 ? 5.044 -22.663 -8.315 1.00 91.56 664 ARG A O 1
ATOM 5141 N N . LEU A 1 665 ? 4.155 -24.145 -6.877 1.00 92.25 665 LEU A N 1
ATOM 5142 C CA . LEU A 1 665 ? 5.265 -25.084 -6.838 1.00 92.25 665 LEU A CA 1
ATOM 5143 C C . LEU A 1 665 ? 4.868 -26.361 -7.580 1.00 92.25 665 LEU A C 1
ATOM 5145 O O . LEU A 1 665 ? 3.806 -26.923 -7.306 1.00 92.25 665 LEU A O 1
ATOM 5149 N N . ALA A 1 666 ? 5.709 -26.837 -8.493 1.00 90.62 666 ALA A N 1
ATOM 5150 C CA . ALA A 1 666 ? 5.437 -28.036 -9.283 1.00 90.62 666 ALA A CA 1
ATOM 5151 C C . ALA A 1 666 ? 6.706 -28.868 -9.523 1.00 90.62 666 ALA A C 1
ATOM 5153 O O . ALA A 1 666 ? 7.811 -28.331 -9.607 1.00 90.62 666 ALA A O 1
ATOM 5154 N N . GLY A 1 667 ? 6.541 -30.186 -9.628 1.00 86.50 667 GLY A N 1
ATOM 5155 C CA . GLY A 1 667 ? 7.583 -31.159 -9.972 1.00 86.50 667 GLY A CA 1
ATOM 5156 C C . GLY A 1 667 ? 6.943 -32.433 -10.527 1.00 86.50 667 GLY A C 1
ATOM 5157 O O . GLY A 1 667 ? 5.804 -32.745 -10.180 1.00 86.50 667 GLY A O 1
ATOM 5158 N N . GLU A 1 668 ? 7.641 -33.158 -11.403 1.00 81.06 668 GLU A N 1
ATOM 5159 C CA . GLU A 1 668 ? 7.099 -34.365 -12.047 1.00 81.06 668 GLU A CA 1
ATOM 5160 C C . GLU A 1 668 ? 6.997 -35.535 -11.058 1.00 81.06 668 GLU A C 1
ATOM 5162 O O . GLU A 1 668 ? 6.111 -36.380 -11.189 1.00 81.06 668 GLU A O 1
ATOM 5167 N N . ASN A 1 669 ? 7.878 -35.576 -10.050 1.00 76.75 669 ASN A N 1
ATOM 5168 C CA . ASN A 1 669 ? 7.944 -36.636 -9.040 1.00 76.75 669 ASN A CA 1
ATOM 5169 C C . ASN A 1 669 ? 7.702 -36.109 -7.617 1.00 76.75 669 ASN A C 1
ATOM 5171 O O . ASN A 1 669 ? 8.278 -36.618 -6.651 1.00 76.75 669 ASN A O 1
ATOM 5175 N N . ALA A 1 670 ? 6.852 -35.091 -7.479 1.00 76.69 670 ALA A N 1
ATOM 5176 C CA . ALA A 1 670 ? 6.507 -34.521 -6.183 1.00 76.69 670 ALA A CA 1
ATOM 5177 C C . ALA A 1 670 ? 5.867 -35.582 -5.256 1.00 76.69 670 ALA A C 1
ATOM 5179 O O . ALA A 1 670 ? 4.924 -36.274 -5.667 1.00 76.69 670 ALA A O 1
ATOM 5180 N N . PRO A 1 671 ? 6.334 -35.729 -3.999 1.00 81.19 671 PRO A N 1
ATOM 5181 C CA . PRO A 1 671 ? 5.627 -36.536 -3.011 1.00 81.19 671 PRO A CA 1
ATOM 5182 C C . PRO A 1 671 ? 4.176 -36.055 -2.833 1.00 81.19 671 PRO A C 1
ATOM 5184 O O . PRO A 1 671 ? 3.864 -34.874 -2.964 1.00 81.19 671 PRO A O 1
ATOM 5187 N N . LYS A 1 672 ? 3.247 -36.970 -2.541 1.00 79.69 672 LYS A N 1
ATOM 5188 C CA . LYS A 1 672 ? 1.830 -36.602 -2.388 1.00 79.69 672 LYS A CA 1
ATOM 5189 C C . LYS A 1 672 ? 1.562 -35.995 -1.012 1.00 79.69 672 LYS A C 1
ATOM 5191 O O . LYS A 1 672 ? 1.899 -36.605 -0.001 1.00 79.69 672 LYS A O 1
ATOM 5196 N N . MET A 1 673 ? 0.872 -34.856 -0.987 1.00 83.44 673 MET A N 1
ATOM 5197 C CA . MET A 1 673 ? 0.319 -34.246 0.226 1.00 83.44 673 MET A CA 1
ATOM 5198 C C . MET A 1 673 ? -1.204 -34.302 0.195 1.00 83.44 673 MET A C 1
ATOM 5200 O O . MET A 1 673 ? -1.835 -33.894 -0.780 1.00 83.44 673 MET A O 1
ATOM 5204 N N . THR A 1 674 ? -1.798 -34.811 1.270 1.00 80.88 674 THR A N 1
ATOM 5205 C CA . THR A 1 674 ? -3.256 -34.890 1.425 1.00 80.88 674 THR A CA 1
ATOM 5206 C C . THR A 1 674 ? -3.812 -33.628 2.067 1.00 80.88 674 THR A C 1
ATOM 5208 O O . THR A 1 674 ? -4.795 -33.067 1.582 1.00 80.88 674 THR A O 1
ATOM 5211 N N . ASP A 1 675 ? -3.138 -33.156 3.111 1.00 89.50 675 ASP A N 1
ATOM 5212 C CA . ASP A 1 675 ? -3.576 -32.042 3.938 1.00 89.50 675 ASP A CA 1
ATOM 5213 C C . ASP A 1 675 ? -3.154 -30.703 3.326 1.00 89.50 675 ASP A C 1
ATOM 5215 O O . ASP A 1 675 ? -2.118 -30.589 2.666 1.00 89.50 675 ASP A O 1
ATOM 5219 N N . SER A 1 676 ? -3.950 -29.670 3.577 1.00 91.88 676 SER A N 1
ATOM 5220 C CA . SER A 1 676 ? -3.498 -28.286 3.440 1.00 91.88 676 SER A CA 1
ATOM 5221 C C . SER A 1 676 ? -2.670 -27.900 4.664 1.00 91.88 676 SER A C 1
ATOM 5223 O O . SER A 1 676 ? -2.868 -28.445 5.749 1.00 91.88 676 SER A O 1
ATOM 5225 N N . TYR A 1 677 ? -1.756 -26.944 4.527 1.00 93.00 677 TYR A N 1
ATOM 5226 C CA . TYR A 1 677 ? -0.850 -26.573 5.615 1.00 93.00 677 TYR A CA 1
ATOM 5227 C C . TYR A 1 677 ? -0.934 -25.095 5.969 1.00 93.00 677 TYR A C 1
ATOM 5229 O O . TYR A 1 677 ? -1.239 -24.242 5.136 1.00 93.00 677 TYR A O 1
ATOM 5237 N N . MET A 1 678 ? -0.647 -24.815 7.236 1.00 91.69 678 MET A N 1
ATOM 5238 C CA . MET A 1 678 ? -0.273 -23.496 7.730 1.00 91.69 678 MET A CA 1
ATOM 5239 C C . MET A 1 678 ? 1.038 -23.621 8.490 1.00 91.69 678 MET A C 1
ATOM 5241 O O . MET A 1 678 ? 1.205 -24.536 9.290 1.00 91.69 678 MET A O 1
ATOM 5245 N N . MET A 1 679 ? 1.962 -22.709 8.235 1.00 92.75 679 MET A N 1
ATOM 5246 C CA . MET A 1 679 ? 3.313 -22.711 8.778 1.00 92.75 679 MET A CA 1
ATOM 5247 C C . MET A 1 679 ? 3.520 -21.423 9.564 1.00 92.75 679 MET A C 1
ATOM 5249 O O . MET A 1 679 ? 3.646 -20.364 8.967 1.00 92.75 679 MET A O 1
ATOM 5253 N N . ARG A 1 680 ? 3.500 -21.492 10.900 1.00 90.69 680 ARG A N 1
ATOM 5254 C CA . ARG A 1 680 ? 3.540 -20.323 11.795 1.00 90.69 680 ARG A CA 1
ATOM 5255 C C . ARG A 1 680 ? 4.909 -20.127 12.419 1.00 90.69 680 ARG A C 1
ATOM 5257 O O . ARG A 1 680 ? 5.292 -20.852 13.346 1.00 90.69 680 ARG A O 1
ATOM 5264 N N . PHE A 1 681 ? 5.609 -19.107 11.947 1.00 89.56 681 PHE A N 1
ATOM 5265 C CA . PHE A 1 681 ? 6.929 -18.718 12.440 1.00 89.56 681 PHE A CA 1
ATOM 5266 C C . PHE A 1 681 ? 6.836 -17.718 13.597 1.00 89.56 681 PHE A C 1
ATOM 5268 O O . PHE A 1 681 ? 7.688 -17.726 14.482 1.00 89.56 681 PHE A O 1
ATOM 5275 N N . SER A 1 682 ? 5.773 -16.909 13.629 1.00 84.56 682 SER A N 1
ATOM 5276 C CA . SER A 1 682 ? 5.406 -16.041 14.753 1.00 84.56 682 SER A CA 1
ATOM 5277 C C . SER A 1 682 ? 3.890 -15.793 14.782 1.00 84.56 682 SER A C 1
ATOM 5279 O O . SER A 1 682 ? 3.148 -16.331 13.959 1.00 84.56 682 SER A O 1
ATOM 5281 N N . ASP A 1 683 ? 3.421 -14.939 15.698 1.00 72.44 683 ASP A N 1
ATOM 5282 C CA . ASP A 1 683 ? 2.013 -14.518 15.759 1.00 72.44 683 ASP A CA 1
ATOM 5283 C C . ASP A 1 683 ? 1.570 -13.722 14.508 1.00 72.44 683 ASP A C 1
ATOM 5285 O O . ASP A 1 683 ? 0.376 -13.651 14.217 1.00 72.44 683 ASP A O 1
ATOM 5289 N N . TYR A 1 684 ? 2.518 -13.150 13.753 1.00 68.81 684 TYR A N 1
ATOM 5290 C CA . TYR A 1 684 ? 2.256 -12.270 12.602 1.00 68.81 684 TYR A CA 1
ATOM 5291 C C . TYR A 1 684 ? 2.865 -12.762 11.280 1.00 68.81 684 TYR A C 1
ATOM 5293 O O . TYR A 1 684 ? 2.567 -12.195 10.223 1.00 68.81 684 TYR A O 1
ATOM 5301 N N . GLU A 1 685 ? 3.707 -13.798 11.336 1.00 84.00 685 GLU A N 1
ATOM 5302 C CA . GLU A 1 685 ? 4.406 -14.398 10.198 1.00 84.00 685 GLU A CA 1
ATOM 5303 C C . GLU A 1 685 ? 3.963 -15.849 10.031 1.00 84.00 685 GLU A C 1
ATOM 5305 O O . GLU A 1 685 ? 4.265 -16.719 10.858 1.00 84.00 685 GLU A O 1
ATOM 5310 N N . TYR A 1 686 ? 3.240 -16.095 8.945 1.00 88.00 686 TYR A N 1
ATOM 5311 C CA . TYR A 1 686 ? 2.794 -17.420 8.575 1.00 88.00 686 TYR A CA 1
ATOM 5312 C C . TYR A 1 686 ? 2.676 -17.566 7.063 1.00 88.00 686 TYR A C 1
ATOM 5314 O O . TYR A 1 686 ? 2.359 -16.602 6.365 1.00 88.00 686 TYR A O 1
ATOM 5322 N N . ASP A 1 687 ? 2.840 -18.800 6.602 1.00 92.75 687 ASP A N 1
ATOM 5323 C CA . ASP A 1 687 ? 2.575 -19.193 5.224 1.00 92.75 687 ASP A CA 1
ATOM 5324 C C . ASP A 1 687 ? 1.454 -20.229 5.186 1.00 92.75 687 ASP A C 1
ATOM 5326 O O . ASP A 1 687 ? 1.286 -21.018 6.119 1.00 92.75 687 ASP A O 1
ATOM 5330 N N . TYR A 1 688 ? 0.698 -20.258 4.095 1.00 91.25 688 TYR A N 1
ATOM 5331 C CA . TYR A 1 688 ? -0.319 -21.271 3.842 1.00 91.25 688 TYR A CA 1
ATOM 5332 C C . TYR A 1 688 ? 0.004 -22.050 2.573 1.00 91.25 688 TYR A C 1
ATOM 5334 O O . TYR A 1 688 ? 0.570 -21.509 1.626 1.00 91.25 688 TYR A O 1
ATOM 5342 N N . MET A 1 689 ? -0.395 -23.321 2.543 1.00 91.31 689 MET A N 1
ATOM 5343 C CA . MET A 1 689 ? -0.112 -24.216 1.425 1.00 91.31 689 MET A CA 1
ATOM 5344 C C . MET A 1 689 ? -1.313 -25.081 1.082 1.00 91.31 689 MET A C 1
ATOM 5346 O O . MET A 1 689 ? -1.980 -25.622 1.968 1.00 91.31 689 MET A O 1
ATOM 5350 N N . ILE A 1 690 ? -1.567 -25.235 -0.211 1.00 91.06 690 ILE A N 1
ATOM 5351 C CA . ILE A 1 690 ? -2.734 -25.935 -0.738 1.00 91.06 690 ILE A CA 1
ATOM 5352 C C . ILE A 1 690 ? -2.255 -26.862 -1.856 1.00 91.06 690 ILE A C 1
ATOM 5354 O O . ILE A 1 690 ? -1.972 -26.391 -2.962 1.00 91.06 690 ILE A O 1
ATOM 5358 N N . PRO A 1 691 ? -2.152 -28.175 -1.596 1.00 89.25 691 PRO A N 1
ATOM 5359 C CA . PRO A 1 691 ? -1.901 -29.144 -2.652 1.00 89.25 691 PRO A CA 1
ATOM 5360 C C . PRO A 1 691 ? -3.077 -29.178 -3.630 1.00 89.25 691 PRO A C 1
ATOM 5362 O O . PRO A 1 691 ? -4.231 -29.001 -3.233 1.00 89.25 691 PRO A O 1
ATOM 5365 N N . ARG A 1 692 ? -2.794 -29.404 -4.908 1.00 86.44 692 ARG A N 1
ATOM 5366 C CA . ARG A 1 692 ? -3.780 -29.440 -5.990 1.00 86.44 692 ARG A CA 1
ATOM 5367 C C . ARG A 1 692 ? -3.887 -30.847 -6.587 1.00 86.44 692 ARG A C 1
ATOM 5369 O O . ARG A 1 692 ? -2.929 -31.617 -6.501 1.00 86.44 692 ARG A O 1
ATOM 5376 N N . PRO A 1 693 ? -5.025 -31.195 -7.219 1.00 82.00 693 PRO A N 1
ATOM 5377 C CA . PRO A 1 693 ? -5.220 -32.521 -7.815 1.00 82.00 693 PRO A CA 1
ATOM 5378 C C . PRO A 1 693 ? -4.180 -32.902 -8.880 1.00 82.00 693 PRO A C 1
ATOM 5380 O O . PRO A 1 693 ? -3.918 -34.084 -9.089 1.00 82.00 693 PRO A O 1
ATOM 5383 N N . ASP A 1 694 ? -3.568 -31.911 -9.531 1.00 81.06 694 ASP A N 1
ATOM 5384 C CA . ASP A 1 694 ? -2.503 -32.087 -10.524 1.00 81.06 694 ASP A CA 1
ATOM 5385 C C . ASP A 1 694 ? -1.110 -32.349 -9.911 1.00 81.06 694 ASP A C 1
ATOM 5387 O O . ASP A 1 694 ? -0.142 -32.517 -10.648 1.00 81.06 694 ASP A O 1
ATOM 5391 N N . GLY A 1 695 ? -0.997 -32.400 -8.578 1.00 82.56 695 GLY A N 1
ATOM 5392 C CA . GLY A 1 695 ? 0.256 -32.622 -7.850 1.00 82.56 695 GLY A CA 1
ATOM 5393 C C . GLY A 1 695 ? 1.057 -31.352 -7.552 1.00 82.56 695 GLY A C 1
ATOM 5394 O O . GLY A 1 695 ? 2.059 -31.426 -6.842 1.00 82.56 695 GLY A O 1
ATOM 5395 N N . SER A 1 696 ? 0.619 -30.191 -8.043 1.00 89.12 696 SER A N 1
ATOM 5396 C CA . SER A 1 696 ? 1.220 -28.902 -7.687 1.00 89.12 696 SER A CA 1
ATOM 5397 C C . SER A 1 696 ? 0.793 -28.434 -6.294 1.00 89.12 696 SER A C 1
ATOM 5399 O O . SER A 1 696 ? -0.174 -28.927 -5.711 1.00 89.12 696 SER A O 1
ATOM 5401 N N . ILE A 1 697 ? 1.508 -27.453 -5.750 1.00 90.81 697 ILE A N 1
ATOM 5402 C CA . ILE A 1 697 ? 1.224 -26.851 -4.448 1.00 90.81 697 ILE A CA 1
ATOM 5403 C C . ILE A 1 697 ? 1.160 -25.341 -4.626 1.00 90.81 697 ILE A C 1
ATOM 5405 O O . ILE A 1 697 ? 2.102 -24.728 -5.117 1.00 90.81 697 ILE A O 1
ATOM 5409 N N . VAL A 1 698 ? 0.060 -24.727 -4.204 1.00 91.50 698 VAL A N 1
ATOM 5410 C CA . VAL A 1 698 ? -0.034 -23.269 -4.106 1.00 91.50 698 VAL A CA 1
ATOM 5411 C C . VAL A 1 698 ? 0.419 -22.858 -2.714 1.00 91.50 698 VAL A C 1
ATOM 5413 O O . VAL A 1 698 ? -0.146 -23.336 -1.733 1.00 91.50 698 VAL A O 1
ATOM 5416 N N . VAL A 1 699 ? 1.425 -21.993 -2.624 1.00 91.69 699 VAL A N 1
ATOM 5417 C CA . VAL A 1 699 ? 1.983 -21.490 -1.364 1.00 91.69 699 VAL A CA 1
ATOM 5418 C C . VAL A 1 699 ? 1.873 -19.973 -1.345 1.00 91.69 699 VAL A C 1
ATOM 5420 O O . VAL A 1 699 ? 2.335 -19.319 -2.271 1.00 91.69 699 VAL A O 1
ATOM 5423 N N . GLY A 1 700 ? 1.266 -19.401 -0.310 1.00 90.44 700 GLY A N 1
ATOM 5424 C CA . GLY A 1 700 ? 1.228 -17.952 -0.104 1.00 90.44 700 GLY A CA 1
ATOM 5425 C C . GLY A 1 700 ? 1.805 -17.578 1.253 1.00 90.44 700 GLY A C 1
ATOM 5426 O O . GLY A 1 700 ? 1.660 -18.338 2.208 1.00 90.44 700 GLY A O 1
ATOM 5427 N N . GLY A 1 701 ? 2.468 -16.425 1.338 1.00 87.44 701 GLY A N 1
ATOM 5428 C CA . GLY A 1 701 ? 3.210 -16.035 2.536 1.00 87.44 701 GLY A CA 1
ATOM 5429 C C . GLY A 1 701 ? 4.445 -15.198 2.218 1.00 87.44 701 GLY A C 1
ATOM 5430 O O . GLY A 1 701 ? 4.377 -14.315 1.370 1.00 87.44 701 GLY A O 1
ATOM 5431 N N . GLY A 1 702 ? 5.566 -15.449 2.899 1.00 86.81 702 GLY A N 1
ATOM 5432 C CA . GLY A 1 702 ? 6.833 -14.744 2.638 1.00 86.81 702 GLY A CA 1
ATOM 5433 C C . GLY A 1 702 ? 6.931 -13.354 3.258 1.00 86.81 702 GLY A C 1
ATOM 5434 O O . GLY A 1 702 ? 7.794 -12.562 2.885 1.00 86.81 702 GLY A O 1
ATOM 5435 N N . ARG A 1 703 ? 6.066 -13.059 4.239 1.00 83.12 703 ARG A N 1
ATOM 5436 C CA . ARG A 1 703 ? 5.948 -11.733 4.864 1.00 83.12 703 ARG A CA 1
ATOM 5437 C C . ARG A 1 703 ? 7.279 -11.174 5.343 1.00 83.12 703 ARG A C 1
ATOM 5439 O O . ARG A 1 703 ? 7.531 -9.990 5.177 1.00 83.12 703 ARG A O 1
ATOM 5446 N N . ARG A 1 704 ? 8.145 -12.009 5.910 1.00 82.19 704 ARG A N 1
ATOM 5447 C CA . ARG A 1 704 ? 9.450 -11.602 6.443 1.00 82.19 704 ARG A CA 1
ATOM 5448 C C . ARG A 1 704 ? 10.354 -10.894 5.435 1.00 82.19 704 ARG A C 1
ATOM 5450 O O . ARG A 1 704 ? 11.118 -10.023 5.848 1.00 82.19 704 ARG A O 1
ATOM 5457 N N . ASP A 1 705 ? 10.239 -11.237 4.159 1.00 84.25 705 ASP A N 1
ATOM 5458 C CA . ASP A 1 705 ? 11.139 -10.751 3.115 1.00 84.25 705 ASP A CA 1
ATOM 5459 C C . ASP A 1 705 ? 10.690 -9.414 2.516 1.00 84.25 705 ASP A C 1
ATOM 5461 O O . ASP A 1 705 ? 11.490 -8.737 1.882 1.00 84.25 705 ASP A O 1
ATOM 5465 N N . TYR A 1 706 ? 9.439 -9.009 2.754 1.00 84.06 706 TYR A N 1
ATOM 5466 C CA . TYR A 1 706 ? 8.877 -7.752 2.248 1.00 84.06 706 TYR A CA 1
ATOM 5467 C C . TYR A 1 706 ? 8.283 -6.848 3.335 1.00 84.06 706 TYR A C 1
ATOM 5469 O O . TYR A 1 706 ? 7.898 -5.716 3.063 1.00 84.06 706 TYR A O 1
ATOM 5477 N N . TYR A 1 707 ? 8.159 -7.323 4.581 1.00 79.56 707 TYR A N 1
ATOM 5478 C CA . TYR A 1 707 ? 7.415 -6.628 5.642 1.00 79.56 707 TYR A CA 1
ATOM 5479 C C . TYR A 1 707 ? 7.887 -5.189 5.877 1.00 79.56 707 TYR A C 1
ATOM 5481 O O . TYR A 1 707 ? 7.078 -4.331 6.227 1.00 79.56 707 TYR A O 1
ATOM 5489 N N . LYS A 1 708 ? 9.189 -4.937 5.703 1.00 76.44 708 LYS A N 1
ATOM 5490 C CA . LYS A 1 708 ? 9.808 -3.623 5.915 1.00 76.44 708 LYS A CA 1
ATOM 5491 C C . LYS A 1 708 ? 9.512 -2.634 4.785 1.00 76.44 708 LYS A C 1
ATOM 5493 O O . LYS A 1 708 ? 9.529 -1.435 5.038 1.00 76.44 708 LYS A O 1
ATOM 5498 N N . ASP A 1 709 ? 9.191 -3.128 3.595 1.00 81.50 709 ASP A N 1
ATOM 5499 C CA . ASP A 1 709 ? 8.999 -2.329 2.388 1.00 81.50 709 ASP A CA 1
ATOM 5500 C C . ASP A 1 709 ? 7.511 -1.999 2.225 1.00 81.50 709 ASP A C 1
ATOM 5502 O O . ASP A 1 709 ? 6.824 -2.538 1.360 1.00 81.50 709 ASP A O 1
ATOM 5506 N N . LEU A 1 710 ? 6.982 -1.158 3.124 1.00 78.44 710 LEU A N 1
ATOM 5507 C CA . LEU A 1 710 ? 5.543 -0.859 3.212 1.00 78.44 710 LEU A CA 1
ATOM 5508 C C . LEU A 1 710 ? 4.936 -0.428 1.867 1.00 78.44 710 LEU A C 1
ATOM 5510 O O . LEU A 1 710 ? 3.838 -0.874 1.546 1.00 78.44 710 LEU A O 1
ATOM 5514 N N . ASP A 1 711 ? 5.668 0.332 1.051 1.00 82.06 711 ASP A N 1
ATOM 5515 C CA . ASP A 1 711 ? 5.220 0.802 -0.269 1.00 82.06 711 ASP A CA 1
ATOM 5516 C C . ASP A 1 711 ? 4.982 -0.332 -1.283 1.00 82.06 711 ASP A C 1
ATOM 5518 O O . ASP A 1 711 ? 4.310 -0.139 -2.298 1.00 82.06 711 ASP A O 1
ATOM 5522 N N . GLU A 1 712 ? 5.527 -1.528 -1.039 1.00 80.19 712 GLU A N 1
ATOM 5523 C CA . GLU A 1 712 ? 5.293 -2.686 -1.899 1.00 80.19 712 GLU A CA 1
ATOM 5524 C C . GLU A 1 712 ? 4.007 -3.442 -1.555 1.00 80.19 712 GLU A C 1
ATOM 5526 O O . GLU A 1 712 ? 3.524 -4.202 -2.402 1.00 80.19 712 GLU A O 1
ATOM 5531 N N . TRP A 1 713 ? 3.452 -3.268 -0.346 1.00 83.94 713 TRP A N 1
ATOM 5532 C CA . TRP A 1 713 ? 2.391 -4.153 0.146 1.00 83.94 713 TRP A CA 1
ATOM 5533 C C . TRP A 1 713 ? 1.290 -3.546 1.005 1.00 83.94 713 TRP A C 1
ATOM 5535 O O . TRP A 1 713 ? 0.224 -4.152 1.082 1.00 83.94 713 TRP A O 1
ATOM 5545 N N . PHE A 1 714 ? 1.502 -2.409 1.660 1.00 84.69 714 PHE A N 1
ATOM 5546 C CA . PHE A 1 714 ? 0.552 -1.806 2.593 1.00 84.69 714 PHE A CA 1
ATOM 5547 C C . PHE A 1 714 ? -0.117 -0.572 1.982 1.00 84.69 714 PHE A C 1
ATOM 5549 O O . PHE A 1 714 ? 0.570 0.323 1.510 1.00 84.69 714 PHE A O 1
ATOM 5556 N N . ASP A 1 715 ? -1.452 -0.525 2.011 1.00 84.88 715 ASP A N 1
ATOM 5557 C CA . ASP A 1 715 ? -2.261 0.473 1.290 1.00 84.88 715 ASP A CA 1
ATOM 5558 C C . ASP A 1 715 ? -1.982 0.491 -0.225 1.00 84.88 715 ASP A C 1
ATOM 5560 O O . ASP A 1 715 ? -2.006 1.513 -0.910 1.00 84.88 715 ASP A O 1
ATOM 5564 N N . VAL A 1 716 ? -1.705 -0.696 -0.766 1.00 81.44 716 VAL A N 1
ATOM 5565 C CA . VAL A 1 716 ? -1.393 -0.901 -2.177 1.00 81.44 716 VAL A CA 1
ATOM 5566 C C . VAL A 1 716 ? -2.534 -1.672 -2.816 1.00 81.44 716 VAL A C 1
ATOM 5568 O O . VAL A 1 716 ? -2.829 -2.797 -2.423 1.00 81.44 716 VAL A O 1
ATOM 5571 N N . SER A 1 717 ? -3.170 -1.059 -3.812 1.00 81.88 717 SER A N 1
ATOM 5572 C CA . SER A 1 717 ? -4.267 -1.648 -4.594 1.00 81.88 717 SER A CA 1
ATOM 5573 C C . SER A 1 717 ? -3.844 -2.088 -6.001 1.00 81.88 717 SER A C 1
ATOM 5575 O O . SER A 1 717 ? -4.573 -2.821 -6.664 1.00 81.88 717 SER A O 1
ATOM 5577 N N . ASP A 1 718 ? -2.661 -1.667 -6.452 1.00 80.19 718 ASP A N 1
ATOM 5578 C CA . ASP A 1 718 ? -2.028 -2.177 -7.667 1.00 80.19 718 ASP A CA 1
ATOM 5579 C C . ASP A 1 718 ? -1.464 -3.570 -7.367 1.00 80.19 718 ASP A C 1
ATOM 5581 O O . ASP A 1 718 ? -0.629 -3.695 -6.485 1.00 80.19 718 ASP A O 1
ATOM 5585 N N . ASP A 1 719 ? -1.871 -4.625 -8.056 1.00 81.94 719 ASP A N 1
ATOM 5586 C CA . ASP A 1 719 ? -1.275 -5.965 -7.966 1.00 81.94 719 ASP A CA 1
ATOM 5587 C C . ASP A 1 719 ? -0.582 -6.393 -9.264 1.00 81.94 719 ASP A C 1
ATOM 5589 O O . ASP A 1 719 ? -0.185 -7.550 -9.395 1.00 81.94 719 ASP A O 1
ATOM 5593 N N . SER A 1 720 ? -0.333 -5.453 -10.184 1.00 79.12 720 SER A N 1
ATOM 5594 C CA . SER A 1 720 ? 0.361 -5.707 -11.456 1.00 79.12 720 SER A CA 1
ATOM 5595 C C . SER A 1 720 ? 1.866 -5.967 -11.307 1.00 79.12 720 SER A C 1
ATOM 5597 O O . SER A 1 720 ? 2.552 -6.297 -12.280 1.00 79.12 720 SER A O 1
ATOM 5599 N N . ARG A 1 721 ? 2.411 -5.799 -10.096 1.00 80.38 721 ARG A N 1
ATOM 5600 C CA . ARG A 1 721 ? 3.837 -5.941 -9.792 1.00 80.38 721 ARG A CA 1
ATOM 5601 C C . ARG A 1 721 ? 4.057 -6.949 -8.680 1.00 80.38 721 ARG A C 1
ATOM 5603 O O . ARG A 1 721 ? 3.405 -6.881 -7.644 1.00 80.38 721 ARG A O 1
ATOM 5610 N N . LEU A 1 722 ? 5.058 -7.805 -8.882 1.00 83.50 722 LEU A N 1
ATOM 5611 C CA . LEU A 1 722 ? 5.610 -8.634 -7.816 1.00 83.50 722 LEU A CA 1
ATOM 5612 C C . LEU A 1 722 ? 6.301 -7.777 -6.758 1.00 83.50 722 LEU A C 1
ATOM 5614 O O . LEU A 1 722 ? 6.750 -6.668 -7.038 1.00 83.50 722 LEU A O 1
ATOM 5618 N N . MET A 1 723 ? 6.422 -8.352 -5.568 1.00 82.31 723 MET A N 1
ATOM 5619 C CA . MET A 1 723 ? 7.145 -7.764 -4.448 1.00 82.31 723 MET A CA 1
ATOM 5620 C C . MET A 1 723 ? 8.588 -8.257 -4.504 1.00 82.31 723 MET A C 1
ATOM 5622 O O . MET A 1 723 ? 8.836 -9.468 -4.473 1.00 82.31 723 MET A O 1
ATOM 5626 N N . ASP A 1 724 ? 9.534 -7.340 -4.686 1.00 80.44 724 ASP A N 1
ATOM 5627 C CA . ASP A 1 724 ? 10.895 -7.679 -5.101 1.00 80.44 724 ASP A CA 1
ATOM 5628 C C . ASP A 1 724 ? 11.656 -8.413 -3.994 1.00 80.44 724 ASP A C 1
ATOM 5630 O O . ASP A 1 724 ? 12.361 -9.384 -4.288 1.00 80.44 724 ASP A O 1
ATOM 5634 N N . GLY A 1 725 ? 11.430 -8.036 -2.730 1.00 77.62 725 GLY A N 1
ATOM 5635 C CA . GLY A 1 725 ? 12.031 -8.690 -1.565 1.00 77.62 725 GLY A CA 1
ATOM 5636 C C . GLY A 1 725 ? 11.677 -10.176 -1.446 1.00 77.62 725 GLY A C 1
ATOM 5637 O O . GLY A 1 725 ? 12.538 -10.993 -1.133 1.00 77.62 725 GLY A O 1
ATOM 5638 N N . ALA A 1 726 ? 10.442 -10.556 -1.790 1.00 82.88 726 ALA A N 1
ATOM 5639 C CA . ALA A 1 726 ? 9.932 -11.919 -1.605 1.00 82.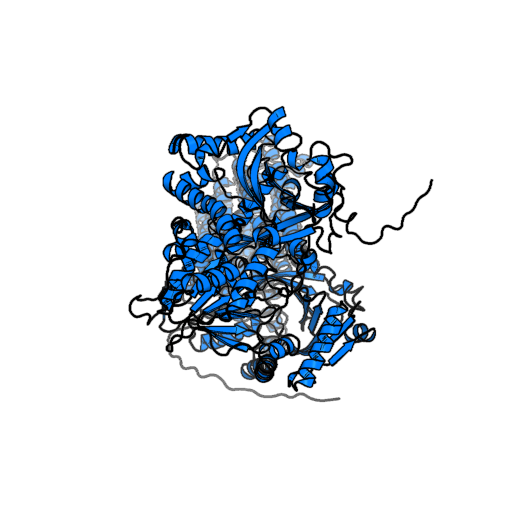88 726 ALA A CA 1
ATOM 5640 C C . ALA A 1 726 ? 9.801 -12.744 -2.889 1.00 82.88 726 ALA A C 1
ATOM 5642 O O . ALA A 1 726 ? 9.336 -13.884 -2.847 1.00 82.88 726 ALA A O 1
ATOM 5643 N N . ARG A 1 727 ? 10.248 -12.216 -4.035 1.00 83.00 727 ARG A N 1
ATOM 5644 C CA . ARG A 1 727 ? 10.144 -12.894 -5.338 1.00 83.00 727 ARG A CA 1
ATOM 5645 C C . ARG A 1 727 ? 10.710 -14.317 -5.325 1.00 83.00 727 ARG A C 1
ATOM 5647 O O . ARG A 1 727 ? 10.122 -15.206 -5.931 1.00 83.00 727 ARG A O 1
ATOM 5654 N N . ASN A 1 728 ? 11.833 -14.520 -4.637 1.00 89.06 728 ASN A N 1
ATOM 5655 C CA . ASN A 1 728 ? 12.539 -15.805 -4.586 1.00 89.06 728 ASN A CA 1
ATOM 5656 C C . ASN A 1 728 ? 12.289 -16.570 -3.273 1.00 89.06 728 ASN A C 1
ATOM 5658 O O . ASN A 1 728 ? 12.920 -17.597 -3.030 1.00 89.06 728 ASN A O 1
ATOM 5662 N N . TYR A 1 729 ? 11.386 -16.090 -2.411 1.00 91.44 729 TYR A N 1
ATOM 5663 C CA . TYR A 1 729 ? 11.121 -16.695 -1.101 1.00 91.44 729 TYR A CA 1
ATOM 5664 C C . TYR A 1 729 ? 10.723 -18.177 -1.215 1.00 91.44 729 TYR A C 1
ATOM 5666 O O . TYR A 1 729 ? 11.158 -19.034 -0.437 1.00 91.44 729 TYR A O 1
ATOM 5674 N N . PHE A 1 730 ? 9.925 -18.499 -2.233 1.00 93.75 730 PHE A N 1
ATOM 5675 C CA . PHE A 1 730 ? 9.362 -19.831 -2.440 1.00 93.75 730 PHE A CA 1
ATOM 5676 C C . PHE A 1 730 ? 10.334 -20.830 -3.102 1.00 93.75 730 PHE A C 1
ATOM 5678 O O . PHE A 1 730 ? 10.051 -22.030 -3.157 1.00 93.75 730 PHE A O 1
ATOM 5685 N N . ASP A 1 731 ? 11.512 -20.383 -3.548 1.00 93.12 731 ASP A N 1
ATOM 5686 C CA . ASP A 1 731 ? 12.480 -21.238 -4.240 1.00 93.12 731 ASP A CA 1
ATOM 5687 C C . ASP A 1 731 ? 13.064 -22.285 -3.306 1.00 93.12 731 ASP A C 1
ATOM 5689 O O . ASP A 1 731 ? 13.788 -21.957 -2.376 1.00 93.12 731 ASP A O 1
ATOM 5693 N N . GLY A 1 732 ? 12.777 -23.563 -3.552 1.00 92.00 732 GLY A N 1
ATOM 5694 C CA . GLY A 1 732 ? 13.220 -24.650 -2.678 1.00 92.00 732 GLY A CA 1
ATOM 5695 C C . GLY A 1 732 ? 12.422 -24.756 -1.372 1.00 92.00 732 GLY A C 1
ATOM 5696 O O . GLY A 1 732 ? 12.896 -25.370 -0.417 1.00 92.00 732 GLY A O 1
ATOM 5697 N N . TYR A 1 733 ? 11.239 -24.134 -1.295 1.00 93.94 733 TYR A N 1
ATOM 5698 C CA . TYR A 1 733 ? 10.425 -24.083 -0.077 1.00 93.94 733 TYR A CA 1
ATOM 5699 C C . TYR A 1 733 ? 10.124 -25.477 0.488 1.00 93.94 733 TYR A C 1
ATOM 5701 O O . TYR A 1 733 ? 10.365 -25.738 1.666 1.00 93.94 733 TYR A O 1
ATOM 5709 N N . MET A 1 734 ? 9.682 -26.408 -0.363 1.00 93.62 734 MET A N 1
ATOM 5710 C CA . MET A 1 734 ? 9.373 -27.777 0.062 1.00 93.62 734 MET A CA 1
ATOM 5711 C C . MET A 1 734 ? 10.599 -28.490 0.634 1.00 93.62 734 MET A C 1
ATOM 5713 O O . MET A 1 734 ? 10.527 -29.085 1.706 1.00 93.62 734 MET A O 1
ATOM 5717 N N . GLN A 1 735 ? 11.737 -28.374 -0.052 1.00 93.88 735 GLN A N 1
ATOM 5718 C CA . GLN A 1 735 ? 13.004 -29.007 0.306 1.00 93.88 735 GLN A CA 1
ATOM 5719 C C . GLN A 1 735 ? 13.533 -28.518 1.659 1.00 93.88 735 GLN A C 1
ATOM 5721 O O . GLN A 1 735 ? 14.173 -29.281 2.377 1.00 93.88 735 GLN A O 1
ATOM 5726 N N . ARG A 1 736 ? 13.287 -27.248 2.011 1.00 93.19 736 ARG A N 1
ATOM 5727 C CA . ARG A 1 736 ? 13.728 -26.670 3.289 1.00 93.19 736 ARG A CA 1
ATOM 5728 C C . ARG A 1 736 ? 12.884 -27.109 4.477 1.00 93.19 736 ARG A C 1
ATOM 5730 O O . ARG A 1 736 ? 13.396 -27.150 5.594 1.00 93.19 736 ARG A O 1
ATOM 5737 N N . HIS A 1 737 ? 11.596 -27.357 4.257 1.00 92.75 737 HIS A N 1
ATOM 5738 C CA . HIS A 1 737 ? 10.630 -27.450 5.347 1.00 92.75 737 HIS A CA 1
ATOM 5739 C C . HIS A 1 737 ? 10.058 -28.855 5.554 1.00 92.75 737 HIS A C 1
ATOM 5741 O O . HIS A 1 737 ? 9.741 -29.202 6.691 1.00 92.75 737 HIS A O 1
ATOM 5747 N N . PHE A 1 738 ? 9.959 -29.683 4.512 1.00 93.06 738 PHE A N 1
ATOM 5748 C CA . PHE A 1 738 ? 9.277 -30.977 4.586 1.00 93.06 738 PHE A CA 1
ATOM 5749 C C . PHE A 1 738 ? 10.238 -32.170 4.566 1.00 93.06 738 PHE A C 1
ATOM 5751 O O . PHE A 1 738 ? 11.176 -32.238 3.773 1.00 93.06 738 PHE A O 1
ATOM 5758 N N . ARG A 1 739 ? 9.943 -33.159 5.415 1.00 89.00 739 ARG A N 1
ATOM 5759 C CA . ARG A 1 739 ? 10.654 -34.440 5.500 1.00 89.00 739 ARG A CA 1
ATOM 5760 C C . ARG A 1 739 ? 10.407 -35.292 4.265 1.00 89.00 739 ARG A C 1
ATOM 5762 O O . ARG A 1 739 ? 9.260 -35.527 3.895 1.00 89.00 739 ARG A O 1
ATOM 5769 N N . GLY A 1 740 ? 11.472 -35.814 3.665 1.00 87.56 740 GLY A N 1
ATOM 5770 C CA . GLY A 1 740 ? 11.392 -36.647 2.463 1.00 87.56 740 GLY A CA 1
ATOM 5771 C C . GLY A 1 740 ? 11.264 -35.846 1.165 1.00 87.56 740 GLY A C 1
ATOM 5772 O O . GLY A 1 740 ? 11.158 -36.441 0.092 1.00 87.56 740 GLY A O 1
ATOM 5773 N N . TRP A 1 741 ? 11.290 -34.512 1.246 1.00 91.31 741 TRP A N 1
ATOM 5774 C CA . TRP A 1 741 ? 11.254 -33.614 0.093 1.00 91.31 741 TRP A CA 1
ATOM 5775 C C . TRP A 1 741 ? 12.632 -33.081 -0.289 1.00 91.31 741 TRP A C 1
ATOM 5777 O O . TRP A 1 741 ? 12.740 -32.419 -1.317 1.00 91.31 741 TRP A O 1
ATOM 5787 N N . GLU A 1 742 ? 13.685 -33.388 0.471 1.00 90.50 742 GLU A N 1
ATOM 5788 C CA . GLU A 1 742 ? 15.028 -32.809 0.332 1.00 90.50 742 GLU A CA 1
ATOM 5789 C C . GLU A 1 742 ? 15.622 -33.027 -1.069 1.00 90.50 742 GLU A C 1
ATOM 5791 O O . GLU A 1 742 ? 16.324 -32.165 -1.591 1.00 90.50 742 GLU A O 1
ATOM 5796 N N . ASN A 1 743 ? 15.293 -34.160 -1.699 1.00 88.38 743 ASN A N 1
ATOM 5797 C CA . ASN A 1 743 ? 15.740 -34.526 -3.048 1.00 88.38 743 ASN A CA 1
ATOM 5798 C C . ASN A 1 743 ? 14.625 -34.426 -4.105 1.00 88.38 743 ASN A C 1
ATOM 5800 O O . ASN A 1 743 ? 14.773 -34.969 -5.201 1.00 88.38 743 ASN A O 1
ATOM 5804 N N . SER A 1 744 ? 13.493 -33.794 -3.778 1.00 88.75 744 SER A N 1
ATOM 5805 C CA . SER A 1 744 ? 12.383 -33.629 -4.723 1.00 88.75 744 SER A CA 1
ATOM 5806 C C . SER A 1 744 ? 12.736 -32.645 -5.842 1.00 88.75 744 SER A C 1
ATOM 5808 O O . SER A 1 744 ? 13.504 -31.698 -5.654 1.00 88.75 744 SER A O 1
ATOM 5810 N N . ASP A 1 745 ? 12.139 -32.855 -7.014 1.00 89.38 745 ASP A N 1
ATOM 5811 C CA . ASP A 1 745 ? 12.311 -32.022 -8.207 1.00 89.38 745 ASP A CA 1
ATOM 5812 C C . ASP A 1 745 ? 11.398 -30.786 -8.229 1.00 89.38 745 ASP A C 1
ATOM 5814 O O . ASP A 1 745 ? 11.385 -30.057 -9.220 1.00 89.38 745 ASP A O 1
ATOM 5818 N N . VAL A 1 746 ? 10.665 -30.539 -7.139 1.00 90.44 746 VAL A N 1
ATOM 5819 C CA . VAL A 1 746 ? 9.684 -29.458 -7.022 1.00 90.44 746 VAL A CA 1
ATOM 5820 C C . VAL A 1 746 ? 10.362 -28.095 -7.069 1.00 90.44 746 VAL A C 1
ATOM 5822 O O . VAL A 1 746 ? 11.317 -27.833 -6.338 1.00 90.44 746 VAL A O 1
ATOM 5825 N N . ARG A 1 747 ? 9.864 -27.204 -7.924 1.00 92.12 747 ARG A N 1
ATOM 5826 C CA . ARG A 1 747 ? 10.395 -25.850 -8.120 1.00 92.12 747 ARG A CA 1
ATOM 5827 C C . ARG A 1 747 ? 9.265 -24.837 -8.166 1.00 92.12 747 ARG A C 1
ATOM 5829 O O . ARG A 1 747 ? 8.137 -25.183 -8.507 1.00 92.12 747 ARG A O 1
ATOM 5836 N N . THR A 1 748 ? 9.597 -23.587 -7.864 1.00 92.06 748 THR A N 1
ATOM 5837 C CA . THR A 1 748 ? 8.722 -22.445 -8.125 1.00 92.06 748 THR A CA 1
ATOM 5838 C C . THR A 1 748 ? 8.502 -22.325 -9.629 1.00 92.06 748 THR A C 1
ATOM 5840 O O . THR A 1 748 ? 9.451 -22.128 -10.389 1.00 92.06 748 THR A O 1
ATOM 5843 N N . GLU A 1 749 ? 7.259 -22.502 -10.058 1.00 87.44 749 GLU A N 1
ATOM 5844 C CA . GLU A 1 749 ? 6.848 -22.401 -11.457 1.00 87.44 749 GLU A CA 1
ATOM 5845 C C . GLU A 1 749 ? 6.429 -20.965 -11.773 1.00 87.44 749 GLU A C 1
ATOM 5847 O O . GLU A 1 749 ? 6.973 -20.341 -12.684 1.00 87.44 749 GLU A O 1
ATOM 5852 N N . ASP A 1 750 ? 5.533 -20.430 -10.944 1.00 86.69 750 ASP A N 1
ATOM 5853 C CA . ASP A 1 750 ? 4.972 -19.093 -11.079 1.00 86.69 750 ASP A CA 1
ATOM 5854 C C . ASP A 1 750 ? 4.899 -18.404 -9.720 1.00 86.69 750 ASP A C 1
ATOM 5856 O O . ASP A 1 750 ? 4.685 -19.048 -8.692 1.00 86.69 750 ASP A O 1
ATOM 5860 N N . VAL A 1 751 ? 5.038 -17.081 -9.739 1.00 87.94 751 VAL A N 1
ATOM 5861 C CA . VAL A 1 751 ? 4.844 -16.199 -8.586 1.00 87.94 751 VAL A CA 1
ATOM 5862 C C . VAL A 1 751 ? 3.958 -15.048 -9.035 1.00 87.94 751 VAL A C 1
ATOM 5864 O O . VAL A 1 751 ? 4.151 -14.510 -10.128 1.00 87.94 751 VAL A O 1
ATOM 5867 N N . TRP A 1 752 ? 2.991 -14.678 -8.207 1.00 87.69 752 TRP A N 1
ATOM 5868 C CA . TRP A 1 752 ? 2.061 -13.590 -8.468 1.00 87.69 752 TRP A CA 1
ATOM 5869 C C . TRP A 1 752 ? 1.641 -12.885 -7.193 1.00 87.69 752 TRP A C 1
ATOM 5871 O O . TRP A 1 752 ? 1.901 -13.334 -6.076 1.00 87.69 752 TRP A O 1
ATOM 5881 N N . THR A 1 753 ? 0.989 -11.752 -7.388 1.00 87.94 753 THR A N 1
ATOM 5882 C CA . THR A 1 753 ? 0.481 -10.891 -6.333 1.00 87.94 753 THR A CA 1
ATOM 5883 C C . THR A 1 753 ? -1.034 -10.808 -6.390 1.00 87.94 753 THR A C 1
ATOM 5885 O O . THR A 1 753 ? -1.652 -11.102 -7.411 1.00 87.94 753 THR A O 1
ATOM 5888 N N . GLY A 1 754 ? -1.642 -10.458 -5.263 1.00 85.25 754 GLY A N 1
ATOM 5889 C CA . GLY A 1 754 ? -3.082 -10.282 -5.152 1.00 85.25 754 GLY A CA 1
ATOM 5890 C C . GLY A 1 754 ? -3.440 -9.301 -4.058 1.00 85.25 754 GLY A C 1
ATOM 5891 O O . GLY A 1 754 ? -2.736 -9.232 -3.051 1.00 85.25 754 GLY A O 1
ATOM 5892 N N . ILE A 1 755 ? -4.541 -8.574 -4.233 1.00 86.38 755 ILE A N 1
ATOM 5893 C CA . ILE A 1 755 ? -5.044 -7.667 -3.201 1.00 86.38 755 ILE A CA 1
ATOM 5894 C C . ILE A 1 755 ? -6.001 -8.396 -2.261 1.00 86.38 755 ILE A C 1
ATOM 5896 O O . ILE A 1 755 ? -7.085 -8.841 -2.637 1.00 86.38 755 ILE A O 1
ATOM 5900 N N . ILE A 1 756 ? -5.599 -8.466 -1.000 1.00 81.25 756 ILE A N 1
ATOM 5901 C CA . ILE A 1 756 ? -6.492 -8.705 0.130 1.00 81.25 756 ILE A CA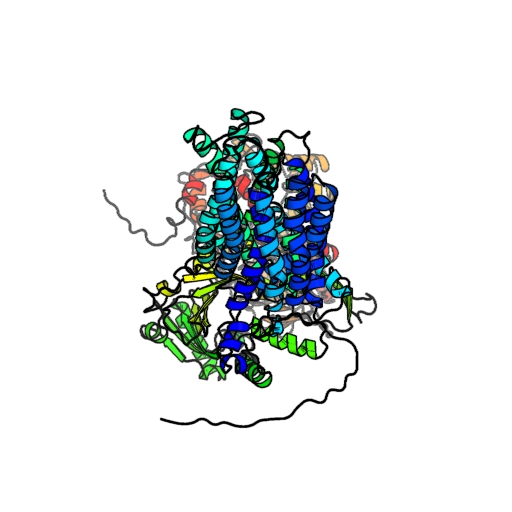 1
ATOM 5902 C C . ILE A 1 756 ? -6.750 -7.373 0.831 1.00 81.25 756 ILE A C 1
ATOM 5904 O O . ILE A 1 756 ? -6.237 -6.330 0.435 1.00 81.25 756 ILE A O 1
ATOM 5908 N N . CYS A 1 757 ? -7.528 -7.384 1.902 1.00 78.88 757 CYS A N 1
ATOM 5909 C CA . CYS A 1 757 ? -7.517 -6.269 2.829 1.00 78.88 757 CYS A CA 1
ATOM 5910 C C . CYS A 1 757 ? -7.264 -6.752 4.232 1.00 78.88 757 CYS A C 1
ATOM 5912 O O . CYS A 1 757 ? -7.745 -7.812 4.642 1.00 78.88 757 CYS A O 1
ATOM 5914 N N . TYR A 1 758 ? -6.599 -5.903 4.995 1.00 71.19 758 TYR A N 1
ATOM 5915 C CA . TYR A 1 758 ? -6.839 -5.911 6.415 1.00 71.19 758 TYR A CA 1
ATOM 5916 C C . TYR A 1 758 ? -7.973 -4.948 6.675 1.00 71.19 758 TYR A C 1
ATOM 5918 O O . TYR A 1 758 ? -7.945 -3.787 6.259 1.00 71.19 758 TYR A O 1
ATOM 5926 N N . SER A 1 759 ? -8.984 -5.431 7.389 1.00 62.75 759 SER A N 1
ATOM 5927 C CA . SER A 1 759 ? -9.735 -4.483 8.176 1.00 62.75 759 SER A CA 1
ATOM 5928 C C . SER A 1 759 ? -8.710 -3.831 9.087 1.00 62.75 759 SER A C 1
ATOM 5930 O O . SER A 1 759 ? -8.013 -4.533 9.829 1.00 62.75 759 SER A O 1
ATOM 5932 N N . GLN A 1 760 ? -8.590 -2.509 9.007 1.00 48.44 760 GLN A N 1
ATOM 5933 C CA . GLN A 1 760 ? -8.064 -1.786 10.139 1.00 48.44 760 GLN A CA 1
ATOM 5934 C C . GLN A 1 760 ? -9.028 -2.201 11.246 1.00 48.44 760 GLN A C 1
ATOM 5936 O O . GLN A 1 760 ? -10.189 -1.792 11.297 1.00 48.44 760 GLN A O 1
ATOM 5941 N N . PHE A 1 761 ? -8.560 -3.095 12.125 1.00 36.22 761 PHE A N 1
ATOM 5942 C CA . PHE A 1 761 ? -8.933 -2.945 13.512 1.00 36.22 761 PHE A CA 1
ATOM 5943 C C . PHE A 1 761 ? -8.770 -1.454 13.702 1.00 36.22 761 PHE A C 1
ATOM 5945 O O . PHE A 1 761 ? -7.663 -0.979 13.445 1.00 36.22 761 PHE A O 1
ATOM 5952 N N . LEU A 1 762 ? -9.861 -0.719 13.979 1.00 38.16 762 LEU A N 1
ATOM 5953 C CA . LEU A 1 762 ? -9.775 0.537 14.715 1.00 38.16 762 LEU A CA 1
ATOM 5954 C C . LEU A 1 762 ? -8.681 0.228 15.704 1.00 38.16 762 LEU A C 1
ATOM 5956 O O . LEU A 1 762 ? -8.930 -0.610 16.580 1.00 38.16 762 LEU A O 1
ATOM 5960 N N . ASN A 1 763 ? -7.440 0.648 15.402 1.00 39.34 763 ASN A N 1
ATOM 5961 C CA . ASN A 1 763 ? -6.331 0.099 16.151 1.00 39.34 763 ASN A CA 1
ATOM 5962 C C . ASN A 1 763 ? -6.745 0.585 17.517 1.00 39.34 763 ASN A C 1
ATOM 5964 O O . ASN A 1 763 ? -7.079 1.764 17.685 1.00 39.34 763 ASN A O 1
ATOM 5968 N N . MET A 1 764 ? -6.925 -0.339 18.451 1.00 44.41 764 MET A N 1
ATOM 5969 C CA . MET A 1 764 ? -7.046 0.091 19.816 1.00 44.41 764 MET A CA 1
ATOM 5970 C C . MET A 1 764 ? -5.662 0.658 20.072 1.00 44.41 764 MET A C 1
ATOM 5972 O O . MET A 1 764 ? -4.738 -0.066 20.427 1.00 44.41 764 MET A O 1
ATOM 5976 N N . VAL A 1 765 ? -5.484 1.941 19.737 1.00 62.94 765 VAL A N 1
ATOM 5977 C CA . VAL A 1 765 ? -4.300 2.728 20.019 1.00 62.94 765 VAL A CA 1
ATOM 5978 C C . VAL A 1 765 ? -4.510 3.056 21.485 1.00 62.94 765 VAL A C 1
ATOM 5980 O O . VAL A 1 765 ? -4.904 4.149 21.875 1.00 62.94 765 VAL A O 1
ATOM 5983 N N . LEU A 1 766 ? -4.417 2.007 22.291 1.00 80.31 766 LEU A N 1
ATOM 5984 C CA . LEU A 1 766 ? -4.304 2.098 23.717 1.00 80.31 766 LEU A CA 1
ATOM 5985 C C . LEU A 1 766 ? -2.812 2.213 24.012 1.00 80.31 766 LEU A C 1
ATOM 5987 O O . LEU A 1 766 ? -1.983 1.637 23.296 1.00 80.31 766 LEU A O 1
ATOM 5991 N N . PRO A 1 767 ? -2.447 2.942 25.072 1.00 83.94 767 PRO A N 1
ATOM 5992 C CA . PRO A 1 767 ? -1.083 2.923 25.554 1.00 83.94 767 PRO A CA 1
ATOM 5993 C C . PRO A 1 767 ? -0.614 1.483 25.786 1.00 83.94 767 PRO A C 1
ATOM 5995 O O . PRO A 1 767 ? -1.329 0.694 26.402 1.00 83.94 767 PRO A O 1
ATOM 5998 N N . THR A 1 768 ? 0.602 1.155 25.341 1.00 83.62 768 THR A N 1
ATOM 5999 C CA . THR A 1 768 ? 1.212 -0.160 25.596 1.00 83.62 768 THR A CA 1
ATOM 6000 C C . THR A 1 768 ? 1.182 -0.485 27.092 1.00 83.62 768 THR A C 1
ATOM 6002 O O . THR A 1 768 ? 1.433 0.388 27.933 1.00 83.62 768 THR A O 1
ATOM 6005 N N . ALA A 1 769 ? 0.881 -1.739 27.435 1.00 82.94 769 ALA A N 1
ATOM 6006 C CA . ALA A 1 769 ? 0.785 -2.165 28.831 1.00 82.94 769 ALA A CA 1
ATOM 6007 C C . ALA A 1 769 ? 2.142 -2.111 29.558 1.00 82.94 769 ALA A C 1
ATOM 6009 O O . ALA A 1 769 ? 2.190 -1.744 30.728 1.00 82.94 769 ALA A O 1
ATOM 6010 N N . ASN A 1 770 ? 3.237 -2.404 28.844 1.00 86.56 770 ASN A N 1
ATOM 6011 C CA . ASN A 1 770 ? 4.594 -2.508 29.393 1.00 86.56 770 ASN A CA 1
ATOM 6012 C C . ASN A 1 770 ? 5.552 -1.504 28.729 1.00 86.56 770 ASN A C 1
ATOM 6014 O O . ASN A 1 770 ? 6.410 -1.894 27.940 1.00 86.56 770 ASN A O 1
ATOM 6018 N N . PRO A 1 771 ? 5.400 -0.202 28.990 1.00 91.75 771 PRO A N 1
ATOM 6019 C CA . PRO A 1 771 ? 6.295 0.801 28.436 1.00 91.75 771 PRO A CA 1
ATOM 6020 C C . PRO A 1 771 ? 7.666 0.818 29.146 1.00 91.75 771 PRO A C 1
ATOM 6022 O O . PRO A 1 771 ? 7.807 0.301 30.254 1.00 91.75 771 PRO A O 1
ATOM 6025 N N . THR A 1 772 ? 8.660 1.505 28.575 1.00 94.81 772 THR A N 1
ATOM 6026 C CA . THR A 1 772 ? 9.949 1.749 29.240 1.00 94.81 772 THR A CA 1
ATOM 6027 C C . THR A 1 772 ? 9.744 2.482 30.566 1.00 94.81 772 THR A C 1
ATOM 6029 O O . THR A 1 772 ? 8.925 3.406 30.687 1.00 94.81 772 THR A O 1
ATOM 6032 N N . LYS A 1 773 ? 10.488 2.060 31.588 1.00 95.00 773 LYS A N 1
ATOM 6033 C CA . LYS A 1 773 ? 10.457 2.683 32.914 1.00 95.00 773 LYS A CA 1
ATOM 6034 C C . LYS A 1 773 ? 10.995 4.106 32.823 1.00 95.00 773 LYS A C 1
ATOM 6036 O O . LYS A 1 773 ? 11.967 4.341 32.125 1.00 95.00 773 LYS A O 1
ATOM 6041 N N . SER A 1 774 ? 10.368 5.055 33.512 1.00 95.38 774 SER A N 1
ATOM 6042 C CA . SER A 1 774 ? 10.747 6.476 33.483 1.00 95.38 774 SER A CA 1
ATOM 6043 C C . SER A 1 774 ? 11.316 6.908 34.824 1.00 95.38 774 SER A C 1
ATOM 6045 O O . SER A 1 774 ? 10.714 6.619 35.861 1.00 95.38 774 SER A O 1
ATOM 6047 N N . TYR A 1 775 ? 12.409 7.677 34.818 1.00 96.38 775 TYR A N 1
ATOM 6048 C CA . TYR A 1 775 ? 12.986 8.224 36.048 1.00 96.38 775 TYR A CA 1
ATOM 6049 C C . TYR A 1 775 ? 11.958 8.997 36.881 1.00 96.38 775 TYR A C 1
ATOM 6051 O O . TYR A 1 775 ? 11.903 8.847 38.100 1.00 96.38 775 TYR A O 1
ATOM 6059 N N . TRP A 1 776 ? 11.093 9.781 36.230 1.00 95.56 776 TRP A N 1
ATOM 6060 C CA . TRP A 1 776 ? 10.074 10.584 36.911 1.00 95.56 776 TRP A CA 1
ATOM 6061 C C . TRP A 1 776 ? 9.106 9.761 37.757 1.00 95.56 776 TRP A C 1
ATOM 6063 O O . TRP A 1 776 ? 8.601 10.275 38.755 1.00 95.56 776 TRP A O 1
ATOM 6073 N N . ILE A 1 777 ? 8.838 8.528 37.328 1.00 94.88 777 ILE A N 1
ATOM 6074 C CA . ILE A 1 777 ? 7.918 7.595 37.975 1.00 94.88 777 ILE A CA 1
ATOM 6075 C C . ILE A 1 777 ? 8.694 6.767 39.001 1.00 94.88 777 ILE A C 1
ATOM 6077 O O . ILE A 1 777 ? 8.324 6.732 40.168 1.00 94.88 777 ILE A O 1
ATOM 6081 N N . GLU A 1 778 ? 9.813 6.161 38.596 1.00 94.50 778 GLU A N 1
ATOM 6082 C CA . GLU A 1 778 ? 10.558 5.212 39.433 1.00 94.50 778 GLU A CA 1
ATOM 6083 C C . GLU A 1 778 ? 11.378 5.864 40.555 1.00 94.50 778 GLU A C 1
ATOM 6085 O O . GLU A 1 778 ? 11.777 5.192 41.508 1.00 94.50 778 GLU A O 1
ATOM 6090 N N . ALA A 1 779 ? 11.677 7.161 40.458 1.00 92.19 779 ALA A N 1
ATOM 6091 C CA . ALA A 1 779 ? 12.314 7.919 41.536 1.00 92.19 779 ALA A CA 1
ATOM 6092 C C . ALA A 1 779 ? 11.299 8.628 42.452 1.00 92.19 779 ALA A C 1
ATOM 6094 O O . ALA A 1 779 ? 11.683 9.168 43.492 1.00 92.19 779 ALA A O 1
ATOM 6095 N N . ALA A 1 780 ? 10.012 8.638 42.090 1.00 89.94 780 ALA A N 1
ATOM 6096 C CA . ALA A 1 780 ? 8.957 9.242 42.891 1.00 89.94 780 ALA A CA 1
ATOM 6097 C C . ALA A 1 780 ? 8.204 8.173 43.693 1.00 89.94 780 ALA A C 1
ATOM 6099 O O . ALA A 1 780 ? 7.693 7.202 43.146 1.00 89.94 780 ALA A O 1
ATOM 6100 N N . ASN A 1 781 ? 8.057 8.387 45.000 1.00 83.88 781 ASN A N 1
ATOM 6101 C CA . ASN A 1 781 ? 7.143 7.589 45.810 1.00 83.88 781 ASN A CA 1
ATOM 6102 C C . ASN A 1 781 ? 5.786 8.302 45.874 1.00 83.88 781 ASN A C 1
ATOM 6104 O O . ASN A 1 781 ? 5.705 9.409 46.406 1.00 83.88 781 ASN A O 1
ATOM 6108 N N . SER A 1 782 ? 4.729 7.702 45.322 1.00 89.56 782 SER A N 1
ATOM 6109 C CA . SER A 1 782 ? 3.384 8.274 45.408 1.00 89.56 782 SER A CA 1
ATOM 6110 C C . SER A 1 782 ? 2.305 7.203 45.568 1.00 89.56 782 SER A C 1
ATOM 6112 O O . SER A 1 782 ? 2.252 6.274 44.757 1.00 89.56 782 SER A O 1
ATOM 6114 N N . PRO A 1 783 ? 1.381 7.362 46.537 1.00 92.69 783 PRO A N 1
ATOM 6115 C CA . PRO A 1 783 ? 0.278 6.424 46.731 1.00 92.69 783 PRO A CA 1
ATOM 6116 C C . PRO A 1 783 ? -0.729 6.452 45.574 1.00 92.69 783 PRO A C 1
ATOM 6118 O O . PRO A 1 783 ? -1.485 5.501 45.406 1.00 92.69 783 PRO A O 1
ATOM 6121 N N . LEU A 1 784 ? -0.734 7.515 44.759 1.00 95.75 784 LEU A N 1
ATOM 6122 C CA . LEU A 1 784 ? -1.688 7.660 43.661 1.00 95.75 784 LEU A CA 1
ATOM 6123 C C . LEU A 1 784 ? -1.320 6.870 42.398 1.00 95.75 784 LEU A C 1
ATOM 6125 O O . LEU A 1 784 ? -2.172 6.735 41.528 1.00 95.75 784 LEU A O 1
ATOM 6129 N N . ARG A 1 785 ? -0.106 6.300 42.307 1.00 94.81 785 ARG A N 1
ATOM 6130 C CA . ARG A 1 785 ? 0.397 5.577 41.116 1.00 94.81 785 ARG A CA 1
ATOM 6131 C C . ARG A 1 785 ? -0.627 4.584 40.554 1.00 94.81 785 ARG A C 1
ATOM 6133 O O . ARG A 1 785 ? -0.967 4.642 39.379 1.00 94.81 785 ARG A O 1
ATOM 6140 N N . ASN A 1 786 ? -1.163 3.727 41.421 1.00 95.25 786 ASN A N 1
ATOM 6141 C CA . ASN A 1 786 ? -2.133 2.683 41.072 1.00 95.25 786 ASN A CA 1
ATOM 6142 C C . ASN A 1 786 ? -3.497 2.897 41.749 1.00 95.25 786 ASN A C 1
ATOM 6144 O O . ASN A 1 786 ? -4.251 1.945 41.942 1.00 95.25 786 ASN A O 1
ATOM 6148 N N . PHE A 1 787 ? -3.790 4.124 42.185 1.00 96.00 787 PHE A N 1
ATOM 6149 C CA . PHE A 1 787 ? -4.938 4.391 43.043 1.00 96.00 787 PHE A CA 1
ATOM 6150 C C . PHE A 1 787 ? -6.272 4.277 42.301 1.00 96.00 787 PHE A C 1
ATOM 6152 O O . PHE A 1 787 ? -6.416 4.683 41.145 1.00 96.00 787 PHE A O 1
ATOM 6159 N N . ARG A 1 788 ? -7.262 3.739 43.015 1.00 96.44 788 ARG A N 1
ATOM 6160 C CA . ARG A 1 788 ? -8.663 3.664 42.608 1.00 96.44 788 ARG A CA 1
ATOM 6161 C C . ARG A 1 788 ? -9.518 4.153 43.776 1.00 96.44 788 ARG A C 1
ATOM 6163 O O . ARG A 1 788 ? -9.400 3.603 44.868 1.00 96.44 788 ARG A O 1
ATOM 6170 N N . SER A 1 789 ? -10.370 5.156 43.561 1.00 96.38 789 SER A N 1
ATOM 6171 C CA . SER A 1 789 ? -11.265 5.688 44.602 1.00 96.38 789 SER A CA 1
ATOM 6172 C C . SER A 1 789 ? -12.302 4.657 45.054 1.00 96.38 789 SER A C 1
ATOM 6174 O O . SER A 1 789 ? -12.733 4.681 46.203 1.00 96.38 789 SER A O 1
ATOM 6176 N N . SER A 1 790 ? -12.706 3.755 44.157 1.00 93.75 790 SER A N 1
ATOM 6177 C CA . SER A 1 790 ? -13.670 2.683 44.422 1.00 93.75 790 SER A CA 1
ATOM 6178 C C . SER A 1 790 ? -13.328 1.411 43.642 1.00 93.75 790 SER A C 1
ATOM 6180 O O . SER A 1 790 ? -12.754 1.473 42.551 1.00 93.75 790 SER A O 1
ATOM 6182 N N . GLU A 1 791 ? -13.693 0.251 44.195 1.00 91.25 791 GLU A N 1
ATOM 6183 C CA . GLU A 1 791 ? -13.498 -1.055 43.548 1.00 91.25 791 GLU A CA 1
ATOM 6184 C C . GLU A 1 791 ? -14.387 -1.220 42.307 1.00 91.25 791 GLU A C 1
ATOM 6186 O O . GLU A 1 791 ? -13.902 -1.617 41.246 1.00 91.25 791 GLU A O 1
ATOM 6191 N N . ALA A 1 792 ? -15.666 -0.860 42.421 1.00 92.94 792 ALA A N 1
ATOM 6192 C CA . ALA A 1 792 ? -16.594 -0.777 41.299 1.00 92.94 792 ALA A CA 1
ATOM 6193 C C . ALA A 1 792 ? -16.587 0.628 40.683 1.00 92.94 792 ALA A C 1
ATOM 6195 O O . ALA A 1 792 ? -16.309 1.621 41.367 1.00 92.94 792 ALA A O 1
ATOM 6196 N N . LEU A 1 793 ? -16.902 0.710 39.391 1.00 96.06 793 LEU A N 1
ATOM 6197 C CA . LEU A 1 793 ? -17.126 1.987 38.722 1.00 96.06 793 LEU A CA 1
ATOM 6198 C C . LEU A 1 793 ? -18.479 2.579 39.145 1.00 96.06 793 LEU A C 1
ATOM 6200 O O . LEU A 1 793 ? -19.419 1.815 39.372 1.00 96.06 793 LEU A O 1
ATOM 6204 N N . PRO A 1 794 ? -18.595 3.913 39.262 1.00 95.81 794 PRO A N 1
ATOM 6205 C CA . PRO A 1 794 ? -19.894 4.544 39.453 1.00 95.81 794 PRO A CA 1
ATOM 6206 C C . PRO A 1 794 ? -20.780 4.303 38.224 1.00 95.81 794 PRO A C 1
ATOM 6208 O O . PRO A 1 794 ? -20.293 4.351 37.096 1.00 95.81 794 PRO A O 1
ATOM 6211 N N . GLU A 1 795 ? -22.076 4.067 38.433 1.00 95.38 795 GLU A N 1
ATOM 6212 C CA . GLU A 1 795 ? -23.032 3.887 37.328 1.00 95.38 795 GLU A CA 1
ATOM 6213 C C . GLU A 1 795 ? -23.209 5.183 36.525 1.00 95.38 795 GLU A C 1
ATOM 6215 O O . GLU A 1 795 ? -23.276 5.155 35.295 1.00 95.38 795 GLU A O 1
ATOM 6220 N N . GLU A 1 796 ? -23.235 6.324 37.221 1.00 97.00 796 GLU A N 1
ATOM 6221 C CA . GLU A 1 796 ? -23.453 7.645 36.636 1.00 97.00 796 GLU A CA 1
ATOM 6222 C C . GLU A 1 796 ? -22.471 8.688 37.197 1.00 97.00 796 GLU A C 1
ATOM 6224 O O . GLU A 1 796 ? -22.038 8.618 38.350 1.00 97.00 796 GLU A O 1
ATOM 6229 N N . THR A 1 797 ? -22.110 9.677 36.379 1.00 97.81 797 THR A N 1
ATOM 6230 C CA . THR A 1 797 ? -21.241 10.799 36.760 1.00 97.81 797 THR A CA 1
ATOM 6231 C C . THR A 1 797 ? -21.627 12.068 35.990 1.00 97.81 797 THR A C 1
ATOM 6233 O O . THR A 1 797 ? -22.167 11.992 34.886 1.00 97.81 797 THR A O 1
ATOM 6236 N N . ASP A 1 798 ? -21.364 13.257 36.541 1.00 97.75 798 ASP A N 1
ATOM 6237 C CA . ASP A 1 798 ? -21.621 14.504 35.808 1.00 97.75 798 ASP A CA 1
ATOM 6238 C C . ASP A 1 798 ? -20.573 14.686 34.695 1.00 97.75 798 ASP A C 1
ATOM 6240 O O . ASP A 1 798 ? -20.920 14.952 33.543 1.00 97.75 798 ASP A O 1
ATOM 6244 N N . VAL A 1 799 ? -19.290 14.478 35.015 1.00 98.50 799 VAL A N 1
ATOM 6245 C CA . VAL A 1 799 ? -18.177 14.620 34.063 1.00 98.50 799 VAL A CA 1
ATOM 6246 C C . VAL A 1 799 ? -17.291 13.382 34.083 1.00 98.50 799 VAL A C 1
ATOM 6248 O O . VAL A 1 799 ? -16.702 13.057 35.111 1.00 98.50 799 VAL A O 1
ATOM 6251 N N . ALA A 1 800 ? -17.115 12.737 32.931 1.00 98.56 800 ALA A N 1
ATOM 6252 C CA . ALA A 1 800 ? -16.055 11.750 32.745 1.00 98.56 800 ALA A CA 1
ATOM 6253 C C . ALA A 1 800 ? -14.832 12.405 32.084 1.00 98.56 800 ALA A C 1
ATOM 6255 O O . ALA A 1 800 ? -14.916 12.923 30.971 1.00 98.56 800 ALA A O 1
ATOM 6256 N N . ILE A 1 801 ? -13.683 12.376 32.754 1.00 98.75 801 ILE A N 1
ATOM 6257 C CA . ILE A 1 801 ? -12.393 12.807 32.205 1.00 98.75 801 ILE A CA 1
ATOM 6258 C C . ILE A 1 801 ? -11.619 11.560 31.792 1.00 98.75 801 ILE A C 1
ATOM 6260 O O . ILE A 1 801 ? -11.387 10.665 32.604 1.00 98.75 801 ILE A O 1
ATOM 6264 N N . ILE A 1 802 ? -11.199 11.502 30.534 1.00 98.19 802 ILE A N 1
ATOM 6265 C CA . ILE A 1 802 ? -10.452 10.364 30.002 1.00 98.19 802 ILE A CA 1
ATOM 6266 C C . ILE A 1 802 ? -8.990 10.777 29.844 1.00 98.19 802 ILE A C 1
ATOM 6268 O O . ILE A 1 802 ? -8.680 11.685 29.068 1.00 98.19 802 ILE A O 1
ATOM 6272 N N . GLY A 1 803 ? -8.103 10.112 30.586 1.00 97.44 803 GLY A N 1
ATOM 6273 C CA . GLY A 1 803 ? -6.671 10.402 30.683 1.00 97.44 803 GLY A CA 1
ATOM 6274 C C . GLY A 1 803 ? -6.277 11.009 32.036 1.00 97.44 803 GLY A C 1
ATOM 6275 O O . GLY A 1 803 ? -6.750 12.073 32.418 1.00 97.44 803 GLY A O 1
ATOM 6276 N N . GLY A 1 804 ? -5.356 10.360 32.751 1.00 96.25 804 GLY A N 1
ATOM 6277 C CA . GLY A 1 804 ? -4.820 10.782 34.054 1.00 96.25 804 GLY A CA 1
ATOM 6278 C C . GLY A 1 804 ? -3.480 11.510 33.967 1.00 96.25 804 GLY A C 1
ATOM 6279 O O . GLY A 1 804 ? -2.672 11.436 34.892 1.00 96.25 804 GLY A O 1
ATOM 6280 N N . GLY A 1 805 ? -3.205 12.155 32.831 1.00 96.00 805 GLY A N 1
ATOM 6281 C CA . GLY A 1 805 ? -2.021 12.988 32.619 1.00 96.00 805 GLY A CA 1
ATOM 6282 C C . GLY A 1 805 ? -2.221 14.436 33.072 1.00 96.00 805 GLY A C 1
ATOM 6283 O O . GLY A 1 805 ? -3.191 14.766 33.753 1.00 96.00 805 GLY A O 1
ATOM 6284 N N . TYR A 1 806 ? -1.315 15.324 32.646 1.00 96.88 806 TYR A N 1
ATOM 6285 C CA . TYR A 1 806 ? -1.368 16.737 33.035 1.00 96.88 806 TYR A CA 1
ATOM 6286 C C . TYR A 1 806 ? -2.694 17.414 32.665 1.00 96.88 806 TYR A C 1
ATOM 6288 O O . TYR A 1 806 ? -3.298 18.064 33.510 1.00 96.88 806 TYR A O 1
ATOM 6296 N N . ALA A 1 807 ? -3.183 17.202 31.439 1.00 97.69 807 ALA A N 1
ATOM 6297 C CA . ALA A 1 807 ? -4.432 17.806 30.981 1.00 97.69 807 ALA A CA 1
ATOM 6298 C C . ALA A 1 807 ? -5.638 17.354 31.813 1.00 97.69 807 ALA A C 1
ATOM 6300 O O . ALA A 1 807 ? -6.370 18.205 32.308 1.00 97.69 807 ALA A O 1
ATOM 6301 N N . GLY A 1 808 ? -5.797 16.050 32.056 1.00 97.81 808 GLY A N 1
ATOM 6302 C CA . GLY A 1 808 ? -6.907 15.533 32.858 1.00 97.81 808 GLY A CA 1
ATOM 6303 C C . GLY A 1 808 ? -6.870 15.987 34.316 1.00 97.81 808 GLY A C 1
ATOM 6304 O O . GLY A 1 808 ? -7.889 16.422 34.852 1.00 97.81 808 GLY A O 1
ATOM 6305 N N . ALA A 1 809 ? -5.692 15.968 34.949 1.00 97.94 809 ALA A N 1
ATOM 6306 C CA . ALA A 1 809 ? -5.534 16.450 36.320 1.00 97.94 809 ALA A CA 1
ATOM 6307 C C . ALA A 1 809 ? -5.795 17.958 36.445 1.00 97.94 809 ALA A C 1
ATOM 6309 O O . ALA A 1 809 ? -6.472 18.386 37.379 1.00 97.94 809 ALA A O 1
ATOM 6310 N N . SER A 1 810 ? -5.322 18.763 35.487 1.00 97.56 810 SER A N 1
ATOM 6311 C CA . SER A 1 810 ? -5.625 20.195 35.437 1.00 97.56 810 SER A CA 1
ATOM 6312 C C . SER A 1 810 ? -7.106 20.466 35.187 1.00 97.56 810 SER A C 1
ATOM 6314 O O . SER A 1 810 ? -7.658 21.351 35.828 1.00 97.56 810 SER A O 1
ATOM 6316 N N . THR A 1 811 ? -7.775 19.712 34.311 1.00 98.12 811 THR A N 1
ATOM 6317 C CA . THR A 1 811 ? -9.225 19.847 34.100 1.00 98.12 811 THR A CA 1
ATOM 6318 C C . THR A 1 811 ? -10.000 19.518 35.375 1.00 98.12 811 THR A C 1
ATOM 6320 O O . THR A 1 811 ? -10.867 20.294 35.764 1.00 98.12 811 THR A O 1
ATOM 6323 N N . ALA A 1 812 ? -9.666 18.427 36.073 1.00 97.88 812 ALA A N 1
ATOM 6324 C CA . ALA A 1 812 ? -10.295 18.089 37.352 1.00 97.88 812 ALA A CA 1
ATOM 6325 C C . ALA A 1 812 ? -10.077 19.190 38.408 1.00 97.88 812 ALA A C 1
ATOM 6327 O O . ALA A 1 812 ? -11.012 19.586 39.105 1.00 97.88 812 ALA A O 1
ATOM 6328 N N . TYR A 1 813 ? -8.854 19.724 38.489 1.00 97.00 813 TYR A N 1
ATOM 6329 C CA . TYR A 1 813 ? -8.508 20.826 39.386 1.00 97.00 813 TYR A CA 1
ATOM 6330 C C . TYR A 1 813 ? -9.302 22.099 39.086 1.00 97.00 813 TYR A C 1
ATOM 6332 O O . TYR A 1 813 ? -9.875 22.697 39.998 1.00 97.00 813 TYR A O 1
ATOM 6340 N N . TRP A 1 814 ? -9.391 22.491 37.814 1.00 97.06 814 TRP A N 1
ATOM 6341 C CA . TRP A 1 814 ? -10.140 23.678 37.423 1.00 97.06 814 TRP A CA 1
ATOM 6342 C C . TRP A 1 814 ? -11.637 23.504 37.633 1.00 97.06 814 TRP A C 1
ATOM 6344 O O . TRP A 1 814 ? -12.249 24.412 38.182 1.00 97.06 814 TRP A O 1
ATOM 6354 N N . ILE A 1 815 ? -12.229 22.351 37.310 1.00 97.06 815 ILE A N 1
ATOM 6355 C CA . ILE A 1 815 ? -13.643 22.088 37.631 1.00 97.06 815 ILE A CA 1
ATOM 6356 C C . ILE A 1 815 ? -13.907 22.347 39.119 1.00 97.06 815 ILE A C 1
ATOM 6358 O O . ILE A 1 815 ? -14.846 23.066 39.461 1.00 97.06 815 ILE A O 1
ATOM 6362 N N . ASN A 1 816 ? -13.039 21.841 39.999 1.00 94.88 816 ASN A N 1
ATOM 6363 C CA . ASN A 1 816 ? -13.151 22.069 41.435 1.00 94.88 816 ASN A CA 1
ATOM 6364 C C . ASN A 1 816 ? -12.984 23.552 41.826 1.00 94.88 816 ASN A C 1
ATOM 6366 O O . ASN A 1 816 ? -13.770 24.060 42.617 1.00 94.88 816 ASN A O 1
ATOM 6370 N N . LYS A 1 817 ? -12.001 24.270 41.267 1.00 94.06 817 LYS A N 1
ATOM 6371 C CA . LYS A 1 817 ? -11.784 25.699 41.569 1.00 94.06 817 LYS A CA 1
ATOM 6372 C C . LYS A 1 817 ? -12.908 26.605 41.074 1.00 94.06 817 LYS A C 1
ATOM 6374 O O . LYS A 1 817 ? -13.346 27.488 41.802 1.00 94.06 817 LYS A O 1
ATOM 6379 N N . TYR A 1 818 ? -13.398 26.388 39.858 1.00 96.06 818 TYR A N 1
ATOM 6380 C CA . TYR A 1 818 ? -14.486 27.182 39.285 1.00 96.06 818 TYR A CA 1
ATOM 6381 C C . TYR A 1 818 ? -15.804 26.984 40.047 1.00 96.06 818 TYR A C 1
ATOM 6383 O O . TYR A 1 818 ? -16.619 27.904 40.123 1.00 96.06 818 TYR A O 1
ATOM 6391 N N . THR A 1 819 ? -15.996 25.806 40.647 1.00 95.56 819 THR A N 1
ATOM 6392 C CA . THR A 1 819 ? -17.207 25.450 41.402 1.00 95.56 819 THR A CA 1
ATOM 6393 C C . THR A 1 819 ? -17.031 25.529 42.922 1.00 95.56 819 THR A C 1
ATOM 6395 O O . THR A 1 819 ? -17.920 25.113 43.661 1.00 95.56 819 THR A O 1
ATOM 6398 N N . GLU A 1 820 ? -15.927 26.100 43.421 1.00 91.69 820 GLU A N 1
ATOM 6399 C CA . GLU A 1 820 ? -15.642 26.161 44.865 1.00 91.69 820 GLU A CA 1
ATOM 6400 C C . GLU A 1 820 ? -16.729 26.919 45.647 1.00 91.69 820 GLU A C 1
ATOM 6402 O O . GLU A 1 820 ? -17.080 26.520 46.754 1.00 91.69 820 GLU A O 1
ATOM 6407 N N . ASN A 1 821 ? -17.315 27.951 45.029 1.00 89.94 821 ASN A N 1
ATOM 6408 C CA . ASN A 1 821 ? -18.413 28.750 45.584 1.00 89.94 821 ASN A CA 1
ATOM 6409 C C . ASN A 1 821 ? -19.794 28.388 45.004 1.00 89.94 821 ASN A C 1
ATOM 6411 O O . ASN A 1 821 ? -20.765 29.105 45.246 1.00 89.94 821 ASN A O 1
ATOM 6415 N N . ALA A 1 822 ? -19.892 27.328 44.197 1.00 90.50 822 ALA A N 1
ATOM 6416 C CA . ALA A 1 822 ? -21.150 26.927 43.577 1.00 90.50 822 ALA A CA 1
ATOM 6417 C C . ALA A 1 822 ? -22.080 26.246 44.589 1.00 90.50 822 ALA A C 1
ATOM 6419 O O . ALA A 1 822 ? -21.637 25.566 45.514 1.00 90.50 822 ALA A O 1
ATOM 6420 N N . SER A 1 823 ? -23.390 26.367 44.370 1.00 86.81 823 SER A N 1
ATOM 6421 C CA . SER A 1 823 ? -24.409 25.687 45.184 1.00 86.81 823 SER A CA 1
ATOM 6422 C C . SER A 1 823 ? -24.352 24.155 45.068 1.00 86.81 823 SER A C 1
ATOM 6424 O O . SER A 1 823 ? -24.748 23.448 45.995 1.00 86.81 823 SER A O 1
ATOM 6426 N N . ARG A 1 824 ? -23.828 23.637 43.947 1.00 88.75 824 ARG A N 1
ATOM 6427 C CA . ARG A 1 824 ? -23.584 22.213 43.688 1.00 88.75 824 ARG A CA 1
ATOM 6428 C C . ARG A 1 824 ? -22.257 22.036 42.957 1.00 88.75 824 ARG A C 1
ATOM 6430 O O . ARG A 1 824 ? -22.034 22.669 41.929 1.00 88.75 824 ARG A O 1
ATOM 6437 N N . GLN A 1 825 ? -21.429 21.109 43.431 1.00 91.31 825 GLN A N 1
ATOM 6438 C CA . GLN A 1 825 ? -20.246 20.662 42.697 1.00 91.31 825 GLN A CA 1
ATOM 6439 C C . GLN A 1 825 ? -20.575 19.434 41.834 1.00 91.31 825 GLN A C 1
ATOM 6441 O O . GLN A 1 825 ? -21.312 18.555 42.293 1.00 91.31 825 GLN A O 1
ATOM 6446 N N . PRO A 1 826 ? -20.053 19.350 40.598 1.00 95.12 826 PRO A N 1
ATOM 6447 C CA . PRO A 1 826 ? -20.255 18.189 39.744 1.00 95.12 826 PRO A CA 1
ATOM 6448 C C . PRO A 1 826 ? -19.446 16.987 40.249 1.00 95.12 826 PRO A C 1
ATOM 6450 O O . PRO A 1 826 ? -18.296 17.126 40.664 1.00 95.12 826 PRO A O 1
ATOM 6453 N N . HIS A 1 827 ? -20.027 15.791 40.163 1.00 96.19 827 HIS A N 1
ATOM 6454 C CA . HIS A 1 827 ? -19.302 14.541 40.367 1.00 96.19 827 HIS A CA 1
ATOM 6455 C C . HIS A 1 827 ? -18.426 14.247 39.151 1.00 96.19 827 HIS A C 1
ATOM 6457 O O . HIS A 1 827 ? -18.930 14.108 38.035 1.00 96.19 827 HIS A O 1
ATOM 6463 N N . VAL A 1 828 ? -17.121 14.112 39.372 1.00 98.25 828 VAL A N 1
ATOM 6464 C CA . VAL A 1 828 ? -16.136 13.881 38.314 1.00 98.25 828 VAL A CA 1
ATOM 6465 C C . VAL A 1 828 ? -15.570 12.475 38.439 1.00 98.25 828 VAL A C 1
ATOM 6467 O O . VAL A 1 828 ? -15.104 12.091 39.507 1.00 98.25 828 VAL A O 1
ATOM 6470 N N . THR A 1 829 ? -15.546 11.719 37.345 1.00 98.56 829 THR A N 1
ATOM 6471 C CA . THR A 1 829 ? -14.821 10.446 37.266 1.00 98.56 829 THR A CA 1
ATOM 6472 C C . THR A 1 829 ? -13.658 10.575 36.293 1.00 98.56 829 THR A C 1
ATOM 6474 O O . THR A 1 829 ? -13.871 10.865 35.120 1.00 98.56 829 THR A O 1
ATOM 6477 N N . LEU A 1 830 ? -12.427 10.354 36.759 1.00 98.69 830 LEU A N 1
ATOM 6478 C CA . LEU A 1 830 ? -11.228 10.342 35.925 1.00 98.69 830 LEU A CA 1
ATOM 6479 C C . LEU A 1 830 ? -10.772 8.903 35.683 1.00 98.69 830 LEU A C 1
ATOM 6481 O O . LEU A 1 830 ? -10.492 8.167 36.631 1.00 98.69 830 LEU A O 1
ATOM 6485 N N . LEU A 1 831 ? -10.653 8.525 34.412 1.00 98.38 831 LEU A N 1
ATOM 6486 C CA . LEU A 1 831 ? -10.282 7.183 33.968 1.00 98.38 831 LEU A CA 1
ATOM 6487 C C . LEU A 1 831 ? -8.891 7.214 33.321 1.00 98.38 831 LEU A C 1
ATOM 6489 O O . LEU A 1 831 ? -8.656 7.978 32.384 1.00 98.38 831 LEU A O 1
ATOM 6493 N N . GLU A 1 832 ? -7.971 6.378 33.798 1.00 97.12 832 GLU A N 1
ATOM 6494 C CA . GLU A 1 832 ? -6.619 6.230 33.247 1.00 97.12 832 GLU A CA 1
ATOM 6495 C C . GLU A 1 832 ? -6.371 4.775 32.851 1.00 97.12 832 GLU A C 1
ATOM 6497 O O . GLU A 1 832 ? -6.611 3.857 33.634 1.00 97.12 832 GLU A O 1
ATOM 6502 N N . ALA A 1 833 ? -5.871 4.564 31.633 1.00 94.44 833 ALA A N 1
ATOM 6503 C CA . ALA A 1 833 ? -5.649 3.236 31.077 1.00 94.44 833 ALA A CA 1
ATOM 6504 C C . ALA A 1 833 ? -4.543 2.461 31.809 1.00 94.44 833 ALA A C 1
ATOM 6506 O O . ALA A 1 833 ? -4.632 1.240 31.910 1.00 94.44 833 ALA A O 1
ATOM 6507 N N . ARG A 1 834 ? -3.523 3.156 32.329 1.00 92.50 834 ARG A N 1
ATOM 6508 C CA . ARG A 1 834 ? -2.381 2.564 33.046 1.00 92.50 834 ARG A CA 1
ATOM 6509 C C . ARG A 1 834 ? -2.300 3.078 34.487 1.00 92.50 834 ARG A C 1
ATOM 6511 O O . ARG A 1 834 ? -3.309 3.293 35.152 1.00 92.50 834 ARG A O 1
ATOM 6518 N N . GLU A 1 835 ? -1.085 3.270 34.979 1.00 94.25 835 GLU A N 1
ATOM 6519 C CA . GLU A 1 835 ? -0.793 4.060 36.168 1.00 94.25 835 GLU A CA 1
ATOM 6520 C C . GLU A 1 835 ? -1.033 5.559 35.923 1.00 94.25 835 GLU A C 1
ATOM 6522 O O . GLU A 1 835 ? -0.847 6.068 34.811 1.00 94.25 835 GLU A O 1
ATOM 6527 N N . ILE A 1 836 ? -1.430 6.274 36.978 1.00 96.62 836 ILE A N 1
ATOM 6528 C CA . ILE A 1 836 ? -1.655 7.722 36.931 1.00 96.62 836 ILE A CA 1
ATOM 6529 C C . ILE A 1 836 ? -0.390 8.421 36.434 1.00 96.62 836 ILE A C 1
ATOM 6531 O O . ILE A 1 836 ? 0.718 8.101 36.858 1.00 96.62 836 ILE A O 1
ATOM 6535 N N . CYS A 1 837 ? -0.551 9.364 35.502 1.00 95.56 837 CYS A N 1
ATOM 6536 C CA . CYS A 1 837 ? 0.551 10.085 34.867 1.00 95.56 837 CYS A CA 1
ATOM 6537 C C . CYS A 1 837 ? 1.572 9.192 34.113 1.00 95.56 837 CYS A C 1
ATOM 6539 O O . CYS A 1 837 ? 2.655 9.651 33.754 1.00 95.56 837 CYS A O 1
ATOM 6541 N N . GLY A 1 838 ? 1.232 7.941 33.779 1.00 92.31 838 GLY A N 1
ATOM 6542 C CA . GLY A 1 838 ? 2.153 6.974 33.163 1.00 92.31 838 GLY A CA 1
ATOM 6543 C C . GLY A 1 838 ? 2.484 7.189 31.678 1.00 92.31 838 GLY A C 1
ATOM 6544 O O . GLY A 1 838 ? 3.140 6.346 31.071 1.00 92.31 838 GLY A O 1
ATOM 6545 N N . ALA A 1 839 ? 1.991 8.252 31.034 1.00 92.38 839 ALA A N 1
ATOM 6546 C CA . ALA A 1 839 ? 2.163 8.522 29.597 1.00 92.38 839 ALA A CA 1
ATOM 6547 C C . ALA A 1 839 ? 3.079 9.734 29.324 1.00 92.38 839 ALA A C 1
ATOM 6549 O O . ALA A 1 839 ? 4.124 9.864 29.953 1.00 92.38 839 ALA A O 1
ATOM 6550 N N . ALA A 1 840 ? 2.725 10.598 28.364 1.00 92.62 840 ALA A N 1
ATOM 6551 C CA . ALA A 1 840 ? 3.568 11.704 27.893 1.00 92.62 840 ALA A CA 1
ATOM 6552 C C . ALA A 1 840 ? 4.088 12.603 29.033 1.00 92.62 840 ALA A C 1
ATOM 6554 O O . ALA A 1 840 ? 5.268 12.943 29.071 1.00 92.62 840 ALA A O 1
ATOM 6555 N N . THR A 1 841 ? 3.228 12.953 29.996 1.00 94.94 841 THR A N 1
ATOM 6556 C CA . THR A 1 841 ? 3.592 13.817 31.130 1.00 94.94 841 THR A CA 1
ATOM 6557 C C . THR A 1 841 ? 4.666 13.194 32.024 1.00 94.94 841 THR A C 1
ATOM 6559 O O . THR A 1 841 ? 5.668 13.845 32.301 1.00 94.94 841 THR A O 1
ATOM 6562 N N . GLY A 1 842 ? 4.510 11.933 32.434 1.00 94.50 842 GLY A N 1
ATOM 6563 C CA . GLY A 1 842 ? 5.493 11.225 33.259 1.00 94.50 842 GLY A CA 1
ATOM 6564 C C . GLY A 1 842 ? 6.756 10.800 32.508 1.00 94.50 842 GLY A C 1
ATOM 6565 O O . GLY A 1 842 ? 7.583 10.095 33.076 1.00 94.50 842 GLY A O 1
ATOM 6566 N N . ARG A 1 843 ? 6.915 11.189 31.237 1.00 93.94 843 ARG A N 1
ATOM 6567 C CA . ARG A 1 843 ? 8.018 10.772 30.357 1.00 93.94 843 ARG A CA 1
ATOM 6568 C C . ARG A 1 843 ? 8.707 11.920 29.620 1.00 93.94 843 ARG A C 1
ATOM 6570 O O . ARG A 1 843 ? 9.566 11.653 28.790 1.00 93.94 843 ARG A O 1
ATOM 6577 N N . ASN A 1 844 ? 8.353 13.174 29.888 1.00 92.69 844 ASN A N 1
ATOM 6578 C CA . ASN A 1 844 ? 8.918 14.328 29.179 1.00 92.69 844 ASN A CA 1
ATOM 6579 C C . ASN A 1 844 ? 10.260 14.809 29.782 1.00 92.69 844 ASN A C 1
ATOM 6581 O O . ASN A 1 844 ? 10.840 14.147 30.636 1.00 92.69 844 ASN A O 1
ATOM 6585 N N . GLY A 1 845 ? 10.772 15.961 29.335 1.00 92.12 845 GLY A N 1
ATOM 6586 C CA . GLY A 1 845 ? 12.028 16.546 29.829 1.00 92.12 845 GLY A CA 1
ATOM 6587 C C . GLY A 1 845 ? 11.932 17.410 31.095 1.00 92.12 845 GLY A C 1
ATOM 6588 O O . GLY A 1 845 ? 12.955 17.916 31.534 1.00 92.12 845 GLY A O 1
ATOM 6589 N N . GLY A 1 846 ? 10.741 17.638 31.662 1.00 91.88 846 GLY A N 1
ATOM 6590 C CA . GLY A 1 846 ? 10.521 18.467 32.863 1.00 91.88 846 GLY A CA 1
ATOM 6591 C C . GLY A 1 846 ? 10.673 19.986 32.673 1.00 91.88 846 GLY A C 1
ATOM 6592 O O . GLY A 1 846 ? 10.581 20.744 33.640 1.00 91.88 846 GLY A O 1
ATOM 6593 N N . GLN A 1 847 ? 10.898 20.452 31.440 1.00 92.31 847 GLN A N 1
ATOM 6594 C CA . GLN A 1 847 ? 11.072 21.872 31.122 1.00 92.31 847 GLN A CA 1
ATOM 6595 C C . GLN A 1 847 ? 9.717 22.593 31.056 1.00 92.31 847 GLN A C 1
ATOM 6597 O O . GLN A 1 847 ? 8.851 22.236 30.257 1.00 92.31 847 GLN A O 1
ATOM 6602 N N . LEU A 1 848 ? 9.550 23.651 31.851 1.00 93.25 848 LEU A N 1
ATOM 6603 C CA . LEU A 1 848 ? 8.458 24.616 31.720 1.00 93.25 848 LEU A CA 1
ATOM 6604 C C . LEU A 1 848 ? 8.984 25.818 30.933 1.00 93.25 848 LEU A C 1
ATOM 6606 O O . LEU A 1 848 ? 9.365 26.845 31.493 1.00 93.25 848 LEU A O 1
ATOM 6610 N N . ARG A 1 849 ? 9.083 25.648 29.617 1.00 93.69 849 ARG A N 1
ATOM 6611 C CA . ARG A 1 849 ? 9.818 26.566 28.751 1.00 93.69 849 ARG A CA 1
ATOM 6612 C C . ARG A 1 849 ? 8.963 27.009 27.556 1.00 93.69 849 ARG A C 1
ATOM 6614 O O . ARG A 1 849 ? 8.893 26.256 26.591 1.00 93.69 849 ARG A O 1
ATOM 6621 N N . PRO A 1 850 ? 8.342 28.200 27.616 1.00 94.06 850 PRO A N 1
ATOM 6622 C CA . PRO A 1 850 ? 7.580 28.780 26.509 1.00 94.06 850 PRO A CA 1
ATOM 6623 C C . PRO A 1 850 ? 8.435 29.055 25.267 1.00 94.06 850 PRO A C 1
ATOM 6625 O O . PRO A 1 850 ? 9.625 29.375 25.384 1.00 94.06 850 PRO A O 1
ATOM 6628 N N . HIS A 1 851 ? 7.820 29.059 24.085 1.00 94.19 851 HIS A N 1
ATOM 6629 C CA . HIS A 1 851 ? 8.406 29.628 22.873 1.00 94.19 851 HIS A CA 1
ATOM 6630 C C . HIS A 1 851 ? 8.399 31.166 22.914 1.00 94.19 851 HIS A C 1
ATOM 6632 O O . HIS A 1 851 ? 7.686 31.819 22.163 1.00 94.19 851 HIS A O 1
ATOM 6638 N N . ALA A 1 852 ? 9.254 31.760 23.753 1.00 94.50 852 ALA A N 1
ATOM 6639 C CA . ALA A 1 852 ? 9.308 33.211 23.986 1.00 94.50 852 ALA A CA 1
ATOM 6640 C C . ALA A 1 852 ? 9.654 34.059 22.741 1.00 94.50 852 ALA A C 1
ATOM 6642 O O . ALA A 1 852 ? 9.358 35.248 22.699 1.00 94.50 852 ALA A O 1
ATOM 6643 N N . TYR A 1 853 ? 10.310 33.461 21.743 1.00 95.94 853 TYR A N 1
ATOM 6644 C CA . TYR A 1 853 ? 10.697 34.127 20.489 1.00 95.94 853 TYR A CA 1
ATOM 6645 C C . TYR A 1 853 ? 10.931 33.133 19.336 1.00 95.94 853 TYR A C 1
ATOM 6647 O O . TYR A 1 853 ? 10.752 33.462 18.166 1.00 95.94 853 TYR A O 1
ATOM 6655 N N . SER A 1 854 ? 11.334 31.894 19.643 1.00 93.00 854 SER A N 1
ATOM 6656 C CA . SER A 1 854 ? 11.893 30.943 18.667 1.00 93.00 854 SER A CA 1
ATOM 6657 C C . SER A 1 854 ? 10.928 30.473 17.573 1.00 93.00 854 SER A C 1
ATOM 6659 O O . SER A 1 854 ? 11.377 29.990 16.532 1.00 93.00 854 SER A O 1
ATOM 6661 N N . ARG A 1 855 ? 9.612 30.632 17.765 1.00 94.12 855 ARG A N 1
ATOM 6662 C CA . ARG A 1 855 ? 8.583 30.339 16.752 1.00 94.12 855 ARG A CA 1
ATOM 6663 C C . ARG A 1 855 ? 8.003 31.586 16.086 1.00 94.12 855 ARG A C 1
ATOM 6665 O O . ARG A 1 855 ? 7.188 31.436 15.180 1.00 94.12 855 ARG A O 1
ATOM 6672 N N . TYR A 1 856 ? 8.461 32.784 16.463 1.00 97.06 856 TYR A N 1
ATOM 6673 C CA . TYR A 1 856 ? 7.880 34.052 16.024 1.00 97.06 856 TYR A CA 1
ATOM 6674 C C . TYR A 1 856 ? 7.770 34.156 14.501 1.00 97.06 856 TYR A C 1
ATOM 6676 O O . TYR A 1 856 ? 6.688 34.402 13.989 1.00 97.06 856 TYR A O 1
ATOM 6684 N N . VAL A 1 857 ? 8.847 33.878 13.757 1.00 96.81 857 VAL A N 1
ATOM 6685 C CA . VAL A 1 857 ? 8.829 33.946 12.281 1.00 96.81 857 VAL A CA 1
ATOM 6686 C C . VAL A 1 857 ? 7.841 32.943 11.682 1.00 96.81 857 VAL A C 1
ATOM 6688 O O . VAL A 1 857 ? 7.055 33.305 10.811 1.00 96.81 857 VAL A O 1
ATOM 6691 N N . LYS A 1 858 ? 7.828 31.695 12.174 1.00 94.75 858 LYS A N 1
ATOM 6692 C CA . LYS A 1 858 ? 6.914 30.650 11.680 1.00 94.75 858 LYS A CA 1
ATOM 6693 C C . LYS A 1 858 ? 5.453 31.038 11.922 1.00 94.75 858 LYS A C 1
ATOM 6695 O O . LYS A 1 858 ? 4.624 30.884 11.031 1.00 94.75 858 LYS A O 1
ATOM 6700 N N . TRP A 1 859 ? 5.134 31.557 13.106 1.00 96.19 859 TRP A N 1
ATOM 6701 C CA . TRP A 1 859 ? 3.775 31.974 13.448 1.00 96.19 859 TRP A CA 1
ATOM 6702 C C . TRP A 1 859 ? 3.374 33.291 12.782 1.00 96.19 859 TRP A C 1
ATOM 6704 O O . TRP A 1 859 ? 2.240 33.401 12.329 1.00 96.19 859 TRP A O 1
ATOM 6714 N N . SER A 1 860 ? 4.295 34.246 12.635 1.00 97.31 860 SER A N 1
ATOM 6715 C CA . SER A 1 860 ? 4.041 35.537 11.982 1.00 97.31 860 SER A CA 1
ATOM 6716 C C . SER A 1 860 ? 3.750 35.352 10.495 1.00 97.31 860 SER A C 1
ATOM 6718 O O . SER A 1 860 ? 2.778 35.899 9.983 1.00 97.31 860 SER A O 1
ATOM 6720 N N . ASN A 1 861 ? 4.483 34.462 9.820 1.00 97.06 861 ASN A N 1
ATOM 6721 C CA . ASN A 1 861 ? 4.195 34.108 8.428 1.00 97.06 861 ASN A CA 1
ATOM 6722 C C . ASN A 1 861 ? 2.798 33.490 8.242 1.00 97.06 861 ASN A C 1
ATOM 6724 O O . ASN A 1 861 ? 2.214 33.622 7.170 1.00 97.06 861 ASN A O 1
ATOM 6728 N N . ARG A 1 862 ? 2.263 32.804 9.263 1.00 95.12 862 ARG A N 1
ATOM 6729 C CA . ARG A 1 862 ? 0.981 32.087 9.178 1.00 95.12 862 ARG A CA 1
ATOM 6730 C C . ARG A 1 862 ? -0.217 32.909 9.666 1.00 95.12 862 ARG A C 1
ATOM 6732 O O . ARG A 1 862 ? -1.301 32.766 9.112 1.00 95.12 862 ARG A O 1
ATOM 6739 N N . PHE A 1 863 ? -0.038 33.744 10.688 1.00 95.06 863 PHE A N 1
ATOM 6740 C CA . PHE A 1 863 ? -1.124 34.457 11.379 1.00 95.06 863 PHE A CA 1
ATOM 6741 C C . PHE A 1 863 ? -0.903 35.972 11.487 1.00 95.06 863 PHE A C 1
ATOM 6743 O O . PHE A 1 863 ? -1.695 36.675 12.112 1.00 95.06 863 PHE A O 1
ATOM 6750 N N . GLY A 1 864 ? 0.174 36.482 10.893 1.00 97.25 864 GLY A N 1
ATOM 6751 C CA . GLY A 1 864 ? 0.624 37.858 11.051 1.00 97.25 864 GLY A CA 1
ATOM 6752 C C . GLY A 1 864 ? 1.337 38.119 12.390 1.00 97.25 864 GLY A C 1
ATOM 6753 O O . GLY A 1 864 ? 1.239 37.314 13.323 1.00 97.25 864 GLY A O 1
ATOM 6754 N N . PRO A 1 865 ? 2.028 39.270 12.516 1.00 96.62 865 PRO A N 1
ATOM 6755 C CA . PRO A 1 865 ? 2.779 39.651 13.716 1.00 96.62 865 PRO A CA 1
ATOM 6756 C C . PRO A 1 865 ? 1.981 39.597 15.023 1.00 96.62 865 PRO A C 1
ATOM 6758 O O . PRO A 1 865 ? 2.487 39.114 16.036 1.00 96.62 865 PRO A O 1
ATOM 6761 N N . ASN A 1 866 ? 0.725 40.056 15.000 1.00 94.88 866 ASN A N 1
ATOM 6762 C CA . ASN A 1 866 ? -0.134 40.084 16.187 1.00 94.88 866 ASN A CA 1
ATOM 6763 C C . ASN A 1 866 ? -0.573 38.676 16.599 1.00 94.88 866 ASN A C 1
ATOM 6765 O O . ASN A 1 866 ? -0.433 38.319 17.762 1.00 94.88 866 ASN A O 1
ATOM 6769 N N . GLY A 1 867 ? -1.013 37.841 15.649 1.00 94.88 867 GLY A N 1
ATOM 6770 C CA . GLY A 1 867 ? -1.400 36.459 15.947 1.00 94.88 867 GLY A CA 1
ATOM 6771 C C . GLY A 1 867 ? -0.229 35.616 16.466 1.00 94.88 867 GLY A C 1
ATOM 6772 O O . GLY A 1 867 ? -0.408 34.756 17.327 1.00 94.88 867 GLY A O 1
ATOM 6773 N N . ALA A 1 868 ? 0.993 35.890 15.995 1.00 96.31 868 ALA A N 1
ATOM 6774 C CA . ALA A 1 868 ? 2.202 35.291 16.551 1.00 96.31 868 ALA A CA 1
ATOM 6775 C C . ALA A 1 868 ? 2.454 35.726 18.000 1.00 96.31 868 ALA A C 1
ATOM 6777 O O . ALA A 1 868 ? 2.787 34.883 18.831 1.00 96.31 868 ALA A O 1
ATOM 6778 N N . MET A 1 869 ? 2.285 37.016 18.306 1.00 95.00 869 MET A N 1
ATOM 6779 C CA . MET A 1 869 ? 2.461 37.528 19.665 1.00 95.00 869 MET A CA 1
ATOM 6780 C C . MET A 1 869 ? 1.397 36.986 20.624 1.00 95.00 869 MET A C 1
ATOM 6782 O O . MET A 1 869 ? 1.759 36.550 21.708 1.00 95.00 869 MET A O 1
ATOM 6786 N N . GLU A 1 870 ? 0.130 36.883 20.209 1.00 93.69 870 GLU A N 1
ATOM 6787 C CA . GLU A 1 870 ? -0.942 36.276 21.019 1.00 93.69 870 GLU A CA 1
ATOM 6788 C C . GLU A 1 870 ? -0.599 34.838 21.456 1.00 93.69 870 GLU A C 1
ATOM 6790 O O . GLU A 1 870 ? -0.831 34.447 22.603 1.00 93.69 870 GLU A O 1
ATOM 6795 N N . LEU A 1 871 ? -0.007 34.038 20.558 1.00 94.88 871 LEU A N 1
ATOM 6796 C CA . LEU A 1 871 ? 0.467 32.685 20.876 1.00 94.88 871 LEU A CA 1
ATOM 6797 C C . LEU A 1 871 ? 1.618 32.704 21.892 1.00 94.88 871 LEU A C 1
ATOM 6799 O O . LEU A 1 871 ? 1.620 31.913 22.837 1.00 94.88 871 LEU A O 1
ATOM 6803 N N . ILE A 1 872 ? 2.586 33.606 21.710 1.00 95.50 872 ILE A N 1
ATOM 6804 C CA . ILE A 1 872 ? 3.739 33.750 22.609 1.00 95.50 872 ILE A CA 1
ATOM 6805 C C . ILE A 1 872 ? 3.288 34.221 23.996 1.00 95.50 872 ILE A C 1
ATOM 6807 O O . ILE A 1 872 ? 3.722 33.661 25.000 1.00 95.50 872 ILE A O 1
ATOM 6811 N N . GLU A 1 873 ? 2.399 35.209 24.068 1.00 93.56 873 GLU A N 1
ATOM 6812 C CA . GLU A 1 873 ? 1.807 35.707 25.311 1.00 93.56 873 GLU A CA 1
ATOM 6813 C C . GLU A 1 873 ? 1.067 34.602 26.058 1.00 93.56 873 GLU A C 1
ATOM 6815 O O . GLU A 1 873 ? 1.242 34.454 27.270 1.00 93.56 873 GLU A O 1
ATOM 6820 N N . HIS A 1 874 ? 0.307 33.773 25.336 1.00 93.00 874 HIS A N 1
ATOM 6821 C CA . HIS A 1 874 ? -0.376 32.627 25.921 1.00 93.00 874 HIS A CA 1
ATOM 6822 C C . HIS A 1 874 ? 0.585 31.622 26.558 1.00 93.00 874 HIS A C 1
ATOM 6824 O O . HIS A 1 874 ? 0.375 31.206 27.701 1.00 93.00 874 HIS A O 1
ATOM 6830 N N . GLU A 1 875 ? 1.666 31.252 25.873 1.00 93.62 875 GLU A N 1
ATOM 6831 C CA . GLU A 1 875 ? 2.654 30.342 26.457 1.00 93.62 875 GLU A CA 1
ATOM 6832 C C . GLU A 1 875 ? 3.432 31.001 27.610 1.00 93.62 875 GLU A C 1
ATOM 6834 O O . GLU A 1 875 ? 3.633 30.380 28.655 1.00 93.62 875 GLU A O 1
ATOM 6839 N N . MET A 1 876 ? 3.822 32.273 27.480 1.00 94.31 876 MET A N 1
ATOM 6840 C CA . MET A 1 876 ? 4.561 33.007 28.516 1.00 94.31 876 MET A CA 1
ATOM 6841 C C . MET A 1 876 ? 3.749 33.203 29.802 1.00 94.31 876 MET A C 1
ATOM 6843 O O . MET A 1 876 ? 4.318 33.130 30.894 1.00 94.31 876 MET A O 1
ATOM 6847 N N . ALA A 1 877 ? 2.426 33.362 29.702 1.00 92.69 877 ALA A N 1
ATOM 6848 C CA . ALA A 1 877 ? 1.528 33.470 30.852 1.00 92.69 877 ALA A CA 1
ATOM 6849 C C . ALA A 1 877 ? 1.525 32.214 31.746 1.00 92.69 877 ALA A C 1
ATOM 6851 O O . ALA A 1 877 ? 1.159 32.293 32.920 1.00 92.69 877 ALA A O 1
ATOM 6852 N N . HIS A 1 878 ? 1.995 31.062 31.250 1.00 93.19 878 HIS A N 1
ATOM 6853 C CA . HIS A 1 878 ? 2.091 29.851 32.063 1.00 93.19 878 HIS A CA 1
ATOM 6854 C C . HIS A 1 878 ? 3.160 29.952 33.161 1.00 93.19 878 HIS A C 1
ATOM 6856 O O . HIS A 1 878 ? 3.006 29.329 34.208 1.00 93.19 878 HIS A O 1
ATOM 6862 N N . LEU A 1 879 ? 4.220 30.747 32.985 1.00 94.19 879 LEU A N 1
ATOM 6863 C CA . LEU A 1 879 ? 5.244 30.911 34.024 1.00 94.19 879 LEU A CA 1
ATOM 6864 C C . LEU A 1 879 ? 4.658 31.495 35.326 1.00 94.19 879 LEU A C 1
ATOM 6866 O O . LEU A 1 879 ? 4.727 30.817 36.356 1.00 94.19 879 LEU A O 1
ATOM 6870 N N . PRO A 1 880 ? 4.026 32.687 35.321 1.00 92.69 880 PRO A N 1
ATOM 6871 C CA . PRO A 1 880 ? 3.363 33.198 36.516 1.00 92.69 880 PRO A CA 1
ATOM 6872 C C . PRO A 1 880 ? 2.173 32.328 36.946 1.00 92.69 880 PRO A C 1
ATOM 6874 O O . PRO A 1 880 ? 1.934 32.204 38.142 1.00 92.69 880 PRO A O 1
ATOM 6877 N N . ALA A 1 881 ? 1.468 31.662 36.023 1.00 92.69 881 ALA A N 1
ATOM 6878 C CA . ALA A 1 881 ? 0.357 30.772 36.369 1.00 92.69 881 ALA A CA 1
ATOM 6879 C C . ALA A 1 881 ? 0.781 29.594 37.260 1.00 92.69 881 ALA A C 1
ATOM 6881 O O . ALA A 1 881 ? 0.156 29.336 38.287 1.00 92.69 881 ALA A O 1
ATOM 6882 N N . PHE A 1 882 ? 1.857 28.891 36.891 1.00 94.31 882 PHE A N 1
ATOM 6883 C CA . PHE A 1 882 ? 2.398 27.795 37.698 1.00 94.31 882 PHE A CA 1
ATOM 6884 C C . PHE A 1 882 ? 2.911 28.293 39.045 1.00 94.31 882 PHE A C 1
ATOM 6886 O O . PHE A 1 882 ? 2.714 27.624 40.058 1.00 94.31 882 PHE A O 1
ATOM 6893 N N . LYS A 1 883 ? 3.556 29.466 39.063 1.00 93.25 883 LYS A N 1
ATOM 6894 C CA . LYS A 1 883 ? 4.009 30.090 40.304 1.00 93.25 883 LYS A CA 1
ATOM 6895 C C . LYS A 1 883 ? 2.829 30.315 41.248 1.00 93.25 883 LYS A C 1
ATOM 6897 O O . LYS A 1 883 ? 2.805 29.739 42.327 1.00 93.25 883 LYS A O 1
ATOM 6902 N N . ASN A 1 884 ? 1.825 31.056 40.789 1.00 92.12 884 ASN A N 1
ATOM 6903 C CA . ASN A 1 884 ? 0.660 31.412 41.591 1.00 92.12 884 ASN A CA 1
ATOM 6904 C C . ASN A 1 884 ? -0.091 30.168 42.080 1.00 92.12 884 ASN A C 1
ATOM 6906 O O . ASN A 1 884 ? -0.397 30.076 43.261 1.00 92.12 884 ASN A O 1
ATOM 6910 N N . LEU A 1 885 ? -0.325 29.186 41.200 1.00 93.44 885 LEU A N 1
ATOM 6911 C CA . LEU A 1 885 ? -1.010 27.944 41.567 1.00 93.44 885 LEU A CA 1
ATOM 6912 C C . LEU A 1 885 ? -0.244 27.172 42.646 1.00 93.44 885 LEU A C 1
ATOM 6914 O O . LEU A 1 885 ? -0.826 26.722 43.627 1.00 93.44 885 LEU A O 1
ATOM 6918 N N . THR A 1 886 ? 1.062 26.977 42.466 1.00 94.12 886 THR A N 1
ATOM 6919 C CA . THR A 1 886 ? 1.844 26.157 43.404 1.00 94.12 886 THR A CA 1
ATOM 6920 C C . THR A 1 886 ? 2.111 26.859 44.732 1.00 94.12 886 THR A C 1
ATOM 6922 O O . THR A 1 886 ? 2.261 26.172 45.742 1.00 94.12 886 THR A O 1
ATOM 6925 N N . GLU A 1 887 ? 2.150 28.193 44.744 1.00 93.25 887 GLU A N 1
ATOM 6926 C CA . GLU A 1 887 ? 2.190 29.008 45.960 1.00 93.25 887 GLU A CA 1
ATOM 6927 C C . GLU A 1 887 ? 0.845 28.968 46.698 1.00 93.25 887 GLU A C 1
ATOM 6929 O O . GLU A 1 887 ? 0.833 28.717 47.901 1.00 93.25 887 GLU A O 1
ATOM 6934 N N . GLU A 1 888 ? -0.277 29.139 45.987 1.00 91.69 888 GLU A N 1
ATOM 6935 C CA . GLU A 1 888 ? -1.632 29.079 46.556 1.00 91.69 888 GLU A CA 1
ATOM 6936 C C . GLU A 1 888 ? -1.912 27.722 47.216 1.00 91.69 888 GLU A C 1
ATOM 6938 O O . GLU A 1 888 ? -2.433 27.664 48.327 1.00 91.69 888 GLU A O 1
ATOM 6943 N N . GLU A 1 889 ? -1.522 26.630 46.558 1.00 93.94 889 GLU A N 1
ATOM 6944 C CA . GLU A 1 889 ? -1.730 25.269 47.064 1.00 93.94 889 GLU A CA 1
ATOM 6945 C C . GLU A 1 889 ? -0.610 24.784 48.004 1.00 93.94 889 GLU A C 1
ATOM 6947 O O . GLU A 1 889 ? -0.702 23.694 48.571 1.00 93.94 889 GLU A O 1
ATOM 6952 N N . GLY A 1 890 ? 0.471 25.557 48.165 1.00 95.88 890 GLY A N 1
ATOM 6953 C CA . GLY A 1 890 ? 1.600 25.203 49.031 1.00 95.88 890 GLY A CA 1
ATOM 6954 C C . GLY A 1 890 ? 2.398 23.974 48.572 1.00 95.88 890 GLY A C 1
ATOM 6955 O O . GLY A 1 890 ? 2.913 23.231 49.405 1.00 95.88 890 GLY A O 1
ATOM 6956 N N . ILE A 1 891 ? 2.505 23.739 47.260 1.00 96.19 891 ILE A N 1
ATOM 6957 C CA . ILE A 1 891 ? 3.144 22.543 46.672 1.00 96.19 891 ILE A CA 1
ATOM 6958 C C . ILE A 1 891 ? 4.423 22.838 45.875 1.00 96.19 891 ILE A C 1
ATOM 6960 O O . ILE A 1 891 ? 4.992 21.921 45.288 1.00 96.19 891 ILE A O 1
ATOM 6964 N N . ALA A 1 892 ? 4.897 24.089 45.832 1.00 95.38 892 ALA A N 1
ATOM 6965 C CA . ALA A 1 892 ? 6.046 24.491 45.006 1.00 95.38 892 ALA A CA 1
ATOM 6966 C C . ALA A 1 892 ? 7.313 23.642 45.255 1.00 95.38 892 ALA A C 1
ATOM 6968 O O . ALA A 1 892 ? 7.941 23.167 44.304 1.00 95.38 892 ALA A O 1
ATOM 6969 N N . GLU A 1 893 ? 7.654 23.389 46.522 1.00 93.25 893 GLU A N 1
ATOM 6970 C CA . GLU A 1 893 ? 8.786 22.528 46.894 1.00 93.25 893 GLU A CA 1
ATOM 6971 C C . GLU A 1 893 ? 8.516 21.046 46.585 1.00 93.25 893 GLU A C 1
ATOM 6973 O O . GLU A 1 893 ? 9.386 20.363 46.036 1.00 93.25 893 GLU A O 1
ATOM 6978 N N . GLU A 1 894 ? 7.298 20.559 46.869 1.00 93.50 894 GLU A N 1
ATOM 6979 C CA . GLU A 1 894 ? 6.864 19.174 46.616 1.00 93.50 894 GLU A CA 1
ATOM 6980 C C . GLU A 1 894 ? 7.108 18.793 45.151 1.00 93.50 894 GLU A C 1
ATOM 6982 O O . GLU A 1 894 ? 7.719 17.759 44.861 1.00 93.50 894 GLU A O 1
ATOM 6987 N N . VAL A 1 895 ? 6.690 19.667 44.231 1.00 94.50 895 VAL A N 1
ATOM 6988 C CA . VAL A 1 895 ? 6.774 19.455 42.780 1.00 94.50 895 VAL A CA 1
ATOM 6989 C C . VAL A 1 895 ? 8.120 19.870 42.184 1.00 94.50 895 VAL A C 1
ATOM 6991 O O . VAL A 1 895 ? 8.303 19.787 40.970 1.00 94.50 895 VAL A O 1
ATOM 6994 N N . CYS A 1 896 ? 9.080 20.285 43.014 1.00 94.38 896 CYS A N 1
ATOM 6995 C CA . CYS A 1 896 ? 10.411 20.725 42.596 1.00 94.38 896 CYS A CA 1
ATOM 6996 C C . CYS A 1 896 ? 10.374 21.889 41.585 1.00 94.38 896 CYS A C 1
ATOM 6998 O O . CYS A 1 896 ? 11.173 21.913 40.643 1.00 94.38 896 CYS A O 1
ATOM 7000 N N . LEU A 1 897 ? 9.440 22.832 41.758 1.00 94.38 897 LEU A N 1
ATOM 7001 C CA . LEU A 1 897 ? 9.326 24.001 40.890 1.00 94.38 897 LEU A CA 1
ATOM 7002 C C . LEU A 1 897 ? 10.503 24.953 41.126 1.00 94.38 897 LEU A C 1
ATOM 7004 O O . LEU A 1 897 ? 10.772 25.371 42.250 1.00 94.38 897 LEU A O 1
ATOM 7008 N N . LYS A 1 898 ? 11.184 25.336 40.048 1.00 92.69 898 LYS A N 1
ATOM 7009 C CA . LYS A 1 898 ? 12.232 26.362 40.070 1.00 92.69 898 LYS A CA 1
ATOM 7010 C C . LYS A 1 898 ? 12.105 27.239 38.833 1.00 92.69 898 LYS A C 1
ATOM 7012 O O . LYS A 1 898 ? 12.045 26.722 37.722 1.00 92.69 898 LYS A O 1
ATOM 7017 N N . PHE A 1 899 ? 12.108 28.554 39.029 1.00 93.44 899 PHE A N 1
ATOM 7018 C CA . PHE A 1 899 ? 12.173 29.537 37.946 1.00 93.44 899 PHE A CA 1
ATOM 7019 C C . PHE A 1 899 ? 13.591 30.069 37.767 1.00 93.44 899 PHE A C 1
ATOM 7021 O O . PHE A 1 899 ? 14.382 30.103 38.711 1.00 93.44 899 PHE A O 1
ATOM 7028 N N . GLY A 1 900 ? 13.900 30.502 36.551 1.00 92.06 900 GLY A N 1
ATOM 7029 C CA . GLY A 1 900 ? 15.170 31.130 36.226 1.00 92.06 900 GLY A CA 1
ATOM 7030 C C . GLY A 1 900 ? 15.257 31.527 34.759 1.00 92.06 900 GLY A C 1
ATOM 7031 O O . GLY A 1 900 ? 14.261 31.589 34.040 1.00 92.06 900 GLY A O 1
ATOM 7032 N N . GLU A 1 901 ? 16.479 31.792 34.319 1.00 92.19 901 GLU A N 1
ATOM 7033 C CA . GLU A 1 901 ? 16.787 31.973 32.905 1.00 92.19 901 GLU A CA 1
ATOM 7034 C C . GLU A 1 901 ? 17.078 30.617 32.248 1.00 92.19 901 GLU A C 1
ATOM 7036 O O . GLU A 1 901 ? 17.743 29.756 32.836 1.00 92.19 901 GLU A O 1
ATOM 7041 N N . THR A 1 902 ? 16.606 30.459 31.013 1.00 96.38 902 THR A N 1
ATOM 7042 C CA . THR A 1 902 ? 17.022 29.406 30.086 1.00 96.38 902 THR A CA 1
ATOM 7043 C C . THR A 1 902 ? 17.730 30.015 28.889 1.00 96.38 902 THR A C 1
ATOM 7045 O O . THR A 1 902 ? 17.555 31.198 28.593 1.00 96.38 902 THR A O 1
ATOM 7048 N N . PHE A 1 903 ? 18.473 29.196 28.154 1.00 97.44 903 PHE A N 1
ATOM 7049 C CA . PHE A 1 903 ? 19.114 29.613 26.914 1.00 97.44 903 PHE A CA 1
ATOM 7050 C C . PHE A 1 903 ? 18.803 28.696 25.730 1.00 97.44 903 PHE A C 1
ATOM 7052 O O . PHE A 1 903 ? 18.531 27.504 25.888 1.00 97.44 903 PHE A O 1
ATOM 7059 N N . ASP A 1 904 ? 18.929 29.275 24.543 1.00 98.00 904 ASP A N 1
ATOM 7060 C CA . ASP A 1 904 ? 19.088 28.599 23.263 1.00 98.00 904 ASP A CA 1
ATOM 7061 C C . ASP A 1 904 ? 20.485 28.920 22.725 1.00 98.00 904 ASP A C 1
ATOM 7063 O O . ASP A 1 904 ? 20.733 30.019 22.223 1.00 98.00 904 ASP A O 1
ATOM 7067 N N . ALA A 1 905 ? 21.407 27.972 22.888 1.00 98.00 905 ALA A N 1
ATOM 7068 C CA . ALA A 1 905 ? 22.797 28.083 22.468 1.00 98.00 905 ALA A CA 1
ATOM 7069 C C . ALA A 1 905 ? 22.922 27.734 20.983 1.00 98.00 905 ALA A C 1
ATOM 7071 O O . ALA A 1 905 ? 22.492 26.662 20.548 1.00 98.00 905 ALA A O 1
ATOM 7072 N N . ALA A 1 906 ? 23.524 28.632 20.210 1.00 98.06 906 ALA A N 1
ATOM 7073 C CA . ALA A 1 906 ? 23.879 28.380 18.827 1.00 98.06 906 ALA A CA 1
ATOM 7074 C C . ALA A 1 906 ? 25.235 27.674 18.760 1.00 98.06 906 ALA A C 1
ATOM 7076 O O . ALA A 1 906 ? 26.257 28.205 19.198 1.00 98.06 906 ALA A O 1
ATOM 7077 N N . MET A 1 907 ? 25.220 26.477 18.180 1.00 97.38 907 MET A N 1
ATOM 7078 C CA . MET A 1 907 ? 26.409 25.652 17.959 1.00 97.38 907 MET A CA 1
ATOM 7079 C C . MET A 1 907 ? 26.942 25.785 16.523 1.00 97.38 907 MET A C 1
ATOM 7081 O O . MET A 1 907 ? 28.015 25.277 16.207 1.00 97.38 907 MET A O 1
ATOM 7085 N N . THR A 1 908 ? 26.186 26.446 15.638 1.00 96.94 908 THR A N 1
ATOM 7086 C CA . THR A 1 908 ? 26.539 26.741 14.238 1.00 96.94 908 THR A CA 1
ATOM 7087 C C . THR A 1 908 ? 26.019 28.123 13.819 1.00 96.94 908 THR A C 1
ATOM 7089 O O . THR A 1 908 ? 25.068 28.645 14.412 1.00 96.94 908 THR A O 1
ATOM 7092 N N . ASP A 1 909 ? 26.595 28.697 12.759 1.00 96.62 909 ASP A N 1
ATOM 7093 C CA . ASP A 1 909 ? 26.121 29.955 12.155 1.00 96.62 909 ASP A CA 1
ATOM 7094 C C . ASP A 1 909 ? 24.680 29.861 11.638 1.00 96.62 909 ASP A C 1
ATOM 7096 O O . ASP A 1 909 ? 23.912 30.821 11.724 1.00 96.62 909 ASP A O 1
ATOM 7100 N N . GLU A 1 910 ? 24.285 28.689 11.137 1.00 96.19 910 GLU A N 1
ATOM 7101 C CA . GLU A 1 910 ? 22.923 28.407 10.679 1.00 96.19 910 GLU A CA 1
ATOM 7102 C C . GLU A 1 910 ? 21.921 28.516 11.836 1.00 96.19 910 GLU A C 1
ATOM 7104 O O . GLU A 1 910 ? 20.912 29.223 11.738 1.00 96.19 910 GLU A O 1
ATOM 7109 N N . ALA A 1 911 ? 22.227 27.870 12.966 1.00 96.94 911 ALA A N 1
ATOM 7110 C CA . ALA A 1 911 ? 21.414 27.974 14.168 1.00 96.94 911 ALA A CA 1
ATOM 7111 C C . ALA A 1 911 ? 21.370 29.417 14.681 1.00 96.94 911 ALA A C 1
ATOM 7113 O O . ALA A 1 911 ? 20.290 29.908 15.013 1.00 96.94 911 ALA A O 1
ATOM 7114 N N . TRP A 1 912 ? 22.505 30.124 14.695 1.00 97.44 912 TRP A N 1
ATOM 7115 C CA . TRP A 1 912 ? 22.543 31.513 15.149 1.00 97.44 912 TRP A CA 1
ATOM 7116 C C . TRP A 1 912 ? 21.690 32.436 14.278 1.00 97.44 912 TRP A C 1
ATOM 7118 O O . TRP A 1 912 ? 20.872 33.193 14.800 1.00 97.44 912 TRP A O 1
ATOM 7128 N N . THR A 1 913 ? 21.802 32.307 12.955 1.00 96.94 913 THR A N 1
ATOM 7129 C CA . THR A 1 913 ? 21.003 33.070 11.986 1.00 96.94 913 THR A CA 1
ATOM 7130 C C . THR A 1 913 ? 19.509 32.866 12.228 1.00 96.94 913 THR A C 1
ATOM 7132 O O . THR A 1 913 ? 18.747 33.832 12.265 1.00 96.94 913 THR A O 1
ATOM 7135 N N . ARG A 1 914 ? 19.083 31.619 12.466 1.00 96.44 914 ARG A N 1
ATOM 7136 C CA . ARG A 1 914 ? 17.685 31.287 12.767 1.00 96.44 914 ARG A CA 1
ATOM 7137 C C . ARG A 1 914 ? 17.220 31.874 14.102 1.00 96.44 914 ARG A C 1
ATOM 7139 O O . ARG A 1 914 ? 16.157 32.489 14.157 1.00 96.44 914 ARG A O 1
ATOM 7146 N N . LEU A 1 915 ? 17.983 31.670 15.177 1.00 97.06 915 LEU A N 1
ATOM 7147 C CA . LEU A 1 915 ? 17.602 32.101 16.526 1.00 97.06 915 LEU A CA 1
ATOM 7148 C C . LEU A 1 915 ? 17.592 33.631 16.639 1.00 97.06 915 LEU A C 1
ATOM 7150 O O . LEU A 1 915 ? 16.576 34.210 17.026 1.00 97.06 915 LEU A O 1
ATOM 7154 N N . LYS A 1 916 ? 18.687 34.292 16.249 1.00 96.88 916 LYS A N 1
ATOM 7155 C CA . LYS A 1 916 ? 18.778 35.754 16.260 1.00 96.88 916 LYS A CA 1
ATOM 7156 C C . LYS A 1 916 ? 17.770 36.370 15.294 1.00 96.88 916 LYS A C 1
ATOM 7158 O O . LYS A 1 916 ? 17.059 37.292 15.673 1.00 96.88 916 LYS A O 1
ATOM 7163 N N . GLY A 1 917 ? 17.632 35.809 14.091 1.00 96.75 917 GLY A N 1
ATOM 7164 C CA . GLY A 1 917 ? 16.671 36.279 13.095 1.00 96.75 917 GLY A CA 1
ATOM 7165 C C . GLY A 1 917 ? 15.225 36.258 13.595 1.00 96.75 917 GLY A C 1
ATOM 7166 O O . GLY A 1 917 ? 14.471 37.186 13.303 1.00 96.75 917 GLY A O 1
ATOM 7167 N N . ALA A 1 918 ? 14.845 35.254 14.394 1.00 97.38 918 ALA A N 1
ATOM 7168 C CA . ALA A 1 918 ? 13.521 35.196 15.007 1.00 97.38 918 ALA A CA 1
ATOM 7169 C C . ALA A 1 918 ? 13.296 36.309 16.042 1.00 97.38 918 ALA A C 1
ATOM 7171 O O . ALA A 1 918 ? 12.251 36.960 16.019 1.00 97.38 918 ALA A O 1
ATOM 7172 N N . LEU A 1 919 ? 14.284 36.564 16.906 1.00 97.38 919 LEU A N 1
ATOM 7173 C CA . LEU A 1 919 ? 14.220 37.648 17.889 1.00 97.38 919 LEU A CA 1
ATOM 7174 C C . LEU A 1 919 ? 14.243 39.029 17.218 1.00 97.38 919 LEU A C 1
ATOM 7176 O O . LEU A 1 919 ? 13.459 39.899 17.584 1.00 97.38 919 LEU A O 1
ATOM 7180 N N . ASP A 1 920 ? 15.089 39.225 16.208 1.00 97.50 920 ASP A N 1
ATOM 7181 C CA . ASP A 1 920 ? 15.185 40.485 15.470 1.00 97.50 920 ASP A CA 1
ATOM 7182 C C . ASP A 1 920 ? 13.898 40.777 14.688 1.00 97.50 920 ASP A C 1
ATOM 7184 O O . ASP A 1 920 ? 13.463 41.924 14.633 1.00 97.50 920 ASP A O 1
ATOM 7188 N N . ALA A 1 921 ? 13.250 39.759 14.111 1.00 97.44 921 ALA A N 1
ATOM 7189 C CA . ALA A 1 921 ? 11.929 39.917 13.502 1.00 97.44 921 ALA A CA 1
ATOM 7190 C C . ALA A 1 921 ? 10.881 40.348 14.536 1.00 97.44 921 ALA A C 1
ATOM 7192 O O . ALA A 1 921 ? 10.149 41.305 14.298 1.00 97.44 921 ALA A O 1
ATOM 7193 N N . MET A 1 922 ? 10.870 39.709 15.708 1.00 97.75 922 MET A N 1
ATOM 7194 C CA . MET A 1 922 ? 9.964 40.070 16.799 1.00 97.75 922 MET A CA 1
ATOM 7195 C C . MET A 1 922 ? 10.184 41.512 17.283 1.00 97.75 922 MET A C 1
ATOM 7197 O O . MET A 1 922 ? 9.219 42.246 17.485 1.00 97.75 922 MET A O 1
ATOM 7201 N N . ARG A 1 923 ? 11.446 41.945 17.407 1.00 97.38 923 ARG A N 1
ATOM 7202 C CA . ARG A 1 923 ? 11.820 43.326 17.760 1.00 97.38 923 ARG A CA 1
ATOM 7203 C C . ARG A 1 923 ? 11.382 44.341 16.714 1.00 97.38 923 ARG A C 1
ATOM 7205 O O . ARG A 1 923 ? 10.889 45.403 17.077 1.00 97.38 923 ARG A O 1
ATOM 7212 N N . ARG A 1 924 ? 11.551 44.027 15.425 1.00 97.25 924 ARG A N 1
ATOM 7213 C CA . ARG A 1 924 ? 11.130 44.916 14.331 1.00 97.25 924 ARG A CA 1
ATOM 7214 C C . ARG A 1 924 ? 9.625 45.160 14.334 1.00 97.25 924 ARG A C 1
ATOM 7216 O O . ARG A 1 924 ? 9.212 46.290 14.103 1.00 97.25 924 ARG A O 1
ATOM 7223 N N . ASP A 1 925 ? 8.838 44.123 14.596 1.00 97.25 925 ASP A N 1
ATOM 7224 C CA . ASP A 1 925 ? 7.382 44.204 14.497 1.00 97.25 925 ASP A CA 1
ATOM 7225 C C . ASP A 1 925 ? 6.724 44.809 15.753 1.00 97.25 925 ASP A C 1
ATOM 7227 O O . ASP A 1 925 ? 5.745 45.540 15.626 1.00 97.25 925 ASP A O 1
ATOM 7231 N N . HIS A 1 926 ? 7.258 44.538 16.955 1.00 96.50 926 HIS A N 1
ATOM 7232 C CA . HIS A 1 926 ? 6.630 44.918 18.240 1.00 96.50 926 HIS A CA 1
ATOM 7233 C C . HIS A 1 926 ? 7.419 45.942 19.071 1.00 96.50 926 HIS A C 1
ATOM 7235 O O . HIS A 1 926 ? 6.910 46.468 20.062 1.00 96.50 926 HIS A O 1
ATOM 7241 N N . GLY A 1 927 ? 8.654 46.252 18.673 1.00 94.06 927 GLY A N 1
ATOM 7242 C CA . GLY A 1 927 ? 9.550 47.162 19.383 1.00 94.06 927 GLY A CA 1
ATOM 7243 C C . GLY A 1 927 ? 10.233 46.546 20.611 1.00 94.06 927 GLY A C 1
ATOM 7244 O O . GLY A 1 927 ? 9.749 45.604 21.238 1.00 94.06 927 GLY A O 1
ATOM 7245 N N . ASP A 1 928 ? 11.372 47.124 21.000 1.00 92.31 928 ASP A N 1
ATOM 7246 C CA . ASP A 1 928 ? 12.205 46.622 22.108 1.00 92.31 928 ASP A CA 1
ATOM 7247 C C . ASP A 1 928 ? 11.577 46.803 23.502 1.00 92.31 928 ASP A C 1
ATOM 7249 O O . ASP A 1 928 ? 12.009 46.181 24.472 1.00 92.31 928 ASP A O 1
ATOM 7253 N N . HIS A 1 929 ? 10.553 47.653 23.616 1.00 90.81 929 HIS A N 1
ATOM 7254 C CA . HIS A 1 929 ? 9.872 47.946 24.879 1.00 90.81 929 HIS A CA 1
ATOM 7255 C C . HIS A 1 929 ? 8.717 46.990 25.197 1.00 90.81 929 HIS A C 1
ATOM 7257 O O . HIS A 1 929 ? 8.165 47.072 26.293 1.00 90.81 929 HIS A O 1
ATOM 7263 N N . HIS A 1 930 ? 8.351 46.086 24.281 1.00 94.56 930 HIS A N 1
ATOM 7264 C CA . HIS A 1 930 ? 7.312 45.093 24.541 1.00 94.56 930 HIS A CA 1
ATOM 7265 C C . HIS A 1 930 ? 7.712 44.167 25.704 1.00 94.56 930 HIS A C 1
ATOM 7267 O O . HIS A 1 930 ? 8.865 43.740 25.809 1.00 94.56 930 HIS A O 1
ATOM 7273 N N . GLU A 1 931 ? 6.754 43.811 26.563 1.00 91.75 931 GLU A N 1
ATOM 7274 C CA . GLU A 1 931 ? 7.004 43.121 27.839 1.00 91.75 931 GLU A CA 1
ATOM 7275 C C . GLU A 1 931 ? 7.713 41.765 27.690 1.00 91.75 931 GLU A C 1
ATOM 7277 O O . GLU A 1 931 ? 8.499 41.378 28.555 1.00 91.75 931 GLU A O 1
ATOM 7282 N N . ILE A 1 932 ? 7.476 41.059 26.582 1.00 93.81 932 ILE A N 1
ATOM 7283 C CA . ILE A 1 932 ? 8.126 39.772 26.277 1.00 93.81 932 ILE A CA 1
ATOM 7284 C C . ILE A 1 932 ? 9.438 39.962 25.503 1.00 93.81 932 ILE A C 1
ATOM 7286 O O . ILE A 1 932 ? 10.409 39.235 25.719 1.00 93.81 932 ILE A O 1
ATOM 7290 N N . VAL A 1 933 ? 9.510 40.974 24.635 1.00 95.56 933 VAL A N 1
ATOM 7291 C CA . VAL A 1 933 ? 10.722 41.264 23.857 1.00 95.56 933 VAL A CA 1
ATOM 7292 C C . VAL A 1 933 ? 11.857 41.676 24.792 1.00 95.56 933 VAL A C 1
ATOM 7294 O O . VAL A 1 933 ? 12.972 41.169 24.664 1.00 95.56 933 VAL A O 1
ATOM 7297 N N . LYS A 1 934 ? 11.563 42.523 25.787 1.00 94.81 934 LYS A N 1
ATOM 7298 C CA . LYS A 1 934 ? 12.558 43.043 26.738 1.00 94.81 934 LYS A CA 1
ATOM 7299 C C . LYS A 1 934 ? 13.219 41.962 27.598 1.00 94.81 934 LYS A C 1
ATOM 7301 O O . LYS A 1 934 ? 14.335 42.162 28.067 1.00 94.81 934 LYS A O 1
ATOM 7306 N N . VAL A 1 935 ? 12.539 40.834 27.833 1.00 94.75 935 VAL A N 1
ATOM 7307 C CA . VAL A 1 935 ? 13.076 39.725 28.643 1.00 94.75 935 VAL A CA 1
ATOM 7308 C C . VAL A 1 935 ? 13.893 38.729 27.816 1.00 94.75 935 VAL A C 1
ATOM 7310 O O . VAL A 1 935 ? 14.520 37.841 28.388 1.00 94.75 935 VAL A O 1
ATOM 7313 N N . CYS A 1 936 ? 13.922 38.883 26.487 1.00 96.38 936 CYS A N 1
ATOM 7314 C CA . CYS A 1 936 ? 14.765 38.102 25.587 1.00 96.38 936 CYS A CA 1
ATOM 7315 C C . CYS A 1 936 ? 16.065 38.866 25.284 1.00 96.38 936 CYS A C 1
ATOM 7317 O O . CYS A 1 936 ? 16.060 39.904 24.612 1.00 96.38 936 CYS A O 1
ATOM 7319 N N . ARG A 1 937 ? 17.205 38.341 25.745 1.00 95.19 937 ARG A N 1
ATOM 7320 C CA . ARG A 1 937 ? 18.532 38.959 25.555 1.00 95.19 937 ARG A CA 1
ATOM 7321 C C . ARG A 1 937 ? 19.472 38.065 24.755 1.00 95.19 937 ARG A C 1
ATOM 7323 O O . ARG A 1 937 ? 19.332 36.848 24.761 1.00 95.19 937 ARG A O 1
ATOM 7330 N N . VAL A 1 938 ? 20.453 38.673 24.096 1.00 97.31 938 VAL A N 1
ATOM 7331 C CA . VAL A 1 938 ? 21.465 37.966 23.297 1.00 97.31 938 VAL A CA 1
ATOM 7332 C C . VAL A 1 938 ? 22.822 37.985 23.992 1.00 97.31 938 VAL A C 1
ATOM 7334 O O . VAL A 1 938 ? 23.169 38.954 24.668 1.00 97.31 938 VAL A O 1
ATOM 7337 N N . ILE A 1 939 ? 23.594 36.919 23.810 1.00 97.81 939 ILE A N 1
ATOM 7338 C CA . ILE A 1 939 ? 25.017 36.840 24.136 1.00 97.81 939 ILE A CA 1
ATOM 7339 C C . ILE A 1 939 ? 25.727 36.484 22.831 1.00 97.81 939 ILE A C 1
ATOM 7341 O O . ILE A 1 939 ? 25.564 35.373 22.343 1.00 97.81 939 ILE A O 1
ATOM 7345 N N . GLU A 1 940 ? 26.462 37.430 22.247 1.00 96.75 940 GLU A N 1
ATOM 7346 C CA . GLU A 1 940 ? 27.141 37.243 20.947 1.00 96.75 940 GLU A CA 1
ATOM 7347 C C . GLU A 1 940 ? 28.642 36.964 21.083 1.00 96.75 940 GLU A C 1
ATOM 7349 O O . GLU A 1 940 ? 29.299 36.581 20.122 1.00 96.75 940 GLU A O 1
ATOM 7354 N N . ASP A 1 941 ? 29.198 37.186 22.273 1.00 96.81 941 ASP A N 1
ATOM 7355 C CA . ASP A 1 941 ? 30.590 36.872 22.564 1.00 96.81 941 ASP A CA 1
ATOM 7356 C C . ASP A 1 941 ? 30.718 35.381 22.884 1.00 96.81 941 ASP A C 1
ATOM 7358 O O . ASP A 1 941 ? 30.076 34.895 23.817 1.00 96.81 941 ASP A O 1
ATOM 7362 N N . ALA A 1 942 ? 31.559 34.677 22.126 1.00 95.25 942 ALA A N 1
ATOM 7363 C CA . ALA A 1 942 ? 31.687 33.228 22.221 1.00 95.25 942 ALA A CA 1
ATOM 7364 C C . ALA A 1 942 ? 32.149 32.748 23.598 1.00 95.25 942 ALA A C 1
ATOM 7366 O O . ALA A 1 942 ? 31.600 31.785 24.124 1.00 95.25 942 ALA A O 1
ATOM 7367 N N . HIS A 1 943 ? 33.100 33.445 24.224 1.00 94.56 943 HIS A N 1
ATOM 7368 C CA . HIS A 1 943 ? 33.573 33.074 25.555 1.00 94.56 943 HIS A CA 1
ATOM 7369 C C . HIS A 1 943 ? 32.464 33.254 26.596 1.00 94.56 943 HIS A C 1
ATOM 7371 O O . HIS A 1 943 ? 32.249 32.381 27.431 1.00 94.56 943 HIS A O 1
ATOM 7377 N N . LYS A 1 944 ? 31.720 34.364 26.536 1.00 96.44 944 LYS A N 1
ATOM 7378 C CA . LYS A 1 944 ? 30.585 34.610 27.441 1.00 96.44 944 LYS A CA 1
ATOM 7379 C C . LYS A 1 944 ? 29.416 33.661 27.186 1.00 96.44 944 LYS A C 1
ATOM 7381 O O . LYS A 1 944 ? 28.720 33.303 28.133 1.00 96.44 944 LYS A O 1
ATOM 7386 N N . ALA A 1 945 ? 29.164 33.287 25.931 1.00 96.75 945 ALA A N 1
ATOM 7387 C CA . ALA A 1 945 ? 28.114 32.340 25.572 1.00 96.75 945 ALA A CA 1
ATOM 7388 C C . ALA A 1 945 ? 28.450 30.950 26.116 1.00 96.75 945 ALA A C 1
ATOM 7390 O O . ALA A 1 945 ? 27.634 30.355 26.817 1.00 96.75 945 ALA A O 1
ATOM 7391 N N . GLU A 1 946 ? 29.667 30.473 25.878 1.00 95.62 946 GLU A N 1
ATOM 7392 C CA . GLU A 1 946 ? 30.177 29.220 26.420 1.00 95.62 946 GLU A CA 1
ATOM 7393 C C . GLU A 1 946 ? 30.147 29.238 27.970 1.00 95.62 946 GLU A C 1
ATOM 7395 O O . GLU A 1 946 ? 29.545 28.359 28.586 1.00 95.62 946 GLU A O 1
ATOM 7400 N N . GLU A 1 947 ? 30.644 30.298 28.620 1.00 94.69 947 GLU A N 1
ATOM 7401 C CA . GLU A 1 947 ? 30.621 30.456 30.086 1.00 94.69 947 GLU A CA 1
ATOM 7402 C C . GLU A 1 947 ? 29.202 30.438 30.686 1.00 94.69 947 GLU A C 1
ATOM 7404 O O . GLU A 1 947 ? 28.959 29.765 31.692 1.00 94.69 947 GLU A O 1
ATOM 7409 N N . PHE A 1 948 ? 28.254 31.164 30.081 1.00 95.69 948 PHE A N 1
ATOM 7410 C CA . PHE A 1 948 ? 26.877 31.255 30.575 1.00 95.69 948 PHE A CA 1
ATOM 7411 C C . PHE A 1 948 ? 26.099 29.954 30.359 1.00 95.69 948 PHE A C 1
ATOM 7413 O O . PHE A 1 948 ? 25.386 29.492 31.249 1.00 95.69 948 PHE A O 1
ATOM 7420 N N . THR A 1 949 ? 26.223 29.370 29.166 1.00 96.38 949 THR A N 1
ATOM 7421 C CA . THR A 1 949 ? 25.475 28.165 28.776 1.00 96.38 949 THR A CA 1
ATOM 7422 C C . THR A 1 949 ? 26.081 26.888 29.350 1.00 96.38 949 THR A C 1
ATOM 7424 O O . THR A 1 949 ? 25.399 25.873 29.435 1.00 96.38 949 THR A O 1
ATOM 7427 N N . GLN A 1 950 ? 27.357 26.926 29.740 1.00 95.00 950 GLN A N 1
ATOM 7428 C CA . GLN A 1 950 ? 28.182 25.767 30.081 1.00 95.00 950 GLN A CA 1
ATOM 7429 C C . GLN A 1 950 ? 28.375 24.770 28.923 1.00 95.00 950 GLN A C 1
ATOM 7431 O O . GLN A 1 950 ? 28.889 23.675 29.158 1.00 95.00 950 GLN A O 1
ATOM 7436 N N . MET A 1 951 ? 27.991 25.122 27.690 1.00 95.31 951 MET A N 1
ATOM 7437 C CA . MET A 1 951 ? 28.048 24.238 26.522 1.00 95.31 951 MET A CA 1
ATOM 7438 C C . MET A 1 951 ? 29.313 24.500 25.700 1.00 95.31 951 MET A C 1
ATOM 7440 O O . MET A 1 951 ? 29.496 25.589 25.160 1.00 95.31 951 MET A O 1
ATOM 7444 N N . LYS A 1 952 ? 30.163 23.480 25.562 1.00 93.12 952 LYS A N 1
ATOM 7445 C CA . LYS A 1 952 ? 31.400 23.518 24.771 1.00 93.12 952 LYS A CA 1
ATOM 7446 C C . LYS A 1 952 ? 31.106 23.850 23.311 1.00 93.12 952 LYS A C 1
ATOM 7448 O O . LYS A 1 952 ? 30.337 23.146 22.660 1.00 93.12 952 LYS A O 1
ATOM 7453 N N . GLY A 1 953 ? 31.759 24.877 22.782 1.00 92.75 953 GLY A N 1
ATOM 7454 C CA . GLY A 1 953 ? 31.608 25.323 21.400 1.00 92.75 953 GLY A CA 1
ATOM 7455 C C . GLY A 1 953 ? 30.373 26.188 21.140 1.00 92.75 953 GLY A C 1
ATOM 7456 O O . GLY A 1 953 ? 30.107 26.507 19.982 1.00 92.75 953 GLY A O 1
ATOM 7457 N N . ALA A 1 954 ? 29.615 26.579 22.170 1.00 96.62 954 ALA A N 1
ATOM 7458 C CA . ALA A 1 954 ? 28.549 27.562 22.011 1.00 96.62 954 ALA A CA 1
ATOM 7459 C C . ALA A 1 954 ? 29.159 28.950 21.788 1.00 96.62 954 ALA A C 1
ATOM 7461 O O . ALA A 1 954 ? 29.774 29.509 22.692 1.00 96.62 954 ALA A O 1
ATOM 7462 N N . PHE A 1 955 ? 28.976 29.531 20.601 1.00 95.25 955 PHE A N 1
ATOM 7463 C CA . PHE A 1 955 ? 29.562 30.843 20.294 1.00 95.25 955 PHE A CA 1
ATOM 7464 C C . PHE A 1 955 ? 28.565 32.004 20.408 1.00 95.25 955 PHE A C 1
ATOM 7466 O O . PHE A 1 955 ? 28.972 33.161 20.442 1.00 95.25 955 PHE A O 1
ATOM 7473 N N . ALA A 1 956 ? 27.267 31.713 20.488 1.00 97.94 956 ALA A N 1
ATOM 7474 C CA . ALA A 1 956 ? 26.236 32.702 20.772 1.00 97.94 956 ALA A CA 1
ATOM 7475 C C . ALA A 1 956 ? 25.034 32.051 21.468 1.00 97.94 956 ALA A C 1
ATOM 7477 O O . ALA A 1 956 ? 24.832 30.838 21.383 1.00 97.94 956 ALA A O 1
ATOM 7478 N N . ALA A 1 957 ? 24.214 32.845 22.153 1.00 98.19 957 ALA A N 1
ATOM 7479 C CA . ALA A 1 957 ? 22.997 32.360 22.793 1.00 98.19 957 ALA A CA 1
ATOM 7480 C C . ALA A 1 957 ? 21.901 33.427 22.849 1.00 98.19 957 ALA A C 1
ATOM 7482 O O . ALA A 1 957 ? 22.180 34.618 23.000 1.00 98.19 957 ALA A O 1
ATOM 7483 N N . VAL A 1 958 ? 20.643 32.989 22.799 1.00 98.12 958 VAL A N 1
ATOM 7484 C CA . VAL A 1 958 ? 19.498 33.802 23.229 1.00 98.12 958 VAL A CA 1
ATOM 7485 C C . VAL A 1 958 ? 19.038 33.299 24.589 1.00 98.12 958 VAL A C 1
ATOM 7487 O O . VAL A 1 958 ? 18.881 32.098 24.789 1.00 98.12 958 VAL A O 1
ATOM 7490 N N . VAL A 1 959 ? 18.827 34.213 25.527 1.00 97.81 959 VAL A N 1
ATOM 7491 C CA . VAL A 1 959 ? 18.421 33.922 26.902 1.00 97.81 959 VAL A CA 1
ATOM 7492 C C . VAL A 1 959 ? 17.036 34.495 27.145 1.00 97.81 959 VAL A C 1
ATOM 7494 O O . VAL A 1 959 ? 16.764 35.635 26.766 1.00 97.81 959 VAL A O 1
ATOM 7497 N N . HIS A 1 960 ? 16.170 33.706 27.774 1.00 96.75 960 HIS A N 1
ATOM 7498 C CA . HIS A 1 960 ? 14.801 34.096 28.097 1.00 96.75 960 HIS A CA 1
ATOM 7499 C C . HIS A 1 960 ? 14.317 33.427 29.400 1.00 96.75 960 HIS A C 1
ATOM 7501 O O . HIS A 1 960 ? 14.949 32.481 29.877 1.00 96.75 960 HIS A O 1
ATOM 7507 N N . PRO A 1 961 ? 13.209 33.886 30.012 1.00 96.12 961 PRO A N 1
ATOM 7508 C CA . PRO A 1 961 ? 12.663 33.266 31.219 1.00 96.12 961 PRO A CA 1
ATOM 7509 C C . PRO A 1 961 ? 12.121 31.854 30.969 1.00 96.12 961 PRO A C 1
ATOM 7511 O O . PRO A 1 961 ? 11.529 31.580 29.921 1.00 96.12 961 PRO A O 1
ATOM 7514 N N . ALA A 1 962 ? 12.282 30.972 31.956 1.00 95.19 962 ALA A N 1
ATOM 7515 C CA . ALA A 1 962 ? 11.663 29.650 31.993 1.00 95.19 962 ALA A CA 1
ATOM 7516 C C . ALA A 1 962 ? 11.543 29.121 33.430 1.00 95.19 962 ALA A C 1
ATOM 7518 O O . ALA A 1 962 ? 12.023 29.719 34.397 1.00 95.19 962 ALA A O 1
ATOM 7519 N N . GLY A 1 963 ? 10.909 27.963 33.566 1.00 93.31 963 GLY A N 1
ATOM 7520 C CA . GLY A 1 963 ? 10.932 27.160 34.774 1.00 93.31 963 GLY A CA 1
ATOM 7521 C C . GLY A 1 963 ? 11.277 25.701 34.495 1.00 93.31 963 GLY A C 1
ATOM 7522 O O . GLY A 1 963 ? 11.368 25.244 33.355 1.00 93.31 963 GLY A O 1
ATOM 7523 N N . GLN A 1 964 ? 11.424 24.954 35.574 1.00 93.00 964 GLN A N 1
ATOM 7524 C CA . GLN A 1 964 ? 11.511 23.501 35.588 1.00 93.00 964 GLN A CA 1
ATOM 7525 C C . GLN A 1 964 ? 10.599 22.965 36.681 1.00 93.00 964 GLN A C 1
ATOM 7527 O O . GLN A 1 964 ? 10.384 23.631 37.695 1.00 93.00 964 GLN A O 1
ATOM 7532 N N . ILE A 1 965 ? 10.079 21.762 36.483 1.00 94.56 965 ILE A N 1
ATOM 7533 C CA . ILE A 1 965 ? 9.179 21.120 37.435 1.00 94.56 965 ILE A CA 1
ATOM 7534 C C . ILE A 1 965 ? 9.284 19.603 37.307 1.00 94.56 965 ILE A C 1
ATOM 7536 O O . ILE A 1 965 ? 9.620 19.088 36.243 1.00 94.56 965 ILE A O 1
ATOM 7540 N N . TRP A 1 966 ? 8.970 18.876 38.378 1.00 96.12 966 TRP A N 1
ATOM 7541 C CA . TRP A 1 966 ? 8.772 17.433 38.327 1.00 96.12 966 TRP A CA 1
ATOM 7542 C C . TRP A 1 966 ? 7.340 17.134 37.852 1.00 96.12 966 TRP A C 1
ATOM 7544 O O . TRP A 1 966 ? 6.395 17.218 38.646 1.00 96.12 966 TRP A O 1
ATOM 7554 N N . PRO A 1 967 ? 7.136 16.744 36.582 1.00 95.75 967 PRO A N 1
ATOM 7555 C CA . PRO A 1 967 ? 5.802 16.674 35.981 1.00 95.75 967 PRO A CA 1
ATOM 7556 C C . PRO A 1 967 ? 4.909 15.613 36.643 1.00 95.75 967 PRO A C 1
ATOM 7558 O O . PRO A 1 967 ? 3.726 15.849 36.880 1.00 95.75 967 PRO A O 1
ATOM 7561 N N . TYR A 1 968 ? 5.480 14.461 37.006 1.00 96.88 968 TYR A N 1
ATOM 7562 C CA . TYR A 1 968 ? 4.769 13.385 37.700 1.00 96.88 968 TYR A CA 1
ATOM 7563 C C . TYR A 1 968 ? 4.248 13.815 39.083 1.00 96.88 968 TYR A C 1
ATOM 7565 O O . TYR A 1 968 ? 3.070 13.632 39.387 1.00 96.88 968 TYR A O 1
ATOM 7573 N N . LYS A 1 969 ? 5.086 14.474 39.895 1.00 96.50 969 LYS A N 1
ATOM 7574 C CA . LYS A 1 969 ? 4.681 14.989 41.207 1.00 96.50 969 LYS A CA 1
ATOM 7575 C C . LYS A 1 969 ? 3.628 16.086 41.107 1.00 96.50 969 LYS A C 1
ATOM 7577 O O . LYS A 1 969 ? 2.708 16.074 41.912 1.00 96.50 969 LYS A O 1
ATOM 7582 N N . LEU A 1 970 ? 3.712 16.979 40.114 1.00 96.75 970 LEU A N 1
ATOM 7583 C CA . LEU A 1 970 ? 2.671 17.986 39.883 1.00 96.75 970 LEU A CA 1
ATOM 7584 C C . LEU A 1 970 ? 1.299 17.339 39.685 1.00 96.75 970 LEU A C 1
ATOM 7586 O O . LEU A 1 970 ? 0.348 17.704 40.368 1.00 96.75 970 LEU A O 1
ATOM 7590 N N . VAL A 1 971 ? 1.198 16.363 38.779 1.00 97.69 971 VAL A N 1
ATOM 7591 C CA . VAL A 1 971 ? -0.074 15.677 38.504 1.00 97.69 971 VAL A CA 1
ATOM 7592 C C . VAL A 1 971 ? -0.627 15.015 39.761 1.00 97.69 971 VAL A C 1
ATOM 7594 O O . VAL A 1 971 ? -1.810 15.149 40.067 1.00 97.69 971 VAL A O 1
ATOM 7597 N N . HIS A 1 972 ? 0.232 14.340 40.521 1.00 97.62 972 HIS A N 1
ATOM 7598 C CA . HIS A 1 972 ? -0.179 13.658 41.741 1.00 97.62 972 HIS A CA 1
ATOM 7599 C C . HIS A 1 972 ? -0.581 14.644 42.848 1.00 97.62 972 HIS A C 1
ATOM 7601 O O . HIS A 1 972 ? -1.548 14.380 43.558 1.00 97.62 972 HIS A O 1
ATOM 7607 N N . ALA A 1 973 ? 0.095 15.789 42.966 1.00 97.12 973 ALA A N 1
ATOM 7608 C CA . ALA A 1 973 ? -0.275 16.849 43.898 1.00 97.12 973 ALA A CA 1
ATOM 7609 C C . ALA A 1 973 ? -1.648 17.447 43.549 1.00 97.12 973 ALA A C 1
ATOM 7611 O O . ALA A 1 973 ? -2.511 17.529 44.421 1.00 97.12 973 ALA A O 1
ATOM 7612 N N . LEU A 1 974 ? -1.897 17.767 42.271 1.00 97.00 974 LEU A N 1
ATOM 7613 C CA . LEU A 1 974 ? -3.197 18.266 41.805 1.00 97.00 974 LEU A CA 1
ATOM 7614 C C . LEU A 1 974 ? -4.324 17.271 42.104 1.00 97.00 974 LEU A C 1
ATOM 7616 O O . LEU A 1 974 ? -5.330 17.637 42.707 1.00 97.00 974 LEU A O 1
ATOM 7620 N N . LEU A 1 975 ? -4.148 15.996 41.745 1.00 97.62 975 LEU A N 1
ATOM 7621 C CA . LEU A 1 975 ? -5.160 14.967 42.002 1.00 97.62 975 LEU A CA 1
ATOM 7622 C C . LEU A 1 975 ? -5.375 14.734 43.501 1.00 97.62 975 LEU A C 1
ATOM 7624 O O . LEU A 1 975 ? -6.515 14.566 43.924 1.00 97.62 975 LEU A O 1
ATOM 7628 N N . ARG A 1 976 ? -4.315 14.780 44.320 1.00 96.50 976 ARG A N 1
ATOM 7629 C CA . ARG A 1 976 ? -4.416 14.709 45.786 1.00 96.50 976 ARG A CA 1
ATOM 7630 C C . ARG A 1 976 ? -5.271 15.848 46.342 1.00 96.50 976 ARG A C 1
ATOM 7632 O O . ARG A 1 976 ? -6.128 15.586 47.182 1.00 96.50 976 ARG A O 1
ATOM 7639 N N . ILE A 1 977 ? -5.050 17.080 45.882 1.00 94.94 977 ILE A N 1
ATOM 7640 C CA . ILE A 1 977 ? -5.814 18.264 46.308 1.00 94.94 977 ILE A CA 1
ATOM 7641 C C . ILE A 1 977 ? -7.298 18.100 45.961 1.00 94.94 977 ILE A C 1
ATOM 7643 O O . ILE A 1 977 ? -8.157 18.319 46.812 1.00 94.94 977 ILE A O 1
ATOM 7647 N N . VAL A 1 978 ? -7.612 17.656 44.741 1.00 94.88 978 VAL A N 1
ATOM 7648 C CA . VAL A 1 978 ? -9.009 17.471 44.311 1.00 94.88 978 VAL A CA 1
ATOM 7649 C C . VAL A 1 978 ? -9.674 16.301 45.047 1.00 94.88 978 VAL A C 1
ATOM 7651 O O . VAL A 1 978 ? -10.806 16.428 45.506 1.00 94.88 978 VAL A O 1
ATOM 7654 N N . LEU A 1 979 ? -8.973 15.180 45.251 1.00 95.38 979 LEU A N 1
ATOM 7655 C CA . LEU A 1 979 ? -9.493 14.037 46.017 1.00 95.38 979 LEU A CA 1
ATOM 7656 C C . LEU A 1 979 ? -9.880 14.423 47.453 1.00 95.38 979 LEU A C 1
ATOM 7658 O O . LEU A 1 979 ? -10.883 13.929 47.964 1.00 95.38 979 LEU A O 1
ATOM 7662 N N . GLN A 1 980 ? -9.136 15.332 48.093 1.00 93.06 980 GLN A N 1
ATOM 7663 C CA . GLN A 1 980 ? -9.448 15.826 49.442 1.00 93.06 980 GLN A CA 1
ATOM 7664 C C . GLN A 1 980 ? -10.764 16.621 49.515 1.00 93.06 980 GLN A C 1
ATOM 7666 O O . GLN A 1 980 ? -11.331 16.744 50.599 1.00 93.06 980 GLN A O 1
ATOM 7671 N N . LYS A 1 981 ? -11.268 17.136 48.385 1.00 89.06 981 LYS A N 1
ATOM 7672 C CA . LYS A 1 981 ? -12.549 17.860 48.301 1.00 89.06 981 LYS A CA 1
ATOM 7673 C C . LYS A 1 981 ? -13.752 16.913 48.152 1.00 89.06 981 LYS A C 1
ATOM 7675 O O . LYS A 1 981 ? -14.872 17.312 48.453 1.00 89.06 981 LYS A O 1
ATOM 7680 N N . GLY A 1 982 ? -13.528 15.655 47.757 1.00 85.88 982 GLY A N 1
ATOM 7681 C CA . GLY A 1 982 ? -14.526 14.575 47.785 1.00 85.88 982 GLY A CA 1
ATOM 7682 C C . GLY A 1 982 ? -15.420 14.428 46.544 1.00 85.88 982 GLY A C 1
ATOM 7683 O O . GLY A 1 982 ? -16.248 13.523 46.502 1.00 85.88 982 GLY A O 1
ATOM 7684 N N . ASN A 1 983 ? -15.253 15.268 45.520 1.00 90.56 983 ASN A N 1
ATOM 7685 C CA . ASN A 1 983 ? -16.052 15.255 44.283 1.00 90.56 983 ASN A CA 1
ATOM 7686 C C . ASN A 1 983 ? -15.414 14.458 43.121 1.00 90.56 983 ASN A C 1
ATOM 7688 O O . ASN A 1 983 ? -16.034 14.330 42.064 1.00 90.56 983 ASN A O 1
ATOM 7692 N N . LEU A 1 984 ? -14.209 13.901 43.310 1.00 96.88 984 LEU A N 1
ATOM 7693 C CA . LEU A 1 984 ? -13.460 13.150 42.295 1.00 96.88 984 LEU A CA 1
ATOM 7694 C C . LEU A 1 984 ? -13.395 11.645 42.598 1.00 96.88 984 LEU A C 1
ATOM 7696 O O . LEU A 1 984 ? -12.912 11.215 43.646 1.00 96.88 984 LEU A O 1
ATOM 7700 N N . ASN A 1 985 ? -13.787 10.836 41.617 1.00 97.56 985 ASN A N 1
ATOM 7701 C CA . ASN A 1 985 ? -13.544 9.401 41.560 1.00 97.56 985 ASN A CA 1
ATOM 7702 C C . ASN A 1 985 ? -12.398 9.119 40.570 1.00 97.56 985 ASN A C 1
ATOM 7704 O O . ASN A 1 985 ? -12.549 9.304 39.366 1.00 97.56 985 ASN A O 1
ATOM 7708 N N . LEU A 1 986 ? -11.233 8.710 41.071 1.00 98.06 986 LEU A N 1
ATOM 7709 C CA . LEU A 1 986 ? -10.037 8.435 40.274 1.00 98.06 986 LEU A CA 1
ATOM 7710 C C . LEU A 1 986 ? -9.902 6.930 40.037 1.00 98.06 986 LEU A C 1
ATOM 7712 O O . LEU A 1 986 ? -9.976 6.159 40.988 1.00 98.06 986 LEU A O 1
ATOM 7716 N N . GLN A 1 987 ? -9.678 6.500 38.797 1.00 97.81 987 GLN A N 1
ATOM 7717 C CA . GLN A 1 987 ? -9.613 5.082 38.434 1.00 97.81 987 GLN A CA 1
ATOM 7718 C C . GLN A 1 987 ? -8.409 4.785 37.531 1.00 97.81 987 GLN A C 1
ATOM 7720 O O . GLN A 1 987 ? -8.494 4.886 36.306 1.00 97.81 987 GLN A O 1
ATOM 7725 N N . ALA A 1 988 ? -7.290 4.372 38.134 1.00 96.31 988 ALA A N 1
ATOM 7726 C CA . ALA A 1 988 ? -6.150 3.810 37.405 1.00 96.31 988 ALA A CA 1
ATOM 7727 C C . ALA A 1 988 ? -6.465 2.416 36.828 1.00 96.31 988 ALA A C 1
ATOM 7729 O O . ALA A 1 988 ? -7.357 1.706 37.319 1.00 96.31 988 ALA A O 1
ATOM 7730 N N . HIS A 1 989 ? -5.695 1.989 35.825 1.00 95.00 989 HIS A N 1
ATOM 7731 C CA . HIS A 1 989 ? -5.807 0.686 35.153 1.00 95.00 989 HIS A CA 1
ATOM 7732 C C . HIS A 1 989 ? -7.238 0.399 34.688 1.00 95.00 989 HIS A C 1
ATOM 7734 O O . HIS A 1 989 ? -7.823 -0.633 35.026 1.00 95.00 989 HIS A O 1
ATOM 7740 N N . THR A 1 990 ? -7.838 1.389 34.033 1.00 96.06 990 THR A N 1
ATOM 7741 C CA . THR A 1 990 ? -9.225 1.392 33.563 1.00 96.06 990 THR A CA 1
ATOM 7742 C C . THR A 1 990 ? -9.280 1.977 32.152 1.00 96.06 990 THR A C 1
ATOM 7744 O O . THR A 1 990 ? -9.691 3.125 31.968 1.00 96.06 990 THR A O 1
ATOM 7747 N N . PRO A 1 991 ? -8.806 1.225 31.142 1.00 93.94 991 PRO A N 1
ATOM 7748 C CA . PRO A 1 991 ? -8.831 1.685 29.762 1.00 93.94 991 PRO A CA 1
ATOM 7749 C C . PRO A 1 991 ? -10.275 1.903 29.303 1.00 93.94 991 PRO A C 1
ATOM 7751 O O . PRO A 1 991 ? -11.124 1.013 29.405 1.00 93.94 991 PRO A O 1
ATOM 7754 N N . VAL A 1 992 ? -10.547 3.105 28.793 1.00 94.94 992 VAL A N 1
ATOM 7755 C CA . VAL A 1 992 ? -11.781 3.384 28.057 1.00 94.94 992 VAL A CA 1
ATOM 7756 C C . VAL A 1 992 ? -11.610 2.842 26.649 1.00 94.94 992 VAL A C 1
ATOM 7758 O O . VAL A 1 992 ? -10.645 3.191 25.976 1.00 94.94 992 VAL A O 1
ATOM 7761 N N . THR A 1 993 ? -12.540 1.990 26.238 1.00 89.19 993 THR A N 1
ATOM 7762 C CA . THR A 1 993 ? -12.511 1.282 24.949 1.00 89.19 993 THR A CA 1
ATOM 7763 C C . THR A 1 993 ? -13.485 1.875 23.937 1.00 89.19 993 THR A C 1
ATOM 7765 O O . THR A 1 993 ? -13.303 1.694 22.738 1.00 89.19 993 THR A O 1
ATOM 7768 N N . ASP A 1 994 ? -14.519 2.577 24.409 1.00 88.88 994 ASP A N 1
ATOM 7769 C CA . ASP A 1 994 ? -15.553 3.175 23.567 1.00 88.88 994 ASP A CA 1
ATOM 7770 C C . ASP A 1 994 ? -16.261 4.322 24.305 1.00 88.88 994 ASP A C 1
ATOM 7772 O O . ASP A 1 994 ? -16.448 4.274 25.527 1.00 88.88 994 ASP A O 1
ATOM 7776 N N . VAL A 1 995 ? -16.673 5.345 23.554 1.00 91.88 995 VAL A N 1
ATOM 7777 C CA . VAL A 1 995 ? -17.486 6.464 24.050 1.00 91.88 995 VAL A CA 1
ATOM 7778 C C . VAL A 1 995 ? -18.579 6.765 23.029 1.00 91.88 995 VAL A C 1
ATOM 7780 O O . VAL A 1 995 ? -18.285 7.129 21.890 1.00 91.88 995 VAL A O 1
ATOM 7783 N N . SER A 1 996 ? -19.843 6.634 23.432 1.00 92.06 996 SER A N 1
ATOM 7784 C CA . SER A 1 996 ? -20.986 6.862 22.542 1.00 92.06 996 SER A CA 1
ATOM 7785 C C . SER A 1 996 ? -21.203 8.345 22.233 1.00 92.06 996 SER A C 1
ATOM 7787 O O . SER A 1 996 ? -20.650 9.217 22.894 1.00 92.06 996 SER A O 1
ATOM 7789 N N . ALA A 1 997 ? -22.076 8.646 21.270 1.00 91.12 997 ALA A N 1
ATOM 7790 C CA . ALA A 1 997 ? -22.722 9.957 21.217 1.00 91.12 997 ALA A CA 1
ATOM 7791 C C . ALA A 1 997 ? -23.680 10.138 22.411 1.00 91.12 997 ALA A C 1
ATOM 7793 O O . ALA A 1 997 ? -24.045 9.161 23.077 1.00 91.12 997 ALA A O 1
ATOM 7794 N N . ARG A 1 998 ? -24.100 11.382 22.660 1.00 91.31 998 ARG A N 1
ATOM 7795 C CA . ARG A 1 998 ? -25.126 11.696 23.660 1.00 91.31 998 ARG A CA 1
ATOM 7796 C C . ARG A 1 998 ? -26.485 11.135 23.220 1.00 91.31 998 ARG A C 1
ATOM 7798 O O . ARG A 1 998 ? -26.922 11.412 22.104 1.00 91.31 998 ARG A O 1
ATOM 7805 N N . ASP A 1 999 ? -27.119 10.346 24.082 1.00 90.56 999 ASP A N 1
ATOM 7806 C CA . ASP A 1 999 ? -28.437 9.745 23.860 1.00 90.56 999 ASP A CA 1
ATOM 7807 C C . ASP A 1 999 ? -29.586 10.761 24.031 1.00 90.56 999 ASP A C 1
ATOM 7809 O O . ASP A 1 999 ? -29.373 11.932 24.369 1.00 90.56 999 ASP A O 1
ATOM 7813 N N . ALA A 1 1000 ? -30.819 10.317 23.763 1.00 89.50 1000 ALA A N 1
ATOM 7814 C CA . ALA A 1 1000 ? -32.018 11.153 23.861 1.00 89.50 1000 ALA A CA 1
ATOM 7815 C C . ALA A 1 1000 ? -32.304 11.598 25.308 1.00 89.50 1000 ALA A C 1
ATOM 7817 O O . ALA A 1 1000 ? -32.891 12.656 25.535 1.00 89.50 1000 ALA A O 1
ATOM 7818 N N . GLU A 1 1001 ? -31.853 10.817 26.287 1.00 87.31 1001 GLU A N 1
ATOM 7819 C CA . GLU A 1 1001 ? -31.941 11.085 27.719 1.00 87.31 1001 GLU A CA 1
ATOM 7820 C C . GLU A 1 1001 ? -30.829 12.034 28.222 1.00 87.31 1001 GLU A C 1
ATOM 7822 O O . GLU A 1 1001 ? -30.798 12.413 29.403 1.00 87.31 1001 GLU A O 1
ATOM 7827 N N . GLY A 1 1002 ? -29.924 12.457 27.333 1.00 91.94 1002 GLY A N 1
ATOM 7828 C CA . GLY A 1 1002 ? -28.853 13.409 27.606 1.00 91.94 1002 GLY A CA 1
ATOM 7829 C C . GLY A 1 1002 ? -27.615 12.796 28.264 1.00 91.94 1002 GLY A C 1
ATOM 7830 O O . GLY A 1 1002 ? -26.903 13.510 28.977 1.00 91.94 1002 GLY A O 1
ATOM 7831 N N . TRP A 1 1003 ? -27.367 11.503 28.071 1.00 96.75 1003 TRP A N 1
ATOM 7832 C CA . TRP A 1 1003 ? -26.239 10.755 28.623 1.00 96.75 1003 TRP A CA 1
ATOM 7833 C C . TRP A 1 1003 ? -25.279 10.264 27.544 1.00 96.75 1003 TRP A C 1
ATOM 7835 O O . TRP A 1 1003 ? -25.661 9.926 26.432 1.00 96.75 1003 TRP A O 1
ATOM 7845 N N . ILE A 1 1004 ? -24.003 10.201 27.896 1.00 97.88 1004 ILE A N 1
ATOM 7846 C CA . ILE A 1 1004 ? -22.919 9.656 27.087 1.00 97.88 1004 ILE A CA 1
ATOM 7847 C C . ILE A 1 1004 ? -22.444 8.377 27.769 1.00 97.88 1004 ILE A C 1
ATOM 7849 O O . ILE A 1 1004 ? -22.116 8.379 28.954 1.00 97.88 1004 ILE A O 1
ATOM 7853 N N . THR A 1 1005 ? -22.405 7.277 27.028 1.00 97.25 1005 THR A N 1
ATOM 7854 C CA . THR A 1 1005 ? -21.972 5.978 27.542 1.00 97.25 1005 THR A CA 1
ATOM 7855 C C . THR A 1 1005 ? -20.464 5.834 27.373 1.00 97.25 1005 THR A C 1
ATOM 7857 O O . THR A 1 1005 ? -19.963 5.884 26.252 1.00 97.25 1005 THR A O 1
ATOM 7860 N N . VAL A 1 1006 ? -19.746 5.621 28.475 1.00 97.00 1006 VAL A N 1
ATOM 7861 C CA . VAL A 1 1006 ? -18.296 5.385 28.520 1.00 97.00 1006 VAL A CA 1
ATOM 7862 C C . VAL A 1 1006 ? -18.053 3.924 28.893 1.00 97.00 1006 VAL A C 1
ATOM 7864 O O . VAL A 1 1006 ? -18.387 3.502 30.002 1.00 97.00 1006 VAL A O 1
ATOM 7867 N N . LYS A 1 1007 ? -17.486 3.137 27.974 1.00 94.94 1007 LYS A N 1
ATOM 7868 C CA . LYS A 1 1007 ? -17.266 1.697 28.175 1.00 94.94 1007 LYS A CA 1
ATOM 7869 C C . LYS A 1 1007 ? -15.823 1.390 28.544 1.00 94.94 1007 LYS A C 1
ATOM 7871 O O . LYS A 1 1007 ? -14.879 1.900 27.941 1.00 94.94 1007 LYS A O 1
ATOM 7876 N N . THR A 1 1008 ? -15.660 0.489 29.503 1.00 93.12 1008 THR A N 1
ATOM 7877 C CA . THR A 1 1008 ? -14.370 -0.031 29.964 1.00 93.12 1008 THR A CA 1
ATOM 7878 C C . THR A 1 1008 ? -14.496 -1.534 30.204 1.00 93.12 1008 THR A C 1
ATOM 7880 O O . THR A 1 1008 ? -15.602 -2.051 30.370 1.00 93.12 1008 THR A O 1
ATOM 7883 N N . GLU A 1 1009 ? -13.374 -2.239 30.318 1.00 88.19 1009 GLU A N 1
ATOM 7884 C CA . GLU A 1 1009 ? -13.376 -3.658 30.709 1.00 88.19 1009 GLU A CA 1
ATOM 7885 C C . GLU A 1 1009 ? -13.893 -3.889 32.142 1.00 88.19 1009 GLU A C 1
ATOM 7887 O O . GLU A 1 1009 ? -14.330 -4.984 32.485 1.00 88.19 1009 GLU A O 1
ATOM 7892 N N . ARG A 1 1010 ? -13.873 -2.852 32.991 1.00 92.62 1010 ARG A N 1
ATOM 7893 C CA . ARG A 1 1010 ? -14.337 -2.905 34.387 1.00 92.62 1010 ARG A CA 1
ATOM 7894 C C . ARG A 1 1010 ? -15.815 -2.541 34.554 1.00 92.62 1010 ARG A C 1
ATOM 7896 O O . ARG A 1 1010 ? -16.302 -2.514 35.682 1.00 92.62 1010 ARG A O 1
ATOM 7903 N N . GLY A 1 1011 ? -16.516 -2.240 33.464 1.00 90.38 1011 GLY A N 1
ATOM 7904 C CA . GLY A 1 1011 ? -17.911 -1.812 33.477 1.00 90.38 1011 GLY A CA 1
ATOM 7905 C C . GLY A 1 1011 ? -18.159 -0.559 32.643 1.00 90.38 1011 GLY A C 1
ATOM 7906 O O . GLY A 1 1011 ? -17.254 0.002 32.022 1.00 90.38 1011 GLY A O 1
ATOM 7907 N N . THR A 1 1012 ? -19.418 -0.134 32.625 1.00 94.56 1012 THR A N 1
ATOM 7908 C CA . THR A 1 1012 ? -19.895 1.016 31.849 1.00 94.56 1012 THR A CA 1
ATOM 7909 C C . THR A 1 1012 ? -20.333 2.133 32.788 1.00 94.56 1012 THR A C 1
ATOM 7911 O O . THR A 1 1012 ? -20.979 1.859 33.794 1.00 94.56 1012 THR A O 1
ATOM 7914 N N . ILE A 1 1013 ? -19.998 3.375 32.436 1.00 97.25 1013 ILE A N 1
ATOM 7915 C CA . ILE A 1 1013 ? -20.389 4.592 33.157 1.00 97.25 1013 ILE A CA 1
ATOM 7916 C C . ILE A 1 1013 ? -21.246 5.447 32.226 1.00 97.25 1013 ILE A C 1
ATOM 7918 O O . ILE A 1 1013 ? -20.911 5.606 31.050 1.00 97.25 1013 ILE A O 1
ATOM 7922 N N . ARG A 1 1014 ? -22.321 6.044 32.740 1.00 97.69 1014 ARG A N 1
ATOM 7923 C CA . ARG A 1 1014 ? -23.066 7.097 32.039 1.00 97.69 1014 ARG A CA 1
ATOM 7924 C C . ARG A 1 1014 ? -22.595 8.466 32.517 1.00 97.69 1014 ARG A C 1
ATOM 7926 O O . ARG A 1 1014 ? -22.598 8.748 33.709 1.00 97.69 1014 ARG A O 1
ATOM 7933 N N . ALA A 1 1015 ? -22.190 9.327 31.595 1.00 98.12 1015 ALA A N 1
ATOM 7934 C CA . ALA A 1 1015 ? -21.708 10.673 31.888 1.00 98.12 1015 ALA A CA 1
ATOM 7935 C C . ALA A 1 1015 ? -22.603 11.733 31.241 1.00 98.12 1015 ALA A C 1
ATOM 7937 O O . ALA A 1 1015 ? -23.105 11.523 30.138 1.00 98.12 1015 ALA A O 1
ATOM 7938 N N . ARG A 1 1016 ? -22.801 12.891 31.879 1.00 96.94 1016 ARG A N 1
ATOM 7939 C CA . ARG A 1 1016 ? -23.486 14.017 31.215 1.00 96.94 1016 ARG A CA 1
ATOM 7940 C C . ARG A 1 1016 ? -22.573 14.708 30.206 1.00 96.94 1016 ARG A C 1
ATOM 7942 O O . ARG A 1 1016 ? -23.054 15.072 29.133 1.00 96.94 1016 ARG A O 1
ATOM 7949 N N . SER A 1 1017 ? -21.289 14.834 30.531 1.00 98.19 1017 SER A N 1
ATOM 7950 C CA . SER A 1 1017 ? -20.253 15.389 29.656 1.00 98.19 1017 SER A CA 1
ATOM 7951 C C . SER A 1 1017 ? -18.967 14.557 29.720 1.00 98.19 1017 SER A C 1
ATOM 7953 O O . SER A 1 1017 ? -18.648 13.971 30.756 1.00 98.19 1017 SER A O 1
ATOM 7955 N N . VAL A 1 1018 ? -18.211 14.512 28.620 1.00 98.50 1018 VAL A N 1
ATOM 7956 C CA . VAL A 1 1018 ? -16.938 13.780 28.514 1.00 98.50 1018 VAL A CA 1
ATOM 7957 C C . VAL A 1 1018 ? -15.823 14.716 28.060 1.00 98.50 1018 VAL A C 1
ATOM 7959 O O . VAL A 1 1018 ? -15.976 15.414 27.059 1.00 98.50 1018 VAL A O 1
ATOM 7962 N N . VAL A 1 1019 ? -14.681 14.699 28.752 1.00 98.56 1019 VAL A N 1
ATOM 7963 C CA . VAL A 1 1019 ? -13.477 15.453 28.369 1.00 98.56 1019 VAL A CA 1
ATOM 7964 C C . VAL A 1 1019 ? -12.358 14.493 27.966 1.00 98.56 1019 VAL A C 1
ATOM 7966 O O . VAL A 1 1019 ? -11.838 13.732 28.782 1.00 98.56 1019 VAL A O 1
ATOM 7969 N N . HIS A 1 1020 ? -11.964 14.554 26.697 1.00 97.88 1020 HIS A N 1
ATOM 7970 C CA . HIS A 1 1020 ? -10.887 13.768 26.103 1.00 97.88 1020 HIS A CA 1
ATOM 7971 C C . HIS A 1 1020 ? -9.544 14.463 26.346 1.00 97.88 1020 HIS A C 1
ATOM 7973 O O . HIS A 1 1020 ? -9.216 15.458 25.697 1.00 97.88 1020 HIS A O 1
ATOM 7979 N N . THR A 1 1021 ? -8.757 13.936 27.285 1.00 97.19 1021 THR A N 1
ATOM 7980 C CA . THR A 1 1021 ? -7.436 14.473 27.679 1.00 97.19 1021 THR A CA 1
ATOM 7981 C C . THR A 1 1021 ? -6.302 13.473 27.435 1.00 97.19 1021 THR A C 1
ATOM 7983 O O . THR A 1 1021 ? -5.246 13.498 28.069 1.00 97.19 1021 THR A O 1
ATOM 7986 N N . THR A 1 1022 ? -6.514 12.572 26.479 1.00 92.75 1022 THR A N 1
ATOM 7987 C CA . THR A 1 1022 ? -5.655 11.418 26.185 1.00 92.75 1022 THR A CA 1
ATOM 7988 C C . THR A 1 1022 ? -4.474 11.732 25.258 1.00 92.75 1022 THR A C 1
ATOM 7990 O O . THR A 1 1022 ? -3.703 10.835 24.911 1.00 92.75 1022 THR A O 1
ATOM 7993 N N . ASN A 1 1023 ? -4.276 13.001 24.887 1.00 92.88 1023 ASN A N 1
ATOM 7994 C CA . ASN A 1 1023 ? -3.209 13.467 23.997 1.00 92.88 1023 ASN A CA 1
ATOM 7995 C C . ASN A 1 1023 ? -3.117 12.622 22.706 1.00 92.88 1023 ASN A C 1
ATOM 7997 O O . ASN A 1 1023 ? -4.050 12.647 21.910 1.00 92.88 1023 ASN A O 1
ATOM 8001 N N . ARG A 1 1024 ? -2.041 11.839 22.522 1.00 90.00 1024 ARG A N 1
ATOM 8002 C CA . ARG A 1 1024 ? -1.845 10.928 21.378 1.00 90.00 1024 ARG A CA 1
ATOM 8003 C C . ARG A 1 1024 ? -3.014 9.971 21.169 1.00 90.00 1024 ARG A C 1
ATOM 8005 O O . ARG A 1 1024 ? -3.368 9.674 20.033 1.00 90.00 1024 ARG A O 1
ATOM 8012 N N . TRP A 1 1025 ? -3.602 9.487 22.254 1.00 90.81 1025 TRP A N 1
ATOM 8013 C CA . TRP A 1 1025 ? -4.607 8.429 22.218 1.00 90.81 1025 TRP A CA 1
ATOM 8014 C C . TRP A 1 1025 ? -6.028 8.982 22.030 1.00 90.81 1025 TRP A C 1
ATOM 8016 O O . TRP A 1 1025 ? -6.995 8.238 22.140 1.00 90.81 1025 TRP A O 1
ATOM 8026 N N . ALA A 1 1026 ? -6.187 10.282 21.746 1.00 90.19 1026 ALA A N 1
ATOM 8027 C CA . ALA A 1 1026 ? -7.495 10.878 21.460 1.00 90.19 1026 ALA A CA 1
ATOM 8028 C C . ALA A 1 1026 ? -8.140 10.263 20.213 1.00 90.19 1026 ALA A C 1
ATOM 8030 O O . ALA A 1 1026 ? -9.339 9.996 20.221 1.00 90.19 1026 ALA A O 1
ATOM 8031 N N . SER A 1 1027 ? -7.336 9.931 19.200 1.00 82.06 1027 SER A N 1
ATOM 8032 C CA . SER A 1 1027 ? -7.806 9.279 17.975 1.00 82.06 1027 SER A CA 1
ATOM 8033 C C . SER A 1 1027 ? -8.378 7.875 18.180 1.00 82.06 1027 SER A C 1
ATOM 8035 O O . SER A 1 1027 ? -9.107 7.392 17.321 1.00 82.06 1027 SER A O 1
ATOM 8037 N N . HIS A 1 1028 ? -8.116 7.231 19.325 1.00 83.12 1028 HIS A N 1
ATOM 8038 C CA . HIS A 1 1028 ? -8.750 5.955 19.666 1.00 83.12 1028 HIS A CA 1
ATOM 8039 C C . HIS A 1 1028 ? -10.260 6.107 19.915 1.00 83.12 1028 HIS A C 1
ATOM 8041 O O . HIS A 1 1028 ? -11.037 5.254 19.499 1.00 83.12 1028 HIS A O 1
ATOM 8047 N N . LEU A 1 1029 ? -10.672 7.195 20.575 1.00 87.12 1029 LEU A N 1
ATOM 8048 C CA . LEU A 1 1029 ? -12.068 7.442 20.967 1.00 87.12 1029 LEU A CA 1
ATOM 8049 C C . LEU A 1 1029 ? -12.775 8.445 20.049 1.00 87.12 1029 LEU A C 1
ATOM 8051 O O . LEU A 1 1029 ? -14.005 8.500 20.007 1.00 87.12 1029 LEU A O 1
ATOM 8055 N N . LEU A 1 1030 ? -11.996 9.239 19.316 1.00 88.69 1030 LEU A N 1
ATOM 8056 C CA . LEU A 1 1030 ? -12.457 10.221 18.344 1.00 88.69 1030 LEU A CA 1
ATOM 8057 C C . LEU A 1 1030 ? -11.761 9.944 17.002 1.00 88.69 1030 LEU A C 1
ATOM 8059 O O . LEU A 1 1030 ? -10.734 10.563 16.713 1.00 88.69 1030 LEU A O 1
ATOM 8063 N N . PRO A 1 1031 ? -12.274 8.993 16.197 1.00 79.62 1031 PRO A N 1
ATOM 8064 C CA . PRO A 1 1031 ? -11.643 8.584 14.944 1.00 79.62 1031 PRO A CA 1
ATOM 8065 C C . PRO A 1 1031 ? -11.386 9.741 13.978 1.00 79.62 1031 PRO A C 1
ATOM 8067 O O . PRO A 1 1031 ? -10.400 9.714 13.265 1.00 79.62 1031 PRO A O 1
ATOM 8070 N N . GLU A 1 1032 ? -12.184 10.810 14.021 1.00 81.81 1032 GLU A N 1
ATOM 8071 C CA . GLU A 1 1032 ? -11.973 12.026 13.227 1.00 81.81 1032 GLU A CA 1
ATOM 8072 C C . GLU A 1 1032 ? -10.643 12.762 13.521 1.00 81.81 1032 GLU A C 1
ATOM 8074 O O . GLU A 1 1032 ? -10.281 13.687 12.798 1.00 81.81 1032 GLU A O 1
ATOM 8079 N N . PHE A 1 1033 ? -9.893 12.360 14.556 1.00 86.75 1033 PHE A N 1
ATOM 8080 C CA . PHE A 1 1033 ? -8.555 12.873 14.873 1.00 86.75 1033 PHE A CA 1
ATOM 8081 C C . PHE A 1 1033 ? -7.416 11.909 14.491 1.00 86.75 1033 PHE A C 1
ATOM 8083 O O . PHE A 1 1033 ? -6.258 12.202 14.801 1.00 86.75 1033 PHE A O 1
ATOM 8090 N N . SER A 1 1034 ? -7.703 10.773 13.843 1.00 81.38 1034 SER A N 1
ATOM 8091 C CA . SER A 1 1034 ? -6.714 9.768 13.406 1.00 81.38 1034 SER A CA 1
ATOM 8092 C C . SER A 1 1034 ? -5.602 10.366 12.540 1.00 81.38 1034 SER A C 1
ATOM 8094 O O . SER A 1 1034 ? -4.428 10.122 12.814 1.00 81.38 1034 SER A O 1
ATOM 8096 N N . ASN A 1 1035 ? -5.968 11.227 11.588 1.00 83.25 1035 ASN A N 1
ATOM 8097 C CA . ASN A 1 1035 ? -5.036 11.932 10.701 1.00 83.25 1035 ASN A CA 1
ATOM 8098 C C . ASN A 1 1035 ? -4.606 13.305 11.233 1.00 83.25 1035 ASN A C 1
ATOM 8100 O O . ASN A 1 1035 ? -3.861 14.026 10.575 1.00 83.25 1035 ASN A O 1
ATOM 8104 N N . LEU A 1 1036 ? -5.080 13.689 12.422 1.00 87.69 1036 LEU A N 1
ATOM 8105 C CA . LEU A 1 1036 ? -4.853 15.021 12.980 1.00 87.69 1036 LEU A CA 1
ATOM 8106 C C . LEU A 1 1036 ? -3.847 15.028 14.126 1.00 87.69 1036 LEU A C 1
ATOM 8108 O O . LEU A 1 1036 ? -3.191 16.045 14.338 1.00 87.69 1036 LEU A O 1
ATOM 8112 N N . ILE A 1 1037 ? -3.751 13.930 14.881 1.00 90.44 1037 ILE A N 1
ATOM 8113 C CA . ILE A 1 1037 ? -2.862 13.785 16.038 1.00 90.44 1037 ILE A CA 1
ATOM 8114 C C . ILE A 1 1037 ? -1.979 12.557 15.822 1.00 90.44 1037 ILE A C 1
ATOM 8116 O O . ILE A 1 1037 ? -2.396 11.416 16.032 1.00 90.44 1037 ILE A O 1
ATOM 8120 N N . LEU A 1 1038 ? -0.737 12.814 15.433 1.00 87.75 1038 LEU A N 1
ATOM 8121 C CA . LEU A 1 1038 ? 0.225 11.818 14.981 1.00 87.75 1038 LEU A CA 1
ATOM 8122 C C . LEU A 1 1038 ? 1.206 11.449 16.097 1.00 87.75 1038 LEU A C 1
ATOM 8124 O O . LEU A 1 1038 ? 1.529 12.300 16.929 1.00 87.75 1038 LEU A O 1
ATOM 8128 N N . PRO A 1 1039 ? 1.694 10.200 16.146 1.00 89.69 1039 PRO A N 1
ATOM 8129 C CA . PRO A 1 1039 ? 2.698 9.792 17.118 1.00 89.69 1039 PRO A CA 1
ATOM 8130 C C . PRO A 1 1039 ? 4.093 10.289 16.787 1.00 89.69 1039 PRO A C 1
ATOM 8132 O O . PRO A 1 1039 ? 4.571 10.076 15.680 1.00 89.69 1039 PRO A O 1
ATOM 8135 N N . ASP A 1 1040 ? 4.791 10.805 17.792 1.00 90.06 1040 ASP A N 1
ATOM 8136 C CA . ASP A 1 1040 ? 6.228 11.057 17.719 1.00 90.06 1040 ASP A CA 1
ATOM 8137 C C . ASP A 1 1040 ? 6.917 10.502 18.972 1.00 90.06 1040 ASP A C 1
ATOM 8139 O O . ASP A 1 1040 ? 6.499 10.763 20.107 1.00 90.06 1040 ASP A O 1
ATOM 8143 N N . ARG A 1 1041 ? 7.957 9.694 18.772 1.00 93.25 1041 ARG A N 1
ATOM 8144 C CA . ARG A 1 1041 ? 8.711 9.027 19.830 1.00 93.25 1041 ARG A CA 1
ATOM 8145 C C . ARG A 1 1041 ? 9.984 9.806 20.143 1.00 93.25 1041 ARG A C 1
ATOM 8147 O O . ARG A 1 1041 ? 10.956 9.776 19.395 1.00 93.25 1041 ARG A O 1
ATOM 8154 N N . GLY A 1 1042 ? 10.010 10.407 21.329 1.00 93.12 1042 GLY A N 1
ATOM 8155 C CA . GLY A 1 1042 ? 11.207 11.004 21.916 1.00 93.12 1042 GLY A CA 1
ATOM 8156 C C . GLY A 1 1042 ? 11.976 10.035 22.818 1.00 93.12 1042 GLY A C 1
ATOM 8157 O O . GLY A 1 1042 ? 11.438 9.029 23.287 1.00 93.12 1042 GLY A O 1
ATOM 8158 N N . THR A 1 1043 ? 13.229 10.385 23.115 1.00 95.06 1043 THR A N 1
ATOM 8159 C CA . THR A 1 1043 ? 14.080 9.699 24.098 1.00 95.06 1043 THR A CA 1
ATOM 8160 C C . THR A 1 1043 ? 14.662 10.697 25.096 1.00 95.06 1043 THR A C 1
ATOM 8162 O O . THR A 1 1043 ? 14.916 11.859 24.760 1.00 95.06 1043 THR A O 1
ATOM 8165 N N . ILE A 1 1044 ? 14.779 10.261 26.349 1.00 96.12 1044 ILE A N 1
ATOM 8166 C CA . ILE A 1 1044 ? 15.252 11.055 27.485 1.00 96.12 1044 ILE A CA 1
ATOM 8167 C C . ILE A 1 1044 ? 16.113 10.148 28.380 1.00 96.12 1044 ILE A C 1
ATOM 8169 O O . ILE A 1 1044 ? 15.897 8.936 28.436 1.00 96.12 1044 ILE A O 1
ATOM 8173 N N . ALA A 1 1045 ? 17.085 10.720 29.083 1.00 96.44 1045 ALA A N 1
ATOM 8174 C CA . ALA A 1 1045 ? 17.850 10.043 30.121 1.00 96.44 1045 ALA A CA 1
ATOM 8175 C C . ALA A 1 1045 ? 18.003 10.895 31.384 1.00 96.44 1045 ALA A C 1
ATOM 8177 O O . ALA A 1 1045 ? 17.876 12.123 31.367 1.00 96.44 1045 ALA A O 1
ATOM 8178 N N . ALA A 1 1046 ? 18.291 10.207 32.484 1.00 96.12 1046 ALA A N 1
ATOM 8179 C CA . ALA A 1 1046 ? 18.613 10.780 33.777 1.00 96.12 1046 ALA A CA 1
ATOM 8180 C C . ALA A 1 1046 ? 20.073 10.462 34.115 1.00 96.12 1046 ALA A C 1
ATOM 8182 O O . ALA A 1 1046 ? 20.434 9.291 34.209 1.00 96.12 1046 ALA A O 1
ATOM 8183 N N . LEU A 1 1047 ? 20.897 11.490 34.315 1.00 93.81 1047 LEU A N 1
ATOM 8184 C CA . LEU A 1 1047 ? 22.320 11.367 34.642 1.00 93.81 1047 LEU A CA 1
ATOM 8185 C C . LEU A 1 1047 ? 22.586 11.816 36.079 1.00 93.81 1047 LEU A C 1
ATOM 8187 O O . LEU A 1 1047 ? 22.003 12.804 36.552 1.00 93.81 1047 LEU A O 1
ATOM 8191 N N . LYS A 1 1048 ? 23.504 11.130 36.765 1.00 90.88 1048 LYS A N 1
ATOM 8192 C CA . LYS A 1 1048 ? 23.959 11.564 38.091 1.00 90.88 1048 LYS A CA 1
ATOM 8193 C C . LYS A 1 1048 ? 24.706 12.891 37.966 1.00 90.88 1048 LYS A C 1
ATOM 8195 O O . LYS A 1 1048 ? 25.468 13.090 37.025 1.00 90.88 1048 LYS A O 1
ATOM 8200 N N . ALA A 1 1049 ? 24.523 13.794 38.927 1.00 89.69 1049 ALA A N 1
ATOM 8201 C CA . ALA A 1 1049 ? 25.317 15.016 39.003 1.00 89.69 1049 ALA A CA 1
ATOM 8202 C C . ALA A 1 1049 ? 25.445 15.545 40.445 1.00 89.69 1049 ALA A C 1
ATOM 8204 O O . ALA A 1 1049 ? 24.591 15.272 41.293 1.00 89.69 1049 ALA A O 1
ATOM 8205 N N . PRO A 1 1050 ? 26.498 16.324 40.748 1.00 88.44 1050 PRO A N 1
ATOM 8206 C CA . PRO A 1 1050 ? 26.625 17.056 41.999 1.00 88.44 1050 PRO A CA 1
ATOM 8207 C C . PRO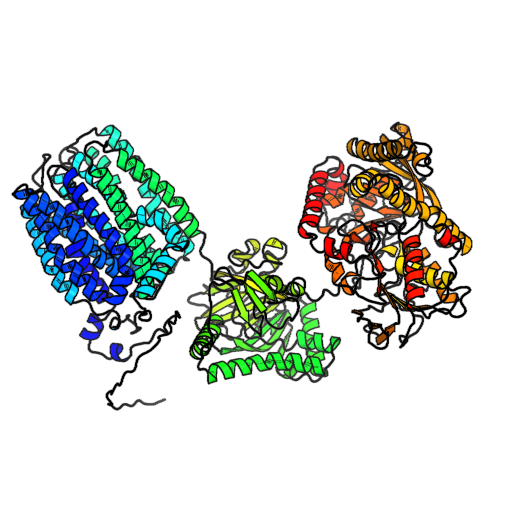 A 1 1050 ? 25.567 18.155 42.118 1.00 88.44 1050 PRO A C 1
ATOM 8209 O O . PRO A 1 1050 ? 25.151 18.715 41.098 1.00 88.44 1050 PRO A O 1
ATOM 8212 N N . PRO A 1 1051 ? 25.167 18.534 43.344 1.00 88.69 1051 PRO A N 1
ATOM 8213 C CA . PRO A 1 1051 ? 24.234 19.633 43.562 1.00 88.69 1051 PRO A CA 1
ATOM 8214 C C . PRO A 1 1051 ? 24.653 20.923 42.846 1.00 88.69 1051 PRO A C 1
ATOM 8216 O O . PRO A 1 1051 ? 25.753 21.428 43.055 1.00 88.69 1051 PRO A O 1
ATOM 8219 N N . GLY A 1 1052 ? 23.755 21.472 42.022 1.00 84.62 1052 GLY A N 1
ATOM 8220 C CA . GLY A 1 1052 ? 23.943 22.774 41.371 1.00 84.62 1052 GLY A CA 1
ATOM 8221 C C . GLY A 1 1052 ? 25.005 22.819 40.267 1.00 84.62 1052 GLY A C 1
ATOM 8222 O O . GLY A 1 1052 ? 25.461 23.908 39.926 1.00 84.62 1052 GLY A O 1
ATOM 8223 N N . PHE A 1 1053 ? 25.403 21.669 39.716 1.00 89.38 1053 PHE A N 1
ATOM 8224 C CA . PHE A 1 1053 ? 26.388 21.586 38.637 1.00 89.38 1053 PHE A CA 1
ATOM 8225 C C . PHE A 1 1053 ? 25.947 22.323 37.353 1.00 89.38 1053 PHE A C 1
ATOM 8227 O O . PHE A 1 1053 ? 26.705 23.125 36.803 1.00 89.38 1053 PHE A O 1
ATOM 8234 N N . ILE A 1 1054 ? 24.713 22.093 36.897 1.00 90.56 1054 ILE A N 1
ATOM 8235 C CA . ILE A 1 1054 ? 24.074 22.852 35.817 1.00 90.56 1054 ILE A CA 1
ATOM 8236 C C . ILE A 1 1054 ? 23.375 24.068 36.427 1.00 90.56 1054 ILE A C 1
ATOM 8238 O O . ILE A 1 1054 ? 22.420 23.942 37.200 1.00 90.56 1054 ILE A O 1
ATOM 8242 N N . LYS A 1 1055 ? 23.834 25.264 36.055 1.00 89.31 1055 LYS A N 1
ATOM 8243 C CA . LYS A 1 1055 ? 23.316 26.534 36.581 1.00 89.31 1055 LYS A CA 1
ATOM 8244 C C . LYS A 1 1055 ? 21.995 26.935 35.930 1.00 89.31 1055 LYS A C 1
ATOM 8246 O O . LYS A 1 1055 ? 21.086 27.402 36.622 1.00 89.31 1055 LYS A O 1
ATOM 8251 N N . HIS A 1 1056 ? 21.888 26.722 34.621 1.00 91.12 1056 HIS A N 1
ATOM 8252 C CA . HIS A 1 1056 ? 20.765 27.153 33.793 1.00 91.12 1056 HIS A CA 1
ATOM 8253 C C . HIS A 1 1056 ? 20.176 25.971 33.024 1.00 91.12 1056 HIS A C 1
ATOM 8255 O O . HIS A 1 1056 ? 20.903 25.133 32.503 1.00 91.12 1056 HIS A O 1
ATOM 8261 N N . THR A 1 1057 ? 18.847 25.917 32.935 1.00 92.19 1057 THR A N 1
ATOM 8262 C CA . THR A 1 1057 ? 18.179 25.043 31.958 1.00 92.19 1057 THR A CA 1
ATOM 8263 C C . THR A 1 1057 ? 18.525 25.541 30.554 1.00 92.19 1057 THR A C 1
ATOM 8265 O O . THR A 1 1057 ? 18.700 26.743 30.360 1.00 92.19 1057 THR A O 1
ATOM 8268 N N . GLY A 1 1058 ? 18.623 24.662 29.561 1.00 94.75 1058 GLY A N 1
ATOM 8269 C CA . GLY A 1 1058 ? 18.943 25.138 28.220 1.00 94.75 1058 GLY A CA 1
ATOM 8270 C C . GLY A 1 1058 ? 18.793 24.115 27.115 1.00 94.75 1058 GLY A C 1
ATOM 8271 O O . GLY A 1 1058 ? 18.469 22.945 27.348 1.00 94.75 1058 GLY A O 1
ATOM 8272 N N . ALA A 1 1059 ? 19.013 24.591 25.894 1.00 96.12 1059 ALA A N 1
ATOM 8273 C CA . ALA A 1 1059 ? 19.095 23.771 24.700 1.00 96.12 1059 ALA A CA 1
ATOM 8274 C C . ALA A 1 1059 ? 20.247 24.204 23.787 1.00 96.12 1059 ALA A C 1
ATOM 8276 O O . ALA A 1 1059 ? 20.487 25.393 23.593 1.00 96.12 1059 ALA A O 1
ATOM 8277 N N . GLN A 1 1060 ? 20.932 23.223 23.209 1.00 97.12 1060 GLN A N 1
ATOM 8278 C CA . GLN A 1 1060 ? 21.918 23.391 22.143 1.00 97.12 1060 GLN A CA 1
ATOM 8279 C C . GLN A 1 1060 ? 21.216 23.221 20.790 1.00 97.12 1060 GLN A C 1
ATOM 8281 O O . GLN A 1 1060 ? 20.433 22.281 20.635 1.00 97.12 1060 GLN A O 1
ATOM 8286 N N . HIS A 1 1061 ? 21.499 24.089 19.816 1.00 97.69 1061 HIS A N 1
ATOM 8287 C CA . HIS A 1 1061 ? 20.951 24.028 18.454 1.00 97.69 1061 HIS A CA 1
ATOM 8288 C C . HIS A 1 1061 ? 22.069 24.027 17.417 1.00 97.69 1061 HIS A C 1
ATOM 8290 O O . HIS A 1 1061 ? 22.900 24.936 17.403 1.00 97.69 1061 HIS A O 1
ATOM 8296 N N . TRP A 1 1062 ? 22.040 23.053 16.509 1.00 97.31 1062 TRP A N 1
ATOM 8297 C CA . TRP A 1 1062 ? 22.947 22.993 15.358 1.00 97.31 1062 TRP A CA 1
ATOM 8298 C C . TRP A 1 1062 ? 22.259 23.349 14.043 1.00 97.31 1062 TRP A C 1
ATOM 8300 O O . TRP A 1 1062 ? 22.901 23.901 13.158 1.00 97.31 1062 TRP A O 1
ATOM 8310 N N . ASP A 1 1063 ? 20.963 23.083 13.913 1.00 96.25 1063 ASP A N 1
ATOM 8311 C CA . ASP A 1 1063 ? 20.125 23.558 12.809 1.00 96.25 1063 ASP A CA 1
ATOM 8312 C C . ASP A 1 1063 ? 18.642 23.571 13.231 1.00 96.25 1063 ASP A C 1
ATOM 8314 O O . ASP A 1 1063 ? 18.342 23.711 14.419 1.00 96.25 1063 ASP A O 1
ATOM 8318 N N . SER A 1 1064 ? 17.698 23.534 12.287 1.00 91.12 1064 SER A N 1
ATOM 8319 C CA . SER A 1 1064 ? 16.252 23.490 12.559 1.00 91.12 1064 SER A CA 1
ATOM 8320 C C . SER A 1 1064 ? 15.740 22.141 13.089 1.00 91.12 1064 SER A C 1
ATOM 8322 O O . SER A 1 1064 ? 14.647 22.117 13.654 1.00 91.12 1064 SER A O 1
ATOM 8324 N N . VAL A 1 1065 ? 16.503 21.053 12.935 1.00 93.94 1065 VAL A N 1
ATOM 8325 C CA . VAL A 1 1065 ? 16.107 19.661 13.237 1.00 93.94 1065 VAL A CA 1
ATOM 8326 C C . VAL A 1 1065 ? 16.904 19.081 14.412 1.00 93.94 1065 VAL A C 1
ATOM 8328 O O . VAL A 1 1065 ? 16.422 18.204 15.140 1.00 93.94 1065 VAL A O 1
ATOM 8331 N N . VAL A 1 1066 ? 18.141 19.550 14.589 1.00 96.75 1066 VAL A N 1
ATOM 8332 C CA . VAL A 1 1066 ? 19.131 19.007 15.514 1.00 96.75 1066 VAL A CA 1
ATOM 8333 C C . VAL A 1 1066 ? 19.297 19.914 16.722 1.00 96.75 1066 VAL A C 1
ATOM 8335 O O . VAL A 1 1066 ? 20.010 20.922 16.694 1.00 96.75 1066 VAL A O 1
ATOM 8338 N N . ASN A 1 1067 ? 18.660 19.500 17.815 1.00 95.19 1067 ASN A N 1
ATOM 8339 C CA . ASN A 1 1067 ? 18.775 20.127 19.120 1.00 95.19 1067 ASN A CA 1
ATOM 8340 C C . ASN A 1 1067 ? 18.807 19.099 20.262 1.00 95.19 1067 ASN A C 1
ATOM 8342 O O . ASN A 1 1067 ? 18.187 18.038 20.188 1.00 95.19 1067 ASN A O 1
ATOM 8346 N N . ASN A 1 1068 ? 19.490 19.453 21.347 1.00 95.06 1068 ASN A N 1
ATOM 8347 C CA . ASN A 1 1068 ? 19.494 18.708 22.609 1.00 95.06 1068 ASN A CA 1
ATOM 8348 C C . ASN A 1 1068 ? 19.121 19.662 23.738 1.00 95.06 1068 ASN A C 1
ATOM 8350 O O . ASN A 1 1068 ? 19.449 20.845 23.669 1.00 95.06 1068 ASN A O 1
ATOM 8354 N N . TYR A 1 1069 ? 18.447 19.177 24.775 1.00 95.19 1069 TYR A N 1
ATOM 8355 C CA . TYR A 1 1069 ? 17.991 20.021 25.878 1.00 95.19 1069 TYR A CA 1
ATOM 8356 C C . TYR A 1 1069 ? 18.181 19.334 27.221 1.00 95.19 1069 TYR A C 1
ATOM 8358 O O . TYR A 1 1069 ? 18.109 18.110 27.319 1.00 95.19 1069 TYR A O 1
ATOM 8366 N N . HIS A 1 1070 ? 18.419 20.127 28.261 1.00 95.19 1070 HIS A N 1
ATOM 8367 C CA . HIS A 1 1070 ? 18.701 19.602 29.589 1.00 95.19 1070 HIS A CA 1
ATOM 8368 C C . HIS A 1 1070 ? 18.226 20.538 30.704 1.00 95.19 1070 HIS A C 1
ATOM 8370 O O . HIS A 1 1070 ? 18.012 21.736 30.498 1.00 95.19 1070 HIS A O 1
ATOM 8376 N N . LEU A 1 1071 ? 18.062 19.968 31.894 1.00 94.81 1071 LEU A N 1
ATOM 8377 C CA . LEU A 1 1071 ? 17.880 20.669 33.165 1.00 94.81 1071 LEU A CA 1
ATOM 8378 C C . LEU A 1 1071 ? 18.519 19.858 34.293 1.00 94.81 1071 LEU A C 1
ATOM 8380 O O . LEU A 1 1071 ? 18.817 18.678 34.108 1.00 94.81 1071 LEU A O 1
ATOM 8384 N N . GLN A 1 1072 ? 18.665 20.451 35.477 1.00 93.19 1072 GLN A N 1
ATOM 8385 C CA . GLN A 1 1072 ? 19.055 19.709 36.675 1.00 93.19 1072 GLN A CA 1
ATOM 8386 C C . GLN A 1 1072 ? 18.039 19.883 37.800 1.00 93.19 1072 GLN A C 1
ATOM 8388 O O . GLN A 1 1072 ? 17.665 20.996 38.172 1.00 93.19 1072 GLN A O 1
ATOM 8393 N N . LEU A 1 1073 ? 17.614 18.760 38.372 1.00 92.94 1073 LEU A N 1
ATOM 8394 C CA . LEU A 1 1073 ? 16.712 18.730 39.514 1.00 92.94 1073 LEU A CA 1
ATOM 8395 C C . LEU A 1 1073 ? 17.398 19.250 40.785 1.00 92.94 1073 LEU A C 1
ATOM 8397 O O . LEU A 1 1073 ? 18.578 18.963 41.004 1.00 92.94 1073 LEU A O 1
ATOM 8401 N N . PRO A 1 1074 ? 16.669 19.986 41.645 1.00 91.00 1074 PRO A N 1
ATOM 8402 C CA . PRO A 1 1074 ? 17.216 20.476 42.903 1.00 91.00 1074 PRO A CA 1
ATOM 8403 C C . PRO A 1 1074 ? 17.548 19.320 43.871 1.00 91.00 1074 PRO A C 1
ATOM 8405 O O . PRO A 1 1074 ? 17.122 18.175 43.659 1.00 91.00 1074 PRO A O 1
ATOM 8408 N N . PRO A 1 1075 ? 18.288 19.600 44.961 1.00 87.69 1075 PRO A N 1
ATOM 8409 C CA . PRO A 1 1075 ? 18.443 18.659 46.065 1.00 87.69 1075 PRO A CA 1
ATOM 8410 C C . PRO A 1 1075 ? 17.082 18.145 46.574 1.00 87.69 1075 PRO A C 1
ATOM 8412 O O . PRO A 1 1075 ? 16.102 18.891 46.547 1.00 87.69 1075 PRO A O 1
ATOM 8415 N N . PRO A 1 1076 ? 16.995 16.889 47.046 1.00 89.06 1076 PRO A N 1
ATOM 8416 C CA . PRO A 1 1076 ? 18.088 15.924 47.216 1.00 89.06 1076 PRO A CA 1
ATOM 8417 C C . PRO A 1 1076 ? 18.432 15.117 45.949 1.00 89.06 1076 PRO A C 1
ATOM 8419 O O . PRO A 1 1076 ? 19.348 14.301 45.987 1.00 89.06 1076 PRO A O 1
ATOM 8422 N N . TYR A 1 1077 ? 17.720 15.316 44.835 1.00 89.81 1077 TYR A N 1
ATOM 8423 C CA . TYR A 1 1077 ? 17.833 14.452 43.653 1.00 89.81 1077 TYR A CA 1
ATOM 8424 C C . TYR A 1 1077 ? 19.099 14.697 42.840 1.00 89.81 1077 TYR A C 1
ATOM 8426 O O . TYR A 1 1077 ? 19.696 13.747 42.339 1.00 89.81 1077 TYR A O 1
ATOM 8434 N N . ASN A 1 1078 ? 19.477 15.969 42.669 1.00 90.12 1078 ASN A N 1
ATOM 8435 C CA . ASN A 1 1078 ? 20.684 16.409 41.956 1.00 90.12 1078 ASN A CA 1
ATOM 8436 C C . ASN A 1 1078 ? 20.874 15.782 40.560 1.00 90.12 1078 ASN A C 1
ATOM 8438 O O . ASN A 1 1078 ? 21.982 15.716 40.046 1.00 90.12 1078 ASN A O 1
ATOM 8442 N N . THR A 1 1079 ? 19.798 15.323 39.930 1.00 93.06 1079 THR A N 1
ATOM 8443 C CA . THR A 1 1079 ? 19.839 14.554 38.683 1.00 93.06 1079 THR A CA 1
ATOM 8444 C C . THR A 1 1079 ? 19.708 15.482 37.487 1.00 93.06 1079 THR A C 1
ATOM 8446 O O . THR A 1 1079 ? 18.821 16.340 37.475 1.00 93.06 1079 THR A O 1
ATOM 8449 N N . ILE A 1 1080 ? 20.555 15.302 36.477 1.00 94.44 1080 ILE A N 1
ATOM 8450 C CA . ILE A 1 1080 ? 20.391 15.969 35.185 1.00 94.44 1080 ILE A CA 1
ATOM 8451 C C . ILE A 1 1080 ? 19.384 15.173 34.369 1.00 94.44 1080 ILE A C 1
ATOM 8453 O O . ILE A 1 1080 ? 19.532 13.966 34.205 1.00 94.44 1080 ILE A O 1
ATOM 8457 N N . ILE A 1 1081 ? 18.372 15.853 33.847 1.00 96.19 1081 ILE A N 1
ATOM 8458 C CA . ILE A 1 1081 ? 17.453 15.281 32.870 1.00 96.19 1081 ILE A CA 1
ATOM 8459 C C . ILE A 1 1081 ? 17.846 15.837 31.517 1.00 96.19 1081 ILE A C 1
ATOM 8461 O O . ILE A 1 1081 ? 17.869 17.055 31.336 1.00 96.19 1081 ILE A O 1
ATOM 8465 N N . ILE A 1 1082 ? 18.158 14.946 30.586 1.00 95.31 1082 ILE A N 1
ATOM 8466 C CA . ILE A 1 1082 ? 18.598 15.296 29.244 1.00 95.31 1082 ILE A CA 1
ATOM 8467 C C . ILE A 1 1082 ? 17.738 14.591 28.205 1.00 95.31 1082 ILE A C 1
ATOM 8469 O O . ILE A 1 1082 ? 17.515 13.387 28.273 1.00 95.31 1082 ILE A O 1
ATOM 8473 N N . GLY A 1 1083 ? 17.250 15.353 27.235 1.00 94.44 1083 GLY A N 1
ATOM 8474 C CA . GLY A 1 1083 ? 16.481 14.848 26.109 1.00 94.44 1083 GLY A CA 1
ATOM 8475 C C . GLY A 1 1083 ? 17.004 15.382 24.783 1.00 94.44 1083 GLY A C 1
ATOM 8476 O O . GLY A 1 1083 ? 17.937 16.188 24.717 1.00 94.44 1083 GLY A O 1
ATOM 8477 N N . GLY A 1 1084 ? 16.414 14.890 23.701 1.00 87.12 1084 GLY A N 1
ATOM 8478 C CA . GLY A 1 1084 ? 16.904 15.132 22.348 1.00 87.12 1084 GLY A CA 1
ATOM 8479 C C . GLY A 1 1084 ? 17.722 13.941 21.871 1.00 87.12 1084 GLY A C 1
ATOM 8480 O O . GLY A 1 1084 ? 17.141 12.920 21.535 1.00 87.12 1084 GLY A O 1
ATOM 8481 N N . ALA A 1 1085 ? 19.048 14.065 21.839 1.00 94.12 1085 ALA A N 1
ATOM 8482 C CA . ALA A 1 1085 ? 19.953 13.188 21.087 1.00 94.12 1085 ALA A CA 1
ATOM 8483 C C . ALA A 1 1085 ? 19.753 13.283 19.567 1.00 94.12 1085 ALA A C 1
ATOM 8485 O O . ALA A 1 1085 ? 20.024 12.338 18.827 1.00 94.12 1085 ALA A O 1
ATOM 8486 N N . ARG A 1 1086 ? 19.306 14.442 19.067 1.00 95.06 1086 ARG A N 1
ATOM 8487 C CA . ARG A 1 1086 ? 18.957 14.604 17.648 1.00 95.06 1086 ARG A CA 1
ATOM 8488 C C . ARG A 1 1086 ? 20.147 14.403 16.714 1.00 95.06 1086 ARG A C 1
ATOM 8490 O O . ARG A 1 1086 ? 19.944 13.923 15.611 1.00 95.06 1086 ARG A O 1
ATOM 8497 N N . GLN A 1 1087 ? 21.376 14.653 17.168 1.00 94.69 1087 GLN A N 1
ATOM 8498 C CA . GLN A 1 1087 ? 22.588 14.331 16.399 1.00 94.69 1087 GLN A CA 1
ATOM 8499 C C . GLN A 1 1087 ? 22.699 12.833 16.065 1.00 94.69 1087 GLN A C 1
ATOM 8501 O O . GLN A 1 1087 ? 23.216 12.490 15.008 1.00 94.69 1087 GLN A O 1
ATOM 8506 N N . LEU A 1 1088 ? 22.200 11.955 16.946 1.00 94.94 1088 LEU A N 1
ATOM 8507 C CA . LEU A 1 1088 ? 22.090 10.514 16.713 1.00 94.94 1088 LEU A CA 1
ATOM 8508 C C . LEU A 1 1088 ? 20.794 10.169 15.966 1.00 94.94 1088 LEU A C 1
ATOM 8510 O O . LEU A 1 1088 ? 20.819 9.412 14.999 1.00 94.94 1088 LEU A O 1
ATOM 8514 N N . LEU A 1 1089 ? 19.658 10.714 16.410 1.00 94.75 1089 LEU A N 1
ATOM 8515 C CA . LEU A 1 1089 ? 18.334 10.306 15.930 1.00 94.75 1089 LEU A CA 1
ATOM 8516 C C . LEU A 1 1089 ? 18.049 10.684 14.473 1.00 94.75 1089 LEU A C 1
ATOM 8518 O O . LEU A 1 1089 ? 17.257 10.003 13.830 1.00 94.75 1089 LEU A O 1
ATOM 8522 N N . VAL A 1 1090 ? 18.711 11.705 13.916 1.00 96.19 1090 VAL A N 1
ATOM 8523 C CA . VAL A 1 1090 ? 18.570 12.022 12.481 1.00 96.19 1090 VAL A CA 1
ATOM 8524 C C . VAL A 1 1090 ? 19.059 10.901 11.560 1.00 96.19 1090 VAL A C 1
ATOM 8526 O O . VAL A 1 1090 ? 18.634 10.835 10.413 1.00 96.19 1090 VAL A O 1
ATOM 8529 N N . HIS A 1 1091 ? 19.900 9.988 12.058 1.00 94.62 1091 HIS A N 1
ATOM 8530 C CA . HIS A 1 1091 ? 20.314 8.782 11.328 1.00 94.62 1091 HIS A CA 1
ATOM 8531 C C . HIS A 1 1091 ? 19.292 7.641 11.427 1.00 94.62 1091 HIS A C 1
ATOM 8533 O O . HIS A 1 1091 ? 19.437 6.624 10.754 1.00 94.62 1091 HIS A O 1
ATOM 8539 N N . LYS A 1 1092 ? 18.273 7.787 12.283 1.00 92.00 1092 LYS A N 1
ATOM 8540 C CA . LYS A 1 1092 ? 17.211 6.802 12.531 1.00 92.00 1092 LYS A CA 1
ATOM 8541 C C . LYS A 1 1092 ? 15.828 7.481 12.560 1.00 92.00 1092 LYS A C 1
ATOM 8543 O O . LYS A 1 1092 ? 15.114 7.369 13.557 1.00 92.00 1092 LYS A O 1
ATOM 8548 N N . PRO A 1 1093 ? 15.421 8.205 11.500 1.00 91.44 1093 PRO A N 1
ATOM 8549 C CA . PRO A 1 1093 ? 14.164 8.958 11.514 1.00 91.44 1093 PRO A CA 1
ATOM 8550 C C . PRO A 1 1093 ? 12.929 8.055 11.677 1.00 91.44 1093 PRO A C 1
ATOM 8552 O O . PRO A 1 1093 ? 12.001 8.422 12.393 1.00 91.44 1093 PRO A O 1
ATOM 8555 N N . GLU A 1 1094 ? 12.970 6.841 11.117 1.00 87.44 1094 GLU A N 1
ATOM 8556 C CA . GLU A 1 1094 ? 11.937 5.790 11.239 1.00 87.44 1094 GLU A CA 1
ATOM 8557 C C . GLU A 1 1094 ? 11.664 5.385 12.699 1.00 87.44 1094 GLU A C 1
ATOM 8559 O O . GLU A 1 1094 ? 10.565 4.971 13.063 1.00 87.44 1094 GLU A O 1
ATOM 8564 N N . ASP A 1 1095 ? 12.681 5.493 13.558 1.00 88.75 1095 ASP A N 1
ATOM 8565 C CA . ASP A 1 1095 ? 12.555 5.193 14.978 1.00 88.75 1095 ASP A CA 1
ATOM 8566 C C . ASP A 1 1095 ? 11.844 6.319 15.739 1.00 88.75 1095 ASP A C 1
ATOM 8568 O O . ASP A 1 1095 ? 11.446 6.106 16.880 1.00 88.75 1095 ASP A O 1
ATOM 8572 N N . CYS A 1 1096 ? 11.680 7.506 15.162 1.00 88.56 1096 CYS A N 1
ATOM 8573 C CA . CYS A 1 1096 ? 11.102 8.656 15.855 1.00 88.56 1096 CYS A CA 1
ATOM 8574 C C . CYS A 1 1096 ? 9.678 8.935 15.373 1.00 88.56 1096 CYS A C 1
ATOM 8576 O O . CYS A 1 1096 ? 8.753 8.932 16.183 1.00 88.56 1096 CYS A O 1
ATOM 8578 N N . PHE A 1 1097 ? 9.482 9.107 14.064 1.00 88.62 1097 PHE A N 1
ATOM 8579 C CA . PHE A 1 1097 ? 8.218 9.601 13.522 1.00 88.62 1097 PHE A CA 1
ATOM 8580 C C . PHE A 1 1097 ? 7.819 8.907 12.205 1.00 88.62 1097 PHE A C 1
ATOM 8582 O O . PHE A 1 1097 ? 8.647 8.854 11.292 1.00 88.62 1097 PHE A O 1
ATOM 8589 N N . PRO A 1 1098 ? 6.557 8.444 12.063 1.00 86.56 1098 PRO A N 1
ATOM 8590 C CA . PRO A 1 1098 ? 5.537 8.290 13.110 1.00 86.56 1098 PRO A CA 1
ATOM 8591 C C . PRO A 1 1098 ? 5.740 6.997 13.932 1.00 86.56 1098 PRO A C 1
ATOM 8593 O O . PRO A 1 1098 ? 5.857 5.913 13.364 1.00 86.56 1098 PRO A O 1
ATOM 8596 N N . SER A 1 1099 ? 5.766 7.066 15.273 1.00 86.38 1099 SER A N 1
ATOM 8597 C CA . SER A 1 1099 ? 6.024 5.874 16.115 1.00 86.38 1099 SER A CA 1
ATOM 8598 C C . SER A 1 1099 ? 5.367 5.905 17.501 1.00 86.38 1099 SER A C 1
ATOM 8600 O O . SER A 1 1099 ? 5.620 6.806 18.293 1.00 86.38 1099 SER A O 1
ATOM 8602 N N . ASP A 1 1100 ? 4.583 4.868 17.835 1.00 86.25 1100 ASP A N 1
ATOM 8603 C CA . ASP A 1 1100 ? 3.969 4.648 19.165 1.00 86.25 1100 ASP A CA 1
ATOM 8604 C C . ASP A 1 1100 ? 4.769 3.686 20.072 1.00 86.25 1100 ASP A C 1
ATOM 8606 O O . ASP A 1 1100 ? 4.325 3.327 21.168 1.00 86.25 1100 ASP A O 1
ATOM 8610 N N . LYS A 1 1101 ? 5.960 3.252 19.638 1.00 85.19 1101 LYS A N 1
ATOM 8611 C CA . LYS A 1 1101 ? 6.752 2.194 20.295 1.00 85.19 1101 LYS A CA 1
ATOM 8612 C C . LYS A 1 1101 ? 7.504 2.690 21.534 1.00 85.19 1101 LYS A C 1
ATOM 8614 O O . LYS A 1 1101 ? 8.715 2.916 21.480 1.00 85.19 1101 LYS A O 1
ATOM 8619 N N . ASN A 1 1102 ? 6.800 2.875 22.649 1.00 87.38 1102 ASN A N 1
ATOM 8620 C CA . ASN A 1 1102 ? 7.392 3.281 23.933 1.00 87.38 1102 ASN A CA 1
ATOM 8621 C C . ASN A 1 1102 ? 7.708 2.129 24.897 1.00 87.38 1102 ASN A C 1
ATOM 8623 O O . ASN A 1 1102 ? 8.090 2.395 26.031 1.00 87.38 1102 ASN A O 1
ATOM 8627 N N . ASP A 1 1103 ? 7.526 0.883 24.478 1.00 87.75 1103 ASP A N 1
ATOM 8628 C CA . ASP A 1 1103 ? 7.907 -0.354 25.176 1.00 87.75 1103 ASP A CA 1
ATOM 8629 C C . ASP A 1 1103 ? 9.389 -0.706 25.013 1.00 87.75 1103 ASP A C 1
ATOM 8631 O O . ASP A 1 1103 ? 9.927 -1.529 25.746 1.00 87.75 1103 ASP A O 1
ATOM 8635 N N . GLN A 1 1104 ? 10.075 -0.013 24.109 1.00 88.62 1104 GLN A N 1
ATOM 8636 C CA . GLN A 1 1104 ? 11.491 -0.195 23.823 1.00 88.62 1104 GLN A CA 1
ATOM 8637 C C . GLN A 1 1104 ? 12.246 1.139 23.841 1.00 88.62 1104 GLN A C 1
ATOM 8639 O O . GLN A 1 1104 ? 11.692 2.201 23.529 1.00 88.62 1104 GLN A O 1
ATOM 8644 N N . GLN A 1 1105 ? 13.529 1.077 24.199 1.00 89.56 1105 GLN A N 1
ATOM 8645 C CA . GLN A 1 1105 ? 14.463 2.195 24.063 1.00 89.56 1105 GLN A CA 1
ATOM 8646 C C . GLN A 1 1105 ? 14.885 2.380 22.597 1.00 89.56 1105 GLN A C 1
ATOM 8648 O O . GLN A 1 1105 ? 14.727 1.477 21.774 1.00 89.56 1105 GLN A O 1
ATOM 8653 N N . ILE A 1 1106 ? 15.435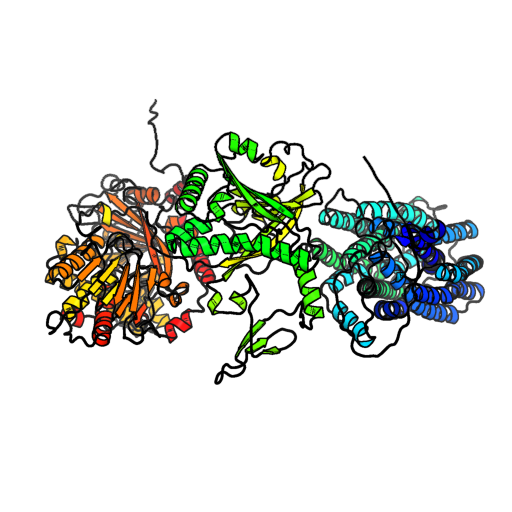 3.549 22.259 1.00 90.69 1106 ILE A N 1
ATOM 8654 C CA . ILE A 1 1106 ? 16.074 3.752 20.953 1.00 90.69 1106 ILE A CA 1
ATOM 8655 C C . ILE A 1 1106 ? 17.522 3.268 21.041 1.00 90.69 1106 ILE A C 1
ATOM 8657 O O . ILE A 1 1106 ? 18.289 3.739 21.882 1.00 90.69 1106 ILE A O 1
ATOM 8661 N N . ALA A 1 1107 ? 17.904 2.343 20.158 1.00 88.56 1107 ALA A N 1
ATOM 8662 C CA . ALA A 1 1107 ? 19.227 1.726 20.175 1.00 88.56 1107 ALA A CA 1
ATOM 8663 C C . ALA A 1 1107 ? 20.350 2.776 20.112 1.00 88.56 1107 ALA A C 1
ATOM 8665 O O . ALA A 1 1107 ? 20.399 3.598 19.187 1.00 88.56 1107 ALA A O 1
ATOM 8666 N N . GLY A 1 1108 ? 21.261 2.719 21.085 1.00 90.06 1108 GLY A N 1
ATOM 8667 C CA . GLY A 1 1108 ? 22.394 3.636 21.223 1.00 90.06 1108 GLY A CA 1
ATOM 8668 C C . GLY A 1 1108 ? 22.095 4.956 21.945 1.00 90.06 1108 GLY A C 1
ATOM 8669 O O . GLY A 1 1108 ? 23.030 5.700 22.232 1.00 90.06 1108 GLY A O 1
ATOM 8670 N N . ALA A 1 1109 ? 20.834 5.261 22.279 1.00 93.06 1109 ALA A N 1
ATOM 8671 C CA . ALA A 1 1109 ? 20.489 6.510 22.964 1.00 93.06 1109 ALA A CA 1
ATOM 8672 C C . ALA A 1 1109 ? 21.106 6.596 24.371 1.00 93.06 1109 ALA A C 1
ATOM 8674 O O . ALA A 1 1109 ? 21.667 7.632 24.717 1.00 93.06 1109 ALA A O 1
ATOM 8675 N N . ALA A 1 1110 ? 21.069 5.510 25.151 1.00 92.50 1110 ALA A N 1
ATOM 8676 C CA . ALA A 1 1110 ? 21.680 5.452 26.483 1.00 92.50 1110 ALA A CA 1
ATOM 8677 C C . ALA A 1 1110 ? 23.188 5.769 26.438 1.00 92.50 1110 ALA A C 1
ATOM 8679 O O . ALA A 1 1110 ? 23.627 6.732 27.063 1.00 92.50 1110 ALA A O 1
ATOM 8680 N N . ALA A 1 1111 ? 23.942 5.058 25.593 1.00 90.00 1111 ALA A N 1
ATOM 8681 C CA . ALA A 1 1111 ? 25.374 5.292 25.379 1.00 90.00 1111 ALA A CA 1
ATOM 8682 C C . ALA A 1 1111 ? 25.675 6.713 24.863 1.00 90.00 1111 ALA A C 1
ATOM 8684 O O . ALA A 1 1111 ? 26.661 7.355 25.251 1.00 90.00 1111 ALA A O 1
ATOM 8685 N N . PHE A 1 1112 ? 24.803 7.252 24.001 1.00 92.75 1112 PHE A N 1
ATOM 8686 C CA . PHE A 1 1112 ? 24.891 8.654 23.617 1.00 92.75 1112 PHE A CA 1
ATOM 8687 C C . PHE A 1 1112 ? 24.765 9.553 24.850 1.00 92.75 1112 PHE A C 1
ATOM 8689 O O . PHE A 1 1112 ? 25.611 10.419 25.026 1.00 92.75 1112 PHE A O 1
ATOM 8696 N N . TYR A 1 1113 ? 23.791 9.364 25.738 1.00 93.19 1113 TYR A N 1
ATOM 8697 C CA . TYR A 1 1113 ? 23.651 10.223 26.918 1.00 93.19 1113 TYR A CA 1
ATOM 8698 C C . TYR A 1 1113 ? 24.777 10.085 27.945 1.00 93.19 1113 TYR A C 1
ATOM 8700 O O . TYR A 1 1113 ? 25.213 11.102 28.477 1.00 93.19 1113 TYR A O 1
ATOM 8708 N N . GLU A 1 1114 ? 25.300 8.883 28.181 1.00 90.00 1114 GLU A N 1
ATOM 8709 C CA . GLU A 1 1114 ? 26.415 8.651 29.115 1.00 90.00 1114 GLU A CA 1
ATOM 8710 C C . GLU A 1 1114 ? 27.664 9.450 28.717 1.00 90.00 1114 GLU A C 1
ATOM 8712 O O . GLU A 1 1114 ? 28.373 10.005 29.554 1.00 90.00 1114 GLU A O 1
ATOM 8717 N N . SER A 1 1115 ? 27.885 9.606 27.412 1.00 88.12 1115 SER A N 1
ATOM 8718 C CA . SER A 1 1115 ? 28.999 10.393 26.877 1.00 88.12 1115 SER A CA 1
ATOM 8719 C C . SER A 1 1115 ? 28.742 11.909 26.818 1.00 88.12 1115 SER A C 1
ATOM 8721 O O . SER A 1 1115 ? 29.656 12.658 26.460 1.00 88.12 1115 SER A O 1
ATOM 8723 N N . TRP A 1 1116 ? 27.545 12.401 27.171 1.00 90.25 1116 TRP A N 1
ATOM 8724 C CA . TRP A 1 1116 ? 27.173 13.817 27.018 1.00 90.25 1116 TRP A CA 1
ATOM 8725 C C . TRP A 1 1116 ? 27.972 14.765 27.911 1.00 90.25 1116 TRP A C 1
ATOM 8727 O O . TRP A 1 1116 ? 28.526 15.728 27.393 1.00 90.25 1116 TRP A O 1
ATOM 8737 N N . GLY A 1 1117 ? 28.089 14.496 29.216 1.00 87.94 1117 GLY A N 1
ATOM 8738 C CA . GLY A 1 1117 ? 28.816 15.380 30.141 1.00 87.94 1117 GLY A CA 1
ATOM 8739 C C . GLY A 1 1117 ? 30.231 15.704 29.639 1.00 87.94 1117 GLY A C 1
ATOM 8740 O O . GLY A 1 1117 ? 30.519 16.866 29.332 1.00 87.94 1117 GLY A O 1
ATOM 8741 N N . PRO A 1 1118 ? 31.095 14.686 29.448 1.00 85.19 1118 PRO A N 1
ATOM 8742 C CA . PRO A 1 1118 ? 32.451 14.884 28.943 1.00 85.19 1118 PRO A CA 1
ATOM 8743 C C . PRO A 1 1118 ? 32.515 15.533 27.558 1.00 85.19 1118 PRO A C 1
ATOM 8745 O O . PRO A 1 1118 ? 33.443 16.297 27.289 1.00 85.19 1118 PRO A O 1
ATOM 8748 N N . SER A 1 1119 ? 31.545 15.265 26.683 1.00 87.31 1119 SER A N 1
ATOM 8749 C CA . SER A 1 1119 ? 31.556 15.766 25.303 1.00 87.31 1119 SER A CA 1
ATOM 8750 C C . SER A 1 1119 ? 31.100 17.220 25.187 1.00 87.31 1119 SER A C 1
ATOM 8752 O O . SER A 1 1119 ? 31.728 17.996 24.473 1.00 87.31 1119 SER A O 1
ATOM 8754 N N . ASP A 1 1120 ? 30.037 17.593 25.895 1.00 90.62 1120 ASP A N 1
ATOM 8755 C CA . ASP A 1 1120 ? 29.284 18.824 25.647 1.00 90.62 1120 ASP A CA 1
ATOM 8756 C C . ASP A 1 1120 ? 29.413 19.857 26.762 1.00 90.62 1120 ASP A C 1
ATOM 8758 O O . ASP A 1 1120 ? 29.200 21.039 26.508 1.00 90.62 1120 ASP A O 1
ATOM 8762 N N . VAL A 1 1121 ? 29.767 19.459 27.988 1.00 90.94 1121 VAL A N 1
ATOM 8763 C CA . VAL A 1 1121 ? 29.724 20.365 29.144 1.00 90.94 1121 VAL A CA 1
ATOM 8764 C C . VAL A 1 1121 ? 31.121 20.807 29.567 1.00 90.94 1121 VAL A C 1
ATOM 8766 O O . VAL A 1 1121 ? 32.039 19.997 29.739 1.00 90.94 1121 VAL A O 1
ATOM 8769 N N . ILE A 1 1122 ? 31.306 22.115 29.750 1.00 87.81 1122 ILE A N 1
ATOM 8770 C CA . ILE A 1 1122 ? 32.561 22.695 30.250 1.00 87.81 1122 ILE A CA 1
ATOM 8771 C C . ILE A 1 1122 ? 32.814 22.226 31.683 1.00 87.81 1122 ILE A C 1
ATOM 8773 O O . ILE A 1 1122 ? 31.905 22.176 32.508 1.00 87.81 1122 ILE A O 1
ATOM 8777 N N . GLY A 1 1123 ? 34.075 21.915 31.994 1.00 76.88 1123 GLY A N 1
ATOM 8778 C CA . GLY A 1 1123 ? 34.472 21.478 33.335 1.00 76.88 1123 GLY A CA 1
ATOM 8779 C C . GLY A 1 1123 ? 34.152 20.011 33.643 1.00 76.88 1123 GLY A C 1
ATOM 8780 O O . GLY A 1 1123 ? 34.214 19.618 34.804 1.00 76.88 1123 GLY A O 1
ATOM 8781 N N . SER A 1 1124 ? 33.841 19.193 32.626 1.00 68.62 1124 SER A N 1
ATOM 8782 C CA . SER A 1 1124 ? 33.435 17.785 32.788 1.00 68.62 1124 SER A CA 1
ATOM 8783 C C . SER A 1 1124 ? 34.521 16.692 32.596 1.00 68.62 1124 SER A C 1
ATOM 8785 O O . SER A 1 1124 ? 34.343 15.830 31.736 1.00 68.62 1124 SER A O 1
ATOM 8787 N N . PRO A 1 1125 ? 35.613 16.637 33.383 1.00 52.75 1125 PRO A N 1
ATOM 8788 C CA . PRO A 1 1125 ? 36.364 15.371 33.514 1.00 52.75 1125 PRO A CA 1
ATOM 8789 C C . PRO A 1 1125 ? 36.049 14.555 34.783 1.00 52.75 1125 PRO A C 1
ATOM 8791 O O . PRO A 1 1125 ? 35.993 13.338 34.683 1.00 52.75 1125 PRO A O 1
ATOM 8794 N N . ASP A 1 1126 ? 35.755 15.192 35.930 1.00 56.50 1126 ASP A N 1
ATOM 8795 C CA . ASP A 1 1126 ? 35.537 14.496 37.226 1.00 56.50 1126 ASP A CA 1
ATOM 8796 C C . ASP A 1 1126 ? 34.201 14.839 37.921 1.00 56.50 1126 ASP A C 1
ATOM 8798 O O . ASP A 1 1126 ? 33.807 14.198 38.895 1.00 56.50 1126 ASP A O 1
ATOM 8802 N N . ALA A 1 1127 ? 33.499 15.878 37.454 1.00 56.75 1127 ALA A N 1
ATOM 8803 C CA . ALA A 1 1127 ? 32.354 16.449 38.165 1.00 56.75 1127 ALA A CA 1
ATOM 8804 C C . ALA A 1 1127 ? 30.994 15.883 37.731 1.00 56.75 1127 ALA A C 1
ATOM 8806 O O . ALA A 1 1127 ? 30.058 15.962 38.510 1.00 56.75 1127 ALA A O 1
ATOM 8807 N N . VAL A 1 1128 ? 30.849 15.304 36.537 1.00 64.44 1128 VAL A N 1
ATOM 8808 C CA . VAL A 1 1128 ? 29.603 14.641 36.106 1.00 64.44 1128 VAL A CA 1
ATOM 8809 C C . VAL A 1 1128 ? 29.922 13.186 35.816 1.00 64.44 1128 VAL A C 1
ATOM 8811 O O . VAL A 1 1128 ? 30.655 12.924 34.862 1.00 64.44 1128 VAL A O 1
ATOM 8814 N N . PRO A 1 1129 ? 29.404 12.237 36.610 1.00 64.81 1129 PRO A N 1
ATOM 8815 C CA . PRO A 1 1129 ? 29.511 10.828 36.274 1.00 64.81 1129 PRO A CA 1
ATOM 8816 C C . PRO A 1 1129 ? 28.948 10.575 34.871 1.00 64.81 1129 PRO A C 1
ATOM 8818 O O . PRO A 1 1129 ? 27.827 10.986 34.570 1.00 64.81 1129 PRO A O 1
ATOM 8821 N N . ALA A 1 1130 ? 29.693 9.854 34.033 1.00 69.12 1130 ALA A N 1
ATOM 8822 C CA . ALA A 1 1130 ? 29.208 9.303 32.762 1.00 69.12 1130 ALA A CA 1
ATOM 8823 C C . ALA A 1 1130 ? 28.235 8.126 32.996 1.00 69.12 1130 ALA A C 1
ATOM 8825 O O . ALA A 1 1130 ? 28.269 7.124 32.295 1.00 69.12 1130 ALA A O 1
ATOM 8826 N N . GLU A 1 1131 ? 27.424 8.220 34.050 1.00 86.38 1131 GLU A N 1
ATOM 8827 C CA . GLU A 1 1131 ? 26.610 7.144 34.592 1.00 86.38 1131 GLU A CA 1
ATOM 8828 C C . GLU A 1 1131 ? 25.159 7.612 34.678 1.00 86.38 1131 GLU A C 1
ATOM 8830 O O . GLU A 1 1131 ? 24.844 8.690 35.207 1.00 86.38 1131 GLU A O 1
ATOM 8835 N N . LEU A 1 1132 ? 24.264 6.768 34.179 1.00 91.19 1132 LEU A N 1
ATOM 8836 C CA . LEU A 1 1132 ? 22.836 6.950 34.359 1.00 91.19 1132 LEU A CA 1
ATOM 8837 C C . LEU A 1 1132 ? 22.479 6.916 35.860 1.00 91.19 1132 LEU A C 1
ATOM 8839 O O . LEU A 1 1132 ? 23.067 6.190 36.661 1.00 91.19 1132 LEU A O 1
ATOM 8843 N N . SER A 1 1133 ? 21.475 7.691 36.275 1.00 90.19 1133 SER A N 1
ATOM 8844 C CA . SER A 1 1133 ? 21.001 7.704 37.671 1.00 90.19 1133 SER A CA 1
ATOM 8845 C C . SER A 1 1133 ? 20.395 6.372 38.122 1.00 90.19 1133 SER A C 1
ATOM 8847 O O . SER A 1 1133 ? 20.302 6.107 39.321 1.00 90.19 1133 SER A O 1
ATOM 8849 N N . LYS A 1 1134 ? 19.964 5.553 37.165 1.00 91.44 1134 LYS A N 1
ATOM 8850 C CA . LYS A 1 1134 ? 19.489 4.175 37.310 1.00 91.44 1134 LYS A CA 1
ATOM 8851 C C . LYS A 1 1134 ? 19.972 3.398 36.087 1.00 91.44 1134 LYS A C 1
ATOM 8853 O O . LYS A 1 1134 ? 20.277 4.020 35.076 1.00 91.44 1134 LYS A O 1
ATOM 8858 N N . GLU A 1 1135 ? 19.963 2.070 36.138 1.00 91.38 1135 GLU A N 1
ATOM 8859 C CA . GLU A 1 1135 ? 20.177 1.250 34.938 1.00 91.38 1135 GLU A CA 1
ATOM 8860 C C . GLU A 1 1135 ? 19.233 1.674 33.807 1.00 91.38 1135 GLU A C 1
ATOM 8862 O O . GLU A 1 1135 ? 18.096 2.086 34.067 1.00 91.38 1135 GLU A O 1
ATOM 8867 N N . ALA A 1 1136 ? 19.677 1.551 32.552 1.00 88.50 1136 ALA A N 1
ATOM 8868 C CA . ALA A 1 1136 ? 18.912 2.018 31.394 1.00 88.50 1136 ALA A CA 1
ATOM 8869 C C . ALA A 1 1136 ? 17.467 1.482 31.420 1.00 88.50 1136 ALA A C 1
ATOM 8871 O O . ALA A 1 1136 ? 16.518 2.264 31.422 1.00 88.50 1136 ALA A O 1
ATOM 8872 N N . ASN A 1 1137 ? 17.302 0.164 31.582 1.00 90.62 1137 ASN A N 1
ATOM 8873 C CA . ASN A 1 1137 ? 15.995 -0.505 31.647 1.00 90.62 1137 ASN A CA 1
ATOM 8874 C C . ASN A 1 1137 ? 15.213 -0.265 32.951 1.00 90.62 1137 ASN A C 1
ATOM 8876 O O . ASN A 1 1137 ? 14.026 -0.571 33.007 1.00 90.62 1137 ASN A O 1
ATOM 8880 N N . GLU A 1 1138 ? 15.839 0.312 33.979 1.00 92.44 1138 GLU A N 1
ATOM 8881 C CA . GLU A 1 1138 ? 15.223 0.645 35.272 1.00 92.44 1138 GLU A CA 1
ATOM 8882 C C . GLU A 1 1138 ? 14.861 2.136 35.394 1.00 92.44 1138 GLU A C 1
ATOM 8884 O O . GLU A 1 1138 ? 14.567 2.631 36.482 1.00 92.44 1138 GLU A O 1
ATOM 8889 N N . GLY A 1 1139 ? 14.854 2.866 34.276 1.00 91.81 1139 GLY A N 1
ATOM 8890 C CA . GLY A 1 1139 ? 14.503 4.284 34.222 1.00 91.81 1139 GLY A CA 1
ATOM 8891 C C . GLY A 1 1139 ? 15.688 5.235 34.116 1.00 91.81 1139 GLY A C 1
ATOM 8892 O O . GLY A 1 1139 ? 15.504 6.436 34.291 1.00 91.81 1139 GLY A O 1
ATOM 8893 N N . GLY A 1 1140 ? 16.888 4.731 33.819 1.00 94.81 1140 GLY A N 1
ATOM 8894 C CA . GLY A 1 1140 ? 18.040 5.555 33.447 1.00 94.81 1140 GLY A CA 1
ATOM 8895 C C . GLY A 1 1140 ? 17.890 6.209 32.074 1.00 94.81 1140 GLY A C 1
ATOM 8896 O O . GLY A 1 1140 ? 18.262 7.368 31.905 1.00 94.81 1140 GLY A O 1
ATOM 8897 N N . CYS A 1 1141 ? 17.292 5.497 31.115 1.00 95.81 1141 CYS A N 1
ATOM 8898 C CA . CYS A 1 1141 ? 16.957 5.999 29.785 1.00 95.81 1141 CYS A CA 1
ATOM 8899 C C . CYS A 1 1141 ? 15.585 5.465 29.366 1.00 95.81 1141 CYS A C 1
ATOM 8901 O O . CYS A 1 1141 ? 15.282 4.290 29.556 1.00 95.81 1141 CYS A O 1
ATOM 8903 N N . TRP A 1 1142 ? 14.729 6.328 28.825 1.00 96.31 1142 TRP A N 1
ATOM 8904 C CA . TRP A 1 1142 ? 13.357 5.960 28.492 1.00 96.31 1142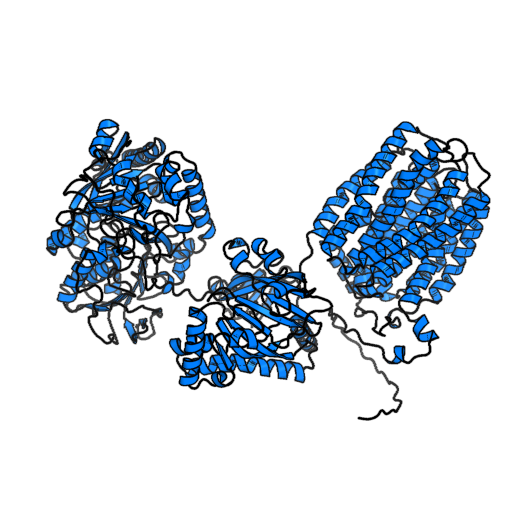 TRP A CA 1
ATOM 8905 C C . TRP A 1 1142 ? 12.849 6.672 27.251 1.00 96.31 1142 TRP A C 1
ATOM 8907 O O . TRP A 1 1142 ? 13.357 7.716 26.834 1.00 96.31 1142 TRP A O 1
ATOM 8917 N N . THR A 1 1143 ? 11.792 6.102 26.684 1.00 94.81 1143 THR A N 1
ATOM 8918 C CA . THR A 1 1143 ? 11.077 6.654 25.538 1.00 94.81 1143 THR A CA 1
ATOM 8919 C C . THR A 1 1143 ? 9.740 7.240 25.962 1.00 94.81 1143 THR A C 1
ATOM 8921 O O . THR A 1 1143 ? 9.056 6.737 26.856 1.00 94.81 1143 THR A O 1
ATOM 8924 N N . GLY A 1 1144 ? 9.362 8.340 25.320 1.00 92.19 1144 GLY A N 1
ATOM 8925 C CA . GLY A 1 1144 ? 8.098 9.033 25.536 1.00 92.19 1144 GLY A CA 1
ATOM 8926 C C . GLY A 1 1144 ? 7.373 9.235 24.218 1.00 92.19 1144 GLY A C 1
ATOM 8927 O O . GLY A 1 1144 ? 7.986 9.670 23.249 1.00 92.19 1144 GLY A O 1
ATOM 8928 N N . ILE A 1 1145 ? 6.071 8.937 24.188 1.00 92.31 1145 ILE A N 1
ATOM 8929 C CA . ILE A 1 1145 ? 5.232 9.282 23.035 1.00 92.31 1145 ILE A CA 1
ATOM 8930 C C . ILE A 1 1145 ? 4.694 10.682 23.258 1.00 92.31 1145 ILE A C 1
ATOM 8932 O O . ILE A 1 1145 ? 3.874 10.910 24.156 1.00 92.31 1145 ILE A O 1
ATOM 8936 N N . GLN A 1 1146 ? 5.198 11.610 22.460 1.00 88.56 1146 GLN A N 1
ATOM 8937 C CA . GLN A 1 1146 ? 4.575 12.898 22.249 1.00 88.56 1146 GLN A CA 1
ATOM 8938 C C . GLN A 1 1146 ? 3.670 12.822 21.017 1.00 88.56 1146 GLN A C 1
ATOM 8940 O O . GLN A 1 1146 ? 3.355 11.747 20.507 1.00 88.56 1146 GLN A O 1
ATOM 8945 N N . THR A 1 1147 ? 3.172 13.971 20.596 1.00 89.50 1147 THR A N 1
ATOM 8946 C CA . THR A 1 1147 ? 2.317 14.078 19.420 1.00 89.50 1147 THR A CA 1
ATOM 8947 C C . THR A 1 1147 ? 2.869 15.139 18.511 1.00 89.50 1147 THR A C 1
ATOM 8949 O O . THR A 1 1147 ? 3.313 16.148 19.054 1.00 89.50 1147 THR A O 1
ATOM 8952 N N . GLU A 1 1148 ? 2.698 14.964 17.210 1.00 86.44 1148 GLU A N 1
ATOM 8953 C CA . GLU A 1 1148 ? 2.689 16.054 16.242 1.00 86.44 1148 GLU A CA 1
ATOM 8954 C C . GLU A 1 1148 ? 1.244 16.237 15.774 1.00 86.44 1148 GLU A C 1
ATOM 8956 O O . GLU A 1 1148 ? 0.584 15.270 15.395 1.00 86.44 1148 GLU A O 1
ATOM 8961 N N . SER A 1 1149 ? 0.709 17.451 15.867 1.00 89.06 1149 SER A N 1
ATOM 8962 C CA . SER A 1 1149 ? -0.586 17.739 15.243 1.00 89.06 1149 SER A CA 1
ATOM 8963 C C . SER A 1 1149 ? -0.359 18.076 13.778 1.00 89.06 1149 SER A C 1
ATOM 8965 O O . SER A 1 1149 ? 0.654 18.696 13.464 1.00 89.06 1149 SER A O 1
ATOM 8967 N N . ALA A 1 1150 ? -1.323 17.770 12.909 1.00 88.06 1150 ALA A N 1
ATOM 8968 C CA . ALA A 1 1150 ? -1.252 18.060 11.471 1.00 88.06 1150 ALA A CA 1
ATOM 8969 C C . ALA A 1 1150 ? -0.862 19.515 11.138 1.00 88.06 1150 ALA A C 1
ATOM 8971 O O . ALA A 1 1150 ? -0.345 19.796 10.062 1.00 88.06 1150 ALA A O 1
ATOM 8972 N N . ASP A 1 1151 ? -1.105 20.450 12.060 1.00 89.56 1151 ASP A N 1
ATOM 8973 C CA . ASP A 1 1151 ? -0.760 21.855 11.905 1.00 89.56 1151 ASP A CA 1
ATOM 8974 C C . ASP A 1 1151 ? 0.033 22.465 13.075 1.00 89.56 1151 ASP A C 1
ATOM 8976 O O . ASP A 1 1151 ? 0.031 23.690 13.217 1.00 89.56 1151 ASP A O 1
ATOM 8980 N N . ASP A 1 1152 ? 0.709 21.638 13.882 1.00 89.31 1152 ASP A N 1
ATOM 8981 C CA . ASP A 1 1152 ? 1.546 21.991 15.049 1.00 89.31 1152 ASP A CA 1
ATOM 8982 C C . ASP A 1 1152 ? 0.819 22.571 16.282 1.00 89.31 1152 ASP A C 1
ATOM 8984 O O . ASP A 1 1152 ? 1.465 23.005 17.250 1.00 89.31 1152 ASP A O 1
ATOM 8988 N N . PHE A 1 1153 ? -0.517 22.593 16.283 1.00 93.75 1153 PHE A N 1
ATOM 8989 C CA . PHE A 1 1153 ? -1.309 23.178 17.368 1.00 93.75 1153 PHE A CA 1
ATOM 8990 C C . PHE A 1 1153 ? -2.223 22.161 18.065 1.00 93.75 1153 PHE A C 1
ATOM 8992 O O . PHE A 1 1153 ? -2.741 21.243 17.424 1.00 93.75 1153 PHE A O 1
ATOM 8999 N N . PRO A 1 1154 ? -2.472 22.316 19.380 1.00 95.62 1154 PRO A N 1
ATOM 9000 C CA . PRO A 1 1154 ? -3.409 21.459 20.095 1.00 95.62 1154 PRO A CA 1
ATOM 9001 C C . PRO A 1 1154 ? -4.853 21.659 19.639 1.00 95.62 1154 PRO A C 1
ATOM 9003 O O . PRO A 1 1154 ? -5.205 22.649 18.999 1.00 95.62 1154 PRO A O 1
ATOM 9006 N N . PHE A 1 1155 ? -5.694 20.703 20.012 1.00 96.69 1155 PHE A N 1
ATOM 9007 C CA . PHE A 1 1155 ? -7.143 20.762 19.891 1.00 96.69 1155 PHE A CA 1
ATOM 9008 C C . PHE A 1 1155 ? -7.733 20.962 21.284 1.00 96.69 1155 PHE A C 1
ATOM 9010 O O . PHE A 1 1155 ? -7.620 20.087 22.147 1.00 96.69 1155 PHE A O 1
ATOM 9017 N N . VAL A 1 1156 ? -8.314 22.139 21.504 1.00 97.56 1156 VAL A N 1
ATOM 9018 C CA . VAL A 1 1156 ? -8.851 22.599 22.784 1.00 97.56 1156 VAL A CA 1
ATOM 9019 C C . VAL A 1 1156 ? -10.251 23.178 22.562 1.00 97.56 1156 VAL A C 1
ATOM 9021 O O . VAL A 1 1156 ? -10.416 24.150 21.822 1.00 97.56 1156 VAL A O 1
ATOM 9024 N N . GLY A 1 1157 ? -11.269 22.596 23.199 1.00 97.00 1157 GLY A N 1
ATOM 9025 C CA . GLY A 1 1157 ? -12.651 23.089 23.135 1.00 97.00 1157 GLY A CA 1
ATOM 9026 C C . GLY A 1 1157 ? -13.699 21.984 23.025 1.00 97.00 1157 GLY A C 1
ATOM 9027 O O . GLY A 1 1157 ? -13.471 20.855 23.457 1.00 97.00 1157 GLY A O 1
ATOM 9028 N N . THR A 1 1158 ? -14.861 22.312 22.459 1.00 96.38 1158 THR A N 1
ATOM 9029 C CA . THR A 1 1158 ? -15.904 21.333 22.118 1.00 96.38 1158 THR A CA 1
ATOM 9030 C C . THR A 1 1158 ? -15.446 20.439 20.968 1.00 96.38 1158 THR A C 1
ATOM 9032 O O . THR A 1 1158 ? -14.686 20.867 20.102 1.00 96.38 1158 THR A O 1
ATOM 9035 N N . VAL A 1 1159 ? -15.910 19.190 20.937 1.00 95.69 1159 VAL A N 1
ATOM 9036 C CA . VAL A 1 1159 ? -15.749 18.334 19.755 1.00 95.69 1159 VAL A CA 1
ATOM 9037 C C . VAL A 1 1159 ? -16.898 18.647 18.789 1.00 95.69 1159 VAL A C 1
ATOM 9039 O O . VAL A 1 1159 ? -18.063 18.461 19.162 1.00 95.69 1159 VAL A O 1
ATOM 9042 N N . PRO A 1 1160 ? -16.621 19.152 17.570 1.00 91.44 1160 PRO A N 1
ATOM 9043 C CA . PRO A 1 1160 ? -17.662 19.485 16.607 1.00 91.44 1160 PRO A CA 1
ATOM 9044 C C . PRO A 1 1160 ? -18.599 18.305 16.359 1.00 91.44 1160 PRO A C 1
ATOM 9046 O O . PRO A 1 1160 ? -18.167 17.158 16.312 1.00 91.44 1160 PRO A O 1
ATOM 9049 N N . GLN A 1 1161 ? -19.895 18.593 16.219 1.00 86.50 1161 GLN A N 1
ATOM 9050 C CA . GLN A 1 1161 ? -20.946 17.596 15.963 1.00 86.50 1161 GLN A CA 1
ATOM 9051 C C . GLN A 1 1161 ? -21.153 16.544 17.075 1.00 86.50 1161 GLN A C 1
ATOM 9053 O O . GLN A 1 1161 ? -21.997 15.663 16.925 1.00 86.50 1161 GLN A O 1
ATOM 9058 N N . ARG A 1 1162 ? -20.470 16.657 18.225 1.00 92.88 1162 ARG A N 1
ATOM 9059 C CA . ARG A 1 1162 ? -20.649 15.770 19.387 1.00 92.88 1162 ARG A CA 1
ATOM 9060 C C . ARG A 1 1162 ? -21.037 16.560 20.648 1.00 92.88 1162 ARG A C 1
ATOM 9062 O O . ARG A 1 1162 ? -20.176 16.890 21.466 1.00 92.88 1162 ARG A O 1
ATOM 9069 N N . PRO A 1 1163 ? -22.331 16.879 20.844 1.00 93.25 1163 PRO A N 1
ATOM 9070 C CA . PRO A 1 1163 ? -22.791 17.600 22.030 1.00 93.25 1163 PRO A CA 1
ATOM 9071 C C . PRO A 1 1163 ? -22.379 16.901 23.333 1.00 93.25 1163 PRO A C 1
ATOM 9073 O O . PRO A 1 1163 ? -22.601 15.704 23.495 1.00 93.25 1163 PRO A O 1
ATOM 9076 N N . GLY A 1 1164 ? -21.796 17.652 24.270 1.00 95.12 1164 GLY A N 1
ATOM 9077 C CA . GLY A 1 1164 ? -21.306 17.125 25.552 1.00 95.12 1164 GLY A CA 1
ATOM 9078 C C . GLY A 1 1164 ? -19.906 16.498 25.504 1.00 95.12 1164 GLY A C 1
ATOM 9079 O O . GLY A 1 1164 ? -19.409 16.078 26.547 1.00 95.12 1164 GLY A O 1
ATOM 9080 N N . HIS A 1 1165 ? -19.247 16.459 24.339 1.00 97.75 1165 HIS A N 1
ATOM 9081 C CA . HIS A 1 1165 ? -17.854 16.030 24.208 1.00 97.75 1165 HIS A CA 1
ATOM 9082 C C . HIS A 1 1165 ? -16.921 17.240 24.108 1.00 97.75 1165 HIS A C 1
ATOM 9084 O O . HIS A 1 1165 ? -17.150 18.170 23.333 1.00 97.75 1165 HIS A O 1
ATOM 9090 N N . PHE A 1 1166 ? -15.825 17.187 24.855 1.00 98.31 1166 PHE A N 1
ATOM 9091 C CA . PHE A 1 1166 ? -14.788 18.214 24.907 1.00 98.31 1166 PHE A CA 1
ATOM 9092 C C . PHE A 1 1166 ? -13.417 17.576 24.723 1.00 98.31 1166 PHE A C 1
ATOM 9094 O O . PHE A 1 1166 ? -13.231 16.405 25.046 1.00 98.31 1166 PHE A O 1
ATOM 9101 N N . ILE A 1 1167 ? -12.445 18.333 24.230 1.00 97.69 1167 ILE A N 1
ATOM 9102 C CA . ILE A 1 1167 ? -11.094 17.842 23.963 1.00 97.69 1167 ILE A CA 1
ATOM 9103 C C . ILE A 1 1167 ? -10.042 18.839 24.451 1.00 97.69 1167 ILE A C 1
ATOM 9105 O O . ILE A 1 1167 ? -10.219 20.051 24.343 1.00 97.69 1167 ILE A O 1
ATOM 9109 N N . ALA A 1 1168 ? -8.951 18.302 24.995 1.00 97.06 1168 ALA A N 1
ATOM 9110 C CA . ALA A 1 1168 ? -7.692 18.994 25.245 1.00 97.06 1168 ALA A CA 1
ATOM 9111 C C . ALA A 1 1168 ? -6.545 18.008 24.957 1.00 97.06 1168 ALA A C 1
ATOM 9113 O O . ALA A 1 1168 ? -6.091 17.278 25.843 1.00 97.06 1168 ALA A O 1
ATOM 9114 N N . ALA A 1 1169 ? -6.119 17.934 23.695 1.00 95.56 1169 ALA A N 1
ATOM 9115 C CA . ALA A 1 1169 ? -5.174 16.928 23.199 1.00 95.56 1169 ALA A CA 1
ATOM 9116 C C . ALA A 1 1169 ? -4.319 17.452 22.027 1.00 95.56 1169 ALA A C 1
ATOM 9118 O O . ALA A 1 1169 ? -4.602 18.509 21.468 1.00 95.56 1169 ALA A O 1
ATOM 9119 N N . GLY A 1 1170 ? -3.269 16.713 21.648 1.00 93.56 1170 GLY A N 1
ATOM 9120 C CA . GLY A 1 1170 ? -2.416 17.043 20.498 1.00 93.56 1170 GLY A CA 1
ATOM 9121 C C . GLY A 1 1170 ? -1.438 18.187 20.772 1.00 93.56 1170 GLY A C 1
ATOM 9122 O O . GLY A 1 1170 ? -1.278 19.092 19.965 1.00 93.56 1170 GLY A O 1
ATOM 9123 N N . PHE A 1 1171 ? -0.778 18.206 21.930 1.00 93.88 1171 PHE A N 1
ATOM 9124 C CA . PHE A 1 1171 ? 0.024 19.365 22.355 1.00 93.88 1171 PHE A CA 1
ATOM 9125 C C . PHE A 1 1171 ? 1.359 19.587 21.609 1.00 93.88 1171 PHE A C 1
ATOM 9127 O O . PHE A 1 1171 ? 2.138 20.437 22.045 1.00 93.88 1171 PHE A O 1
ATOM 9134 N N . ALA A 1 1172 ? 1.619 18.887 20.497 1.00 89.62 1172 ALA A N 1
ATOM 9135 C CA . ALA A 1 1172 ? 2.775 19.108 19.609 1.00 89.62 1172 ALA A CA 1
ATOM 9136 C C . ALA A 1 1172 ? 4.141 19.146 20.342 1.00 89.62 1172 ALA A C 1
ATOM 9138 O O . ALA A 1 1172 ? 4.885 20.119 20.249 1.00 89.62 1172 ALA A O 1
ATOM 9139 N N . GLY A 1 1173 ? 4.405 18.172 21.225 1.00 86.19 1173 GLY A N 1
ATOM 9140 C CA . GLY A 1 1173 ? 5.630 18.129 22.047 1.00 86.19 1173 GLY A CA 1
ATOM 9141 C C . GLY A 1 1173 ? 5.801 19.267 23.074 1.00 86.19 1173 GLY A C 1
ATOM 9142 O O . GLY A 1 1173 ? 6.814 19.325 23.769 1.00 86.19 1173 GLY A O 1
ATOM 9143 N N . HIS A 1 1174 ? 4.813 20.160 23.224 1.00 90.25 1174 HIS A N 1
ATOM 9144 C CA . HIS A 1 1174 ? 4.942 21.417 23.973 1.00 90.25 1174 HIS A CA 1
ATOM 9145 C C . HIS A 1 1174 ? 3.841 21.617 25.033 1.00 90.25 1174 HIS A C 1
ATOM 9147 O O . HIS A 1 1174 ? 3.340 22.715 25.254 1.00 90.25 1174 HIS A O 1
ATOM 9153 N N . GLY A 1 1175 ? 3.431 20.539 25.711 1.00 91.88 1175 GLY A N 1
ATOM 9154 C CA . GLY A 1 1175 ? 2.305 20.572 26.657 1.00 91.88 1175 GLY A CA 1
ATOM 9155 C C . GLY A 1 1175 ? 2.551 21.350 27.958 1.00 91.88 1175 GLY A C 1
ATOM 9156 O O . GLY A 1 1175 ? 1.612 21.929 28.502 1.00 91.88 1175 GLY A O 1
ATOM 9157 N N . MET A 1 1176 ? 3.790 21.398 28.465 1.00 93.19 1176 MET A N 1
ATOM 9158 C CA . MET A 1 1176 ? 4.091 22.040 29.756 1.00 93.19 1176 MET A CA 1
ATOM 9159 C C . MET A 1 1176 ? 3.661 23.524 29.807 1.00 93.19 1176 MET A C 1
ATOM 9161 O O . MET A 1 1176 ? 2.950 23.880 30.748 1.00 93.19 1176 MET A O 1
ATOM 9165 N N . PRO A 1 1177 ? 3.981 24.368 28.804 1.00 93.19 1177 PRO A N 1
ATOM 9166 C CA . PRO A 1 1177 ? 3.514 25.757 28.736 1.00 93.19 1177 PRO A CA 1
ATOM 9167 C C . PRO A 1 1177 ? 2.197 25.946 27.952 1.00 93.19 1177 PRO A C 1
ATOM 9169 O O . PRO A 1 1177 ? 1.951 27.033 27.442 1.00 93.19 1177 PRO A O 1
ATOM 9172 N N . ARG A 1 1178 ? 1.355 24.910 27.806 1.00 93.81 1178 ARG A N 1
ATOM 9173 C CA . ARG A 1 1178 ? 0.065 25.017 27.082 1.00 93.81 1178 ARG A CA 1
ATOM 9174 C C . ARG A 1 1178 ? -1.133 24.463 27.849 1.00 93.81 1178 ARG A C 1
ATOM 9176 O O . ARG A 1 1178 ? -2.253 24.940 27.683 1.00 93.81 1178 ARG A O 1
ATOM 9183 N N . VAL A 1 1179 ? -0.928 23.427 28.658 1.00 95.88 1179 VAL A N 1
ATOM 9184 C CA . VAL A 1 1179 ? -2.025 22.648 29.248 1.00 95.88 1179 VAL A CA 1
ATOM 9185 C C . VAL A 1 1179 ? -2.771 23.398 30.352 1.00 95.88 1179 VAL A C 1
ATOM 9187 O O . VAL A 1 1179 ? -3.997 23.320 30.381 1.00 95.88 1179 VAL A O 1
ATOM 9190 N N . LEU A 1 1180 ? -2.080 24.124 31.243 1.00 94.62 1180 LEU A N 1
ATOM 9191 C CA . LEU A 1 1180 ? -2.730 24.740 32.412 1.00 94.62 1180 LEU A CA 1
ATOM 9192 C C . LEU A 1 1180 ? -3.824 25.726 32.001 1.00 94.62 1180 LEU A C 1
ATOM 9194 O O . LEU A 1 1180 ? -4.947 25.643 32.497 1.00 94.62 1180 LEU A O 1
ATOM 9198 N N . GLY A 1 1181 ? -3.478 26.632 31.081 1.00 92.94 1181 GLY A N 1
ATOM 9199 C CA . GLY A 1 1181 ? -4.393 27.623 30.530 1.00 92.94 1181 GLY A CA 1
ATOM 9200 C C . GLY A 1 1181 ? -5.445 26.988 29.626 1.00 92.94 1181 GLY A C 1
ATOM 9201 O O . GLY A 1 1181 ? -6.620 27.325 29.729 1.00 92.94 1181 GLY A O 1
ATOM 9202 N N . SER A 1 1182 ? -5.066 25.999 28.808 1.00 95.19 1182 SER A N 1
ATOM 9203 C CA . SER A 1 1182 ? -6.029 25.268 27.969 1.00 95.19 1182 SER A CA 1
ATOM 9204 C C . SER A 1 1182 ? -7.116 24.577 28.802 1.00 95.19 1182 SER A C 1
ATOM 9206 O O . SER A 1 1182 ? -8.297 24.669 28.478 1.00 95.19 1182 SER A O 1
ATOM 9208 N N . ALA A 1 1183 ? -6.741 23.924 29.905 1.00 96.38 1183 ALA A N 1
ATOM 9209 C CA . ALA A 1 1183 ? -7.684 23.264 30.804 1.00 96.38 1183 ALA A CA 1
ATOM 9210 C C . ALA A 1 1183 ? -8.584 24.268 31.548 1.00 96.38 1183 ALA A C 1
ATOM 9212 O O . ALA A 1 1183 ? -9.775 23.997 31.730 1.00 96.38 1183 ALA A O 1
ATOM 9213 N N . ALA A 1 1184 ? -8.047 25.434 31.929 1.00 95.31 1184 ALA A N 1
ATOM 9214 C CA . ALA A 1 1184 ? -8.836 26.521 32.508 1.00 95.31 1184 ALA A CA 1
ATOM 9215 C C . ALA A 1 1184 ? -9.898 27.035 31.523 1.00 95.31 1184 ALA A C 1
ATOM 9217 O O . ALA A 1 1184 ? -11.019 27.307 31.934 1.00 95.31 1184 ALA A O 1
ATOM 9218 N N . HIS A 1 1185 ? -9.581 27.088 30.225 1.00 94.38 1185 HIS A N 1
ATOM 9219 C CA . HIS A 1 1185 ? -10.496 27.570 29.182 1.00 94.38 1185 HIS A CA 1
ATOM 9220 C C . HIS A 1 1185 ? -11.549 26.542 28.755 1.00 94.38 1185 HIS A C 1
ATOM 9222 O O . HIS A 1 1185 ? -12.662 26.921 28.401 1.00 94.38 1185 HIS A O 1
ATOM 9228 N N . VAL A 1 1186 ? -11.243 25.242 28.817 1.00 96.19 1186 VAL A N 1
ATOM 9229 C CA . VAL A 1 1186 ? -12.231 24.177 28.546 1.00 96.19 1186 VAL A CA 1
ATOM 9230 C C . VAL A 1 1186 ? -13.246 24.043 29.681 1.00 96.19 1186 VAL A C 1
ATOM 9232 O O . VAL A 1 1186 ? -14.403 23.713 29.432 1.00 96.19 1186 VAL A O 1
ATOM 9235 N N . THR A 1 1187 ? -12.837 24.309 30.923 1.00 96.75 1187 THR A N 1
ATOM 9236 C CA . THR A 1 1187 ? -13.664 24.074 32.116 1.00 96.75 1187 THR A CA 1
ATOM 9237 C C . THR A 1 1187 ? -15.006 24.827 32.096 1.00 96.75 1187 THR A C 1
ATOM 9239 O O . THR A 1 1187 ? -16.028 24.166 32.284 1.00 96.75 1187 THR A O 1
ATOM 9242 N N . PRO A 1 1188 ? -15.068 26.145 31.815 1.00 96.50 1188 PRO A N 1
ATOM 9243 C CA . PRO A 1 1188 ? -16.334 26.862 31.660 1.00 96.50 1188 PRO A CA 1
ATOM 9244 C C . PRO A 1 1188 ? -17.281 26.214 30.649 1.00 96.50 1188 PRO A C 1
ATOM 9246 O O . PRO A 1 1188 ? -18.443 26.004 30.969 1.00 96.50 1188 PRO A O 1
ATOM 9249 N N . LEU A 1 1189 ? -16.779 25.785 29.484 1.00 96.94 1189 LEU A N 1
ATOM 9250 C CA . LEU A 1 1189 ? -17.600 25.141 28.450 1.00 96.94 1189 LEU A CA 1
ATOM 9251 C C . LEU A 1 1189 ? -18.228 23.829 28.951 1.00 96.94 1189 LEU A C 1
ATOM 9253 O O . LEU A 1 1189 ? -19.381 23.516 28.643 1.00 96.94 1189 LEU A O 1
ATOM 9257 N N . VAL A 1 1190 ? -17.477 23.062 29.749 1.00 97.50 1190 VAL A N 1
ATOM 9258 C CA . VAL A 1 1190 ? -17.983 21.844 30.396 1.00 97.50 1190 VAL A CA 1
ATOM 9259 C C . VAL A 1 1190 ? -19.081 22.197 31.400 1.00 97.50 1190 VAL A C 1
ATOM 9261 O O . VAL A 1 1190 ? -20.147 21.587 31.362 1.00 97.50 1190 VAL A O 1
ATOM 9264 N N . LEU A 1 1191 ? -18.862 23.187 32.268 1.00 97.12 1191 LEU A N 1
ATOM 9265 C CA . LEU A 1 1191 ? -19.823 23.585 33.305 1.00 97.12 1191 LEU A CA 1
ATOM 9266 C C . LEU A 1 1191 ? -21.107 24.190 32.717 1.00 97.12 1191 LEU A C 1
ATOM 9268 O O . LEU A 1 1191 ? -22.202 23.831 33.152 1.00 97.12 1191 LEU A O 1
ATOM 9272 N N . GLU A 1 1192 ? -20.988 25.014 31.675 1.00 95.94 1192 GLU A N 1
ATOM 9273 C CA . GLU A 1 1192 ? -22.115 25.552 30.904 1.00 95.94 1192 GLU A CA 1
ATOM 9274 C C . GLU A 1 1192 ? -22.965 24.424 30.306 1.00 95.94 1192 GLU A C 1
ATOM 9276 O O . GLU A 1 1192 ? -24.191 24.447 30.411 1.00 95.94 1192 GLU A O 1
ATOM 9281 N N . SER A 1 1193 ? -22.332 23.379 29.757 1.00 94.81 1193 SER A N 1
ATOM 9282 C CA . SER A 1 1193 ? -23.050 22.222 29.194 1.00 94.81 1193 SER A CA 1
ATOM 9283 C C . SER A 1 1193 ? -23.836 21.400 30.221 1.00 94.81 1193 SER A C 1
ATOM 9285 O O . SER A 1 1193 ? -24.718 20.622 29.843 1.00 94.81 1193 SER A O 1
ATOM 9287 N N . LEU A 1 1194 ? -23.511 21.566 31.506 1.00 94.19 1194 LEU A N 1
ATOM 9288 C CA . LEU A 1 1194 ? -24.189 20.942 32.639 1.00 94.19 1194 LEU A CA 1
ATOM 9289 C C . LEU A 1 1194 ? -25.192 21.878 33.325 1.00 94.19 1194 LEU A C 1
ATOM 9291 O O . LEU A 1 1194 ? -25.914 21.429 34.214 1.00 94.19 1194 LEU A O 1
ATOM 9295 N N . GLY A 1 1195 ? -25.221 23.165 32.960 1.00 93.44 1195 GLY A N 1
ATOM 9296 C CA . GLY A 1 1195 ? -25.995 24.181 33.672 1.00 93.44 1195 GLY A CA 1
ATOM 9297 C C . GLY A 1 1195 ? -25.537 24.384 35.122 1.00 93.44 1195 GLY A C 1
ATOM 9298 O O . GLY A 1 1195 ? -26.362 24.681 35.983 1.00 93.44 1195 GLY A O 1
ATOM 9299 N N . VAL A 1 1196 ? -24.249 24.173 35.414 1.00 94.12 1196 VAL A N 1
ATOM 9300 C CA . VAL A 1 1196 ? -23.675 24.370 36.754 1.00 94.12 1196 VAL A CA 1
ATOM 9301 C C . VAL A 1 1196 ? -23.167 25.803 36.879 1.00 94.12 1196 VAL A C 1
ATOM 9303 O O . VAL A 1 1196 ? -22.376 26.257 36.056 1.00 94.12 1196 VAL A O 1
ATOM 9306 N N . GLU A 1 1197 ? -23.602 26.508 37.922 1.00 93.81 1197 GLU A N 1
ATOM 9307 C CA . GLU A 1 1197 ? -23.096 27.842 38.250 1.00 93.81 1197 GLU A CA 1
ATOM 9308 C C . GLU A 1 1197 ? -21.614 27.786 38.637 1.00 93.81 1197 GLU A C 1
ATOM 9310 O O . GLU A 1 1197 ? -21.174 26.874 39.338 1.00 93.81 1197 GLU A O 1
ATOM 9315 N N . TYR A 1 1198 ? -20.836 28.779 38.207 1.00 94.94 1198 TYR A N 1
ATOM 9316 C CA . TYR A 1 1198 ? -19.413 28.861 38.515 1.00 94.94 1198 TYR A CA 1
ATOM 9317 C C . TYR A 1 1198 ? -18.936 30.306 38.654 1.00 94.94 1198 TYR A C 1
ATOM 9319 O O . TYR A 1 1198 ? -19.538 31.239 38.126 1.00 94.94 1198 TYR A O 1
ATOM 9327 N N . SER A 1 1199 ? -17.810 30.483 39.342 1.00 94.12 1199 SER A N 1
ATOM 9328 C CA . SER A 1 1199 ? -17.104 31.760 39.467 1.00 94.12 1199 SER A CA 1
ATOM 9329 C C . SER A 1 1199 ? -15.690 31.622 38.920 1.00 94.12 1199 SER A C 1
ATOM 9331 O O . SER A 1 1199 ? -15.012 30.647 39.235 1.00 94.12 1199 SER A O 1
ATOM 9333 N N . GLN A 1 1200 ? -15.224 32.587 38.125 1.00 90.75 1200 GLN A N 1
ATOM 9334 C CA . GLN A 1 1200 ? -13.872 32.543 37.567 1.00 90.75 1200 GLN A CA 1
ATOM 9335 C C . GLN A 1 1200 ? -12.814 32.740 38.673 1.00 90.75 1200 GLN A C 1
ATOM 9337 O O . GLN A 1 1200 ? -12.818 33.787 39.325 1.00 90.75 1200 GLN A O 1
ATOM 9342 N N . PRO A 1 1201 ? -11.891 31.781 38.888 1.00 90.38 1201 PRO A N 1
ATOM 9343 C CA . PRO A 1 1201 ? -10.816 31.930 39.867 1.00 90.38 1201 PRO A CA 1
ATOM 9344 C C . PRO A 1 1201 ? -9.866 33.078 39.503 1.00 90.38 1201 PRO A C 1
ATOM 9346 O O . PRO A 1 1201 ? -9.568 33.280 38.325 1.00 90.38 1201 PRO A O 1
ATOM 9349 N N . LEU A 1 1202 ? -9.316 33.774 40.507 1.00 84.19 1202 LEU A N 1
ATOM 9350 C CA . LEU A 1 1202 ? -8.384 34.897 40.302 1.00 84.19 1202 LEU A CA 1
ATOM 9351 C C . LEU A 1 1202 ? -7.180 34.512 39.435 1.00 84.19 1202 LEU A C 1
ATOM 9353 O O . LEU A 1 1202 ? -6.802 35.253 38.529 1.00 84.19 1202 LEU A O 1
ATOM 9357 N N . VAL A 1 1203 ? -6.607 33.329 39.675 1.00 82.69 1203 VAL A N 1
ATOM 9358 C CA . VAL A 1 1203 ? -5.474 32.823 38.891 1.00 82.69 1203 VAL A CA 1
ATOM 9359 C C . VAL A 1 1203 ? -5.872 32.640 37.423 1.00 82.69 1203 VAL A C 1
ATOM 9361 O O . VAL A 1 1203 ? -5.165 33.120 36.541 1.00 82.69 1203 VAL A O 1
ATOM 9364 N N . ALA A 1 1204 ? -7.034 32.039 37.148 1.00 87.75 1204 ALA A N 1
ATOM 9365 C CA . ALA A 1 1204 ? -7.524 31.827 35.784 1.00 87.75 1204 ALA A CA 1
ATOM 9366 C C . ALA A 1 1204 ? -7.926 33.136 35.078 1.00 87.75 1204 ALA A C 1
ATOM 9368 O O . ALA A 1 1204 ? -7.792 33.240 33.862 1.00 87.75 1204 ALA A O 1
ATOM 9369 N N . ALA A 1 1205 ? -8.382 34.151 35.821 1.00 85.88 1205 ALA A N 1
ATOM 9370 C CA . ALA A 1 1205 ? -8.711 35.473 35.277 1.00 85.88 1205 ALA A CA 1
ATOM 9371 C C . ALA A 1 1205 ? -7.485 36.218 34.717 1.00 85.88 1205 ALA A C 1
ATOM 9373 O O . ALA A 1 1205 ? -7.633 37.095 33.871 1.00 85.88 1205 ALA A O 1
ATOM 9374 N N . SER A 1 1206 ? -6.278 35.857 35.168 1.00 82.88 1206 SER A N 1
ATOM 9375 C CA . SER A 1 1206 ? -5.016 36.415 34.661 1.00 82.88 1206 SER A CA 1
ATOM 9376 C C . SER A 1 1206 ? -4.534 35.794 33.345 1.00 82.88 1206 SER A C 1
ATOM 9378 O O . SER A 1 1206 ? -3.559 36.273 32.765 1.00 82.88 1206 SER A O 1
ATOM 9380 N N . PHE A 1 1207 ? -5.186 34.731 32.861 1.00 87.94 1207 PHE A N 1
ATOM 9381 C CA . PHE A 1 1207 ? -4.750 34.036 31.653 1.00 87.94 1207 PHE A CA 1
ATOM 9382 C C . PHE A 1 1207 ? -5.251 34.748 30.393 1.00 87.94 1207 PHE A C 1
ATOM 9384 O O . PHE A 1 1207 ? -6.426 35.118 30.324 1.00 87.94 1207 PHE A O 1
ATOM 9391 N N . PRO A 1 1208 ? -4.405 34.893 29.359 1.00 90.12 1208 PRO A N 1
ATOM 9392 C CA . PRO A 1 1208 ? -4.850 35.430 28.083 1.00 90.12 1208 PRO A CA 1
ATOM 9393 C C . PRO A 1 1208 ? -5.862 34.480 27.418 1.00 90.12 1208 PRO A C 1
ATOM 9395 O O . PRO A 1 1208 ? -5.878 33.278 27.723 1.00 90.12 1208 PRO A O 1
ATOM 9398 N N . PRO A 1 1209 ? -6.693 34.984 26.488 1.00 91.06 1209 PRO A N 1
ATOM 9399 C CA . PRO A 1 1209 ? -7.669 34.176 25.763 1.00 91.06 1209 PRO A CA 1
ATOM 9400 C C . PRO A 1 1209 ? -7.057 32.938 25.099 1.00 91.06 1209 PRO A C 1
ATOM 9402 O O . PRO A 1 1209 ? -5.867 32.903 24.784 1.00 91.06 1209 PRO A O 1
ATOM 9405 N N . LEU A 1 1210 ? -7.887 31.920 24.847 1.00 93.00 1210 LEU A N 1
ATOM 9406 C CA . LEU A 1 1210 ? -7.450 30.752 24.083 1.00 93.00 1210 LEU A CA 1
ATOM 9407 C C . LEU A 1 1210 ? -7.088 31.186 22.651 1.00 93.00 1210 LEU A C 1
ATOM 9409 O O . LEU A 1 1210 ? -7.983 31.700 21.951 1.00 93.00 1210 LEU A O 1
ATOM 9413 N N . PRO A 1 1211 ? -5.842 30.951 22.193 1.00 93.31 1211 PRO A N 1
ATOM 9414 C CA . PRO A 1 1211 ? -5.428 31.316 20.849 1.00 93.31 1211 PRO A CA 1
ATOM 9415 C C . PRO A 1 1211 ? -6.328 30.669 19.801 1.00 93.31 1211 PRO A C 1
ATOM 9417 O O . PRO A 1 1211 ? -6.708 29.503 19.926 1.00 93.31 1211 PRO A O 1
ATOM 9420 N N . GLN A 1 1212 ? -6.654 31.416 18.746 1.00 92.56 1212 GLN A N 1
ATOM 9421 C CA . GLN A 1 1212 ? -7.469 30.928 17.628 1.00 92.56 1212 GLN A CA 1
ATOM 9422 C C . GLN A 1 1212 ? -6.996 29.564 17.081 1.00 92.56 1212 GLN A C 1
ATOM 9424 O O . GLN A 1 1212 ? -7.837 28.672 16.966 1.00 92.56 1212 GLN A O 1
ATOM 9429 N N . PRO A 1 1213 ? -5.687 29.330 16.838 1.00 92.50 1213 PRO A N 1
ATOM 9430 C CA . PRO A 1 1213 ? -5.210 28.047 16.316 1.00 92.50 1213 PRO A CA 1
ATOM 9431 C C . PRO A 1 1213 ? -5.417 26.851 17.252 1.00 92.50 1213 PRO A C 1
ATOM 9433 O O . PRO A 1 1213 ? -5.372 25.720 16.790 1.00 92.50 1213 PRO A O 1
ATOM 9436 N N . PHE A 1 1214 ? -5.636 27.071 18.554 1.00 94.75 1214 PHE A N 1
ATOM 9437 C CA . PHE A 1 1214 ? -5.848 25.981 19.514 1.00 94.75 1214 PHE A CA 1
ATOM 9438 C C . PHE A 1 1214 ? -7.303 25.501 19.505 1.00 94.75 1214 PHE A C 1
ATOM 9440 O O . PHE A 1 1214 ? -7.593 24.392 19.951 1.00 94.75 1214 PHE A O 1
ATOM 9447 N N . ARG A 1 1215 ? -8.231 26.330 19.014 1.00 95.19 1215 ARG A N 1
ATOM 9448 C CA . ARG A 1 1215 ? -9.665 26.041 19.054 1.00 95.19 1215 ARG A CA 1
ATOM 9449 C C . ARG A 1 1215 ? -9.994 24.857 18.154 1.00 95.19 1215 ARG A C 1
ATOM 9451 O O . ARG A 1 1215 ? -9.549 24.779 17.007 1.00 95.19 1215 ARG A O 1
ATOM 9458 N N . THR A 1 1216 ? -10.804 23.948 18.673 1.00 94.88 1216 THR A N 1
ATOM 9459 C CA . THR A 1 1216 ? -11.371 22.851 17.890 1.00 94.88 1216 THR A CA 1
ATOM 9460 C C . THR A 1 1216 ? -12.627 23.352 17.171 1.00 94.88 1216 THR A C 1
ATOM 9462 O O . THR A 1 1216 ? -13.672 23.503 17.796 1.00 94.88 1216 THR A O 1
ATOM 9465 N N . THR A 1 1217 ? -12.535 23.648 15.870 1.00 94.25 1217 THR A N 1
ATOM 9466 C CA . THR A 1 1217 ? -13.694 24.041 15.039 1.00 94.25 1217 THR A CA 1
ATOM 9467 C C . THR A 1 1217 ? -13.937 23.029 13.925 1.00 94.25 1217 THR A C 1
ATOM 9469 O O . THR A 1 1217 ? -13.019 22.297 13.545 1.00 94.25 1217 THR A O 1
ATOM 9472 N N . ALA A 1 1218 ? -15.166 22.980 13.401 1.00 92.25 1218 ALA A N 1
ATOM 9473 C CA . ALA A 1 1218 ? -15.516 22.080 12.303 1.00 92.25 1218 ALA A CA 1
ATOM 9474 C C . ALA A 1 1218 ? -14.662 22.370 11.061 1.00 92.25 1218 ALA A C 1
ATOM 9476 O O . ALA A 1 1218 ? -14.084 21.451 10.493 1.00 92.25 1218 ALA A O 1
ATOM 9477 N N . GLU A 1 1219 ? -14.482 23.650 10.724 1.00 91.88 1219 GLU A N 1
ATOM 9478 C CA . GLU A 1 1219 ? -13.700 24.091 9.565 1.00 91.88 1219 GLU A CA 1
ATOM 9479 C C . GLU A 1 1219 ? -12.219 23.731 9.714 1.00 91.88 1219 GLU A C 1
ATOM 9481 O O . GLU A 1 1219 ? -11.557 23.385 8.738 1.00 91.88 1219 GLU A O 1
ATOM 9486 N N . ARG A 1 1220 ? -11.671 23.804 10.939 1.00 91.88 1220 ARG A N 1
ATOM 9487 C CA . ARG A 1 1220 ? -10.285 23.393 11.194 1.00 91.88 1220 ARG A CA 1
ATOM 9488 C C . ARG A 1 1220 ? -10.125 21.887 11.026 1.00 91.88 1220 ARG A C 1
ATOM 9490 O O . ARG A 1 1220 ? -9.145 21.482 10.414 1.00 91.88 1220 ARG A O 1
ATOM 9497 N N . ILE A 1 1221 ? -11.046 21.088 11.567 1.00 90.12 1221 ILE A N 1
ATOM 9498 C CA . ILE A 1 1221 ? -11.012 19.627 11.418 1.00 90.12 1221 ILE A CA 1
ATOM 9499 C C . ILE A 1 1221 ? -11.115 19.265 9.939 1.00 90.12 1221 ILE A C 1
ATOM 9501 O O . ILE A 1 1221 ? -10.229 18.582 9.446 1.00 90.12 1221 ILE A O 1
ATOM 9505 N N . GLU A 1 1222 ? -12.132 19.770 9.236 1.00 89.44 1222 GLU A N 1
ATOM 9506 C CA . GLU A 1 1222 ? -12.384 19.497 7.817 1.00 89.44 1222 GLU A CA 1
ATOM 9507 C C . GLU A 1 1222 ? -11.176 19.855 6.948 1.00 89.44 1222 GLU A C 1
ATOM 9509 O O . GLU A 1 1222 ? -10.663 19.002 6.232 1.00 89.44 1222 GLU A O 1
ATOM 9514 N N . ARG A 1 1223 ? -10.632 21.072 7.093 1.00 90.06 1223 ARG A N 1
ATOM 9515 C CA . ARG A 1 1223 ? -9.445 21.510 6.342 1.00 90.06 1223 ARG A CA 1
ATOM 9516 C C . ARG A 1 1223 ? -8.230 20.607 6.562 1.00 90.06 1223 ARG A C 1
ATOM 9518 O O . ARG A 1 1223 ? -7.395 20.492 5.673 1.00 90.06 1223 ARG A O 1
ATOM 9525 N N . LEU A 1 1224 ? -8.080 20.040 7.759 1.00 86.88 1224 LEU A N 1
ATOM 9526 C CA . LEU A 1 1224 ? -6.940 19.190 8.096 1.00 86.88 1224 LEU A CA 1
ATOM 9527 C C . LEU A 1 1224 ? -7.184 17.707 7.780 1.00 86.88 1224 LEU A C 1
ATOM 9529 O O . LEU A 1 1224 ? -6.228 16.938 7.853 1.00 86.88 1224 LEU A O 1
ATOM 9533 N N . GLN A 1 1225 ? -8.398 17.291 7.394 1.00 83.69 1225 GLN A N 1
ATOM 9534 C CA . GLN A 1 1225 ? -8.659 15.896 7.004 1.00 83.69 1225 GLN A CA 1
ATOM 9535 C C . GLN A 1 1225 ? -7.871 15.475 5.759 1.00 83.69 1225 GLN A C 1
ATOM 9537 O O . GLN A 1 1225 ? -7.458 14.323 5.660 1.00 83.69 1225 GLN A O 1
ATOM 9542 N N . ASP A 1 1226 ? -7.591 16.410 4.851 1.00 77.88 1226 ASP A N 1
ATOM 9543 C CA . ASP A 1 1226 ? -6.814 16.156 3.633 1.00 77.88 1226 ASP A CA 1
ATOM 9544 C C . ASP A 1 1226 ? -5.290 16.137 3.870 1.00 77.88 1226 ASP A C 1
ATOM 9546 O O . ASP A 1 1226 ? -4.502 16.115 2.920 1.00 77.88 1226 ASP A O 1
ATOM 9550 N N . THR A 1 1227 ? -4.844 16.156 5.133 1.00 75.75 1227 THR A N 1
ATOM 9551 C CA . THR A 1 1227 ? -3.416 16.120 5.470 1.00 75.75 1227 THR A CA 1
ATOM 9552 C C . THR A 1 1227 ? -2.789 14.815 4.989 1.00 75.75 1227 THR A C 1
ATOM 9554 O O . THR A 1 1227 ? -3.166 13.721 5.406 1.00 75.75 1227 THR A O 1
ATOM 9557 N N . ASN A 1 1228 ? -1.773 14.930 4.135 1.00 80.00 1228 ASN A N 1
ATOM 9558 C CA . ASN A 1 1228 ? -1.036 13.781 3.635 1.00 80.00 1228 ASN A CA 1
ATOM 9559 C C . ASN A 1 1228 ? 0.026 13.332 4.657 1.00 80.00 1228 ASN A C 1
ATOM 9561 O O . ASN A 1 1228 ? 1.119 13.896 4.732 1.00 80.00 1228 ASN A O 1
ATOM 9565 N N . LEU A 1 1229 ? -0.301 12.302 5.442 1.00 76.56 1229 LEU A N 1
ATOM 9566 C CA . LEU A 1 1229 ? 0.577 11.774 6.491 1.00 76.56 1229 LEU A CA 1
ATOM 9567 C C . LEU A 1 1229 ? 1.887 11.199 5.957 1.00 76.56 1229 LEU A C 1
ATOM 9569 O O . LEU A 1 1229 ? 2.928 11.377 6.590 1.00 76.56 1229 LEU A O 1
ATOM 9573 N N . SER A 1 1230 ? 1.854 10.523 4.805 1.00 75.94 1230 SER A N 1
ATOM 9574 C CA . SER A 1 1230 ? 3.069 9.968 4.210 1.00 75.94 1230 SER A CA 1
ATOM 9575 C C . SER A 1 1230 ? 3.992 11.083 3.726 1.00 75.94 1230 SER A C 1
ATOM 9577 O O . SER A 1 1230 ? 5.199 10.988 3.914 1.00 75.94 1230 SER A O 1
ATOM 9579 N N . ALA A 1 1231 ? 3.436 12.182 3.205 1.00 82.94 1231 ALA A N 1
ATOM 9580 C CA . ALA A 1 1231 ? 4.218 13.359 2.842 1.00 82.94 1231 ALA A CA 1
ATOM 9581 C C . ALA A 1 1231 ? 4.874 14.021 4.065 1.00 82.94 1231 ALA A C 1
ATOM 9583 O O . ALA A 1 1231 ? 6.048 14.366 3.992 1.00 82.94 1231 ALA A O 1
ATOM 9584 N N . LEU A 1 1232 ? 4.167 14.146 5.196 1.00 80.94 1232 LEU A N 1
ATOM 9585 C CA . LEU A 1 1232 ? 4.752 14.671 6.441 1.00 80.94 1232 LEU A CA 1
ATOM 9586 C C . LEU A 1 1232 ? 5.872 13.770 6.978 1.00 80.94 1232 LEU A C 1
ATOM 9588 O O . LEU A 1 1232 ? 6.915 14.259 7.414 1.00 80.94 1232 LEU A O 1
ATOM 9592 N N . ALA A 1 1233 ? 5.672 12.450 6.944 1.00 83.56 1233 ALA A N 1
ATOM 9593 C CA . ALA A 1 1233 ? 6.699 11.491 7.341 1.00 83.56 1233 ALA A CA 1
ATOM 9594 C C . ALA A 1 1233 ? 7.928 11.572 6.422 1.00 83.56 1233 ALA A C 1
ATOM 9596 O O . ALA A 1 1233 ? 9.058 11.550 6.908 1.00 83.56 1233 ALA A O 1
ATOM 9597 N N . GLU A 1 1234 ? 7.721 11.722 5.114 1.00 86.81 1234 GLU A N 1
ATOM 9598 C CA . GLU A 1 1234 ? 8.809 11.848 4.146 1.00 86.81 1234 GLU A CA 1
ATOM 9599 C C . GLU A 1 1234 ? 9.546 13.187 4.274 1.00 86.81 1234 GLU A C 1
ATOM 9601 O O . GLU A 1 1234 ? 10.774 13.207 4.284 1.00 86.81 1234 GLU A O 1
ATOM 9606 N N . GLU A 1 1235 ? 8.838 14.301 4.487 1.00 89.50 1235 GLU A N 1
ATOM 9607 C CA . GLU A 1 1235 ? 9.447 15.612 4.756 1.00 89.50 1235 GLU A CA 1
ATOM 9608 C C . GLU A 1 1235 ? 10.325 15.569 6.016 1.00 89.50 1235 GLU A C 1
ATOM 9610 O O . GLU A 1 1235 ? 11.446 16.093 6.038 1.00 89.50 1235 GLU A O 1
ATOM 9615 N N . TYR A 1 1236 ? 9.853 14.883 7.060 1.00 90.06 1236 TYR A N 1
ATOM 9616 C CA . TYR A 1 1236 ? 10.630 14.653 8.270 1.00 90.06 1236 TYR A CA 1
ATOM 9617 C C . TYR A 1 1236 ? 11.887 13.812 8.003 1.00 90.06 1236 TYR A C 1
ATOM 9619 O O . TYR A 1 1236 ? 12.978 14.177 8.458 1.00 90.06 1236 TYR A O 1
ATOM 9627 N N . LYS A 1 1237 ? 11.766 12.707 7.252 1.00 91.69 1237 LYS A N 1
ATOM 9628 C CA . LYS A 1 1237 ? 12.901 11.846 6.873 1.00 91.69 1237 LYS A CA 1
ATOM 9629 C C . LYS A 1 1237 ? 13.914 12.598 6.023 1.00 91.69 1237 LYS A C 1
ATOM 9631 O O . LYS A 1 1237 ? 15.109 12.510 6.301 1.00 91.69 1237 LYS A O 1
ATOM 9636 N N . GLN A 1 1238 ? 13.453 13.377 5.047 1.00 94.81 1238 GLN A N 1
ATOM 9637 C CA . GLN A 1 1238 ? 14.303 14.205 4.203 1.00 94.81 1238 GLN A CA 1
ATOM 9638 C C . GLN A 1 1238 ? 15.072 15.224 5.047 1.00 94.81 1238 GLN A C 1
ATOM 9640 O O . GLN A 1 1238 ? 16.299 15.284 4.966 1.00 94.81 1238 GLN A O 1
ATOM 9645 N N . SER A 1 1239 ? 14.372 15.962 5.913 1.00 94.44 1239 SER A N 1
ATOM 9646 C CA . SER A 1 1239 ? 14.983 16.950 6.809 1.00 94.44 1239 SER A CA 1
ATOM 9647 C C . SER A 1 1239 ? 16.030 16.305 7.725 1.00 94.44 1239 SER A C 1
ATOM 9649 O O . SER A 1 1239 ? 17.132 16.828 7.894 1.00 94.44 1239 SER A O 1
ATOM 9651 N N . CYS A 1 1240 ? 15.735 15.118 8.268 1.00 95.75 1240 CYS A N 1
ATOM 9652 C CA . CYS A 1 1240 ? 16.704 14.337 9.035 1.00 95.75 1240 CYS A CA 1
ATOM 9653 C C . CYS A 1 1240 ? 17.903 13.909 8.175 1.00 95.75 1240 CYS A C 1
ATOM 9655 O O . CYS A 1 1240 ? 19.040 14.066 8.609 1.00 95.75 1240 CYS A O 1
ATOM 9657 N N . GLY A 1 1241 ? 17.681 13.427 6.951 1.00 95.75 1241 GLY A N 1
ATOM 9658 C CA . GLY A 1 1241 ? 18.734 13.006 6.025 1.00 95.75 1241 GLY A CA 1
ATOM 9659 C C . GLY A 1 1241 ? 19.653 14.147 5.576 1.00 95.75 1241 GLY A C 1
ATOM 9660 O O . GLY A 1 1241 ? 20.843 13.929 5.342 1.00 95.75 1241 GLY A O 1
ATOM 9661 N N . GLU A 1 1242 ? 19.137 15.372 5.479 1.00 96.56 1242 GLU A N 1
ATOM 9662 C CA . GLU A 1 1242 ? 19.933 16.576 5.226 1.00 96.56 1242 GLU A CA 1
ATOM 9663 C C . GLU A 1 1242 ? 20.826 16.917 6.423 1.00 96.56 1242 GLU A C 1
ATOM 9665 O O . GLU A 1 1242 ? 22.038 17.080 6.259 1.00 96.56 1242 GLU A O 1
ATOM 9670 N N . SER A 1 1243 ? 20.268 16.940 7.637 1.00 96.81 1243 SER A N 1
ATOM 9671 C CA . SER A 1 1243 ? 21.042 17.159 8.864 1.00 96.81 1243 SER A CA 1
ATOM 9672 C C . SER A 1 1243 ? 22.055 16.042 9.133 1.00 96.81 1243 SER A C 1
ATOM 9674 O O . SER A 1 1243 ? 23.183 16.318 9.535 1.00 96.81 1243 SER A O 1
ATOM 9676 N N . ALA A 1 1244 ? 21.705 14.784 8.850 1.00 96.56 1244 ALA A N 1
ATOM 9677 C CA . ALA A 1 1244 ? 22.560 13.614 9.048 1.00 96.56 1244 ALA A CA 1
ATOM 9678 C C . ALA A 1 1244 ? 23.857 13.673 8.229 1.00 96.56 1244 ALA A C 1
ATOM 9680 O O . ALA A 1 1244 ? 24.854 13.083 8.632 1.00 96.56 1244 ALA A O 1
ATOM 9681 N N . LYS A 1 1245 ? 23.890 14.417 7.115 1.00 96.06 1245 LYS A N 1
ATOM 9682 C CA . LYS A 1 1245 ? 25.101 14.631 6.299 1.00 96.06 1245 LYS A CA 1
ATOM 9683 C C . LYS A 1 1245 ? 26.036 15.696 6.878 1.00 96.06 1245 LYS A C 1
ATOM 9685 O O . LYS A 1 1245 ? 27.189 15.790 6.456 1.00 96.06 1245 LYS A O 1
ATOM 9690 N N . LYS A 1 1246 ? 25.563 16.526 7.814 1.00 96.50 1246 LYS A N 1
ATOM 9691 C CA . LYS A 1 1246 ? 26.340 17.647 8.353 1.00 96.50 1246 LYS A CA 1
ATOM 9692 C C . LYS A 1 1246 ? 27.394 17.151 9.361 1.00 96.50 1246 LYS A C 1
ATOM 9694 O O . LYS A 1 1246 ? 27.156 16.173 10.076 1.00 96.50 1246 LYS A O 1
ATOM 9699 N N . PRO A 1 1247 ? 28.564 17.813 9.479 1.00 94.94 1247 PRO A N 1
ATOM 9700 C CA . PRO A 1 1247 ? 29.666 17.332 10.322 1.00 94.94 1247 PRO A CA 1
ATOM 9701 C C . PRO A 1 1247 ? 29.297 17.137 11.798 1.00 94.94 1247 PRO A C 1
ATOM 9703 O O . PRO A 1 1247 ? 29.759 16.194 12.436 1.00 94.94 1247 PRO A O 1
ATOM 9706 N N . PHE A 1 1248 ? 28.416 17.981 12.338 1.00 93.44 1248 PHE A N 1
ATOM 9707 C CA . PHE A 1 1248 ? 27.983 17.895 13.734 1.00 93.44 1248 PHE A CA 1
ATOM 9708 C C . PHE A 1 1248 ? 27.106 16.672 14.049 1.00 93.44 1248 PHE A C 1
ATOM 9710 O O . PHE A 1 1248 ? 26.925 16.357 15.224 1.00 93.44 1248 PHE A O 1
ATOM 9717 N N . CYS A 1 1249 ? 26.599 15.960 13.037 1.00 95.81 1249 CYS A N 1
ATOM 9718 C CA . CYS A 1 1249 ? 25.917 14.671 13.189 1.00 95.81 1249 CYS A CA 1
ATOM 9719 C C . CYS A 1 1249 ? 26.842 13.469 12.936 1.00 95.81 1249 CYS A C 1
ATOM 9721 O O . CYS A 1 1249 ? 26.438 12.340 13.183 1.00 95.81 1249 CYS A O 1
ATOM 9723 N N . ASN A 1 1250 ? 28.080 13.688 12.481 1.00 94.62 1250 ASN A N 1
ATOM 9724 C CA . ASN A 1 1250 ? 29.046 12.638 12.127 1.00 94.62 1250 ASN A CA 1
ATOM 9725 C C . ASN A 1 1250 ? 30.298 12.689 13.015 1.00 94.62 1250 ASN A C 1
ATOM 9727 O O . ASN A 1 1250 ? 31.418 12.442 12.569 1.00 94.62 1250 ASN A O 1
ATOM 9731 N N . THR A 1 1251 ? 30.126 13.053 14.286 1.00 91.19 1251 THR A N 1
ATOM 9732 C CA . THR A 1 1251 ? 31.227 13.075 15.256 1.00 91.19 1251 THR A CA 1
ATOM 9733 C C . THR A 1 1251 ? 31.657 11.653 15.617 1.00 91.19 1251 THR A C 1
ATOM 9735 O O . THR A 1 1251 ? 30.864 10.715 15.523 1.00 91.19 1251 THR A O 1
ATOM 9738 N N . THR A 1 1252 ? 32.891 11.476 16.103 1.00 87.88 1252 THR A N 1
ATOM 9739 C CA . THR A 1 1252 ? 33.403 10.163 16.543 1.00 87.88 1252 THR A CA 1
ATOM 9740 C C . THR A 1 1252 ? 32.461 9.472 17.533 1.00 87.88 1252 THR A C 1
ATOM 9742 O O . THR A 1 1252 ? 32.268 8.266 17.442 1.00 87.88 1252 THR A O 1
ATOM 9745 N N . ARG A 1 1253 ? 31.826 10.242 18.429 1.00 88.50 1253 ARG A N 1
ATOM 9746 C CA . ARG A 1 1253 ? 30.825 9.761 19.394 1.00 88.50 1253 ARG A CA 1
ATOM 9747 C C . ARG A 1 1253 ? 29.570 9.203 18.724 1.00 88.50 1253 ARG A C 1
ATOM 9749 O O . ARG A 1 1253 ? 29.068 8.173 19.149 1.00 88.50 1253 ARG A O 1
ATOM 9756 N N . VAL A 1 1254 ? 29.034 9.881 17.710 1.00 91.56 1254 VAL A N 1
ATOM 9757 C CA . VAL A 1 1254 ? 27.835 9.393 17.009 1.00 91.56 1254 VAL A CA 1
ATOM 9758 C C . VAL A 1 1254 ? 28.190 8.170 16.168 1.00 91.56 1254 VAL A C 1
ATOM 9760 O O . VAL A 1 1254 ? 27.502 7.154 16.235 1.00 91.56 1254 VAL A O 1
ATOM 9763 N N . MET A 1 1255 ? 29.306 8.227 15.439 1.00 90.94 1255 MET A N 1
ATOM 9764 C CA . MET A 1 1255 ? 29.738 7.132 14.570 1.00 90.94 1255 MET A CA 1
ATOM 9765 C C . MET A 1 1255 ? 30.106 5.865 15.351 1.00 90.94 1255 MET A C 1
ATOM 9767 O O . MET A 1 1255 ? 29.816 4.770 14.878 1.00 90.94 1255 MET A O 1
ATOM 9771 N N . SER A 1 1256 ? 30.685 5.982 16.552 1.00 85.56 1256 SER A N 1
ATOM 9772 C CA . SER A 1 1256 ? 30.974 4.818 17.400 1.00 85.56 1256 SER A CA 1
ATOM 9773 C C . SER A 1 1256 ? 29.698 4.120 17.876 1.00 85.56 1256 SER A C 1
ATOM 9775 O O . SER A 1 1256 ? 29.620 2.893 17.824 1.00 85.56 1256 SER A O 1
ATOM 9777 N N . VAL A 1 1257 ? 28.680 4.893 18.268 1.00 85.81 1257 VAL A N 1
ATOM 9778 C CA . VAL A 1 1257 ? 27.362 4.375 18.668 1.00 85.81 1257 VAL A CA 1
ATOM 9779 C C . VAL A 1 1257 ? 26.639 3.720 17.485 1.00 85.81 1257 VAL A C 1
ATOM 9781 O O . VAL A 1 1257 ? 26.002 2.682 17.653 1.00 85.81 1257 VAL A O 1
ATOM 9784 N N . LEU A 1 1258 ? 26.748 4.288 16.280 1.00 86.12 1258 LEU A N 1
ATOM 9785 C CA . LEU A 1 1258 ? 26.151 3.712 15.070 1.00 86.12 1258 LEU A CA 1
ATOM 9786 C C . LEU A 1 1258 ? 26.859 2.430 14.602 1.00 86.12 1258 LEU A C 1
ATOM 9788 O O . LEU A 1 1258 ? 26.193 1.529 14.099 1.00 86.12 1258 LEU A O 1
ATOM 9792 N N . ALA A 1 1259 ? 28.183 2.335 14.768 1.00 79.38 1259 ALA A N 1
ATOM 9793 C CA . ALA A 1 1259 ? 28.975 1.182 14.334 1.00 79.38 1259 ALA A CA 1
ATOM 9794 C C . ALA A 1 1259 ? 28.833 -0.045 15.252 1.00 79.38 1259 ALA A C 1
ATOM 9796 O O . ALA A 1 1259 ? 28.928 -1.172 14.772 1.00 79.38 1259 ALA A O 1
ATOM 9797 N N . ASN A 1 1260 ? 28.589 0.161 16.550 1.00 64.88 1260 ASN A N 1
ATOM 9798 C CA . ASN A 1 1260 ? 28.417 -0.905 17.542 1.00 64.88 1260 ASN A CA 1
ATOM 9799 C C . ASN A 1 1260 ? 27.085 -0.756 18.300 1.00 64.88 1260 ASN A C 1
ATOM 9801 O O . ASN A 1 1260 ? 27.075 -0.443 19.492 1.00 64.88 1260 ASN A O 1
ATOM 9805 N N . PRO A 1 1261 ? 25.940 -1.009 17.642 1.00 54.53 1261 PRO A N 1
ATOM 9806 C CA . PRO A 1 1261 ? 24.638 -0.858 18.282 1.00 54.53 1261 PRO A CA 1
ATOM 9807 C C . PRO A 1 1261 ? 24.385 -1.877 19.409 1.00 54.53 1261 PRO A C 1
ATOM 9809 O O . PRO A 1 1261 ? 23.556 -1.601 20.265 1.00 54.53 1261 PRO A O 1
ATOM 9812 N N . CYS A 1 1262 ? 25.092 -3.019 19.430 1.00 40.06 1262 CYS A N 1
ATOM 9813 C CA . CYS A 1 1262 ? 24.847 -4.135 20.361 1.00 40.06 1262 CYS A CA 1
ATOM 9814 C C . CYS A 1 1262 ? 25.865 -4.281 21.507 1.00 40.06 1262 CYS A C 1
ATOM 9816 O O . CYS A 1 1262 ? 25.700 -5.167 22.337 1.00 40.06 1262 CYS A O 1
ATOM 9818 N N . SER A 1 1263 ? 26.940 -3.486 21.572 1.00 38.34 1263 SER A N 1
ATOM 9819 C CA . SER A 1 1263 ? 28.012 -3.742 22.555 1.00 38.34 1263 SER A CA 1
ATOM 9820 C C . SER A 1 1263 ? 27.770 -3.137 23.945 1.00 38.34 1263 SER A C 1
ATOM 9822 O O . SER A 1 1263 ? 28.636 -3.270 24.805 1.00 38.34 1263 SER A O 1
ATOM 9824 N N . TRP A 1 1264 ? 26.641 -2.454 24.156 1.00 44.69 1264 TRP A N 1
ATOM 9825 C CA . TRP A 1 1264 ? 26.313 -1.743 25.401 1.00 44.69 1264 TRP A CA 1
ATOM 9826 C C . TRP A 1 1264 ? 24.856 -1.954 25.844 1.00 44.69 1264 TRP A C 1
ATOM 9828 O O . TRP A 1 1264 ? 24.309 -1.145 26.588 1.00 44.69 1264 TRP A O 1
ATOM 9838 N N . ASP A 1 1265 ? 24.219 -3.043 25.404 1.00 36.41 1265 ASP A N 1
ATOM 9839 C CA . ASP A 1 1265 ? 23.009 -3.531 26.068 1.00 36.41 1265 ASP A CA 1
ATOM 9840 C C . ASP A 1 1265 ? 23.463 -4.262 27.339 1.00 36.41 1265 ASP A C 1
ATOM 9842 O O . ASP A 1 1265 ? 24.125 -5.294 27.268 1.00 36.41 1265 ASP A O 1
ATOM 9846 N N . GLY A 1 1266 ? 23.195 -3.667 28.503 1.00 38.25 1266 GLY A N 1
ATOM 9847 C CA . GLY A 1 1266 ? 23.678 -4.106 29.816 1.00 38.25 1266 GLY A CA 1
ATOM 9848 C C . GLY A 1 1266 ? 23.243 -5.518 30.227 1.00 38.25 1266 GLY A C 1
ATOM 9849 O O . GLY A 1 1266 ? 22.318 -5.684 31.019 1.00 38.25 1266 GLY A O 1
ATOM 9850 N N . GLY A 1 1267 ? 23.961 -6.527 29.737 1.00 33.47 1267 GLY A N 1
ATOM 9851 C CA . GLY A 1 1267 ? 23.886 -7.918 30.169 1.00 33.47 1267 GLY A CA 1
ATOM 9852 C C . GLY A 1 1267 ? 25.152 -8.679 29.768 1.00 33.47 1267 GLY A C 1
ATOM 9853 O O . GLY A 1 1267 ? 25.397 -8.890 28.587 1.00 33.47 1267 GLY A O 1
ATOM 9854 N N . ASP A 1 1268 ? 25.930 -9.089 30.771 1.00 32.53 1268 ASP A N 1
ATOM 9855 C CA . ASP A 1 1268 ? 27.093 -9.988 30.709 1.00 32.53 1268 ASP A CA 1
ATOM 9856 C C . ASP A 1 1268 ? 28.380 -9.477 30.024 1.00 32.53 1268 ASP A C 1
ATOM 9858 O O . ASP A 1 1268 ? 28.784 -9.939 28.959 1.00 32.53 1268 ASP A O 1
ATOM 9862 N N . GLN A 1 1269 ? 29.148 -8.638 30.732 1.00 28.14 1269 GLN A N 1
ATOM 9863 C CA . GLN A 1 1269 ? 30.613 -8.661 30.610 1.00 28.14 1269 GLN A CA 1
ATOM 9864 C C . GLN A 1 1269 ? 31.239 -9.304 31.851 1.00 28.14 1269 GLN A C 1
ATOM 9866 O O . GLN A 1 1269 ? 31.430 -8.669 32.889 1.00 28.14 1269 GLN A O 1
ATOM 9871 N N . GLN A 1 1270 ? 31.607 -10.584 31.724 1.00 26.89 1270 GLN A N 1
ATOM 9872 C CA . GLN A 1 1270 ? 32.664 -11.159 32.550 1.00 26.89 1270 GLN A CA 1
ATOM 9873 C C . GLN A 1 1270 ? 33.967 -10.413 32.258 1.00 26.89 1270 GLN A C 1
ATOM 9875 O O . GLN A 1 1270 ? 34.495 -10.427 31.147 1.00 26.89 1270 GLN A O 1
ATOM 9880 N N . ILE A 1 1271 ? 34.478 -9.777 33.304 1.00 30.16 1271 ILE A N 1
ATOM 9881 C CA . ILE A 1 1271 ? 35.811 -9.199 33.399 1.00 30.16 1271 ILE A CA 1
ATOM 9882 C C . ILE A 1 1271 ? 36.848 -10.281 33.054 1.00 30.16 1271 ILE A C 1
ATOM 9884 O O . ILE A 1 1271 ? 37.066 -11.206 33.834 1.00 30.16 1271 ILE A O 1
ATOM 9888 N N . MET A 1 1272 ? 37.526 -10.143 31.915 1.00 24.02 1272 MET A N 1
ATOM 9889 C CA . MET A 1 1272 ? 38.806 -10.805 31.647 1.00 24.02 1272 MET A CA 1
ATOM 9890 C C . MET A 1 1272 ? 39.908 -9.753 31.753 1.00 24.02 1272 MET A C 1
ATOM 9892 O O . MET A 1 1272 ? 40.274 -9.088 30.788 1.00 24.02 1272 MET A O 1
ATOM 9896 N N . VAL A 1 1273 ? 40.407 -9.592 32.977 1.00 30.70 1273 VAL A N 1
ATOM 9897 C CA . VAL A 1 1273 ? 41.742 -9.045 33.234 1.00 30.70 1273 VAL A CA 1
ATOM 9898 C C . VAL A 1 1273 ? 42.754 -10.110 32.817 1.00 30.70 1273 VAL A C 1
ATOM 9900 O O . VAL A 1 1273 ? 42.599 -11.254 33.241 1.00 30.70 1273 VAL A O 1
ATOM 9903 N N . GLN A 1 1274 ? 43.770 -9.725 32.036 1.00 23.19 1274 GLN A N 1
ATOM 9904 C CA . GLN A 1 1274 ? 45.209 -10.023 32.226 1.00 23.19 1274 GLN A CA 1
ATOM 9905 C C . GLN A 1 1274 ? 45.996 -9.928 30.900 1.00 23.19 1274 GLN A C 1
ATOM 9907 O O . GLN A 1 1274 ? 45.462 -10.336 29.868 1.00 23.19 1274 GLN A O 1
ATOM 9912 N N . PRO A 1 1275 ? 47.307 -9.611 30.925 1.00 35.44 1275 PRO A N 1
ATOM 9913 C CA . PRO A 1 1275 ? 48.084 -8.739 31.817 1.00 35.44 1275 PRO A CA 1
ATOM 9914 C C . PRO A 1 1275 ? 48.461 -7.395 31.168 1.00 35.44 1275 PRO A C 1
ATOM 9916 O O . PRO A 1 1275 ? 48.624 -7.344 29.927 1.00 35.44 1275 PRO A O 1
#

InterPro domains:
  IPR006076 FAD dependent oxidoreductase [PF01266] (480-762)
  IPR006076 FAD dependent oxidoreductase [PF01266] (798-1187)
  IPR011701 Major facilitator superfamily [PF07690] (53-351)
  IPR036188 FAD/NAD(P)-binding domain superfamily [G3DSA:3.50.50.60] (584-651)
  IPR036188 FAD/NAD(P)-binding domain superfamily [G3DSA:3.50.50.60] (798-1178)
  IPR036188 FAD/NAD(P)-binding domain superfamily [SSF51905] (494-718)
  IPR036188 FAD/NAD(P)-binding domain superfamily [SSF51905] (797-1207)
  IPR036259 MFS transporter superfamily [G3DSA:1.20.1250.20] (37-239)
  IPR036259 MFS transporter superfamily [SSF103473] (32-454)

pLDDT: mean 85.61, std 14.31, range [21.56, 98.75]

Radius of gyration: 42.26 Å; chains: 1; bounding box: 88×106×124 Å

Secondary structure (DSSP, 8-state):
---------------------------------B-HHHHHS-HHHHHHHBHHHHHHHHHHHHHHTHHHHHHHHTTTGGGSSSSHHHHHHHHHHHHHHHHHHHTHHHHHHHH-HHHHHHHHHHHTHHHHHHHHHHHHH--HHHHHHHHHHHHHHHHHHHHHHHHHHHHSS-GGGHHHHHHHHHHHHHHHHHHHHHHHHHHHTT--SSSPPPTHHHHHHHHHHTTHHHHHHHPPPGGG-B-TTSBBPP-PPP--HHHHHHHHHHHHT-HHHHHHHHHHHHTTTHHHHHHHHHHHHB-HHHHHHHHHHHHHHHHHHHHHHHHHHT-TTS-HHHHHHHHHHHHHHHHHHHHHHHHHHHHHH-S---B-TTT-HHHHHHHHHHHHHHHHHHHHHHHHHHHHHTTT--SHHHHHHHHHHHHHHHHHHHHHHHHHTT-TTS-TTHHHHHHHHHHHHHHHHHHHHHHS-----S---EE---TTHHHHHHHHHHHHHHHHHHHHHHHHHHHHHHHHHHHHT--S--EEEEEEEEE-SHHHHHHHHHHHHHHHHTT-GGGGG-EEEETHHHHHHH-BTT-SEEEEEEEEE--HHHHHHHHHHHHHHTT-----S--EEEEEES-TTT---EEEEETTEEEEES------GGGHHHH-GGGTTTEEEEEEEEEEEE-TTPPP--SEEEEESSSS-EEEEEE-TTS-EEEE--HHHHTT-HHHHBS----SS--TTTTTTTTTHHHHHBTT-TT---EEEEEEEEEEEEE------PPPSSPPP-HHHHT---TTTT-BS-SSPPSEEEEEEE--SHHHHHHHHHHHHHTTTSSSPPPEEEE-SSSTTTTTGGGS--EE---SSTTHHHHHHHHHHHHHHHHHHHHHTHHHHHHHHHHHTT-TTTTT-EEEEEEEEESSHHHHHHHHHHHHHHHHHH-TTSTTTTT-EEE--HHHHHHHH-BTT--EEEEEEEEE--HHHHHHHHHHHHHHHT-EEEESS--EEEEEEE-TTS-EEEEETTEEEEEEEEEE--GGGHHHH-GGGTTTEEEEEEEEEEE---TT---SEEEEESSSS-EEEEEEPPTTT-PEEEE--HHHHTT-GGGTTT----SSPPTTHHHHHHTHHHHHBTT-SSSS-SSBSS-GGGTTEEEEEEEEETTS--EEEEPTT-TTEEEEE--TT--TTTHHHHHHHHHHHHHHHHT------HHHHTSPPPPGGGB--HHHHHHHHT--HHHHHHHHHHHHHHHHTSGGGS-HHHHHHHH-TTTTSSS--------